Protein 3KRU (pdb70)

CATH classification: 3.20.20.70

Sequence (1339 aa):
SILHMMPLKIKDITIKNRIMMSPMCMYSASTDGMPNDWWHIVHYATRAIIGGVGLIMQEATAVESRGRITDHDLGIWNDEQVKELKKIVDICKANGAVMGIQLAHAGRKCNISYEDVVGPSPIKAGDRYKLPRELSVEEIKSSIVKAFGEAAKRANLAGYDVVEIHAAHGYLIHEFLSPLSNKRKDEYGNSIENRARFLIEVIDEVRKNWPENKPIFVRVSADDYMMEEGGINIDMMVEYINMIKDKVDLIDVSSGGLLNVDINNLYPGYQVKYAEETIKKRRCNIKTSSAVGLITTQELAEEILSNERRADLVALGRELLRNPYWVLHTYTSKEDWPKQYERAFKSILLHMPLKIKDITIKNRIMMSPMCMYSASTDGMPNDWHIVHYATRAIIGGVGLIMQEATAVESRGRITDHDLGIWNDEQVKELKKIVDICKANGAVMGIQLAHAGRKCNISYEDVVGPSPIKAGDRYKLPRRELSVEEEIKKSIVKAFGEAAKRANLAGYDVVEIHAAHGYLIHEFLSPLSNKRKDEYGNSIENRARFLIEVIDEVRRKNWPENKPIFVRVSADDYMMEGGINIDMMVEYINMIKDKVDLIDVSSGGLLNVVDINNLYPGYQVKYAETIKKRCNNIKTSSAVGLITTQELAEEILSNERRADLVALGRELLRNPYWVLHTYTSSKEDWPKQYERAFKSILHMPLKIKDITIKNRIMMSPMCMYSASTDGMPNDWHIVHYATRAIGGVGLIMQEATAVESRGRITDHDLGIWNDEQVKELKKIVDICKANGAVMGIQLAHAGRKCNISYEDVVGPSPIKAGDRYKLPRELSVEEEIKSIVKAFGEEAAKRANLAGYDVVEIHAAHGYLIHEFLSPLSNKRKDEYGNSIENRARFLIEVIDEVRKNWPENKPIFVRVSADDYMEEGGINIDMMVEYINMIKDKVDLIDVSSGGLLNVDINNLYPGYQVKYAEETIKKRRCNIKTSSAVGLITTQELAEEILSNERRADLVALGRELLRNPYWVLHTYTSKEDWPKQYERAFSILHMMPLKIKDITIKNRIMMSPMCMYSASTDGMPNDWHIVHYATRAIGGVGLIMQEATAVESRGRITDHDLGIWNDEQVKELKKIVDICKANGAVMGIQLAHAGRKCNISSYEDVVGPSPIKAGDRYKLPRELSVEEIKSIVKAFGEAAKRANLAGYDVVEIHAAHGYLIHEFLSPLSNKRKDEYGNSIENRARFLIEVIDEVRRKNWPENKPIFVRVSADDYMEGGINIDMMVEYINMIKDKVDLIDVSSGGLLNVVDINNLYPGYQVKYAETIKKRCNIKKTSSAVGLITTQELAEEILSNEERRADLVALGRELLRNPYWVLHTYTSKEDWPKQYERAFK

InterPro domains:
  IPR001155 NADH:flavin oxidoreductase/NADH oxidase, N-terminal [PF00724] (4-318)
  IPR013785 Aldolase-type TIM barrel [G3DSA:3.20.20.70] (1-337)
  IPR044152 NADPH dehydrogenase YqjM-like [PTHR43303] (4-336)
  IPR044152 NADPH dehydrogenase YqjM-like [cd02932] (4-319)

B-factor: mean 18.42, std 9.63, range [6.13, 75.86]

Secondary structure (DSSP, 8-state):
-GGGS-EEETTEEESSSEEE-------S-TT----HHHHHHHHHHHHTT-SEEEEEEEESSGGG-SSTTS-B-SSHHHHHHHHHHHHHHHHTT-EEEEEEE--GGG---TTS--EESSS--SSTTSPPPEEPPHHHHHHHHHHHHHHHHHHHHHT-SEEEEEE-TTSHHHHHH-TTT----STTSSSHHHHTHHHHHHHHHHHHTS-TTS-EEEEEE---SSTTS--HHHHHHHHHHHTTT-SEEEEE---SS-------TTTTHHHHHHHHHHHT-EEEEESS---HHHHHHHHHTTS-SEEEESHHHHH-TTHHHHT-SSGGGS-GGGGGG--/-GGGS-EEETTEEESSSEEEPP-----S-TT----HHHHHHHHHHHHTT-SEEEEEEEESSGGG-SSTTS-B-SSHHHHHHHHHHHHHHHHTT-EEEEEEE--GGG---TTS--EESSS--SSTTSPPPEEPPHHHHHHHHHHHHHHHHHHHHHT-SEEEEEE-TTSHHHHHH-TTT----STTSSSHHHHHHHHHHHHHHHHHTS-TTS-EEEEEE---SSTTS--HHHHHHHHHHHTTT-SEEEEE---SS-------TTTTHHHHHHHHHHHT-EEEEESS---HHHHHHHHHTTS-SEEEESHHHHH-TTTTGGG-SSGGGS-GGGGGG--/-GGGS-EEETTEEESSSEEE-------S-TT----HHHHHHHHHHHHTT-SEEEEEEEESSGGG-SSTTS-B-SSTHHHHHHHHHHHHHHHTT-EEEEEEE--GGG---TTS--EESSS--SSTTSPPPEEPPHHHHHHHHHHHHHHHHHHHHHT-SEEEEEE-TTSHHHHHH-TTT----STTSSSHHHHTHHHHHHHHHHHHTS-TTS-EEEEEE---SSTTS--HHHHHHHHHHHTTT-SEEEEE---SS-------TTTTHHHHHHHHHHHT-EEEE-SS---HHHHHHHHHTTS-SEEEESHHHHH-TTHHHHH-SSGGGS-GGGGGG-/-GGG--EEETTEEESSSEEE-------S-TT----HHHHHHHHHHHHTT-SEEEEEEEESSGGG-SSTTSEE-SSGGGHHHHHHHHHHHHHTT-EEEEEEE--GGG---TTS--EESSS--SSTTSPPPEEPPHHHHHHHHHHHHHHHHHHHHHT-SEEEEEE-TTSHHHHHH-TTT----STTSSSHHHHHHHHHHHHHHHHHTS-TTS-EEEEEE---SSTTS--HHHHHHHHHHHTTT-SEEEEE---SS-------TTTTHHHHHHHHHHHT-EEEE-SS---HHHHHHHHHTTS-SEEEESHHHHH-TTHHHHH-SSGGGS-GGGGGG--

Nearest PDB structures (foldseek):
  3kru-assembly1_A  TM=1.003E+00  e=1.179E-67  Thermoanaerobacter pseudethanolicus ATCC 33223
  7o0t-assembly1_A  TM=9.703E-01  e=1.568E-40  Chloroflexus aggregans DSM 9485
  5ogt-assembly1_A  TM=9.660E-01  e=7.674E-41  Thermus scotoductus SA-01
  8pun-assembly1_C  TM=9.538E-01  e=4.545E-37  Ferrovum sp. JA12
  5ocs-assembly1_D  TM=9.178E-01  e=1.745E-32  Cupriavidus metallidurans

Solvent-accessible surface area: 46294 Å² total; per-residue (Å²): 60,65,0,47,107,72,20,138,4,98,91,27,73,0,78,3,43,0,0,1,5,15,31,25,4,118,23,4,47,80,99,0,36,10,64,88,37,0,26,10,3,2,0,1,0,1,14,0,3,0,0,0,0,0,0,1,7,0,2,3,32,38,39,2,10,25,34,33,82,3,0,0,0,65,51,109,114,0,16,75,43,0,94,102,0,1,68,20,0,93,86,43,40,6,14,0,0,0,4,0,5,1,2,0,1,30,3,98,9,117,143,35,59,14,0,0,0,2,70,54,84,7,31,103,104,62,51,108,1,100,88,2,45,48,121,47,0,97,66,0,10,69,17,0,0,89,0,0,74,33,0,50,120,0,24,0,6,0,0,0,0,7,1,0,48,0,27,0,1,0,0,0,0,0,31,37,0,7,114,11,176,50,78,12,0,99,36,38,104,27,28,0,83,1,1,42,54,0,0,48,23,0,104,156,40,11,43,118,65,36,0,6,0,0,9,0,1,0,25,6,63,76,180,47,3,1,73,43,79,28,1,5,86,0,0,65,64,2,64,137,72,10,14,0,0,0,0,4,9,5,31,3,52,152,40,110,53,124,115,43,19,0,37,6,1,72,29,0,36,38,0,44,92,124,1,131,17,62,0,0,0,15,10,60,6,39,34,65,20,0,0,29,0,0,10,22,1,119,2,4,20,0,0,1,1,14,88,20,0,6,48,33,2,2,13,0,3,88,10,36,119,47,75,84,72,19,30,112,50,1,55,121,0,65,112,60,65,0,42,100,77,20,140,4,93,92,25,71,0,80,3,39,0,0,2,5,15,33,24,4,120,23,4,48,75,96,0,49,11,62,88,37,0,25,10,3,2,0,2,0,1,16,0,3,0,0,0,0,0,0,1,6,0,3,3,28,36,39,1,11,23,30,34,81,2,0,0,0,57,39,98,118,0,19,81,48,0,85,98,0,1,66,21,0,91,86,41,39,7,17,0,0,0,4,0,5,2,1,0,2,38,2,88,6,95,142,22,57,2,0,0,1,3,67,59,91,16,32,124,205,55,89,99,3,106,92,3,50,50,144,33,0,68,54,0,14,80,14,0,0,73,0,0,102,24,0,50,113,0,22,0,10,0,0,0,0,7,1,0,48,0,28,0,2,1,0,0,0,0,32,36,1,7,114,14,155,50,77,5,0,104,49,31,100,29,22,1,85,1,1,39,50,0,0,58,47,0,63,122,42,8,45,147,66,30,0,0,0,0,9,0,1,0,25,4,62,71,177,47,5,2,71,40,86,36,1,8,82,1,0,60,54,1,70,138,88,11,14,0,0,0,0,5,10,10,31,5,59,159,50,157,51,126,115,43,19,0,37,6,0,70,32,0,17,38,0,42,132,124,0,131,15,62,0,0,0,16,9,59,6,40,35,63,21,0,0,25,1,0,8,20,7,120,3,3,20,0,0,1,1,14,106,20,0,6,48,32,3,2,12,0,2,86,10,37,123,40,76,122,70,18,27,104,48,1,53,150,0,67,113,59,61,1,44,97,77,14,102,5,82,101,26,72,0,82,4,37,0,0,1,5,16,29,24,4,119,23,4,61,76,72,0,44,10,61,90,36,0,26,10,3,2,0,1,0,2,11,0,3,0,0,0,0,0,0,1,8,0,3,3,28,36,38,2,10,25,31,33,82,3,0,0,0,57,41,97,113,0,19,103,46,0,87,104,0,0,67,19,0,92,86,44,40,6,18,0,0,0,4,0,5,2,1,0,2,31,2,96,8,98,144,24,56,5,0,0,0,3,68,58,94,7,28,150,99,62,93,102,3,99,91,4,54,49,140,45,0,95,56,0,12,122,16,0,0,60,0,0,119,28,0,51,110,0,22,0,8,0,0,0,0,6,1,0,49,0,29,0,1,0,0,0,1,0,31,37,1,7,108,14,155,50,72,0,0,108,39,31,108,32,27,0,85,0,1,50,38,0,1,39,46,0,95,156,39,11,43,155,69,36,0,4,0,0,8,0,0,0,25,4,67,69,178,51,4,2,64,40,79,28,1,6,87,0,0,66,70,3,70,127,81,9,28,0,0,0,0,4,10,3,30,3,50,154,41,151,54,130,116,43,19,0,38,6,1,81,31,0,28,40,0,28,120,127,1,140,16,72,0,0,0,15,10,58,6,42,35,63,19,0,0,24,1,0,8,21,8,110,2,3,18,0,0,1,1,14,105,20,0,5,60,31,2,2,13,1,2,87,11,34,127,40,53,132,71,20,30,113,50,1,50,104,1,114,62,64,2,50,107,69,20,136,5,91,90,26,70,0,81,4,43,1,0,2,5,16,32,27,3,117,24,5,48,82,70,0,43,10,60,89,32,0,26,4,3,1,0,2,0,1,14,0,3,0,0,0,0,0,0,1,8,0,2,3,28,37,38,1,8,19,31,33,83,3,0,0,0,57,40,96,117,0,20,109,45,0,87,101,0,1,68,20,0,95,84,42,40,6,16,0,0,0,4,0,6,1,1,0,2,27,4,85,8,95,144,25,54,5,0,0,0,3,67,56,90,6,28,137,229,64,94,102,3,98,89,3,46,38,124,45,0,82,60,0,11,103,12,0,0,70,0,0,76,25,0,52,117,0,22,0,8,0,0,0,0,7,1,0,47,0,28,0,1,0,0,0,0,0,32,37,1,7,110,15,162,50,79,2,0,103,41,37,108,30,26,0,83,0,1,39,46,0,0,44,40,0,94,161,42,12,43,112,70,36,1,6,0,0,9,0,1,0,25,5,64,69,133,50,4,2,73,44,85,35,1,7,88,1,0,66,58,0,68,140,62,10,15,0,0,0,0,4,11,14,34,3,50,152,50,144,52,126,115,42,18,0,36,5,0,70,36,0,26,41,0,37,101,124,0,135,17,60,0,0,0,15,9,60,6,41,35,65,20,0,0,28,1,0,10,22,1,100,3,4,19,0,0,1,1,13,107,20,0,5,64,32,3,2,13,2,3,87,11,37,123,34,58,128,72,18,28,116,51,2,49,102,0,58,123

Foldseek 3Di:
DQQQPWDDFQNDIQRGQEEADADWPLAAALVQADDVVLLCLLLLLLLLPGREYEYHAAELDSLQDLESSHHYQVDQVRLVRLLSSCVSSVVSNYQYEYEHTGQAQNNLYPPHQHAACDQDHQDDNTDGHDHDDPVRLVVVLLSLLVSLLSCVVSPHQEYEYECAQQGHLVLLQWPVNHPDPDQCDDDNCNSLVSVQSSLVSSPVRHDPSGFYEYEYAQEQPDPRTHHLVSVLVSCLVCVVRGAEYAYHHHNNHDDDDDADPQSGLQSQQCSCVSNVHAYEGDGNDQDPVVQCVSVVVPSHSHYYYYVNCVVPSSVVVLVDDALVSRDPVCSVVDD/DQQQPWDDFQNDIQRGFEEADADWPLAAALVQADDVVLLCLLLLLLLLPGREYEYHAAELDSLQDLESSHHYQVDLVRLVRVLSSVVSSVVSPYQYEYEHTGAALNRQYAPGQHAACDQDHLDDNTDGHDHDDPVRLVVVLLSLLVSLLSCVSSPHQEYEYECAQQGHLVLLQWPVNHPDPDQCDDDNNNSLVSVQSSLVSSPVRHPPSGFYEYEYAQEQPDPRTHHLVSVLVSCLVCQVRGAEYEYHHHRNHDDDDDADAQPGLQSQQSSCVSNVHAYEGEGNHQDPVVQCVCCVVPSHPHYYYYVNCVVPSSVVVLPDDALVVRDPVCSVVDD/DQQQPWDDFQNDIQRGFEEADADWPLAAALVLADDVVLQCLLLLLLLLPGREYEYHAAELDSLQDLESSHHYQVDLVRLVRVLSNVVSSVVSPYQYEYEHTGQAQNRLYPPHQRAACDQDHLDDNTDRHDHDDPVVLVVVLLSLLSSLLSCVVSPHQEYEYECAQQGHLVLLQWQVNHPDPPQCDDDNNNSLVSVQSSLVSSPVRHDPSGFYEYEYAQEQPDPRTHHLVSVLVSCLVCVVRGAEYEYHHHRSHDDDDDADPQSGLQSQQCSCVSNVHAYEGEGNDQDPVVQVCSCVVPSHSHYYDYVNCVVPSSVVVVVDDALVSRDPVCSVVD/DQQQPWDDFQNDIQRGQEEADADWPLAAALVQADDPVLLCLLLLLLLLPGREYEYHAAELDSLQDLESSHHYQVDLVRLVRLLSSVVSSVVSPYQYEYEHTGQAQNRPYPPHQRAACDQDHLAPVTDRHDHDDPVRLVVVLLSLLVSLLSCVSSPHQEYEYECAQQGHLVLLQWPVNHPDPPQSDDDNNNSLVSVVSSLVSSPVRHDPSGFYEYEYAQEQPDPRTHHVVSVLVSCLVCVVRGAEYAYHHHNNHDDDDDADAQPGLQSQQSSCVSNVHAYEGEGNDQDPVVQCVSVVVPSHRHYYYYVNCVVPSSVVVLVDDALVVHDPVCSVVDD

Organism: Thermoanaerobacter pseudethanolicus (strain ATCC 33223 / 39E) (NCBI:txid340099)

Structure (mmCIF, N/CA/C/O backbone):
data_3KRU
#
_entry.id   3KRU
#
_cell.length_a   86.925
_cell.length_b   97.376
_cell.length_c   94.388
_cell.angle_alpha   90.000
_cell.angle_beta   92.340
_cell.angle_gamma   90.000
#
_symmetry.space_group_name_H-M   'P 1 21 1'
#
loop_
_entity.id
_entity.type
_entity.pdbx_description
1 polymer 'NADH:flavin oxidoreductase/NADH oxidase'
2 non-polymer 'FLAVIN MONONUCLEOTIDE'
3 non-polymer 'ACETATE ION'
4 water water
#
loop_
_atom_site.group_PDB
_atom_site.id
_atom_site.type_symbol
_atom_site.label_atom_id
_atom_site.label_alt_id
_atom_site.label_comp_id
_atom_site.label_asym_id
_atom_site.label_entity_id
_atom_site.label_seq_id
_atom_site.pdbx_PDB_ins_code
_atom_site.Cartn_x
_atom_site.Cartn_y
_atom_site.Cartn_z
_atom_site.occupancy
_atom_site.B_iso_or_equiv
_atom_site.auth_seq_id
_atom_site.auth_comp_id
_atom_site.auth_asym_id
_atom_site.auth_atom_id
_atom_site.pdbx_PDB_model_num
ATOM 1 N N . SER A 1 2 ? 90.886 15.183 36.460 1.00 18.99 2 SER A N 1
ATOM 2 C CA . SER A 1 2 ? 91.718 13.961 36.682 1.00 18.43 2 SER A CA 1
ATOM 3 C C . SER A 1 2 ? 93.153 14.218 36.245 1.00 17.56 2 SER A C 1
ATOM 4 O O . SER A 1 2 ? 93.405 14.952 35.278 1.00 17.71 2 SER A O 1
ATOM 7 N N . ILE A 1 3 ? 94.097 13.563 36.907 1.00 16.44 3 ILE A N 1
ATOM 8 C CA . ILE A 1 3 ? 95.495 13.618 36.488 1.00 16.17 3 ILE A CA 1
ATOM 9 C C . ILE A 1 3 ? 95.656 13.148 35.033 1.00 15.01 3 ILE A C 1
ATOM 10 O O . ILE A 1 3 ? 96.579 13.570 34.321 1.00 15.17 3 ILE A O 1
ATOM 15 N N . LEU A 1 4 ? 94.740 12.296 34.580 1.00 15.51 4 LEU A N 1
ATOM 16 C CA . LEU A 1 4 ? 94.840 11.794 33.217 1.00 15.38 4 LEU A CA 1
ATOM 17 C C . LEU A 1 4 ? 94.541 12.874 32.174 1.00 14.59 4 LEU A C 1
ATOM 18 O O . LEU A 1 4 ? 94.878 12.713 31.007 1.00 12.74 4 LEU A O 1
ATOM 23 N N . HIS A 1 5 ? 93.941 13.982 32.605 1.00 13.69 5 HIS A N 1
ATOM 24 C CA . HIS A 1 5 ? 93.675 15.116 31.704 1.00 14.09 5 HIS A CA 1
ATOM 25 C C . HIS A 1 5 ? 94.799 16.134 31.568 1.00 14.76 5 HIS A C 1
ATOM 26 O O . HIS A 1 5 ? 94.652 17.084 30.801 1.00 16.32 5 HIS A O 1
ATOM 33 N N . MET A 1 6 ? 95.912 15.922 32.264 1.00 14.69 6 MET A N 1
ATOM 34 C CA A MET A 1 6 ? 97.043 16.832 32.196 0.60 15.37 6 MET A CA 1
ATOM 35 C CA B MET A 1 6 ? 97.063 16.826 32.203 0.40 15.97 6 MET A CA 1
ATOM 36 C C . MET A 1 6 ? 97.832 16.631 30.898 1.00 15.28 6 MET A C 1
ATOM 37 O O . MET A 1 6 ? 98.163 15.503 30.530 1.00 13.52 6 MET A O 1
ATOM 46 N N . PRO A 1 7 ? 98.126 17.734 30.184 1.00 14.94 7 PRO A N 1
ATOM 47 C CA . PRO A 1 7 ? 98.911 17.610 28.962 1.00 14.71 7 PRO A CA 1
ATOM 48 C C . PRO A 1 7 ? 100.338 17.155 29.231 1.00 14.54 7 PRO A C 1
ATOM 49 O O . PRO A 1 7 ? 100.839 17.272 30.361 1.00 14.04 7 PRO A O 1
ATOM 53 N N . LEU A 1 8 ? 100.978 16.608 28.199 1.00 13.78 8 LEU A N 1
ATOM 54 C CA . LEU A 1 8 ? 102.371 16.199 28.264 1.00 14.34 8 LEU A CA 1
ATOM 55 C C . LEU A 1 8 ? 103.040 16.748 27.013 1.00 14.60 8 LEU A C 1
ATOM 56 O O . LEU A 1 8 ? 102.687 16.362 25.902 1.00 14.42 8 LEU A O 1
ATOM 61 N N . LYS A 1 9 ? 103.982 17.669 27.182 1.00 15.72 9 LYS A N 1
ATOM 62 C CA . LYS A 1 9 ? 104.668 18.229 26.029 1.00 15.85 9 LYS A CA 1
ATOM 63 C C . LYS A 1 9 ? 106.002 17.537 25.894 1.00 15.94 9 LYS A C 1
ATOM 64 O O . LYS A 1 9 ? 106.768 17.428 26.859 1.00 16.06 9 LYS A O 1
ATOM 70 N N . ILE A 1 10 ? 106.255 17.036 24.691 1.00 15.22 10 ILE A N 1
ATOM 71 C CA . ILE A 1 10 ? 107.500 16.348 24.383 1.00 15.24 10 ILE A CA 1
ATOM 72 C C . ILE A 1 10 ? 108.097 16.992 23.142 1.00 15.34 10 ILE A C 1
ATOM 73 O O . ILE A 1 10 ? 107.487 16.994 22.081 1.00 15.36 10 ILE A O 1
ATOM 78 N N . LYS A 1 11 ? 109.275 17.589 23.294 1.00 16.45 11 LYS A N 1
ATOM 79 C CA . LYS A 1 11 ? 109.824 18.454 22.241 1.00 17.12 11 LYS A CA 1
ATOM 80 C C . LYS A 1 11 ? 108.767 19.497 21.830 1.00 17.34 11 LYS A C 1
ATOM 81 O O . LYS A 1 11 ? 108.227 20.161 22.730 1.00 17.23 11 LYS A O 1
ATOM 87 N N . ASP A 1 12 ? 108.452 19.660 20.537 1.00 16.96 12 ASP A N 1
ATOM 88 C CA . ASP A 1 12 ? 107.446 20.640 20.094 1.00 17.33 12 ASP A CA 1
ATOM 89 C C . ASP A 1 12 ? 106.016 20.104 20.015 1.00 16.51 12 ASP A C 1
ATOM 90 O O . ASP A 1 12 ? 105.123 20.806 19.558 1.00 16.49 12 ASP A O 1
ATOM 95 N N . ILE A 1 13 ? 105.784 18.869 20.466 1.00 15.58 13 ILE A N 1
ATOM 96 C CA . ILE A 1 13 ? 104.462 18.241 20.364 1.00 15.83 13 ILE A CA 1
ATOM 97 C C . ILE A 1 13 ? 103.801 18.195 21.747 1.00 15.43 13 ILE A C 1
ATOM 98 O O . ILE A 1 13 ? 104.387 17.715 22.693 1.00 16.19 13 ILE A O 1
ATOM 103 N N . THR A 1 14 ? 102.583 18.719 21.854 1.00 15.85 14 THR A N 1
ATOM 104 C CA . THR A 1 14 ? 101.833 18.696 23.108 1.00 15.81 14 THR A CA 1
ATOM 105 C C . THR A 1 14 ? 100.722 17.675 22.979 1.00 14.36 14 THR A C 1
ATOM 106 O O . THR A 1 14 ? 99.859 17.800 22.124 1.00 15.46 14 THR A O 1
ATOM 110 N N . ILE A 1 15 ? 100.777 16.654 23.828 1.00 13.75 15 ILE A N 1
ATOM 111 C CA . ILE A 1 15 ? 99.727 15.640 23.887 1.00 13.48 15 ILE A CA 1
ATOM 112 C C . ILE A 1 15 ? 98.732 16.165 24.915 1.00 12.57 15 ILE A C 1
ATOM 113 O O . ILE A 1 15 ? 99.130 16.524 26.021 1.00 13.13 15 ILE A O 1
ATOM 118 N N . LYS A 1 16 ? 97.452 16.223 24.562 1.00 11.96 16 LYS A N 1
ATOM 119 C CA . LYS A 1 16 ? 96.482 16.955 25.400 1.00 11.66 16 LYS A CA 1
ATOM 120 C C . LYS A 1 16 ? 96.072 16.252 26.696 1.00 11.00 16 LYS A C 1
ATOM 121 O O . LYS A 1 16 ? 95.442 16.863 27.575 1.00 12.21 16 LYS A O 1
ATOM 127 N N . ASN A 1 17 ? 96.351 14.950 26.786 1.00 10.73 17 ASN A N 1
ATOM 128 C CA . ASN A 1 17 ? 96.041 14.148 27.968 1.00 9.68 17 ASN A CA 1
ATOM 129 C C . ASN A 1 17 ? 97.023 12.972 28.032 1.00 10.51 17 ASN A C 1
ATOM 130 O O . ASN A 1 17 ? 97.896 12.851 27.184 1.00 10.47 17 ASN A O 1
ATOM 135 N N . ARG A 1 18 ? 96.883 12.123 29.039 1.00 10.48 18 ARG A N 1
ATOM 136 C CA . ARG A 1 18 ? 97.864 11.071 29.267 1.00 9.24 18 ARG A CA 1
ATOM 137 C C . ARG A 1 18 ? 97.467 9.688 28.736 1.00 9.39 18 ARG A C 1
ATOM 138 O O . ARG A 1 18 ? 98.093 8.696 29.101 1.00 10.17 18 ARG A O 1
ATOM 146 N N . ILE A 1 19 ? 96.458 9.643 27.879 1.00 8.73 19 ILE A N 1
ATOM 147 C CA . ILE A 1 19 ? 95.985 8.398 27.302 1.00 8.48 19 ILE A CA 1
ATOM 148 C C . ILE A 1 19 ? 96.505 8.193 25.879 1.00 8.96 19 ILE A C 1
ATOM 149 O O . ILE A 1 19 ? 96.303 9.046 25.000 1.00 9.06 19 ILE A O 1
ATOM 154 N N . MET A 1 20 ? 97.204 7.076 25.682 1.00 7.82 20 MET A N 1
ATOM 155 C CA . MET A 1 20 ? 97.669 6.642 24.361 1.00 8.68 20 MET A CA 1
ATOM 156 C C . MET A 1 20 ? 96.856 5.425 23.904 1.00 8.21 20 MET A C 1
ATOM 157 O O . MET A 1 20 ? 96.577 4.519 24.715 1.00 7.55 20 MET A O 1
ATOM 162 N N . MET A 1 21 ? 96.437 5.422 22.634 1.00 7.85 21 MET A N 1
ATOM 163 C CA . MET A 1 21 ? 95.899 4.202 22.012 1.00 7.95 21 MET A CA 1
ATOM 164 C C . MET A 1 21 ? 97.090 3.320 21.627 1.00 7.68 21 MET A C 1
ATOM 165 O O . MET A 1 21 ? 97.892 3.692 20.764 1.00 8.20 21 MET A O 1
ATOM 170 N N . SER A 1 22 ? 97.213 2.170 22.296 1.00 7.18 22 SER A N 1
ATOM 171 C CA . SER A 1 22 ? 98.307 1.233 22.056 1.00 7.22 22 SER A CA 1
ATOM 172 C C . SER A 1 22 ? 98.276 0.737 20.619 1.00 7.05 22 SER A C 1
ATOM 173 O O . SER A 1 22 ? 97.191 0.507 20.073 1.00 7.31 22 SER A O 1
ATOM 176 N N . PRO A 1 23 ? 99.456 0.561 19.991 1.00 7.38 23 PRO A N 1
ATOM 177 C CA . PRO A 1 23 ? 99.460 0.044 18.605 1.00 7.86 23 PRO A CA 1
ATOM 178 C C . PRO A 1 23 ? 98.881 -1.356 18.498 1.00 9.22 23 PRO A C 1
ATOM 179 O O . PRO A 1 23 ? 99.357 -2.263 19.168 1.00 11.21 23 PRO A O 1
ATOM 183 N N . MET A 1 24 ? 97.854 -1.522 17.673 1.00 9.06 24 MET A N 1
ATOM 184 C CA . MET A 1 24 ? 97.214 -2.822 17.501 1.00 9.19 24 MET A CA 1
ATOM 185 C C . MET A 1 24 ? 96.950 -3.124 16.027 1.00 9.31 24 MET A C 1
ATOM 186 O O . MET A 1 24 ? 96.153 -2.441 15.397 1.00 9.82 24 MET A O 1
ATOM 191 N N . CYS A 1 25 ? 97.595 -4.176 15.519 1.00 9.67 25 CYS A N 1
ATOM 192 C CA . CYS A 1 25 ? 97.347 -4.670 14.163 1.00 10.02 25 CYS A CA 1
ATOM 193 C C . CYS A 1 25 ? 95.880 -4.981 13.945 1.00 9.51 25 CYS A C 1
ATOM 194 O O . CYS A 1 25 ? 95.237 -5.611 14.784 1.00 9.83 25 CYS A O 1
ATOM 197 N N . MET A 1 26 ? 95.398 -4.536 12.793 1.00 10.03 26 MET A N 1
ATOM 198 C CA . MET A 1 26 ? 94.011 -4.718 12.399 1.00 10.60 26 MET A CA 1
ATOM 199 C C . MET A 1 26 ? 93.850 -5.736 11.258 1.00 10.48 26 MET A C 1
ATOM 200 O O . MET A 1 26 ? 92.721 -6.134 10.937 1.00 10.12 26 MET A O 1
ATOM 205 N N . TYR A 1 27 ? 94.957 -6.164 10.656 1.00 10.42 27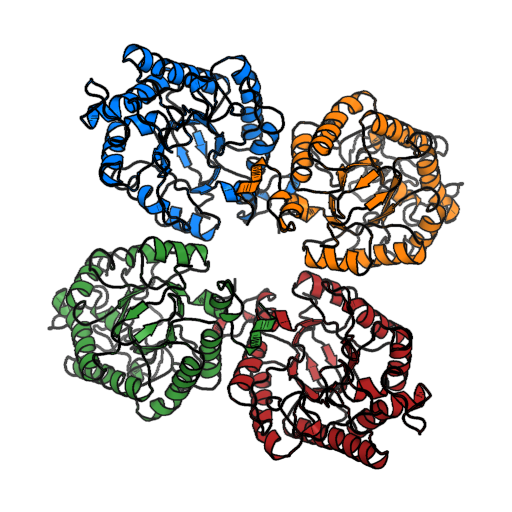 TYR A N 1
ATOM 206 C CA . TYR A 1 27 ? 94.936 -7.228 9.638 1.00 11.01 27 TYR A CA 1
ATOM 207 C C . TYR A 1 27 ? 93.902 -6.950 8.545 1.00 11.48 27 TYR A C 1
ATOM 208 O O . TYR A 1 27 ? 93.233 -7.869 8.040 1.00 11.67 27 TYR A O 1
ATOM 217 N N . SER A 1 28 ? 93.800 -5.677 8.161 1.00 10.96 28 SER A N 1
ATOM 218 C CA . SER A 1 28 ? 92.785 -5.230 7.206 1.00 11.45 28 SER A CA 1
ATOM 219 C C . SER A 1 28 ? 93.337 -4.548 5.941 1.00 12.40 28 SER A C 1
ATOM 220 O O . SER A 1 28 ? 92.559 -4.076 5.107 1.00 12.49 28 SER A O 1
ATOM 223 N N . ALA A 1 29 ? 94.666 -4.480 5.797 1.00 12.17 29 ALA A N 1
ATOM 224 C CA . ALA A 1 29 ? 95.298 -3.878 4.613 1.00 12.35 29 ALA A CA 1
ATOM 225 C C . ALA A 1 29 ? 95.329 -4.856 3.454 1.00 13.50 29 ALA A C 1
ATOM 226 O O . ALA A 1 29 ? 95.090 -6.034 3.641 1.00 13.44 29 ALA A O 1
ATOM 228 N N . SER A 1 30 ? 95.602 -4.313 2.266 1.00 14.10 30 SER A N 1
ATOM 229 C CA . SER A 1 30 ? 95.834 -5.097 1.058 1.00 14.85 30 SER A CA 1
ATOM 230 C C . SER A 1 30 ? 97.147 -5.848 1.188 1.00 14.34 30 SER A C 1
ATOM 231 O O . SER A 1 30 ? 97.955 -5.546 2.083 1.00 13.85 30 SER A O 1
ATOM 234 N N . THR A 1 31 ? 97.389 -6.790 0.266 1.00 13.86 31 THR A N 1
ATOM 235 C CA . THR A 1 31 ? 98.702 -7.420 0.165 1.00 14.19 31 THR A CA 1
ATOM 236 C C . THR A 1 31 ? 99.771 -6.420 -0.299 1.00 14.19 31 THR A C 1
ATOM 237 O O . THR A 1 31 ? 100.966 -6.687 -0.192 1.00 15.28 31 THR A O 1
ATOM 241 N N . ASP A 1 32 ? 99.354 -5.256 -0.794 1.00 14.26 32 ASP A N 1
ATOM 242 C CA . ASP A 1 32 ? 100.295 -4.179 -1.104 1.00 14.62 32 ASP A CA 1
ATOM 243 C C . ASP A 1 32 ? 100.550 -3.260 0.108 1.00 13.97 32 ASP A C 1
ATOM 244 O O . ASP A 1 32 ? 101.192 -2.228 -0.044 1.00 13.72 32 ASP A O 1
ATOM 249 N N . GLY A 1 33 ? 100.008 -3.619 1.275 1.00 12.87 33 GLY A N 1
ATOM 250 C CA . GLY A 1 33 ? 100.218 -2.852 2.513 1.00 12.43 33 GLY A CA 1
ATOM 251 C C . GLY A 1 33 ? 99.520 -1.513 2.582 1.00 12.16 33 GLY A C 1
ATOM 252 O O . GLY A 1 33 ? 99.887 -0.649 3.406 1.00 10.89 33 GLY A O 1
ATOM 253 N N . MET A 1 34 ? 98.499 -1.330 1.742 1.00 12.06 34 MET A N 1
ATOM 254 C CA . MET A 1 34 ? 97.754 -0.080 1.701 1.00 13.19 34 MET A CA 1
ATOM 255 C C . MET A 1 34 ? 96.616 -0.054 2.731 1.00 13.08 34 MET A C 1
ATOM 256 O O . MET A 1 34 ? 95.905 -1.042 2.890 1.00 12.68 34 MET A O 1
ATOM 261 N N . PRO A 1 35 ? 96.413 1.101 3.378 1.00 13.32 35 PRO A N 1
ATOM 262 C CA . PRO A 1 35 ? 95.261 1.275 4.255 1.00 13.90 35 PRO A CA 1
ATOM 263 C C . PRO A 1 35 ? 94.023 1.476 3.390 1.00 14.10 35 PRO A C 1
ATOM 264 O O . PRO A 1 35 ? 94.129 1.746 2.190 1.00 14.89 35 PRO A O 1
ATOM 268 N N . ASN A 1 36 ? 92.859 1.358 3.999 1.00 13.08 36 ASN A N 1
ATOM 269 C CA . ASN A 1 36 ? 91.617 1.618 3.300 1.00 13.31 36 ASN A CA 1
ATOM 270 C C . ASN A 1 36 ? 90.662 2.317 4.253 1.00 13.14 36 ASN A C 1
ATOM 271 O O . ASN A 1 36 ? 91.055 2.723 5.338 1.00 12.03 36 ASN A O 1
ATOM 276 N N . ASP A 1 37 ? 89.412 2.496 3.845 1.00 13.94 37 ASP A N 1
ATOM 277 C CA . ASP A 1 37 ? 88.473 3.227 4.682 1.00 14.13 37 ASP A CA 1
ATOM 278 C C . ASP A 1 37 ? 88.252 2.578 6.055 1.00 13.30 37 ASP A C 1
ATOM 279 O O . ASP A 1 37 ? 87.875 3.292 7.003 1.00 13.95 37 ASP A O 1
ATOM 284 N N A TRP A 1 38 ? 88.489 1.279 6.182 0.50 12.84 38 TRP A N 1
ATOM 285 N N B TRP A 1 38 ? 88.482 1.260 6.187 0.50 13.55 38 TRP A N 1
ATOM 286 C CA A TRP A 1 38 ? 88.319 0.654 7.481 0.50 12.00 38 TRP A CA 1
ATOM 287 C CA B TRP A 1 38 ? 88.400 0.609 7.514 0.50 13.27 38 TRP A CA 1
ATOM 288 C C A TRP A 1 38 ? 89.325 1.235 8.501 0.50 11.74 38 TRP A C 1
ATOM 289 C C B TRP A 1 38 ? 89.313 1.342 8.475 0.50 12.33 38 TRP A C 1
ATOM 290 O O A TRP A 1 38 ? 88.956 1.537 9.639 0.50 11.18 38 TRP A O 1
ATOM 291 O O B TRP A 1 38 ? 88.893 1.804 9.544 0.50 11.47 38 TRP A O 1
ATOM 312 N N . HIS A 1 39 ? 90.581 1.411 8.088 1.00 11.46 39 HIS A N 1
ATOM 313 C CA . HIS A 1 39 ? 91.596 2.018 8.950 1.00 10.89 39 HIS A CA 1
ATOM 314 C C . HIS A 1 39 ? 91.262 3.469 9.295 1.00 10.57 39 HIS A C 1
ATOM 315 O O . HIS A 1 39 ? 91.410 3.894 10.453 1.00 10.49 39 HIS A O 1
ATOM 322 N N . ILE A 1 40 ? 90.832 4.252 8.302 1.00 10.66 40 ILE A N 1
ATOM 323 C CA . ILE A 1 40 ? 90.590 5.669 8.527 1.00 10.54 40 ILE A CA 1
ATOM 324 C C . ILE A 1 40 ? 89.514 5.869 9.589 1.00 9.56 40 ILE A C 1
ATOM 325 O O . ILE A 1 40 ? 89.680 6.663 10.506 1.00 10.26 40 ILE A O 1
ATOM 330 N N . VAL A 1 41 ? 88.408 5.149 9.460 1.00 8.73 41 VAL A N 1
ATOM 331 C CA . VAL A 1 41 ? 87.319 5.213 10.427 1.00 8.49 41 VAL A CA 1
ATOM 332 C C . VAL A 1 41 ? 87.768 4.678 11.799 1.00 8.83 41 VAL A C 1
ATOM 333 O O . VAL A 1 41 ? 87.472 5.279 12.839 1.00 9.21 41 VAL A O 1
ATOM 337 N N . HIS A 1 42 ? 88.478 3.546 11.786 1.00 8.58 42 HIS A N 1
ATOM 338 C CA . HIS A 1 42 ? 88.983 2.931 13.030 1.00 8.32 42 HIS A CA 1
ATOM 339 C C . HIS A 1 42 ? 89.781 3.931 13.886 1.00 8.56 42 HIS A C 1
ATOM 340 O O . HIS A 1 42 ? 89.525 4.104 15.093 1.00 8.07 42 HIS A O 1
ATOM 347 N N . TYR A 1 43 ? 90.758 4.602 13.272 1.00 8.13 43 TYR A N 1
ATOM 348 C CA . TYR A 1 43 ? 91.584 5.526 14.033 1.00 8.45 43 TYR A CA 1
ATOM 349 C C . TYR A 1 43 ? 90.830 6.822 14.344 1.00 8.44 43 TYR A C 1
ATOM 350 O O . TYR A 1 43 ? 90.916 7.361 15.444 1.00 8.90 43 TYR A O 1
ATOM 359 N N . ALA A 1 44 ? 90.067 7.311 13.380 1.00 8.22 44 ALA A N 1
ATOM 360 C CA . ALA A 1 44 ? 89.330 8.560 13.573 1.00 8.50 44 ALA A CA 1
ATOM 361 C C . ALA A 1 44 ? 88.372 8.473 14.737 1.00 8.32 44 ALA A C 1
ATOM 362 O O . ALA A 1 44 ? 88.200 9.444 15.492 1.00 8.90 44 ALA A O 1
ATOM 364 N N . THR A 1 45 ? 87.741 7.316 14.883 1.00 8.24 45 THR A N 1
ATOM 365 C CA . THR A 1 45 ? 86.790 7.070 15.964 1.00 8.79 45 THR A CA 1
ATOM 366 C C . THR A 1 45 ? 87.417 7.354 17.332 1.00 8.39 45 THR A C 1
ATOM 367 O O . THR A 1 45 ? 86.820 7.991 18.198 1.00 8.44 45 THR A O 1
ATOM 371 N N . ARG A 1 46 ? 88.657 6.917 17.517 1.00 8.11 46 ARG A N 1
ATOM 372 C CA . ARG A 1 46 ? 89.324 7.105 18.820 1.00 8.10 46 ARG A CA 1
ATOM 373 C C . ARG A 1 46 ? 89.831 8.527 19.011 1.00 8.74 46 ARG A C 1
ATOM 374 O O . ARG A 1 46 ? 89.961 8.996 20.139 1.00 8.79 46 ARG A O 1
ATOM 382 N N . ALA A 1 47 ? 90.082 9.235 17.903 1.00 8.79 47 ALA A N 1
ATOM 383 C CA . ALA A 1 47 ? 90.399 10.665 17.943 1.00 9.39 47 ALA A CA 1
ATOM 384 C C . ALA A 1 47 ? 89.168 11.458 18.435 1.00 9.73 47 ALA A C 1
ATOM 385 O O . ALA A 1 47 ? 89.242 12.257 19.380 1.00 10.11 47 ALA A O 1
ATOM 387 N N . ILE A 1 48 ? 88.031 11.201 17.803 1.00 9.50 48 ILE A N 1
ATOM 388 C CA A ILE A 1 48 ? 86.720 11.736 18.232 0.50 9.65 48 ILE A CA 1
ATOM 389 C CA B ILE A 1 48 ? 86.790 11.816 18.251 0.50 9.79 48 ILE A CA 1
ATOM 390 C C . ILE A 1 48 ? 86.487 11.379 19.704 1.00 10.16 48 ILE A C 1
ATOM 391 O O . ILE A 1 48 ? 85.973 12.165 20.503 1.00 10.17 48 ILE A O 1
ATOM 400 N N . GLY A 1 49 ? 86.866 10.151 20.058 1.00 9.66 49 GLY A N 1
ATOM 401 C CA . GLY A 1 49 ? 86.733 9.642 21.434 1.00 10.02 49 GLY A CA 1
ATOM 402 C C . GLY A 1 49 ? 87.660 10.298 22.457 1.00 9.71 49 GLY A C 1
ATOM 403 O O . GLY A 1 49 ? 87.613 9.946 23.650 1.00 10.10 49 GLY A O 1
ATOM 404 N N . GLY A 1 50 ? 88.524 11.213 22.006 1.00 9.66 50 GLY A N 1
ATOM 405 C CA . GLY A 1 50 ? 89.313 12.035 22.911 1.00 8.59 50 GLY A CA 1
ATOM 406 C C . GLY A 1 50 ? 90.710 11.544 23.269 1.00 9.30 50 GLY A C 1
ATOM 407 O O . GLY A 1 50 ? 91.379 12.094 24.148 1.00 8.79 50 GLY A O 1
ATOM 408 N N . VAL A 1 51 ? 91.158 10.485 22.612 1.00 8.25 51 VAL A N 1
ATOM 409 C CA . VAL A 1 51 ? 92.473 9.929 22.911 1.00 8.25 51 VAL A CA 1
ATOM 410 C C . VAL A 1 51 ? 93.568 10.973 22.619 1.00 8.09 51 VAL A C 1
ATOM 411 O O . VAL A 1 51 ? 93.543 11.633 21.587 1.00 8.50 51 VAL A O 1
ATOM 415 N N . GLY A 1 52 ? 94.532 11.102 23.535 1.00 8.69 52 GLY A N 1
ATOM 416 C CA . GLY A 1 52 ? 95.586 12.099 23.405 1.00 9.28 52 GLY A CA 1
ATOM 417 C C . GLY A 1 52 ? 96.563 11.781 22.296 1.00 9.16 52 GLY A C 1
ATOM 418 O O . GLY A 1 52 ? 96.893 12.629 21.479 1.00 9.53 52 GLY A O 1
ATOM 419 N N . LEU A 1 53 ? 97.027 10.534 22.270 1.00 8.96 53 LEU A N 1
ATOM 420 C CA . LEU A 1 53 ? 98.037 10.083 21.311 1.00 9.18 53 LEU A CA 1
ATOM 421 C C . LEU A 1 53 ? 97.569 8.770 20.719 1.00 8.77 53 LEU A C 1
ATOM 422 O O . LEU A 1 53 ? 97.447 7.783 21.441 1.00 9.43 53 LEU A O 1
ATOM 427 N N . ILE A 1 54 ? 97.304 8.773 19.418 1.00 8.69 54 ILE A N 1
ATOM 428 C CA . ILE A 1 54 ? 96.924 7.538 18.698 1.00 8.71 54 ILE A CA 1
ATOM 429 C C . ILE A 1 54 ? 98.175 6.920 18.069 1.00 8.44 54 ILE A C 1
ATOM 430 O O . ILE A 1 54 ? 98.794 7.512 17.162 1.00 9.21 54 ILE A O 1
ATOM 435 N N . MET A 1 55 ? 98.575 5.744 18.557 1.00 8.64 55 MET A N 1
ATOM 436 C CA . MET A 1 55 ? 99.713 5.064 17.955 1.00 8.36 55 MET A CA 1
ATOM 437 C C . MET A 1 55 ? 99.223 4.066 16.920 1.00 8.34 55 MET A C 1
ATOM 438 O O . MET A 1 55 ? 98.625 3.054 17.257 1.00 8.78 55 MET A O 1
ATOM 443 N N . GLN A 1 56 ? 99.477 4.352 15.657 1.00 7.76 56 GLN A N 1
ATOM 444 C CA . GLN A 1 56 ? 99.125 3.444 14.588 1.00 7.95 56 GLN A CA 1
ATOM 445 C C . GLN A 1 56 ? 99.826 2.095 14.767 1.00 7.64 56 GLN A C 1
ATOM 446 O O . GLN A 1 56 ? 100.966 2.041 15.202 1.00 7.70 56 GLN A O 1
ATOM 452 N N . GLU A 1 57 ? 99.108 1.033 14.407 1.00 7.65 57 GLU A N 1
ATOM 453 C CA . GLU A 1 57 ? 99.592 -0.337 14.379 1.00 7.90 57 GLU A CA 1
ATOM 454 C C . GLU A 1 57 ? 100.939 -0.504 13.675 1.00 7.49 57 GLU A C 1
ATOM 455 O O . GLU A 1 57 ? 101.316 0.310 12.811 1.00 7.59 57 GLU A O 1
ATOM 461 N N . ALA A 1 58 ? 101.635 -1.584 14.017 1.00 7.82 58 ALA A N 1
ATOM 462 C CA . ALA A 1 58 ? 102.883 -1.981 13.363 1.00 7.14 58 ALA A CA 1
ATOM 463 C C . ALA A 1 58 ? 102.812 -1.777 11.869 1.00 8.34 58 ALA A C 1
ATOM 464 O O . ALA A 1 58 ? 102.019 -2.449 11.187 1.00 8.60 58 ALA A O 1
ATOM 466 N N . THR A 1 59 ? 103.652 -0.872 11.365 1.00 7.69 59 THR A N 1
ATOM 467 C CA . THR A 1 59 ? 103.700 -0.518 9.950 1.00 8.51 59 THR A CA 1
ATOM 468 C C . THR A 1 59 ? 105.079 -0.933 9.427 1.00 8.30 59 THR A C 1
ATOM 469 O O . THR A 1 59 ? 106.094 -0.416 9.864 1.00 9.47 59 THR A O 1
ATOM 473 N N . ALA A 1 60 ? 105.099 -1.902 8.524 1.00 8.47 60 ALA A N 1
ATOM 474 C CA . ALA A 1 60 ? 106.338 -2.564 8.096 1.00 8.51 60 ALA A CA 1
ATOM 475 C C . ALA A 1 60 ? 107.238 -1.685 7.280 1.00 9.09 60 ALA A C 1
ATOM 476 O O . ALA A 1 60 ? 106.788 -1.032 6.348 1.00 9.68 60 ALA A O 1
ATOM 478 N N . VAL A 1 61 ? 108.522 -1.688 7.622 1.00 9.37 61 VAL A N 1
ATOM 479 C CA . VAL A 1 61 ? 109.509 -0.894 6.884 1.00 9.70 61 VAL A CA 1
ATOM 480 C C . VAL A 1 61 ? 109.974 -1.554 5.569 1.00 9.71 61 VAL A C 1
ATOM 481 O O . VAL A 1 61 ? 110.615 -0.923 4.745 1.00 10.32 61 VAL A O 1
ATOM 485 N N . GLU A 1 62 ? 109.627 -2.825 5.398 1.00 10.36 62 GLU A N 1
ATOM 486 C CA . GLU A 1 62 ? 109.829 -3.533 4.126 1.00 11.41 62 GLU A CA 1
ATOM 487 C C . GLU A 1 62 ? 108.885 -4.719 4.121 1.00 11.52 62 GLU A C 1
ATOM 488 O O . GLU A 1 62 ? 108.356 -5.086 5.164 1.00 10.58 62 GLU A O 1
ATOM 494 N N . SER A 1 63 ? 108.626 -5.301 2.951 1.00 11.38 63 SER A N 1
ATOM 495 C CA . SER A 1 63 ? 107.545 -6.295 2.877 1.00 12.06 63 SER A CA 1
ATOM 496 C C . SER A 1 63 ? 107.840 -7.565 3.698 1.00 11.34 63 SER A C 1
ATOM 497 O O . SER A 1 63 ? 106.944 -8.136 4.317 1.00 11.54 63 SER A O 1
ATOM 500 N N . ARG A 1 64 ? 109.109 -7.996 3.737 1.00 11.52 64 ARG A N 1
ATOM 501 C CA . ARG A 1 64 ? 109.501 -9.168 4.537 1.00 11.71 64 ARG A CA 1
ATOM 502 C C . ARG A 1 64 ? 109.501 -8.877 6.041 1.00 11.11 64 ARG A C 1
ATOM 503 O O . ARG A 1 64 ? 109.672 -9.765 6.859 1.00 11.68 64 ARG A O 1
ATOM 511 N N . GLY A 1 65 ? 109.287 -7.606 6.380 1.00 10.39 65 GLY A N 1
ATOM 512 C CA . GLY A 1 65 ? 109.137 -7.156 7.748 1.00 10.23 65 GLY A CA 1
ATOM 513 C C . GLY A 1 65 ? 107.721 -7.104 8.260 1.00 10.14 65 GLY A C 1
ATOM 514 O O . GLY A 1 65 ? 107.484 -6.729 9.410 1.00 9.72 65 GLY A O 1
ATOM 515 N N . ARG A 1 66 ? 106.755 -7.445 7.409 1.00 9.20 66 ARG A N 1
ATOM 516 C CA . ARG A 1 66 ? 105.371 -7.600 7.862 1.00 10.00 66 ARG A CA 1
ATOM 517 C C . ARG A 1 66 ? 105.202 -8.843 8.745 1.00 10.57 66 ARG A C 1
ATOM 518 O O . ARG A 1 66 ? 105.922 -9.832 8.596 1.00 11.13 66 ARG A O 1
ATOM 526 N N . ILE A 1 67 ? 104.208 -8.805 9.631 1.00 10.39 67 ILE A N 1
ATOM 527 C CA . ILE A 1 67 ? 103.799 -9.995 10.377 1.00 11.26 67 ILE A CA 1
ATOM 528 C C . ILE A 1 67 ? 102.894 -10.872 9.487 1.00 11.40 67 ILE A C 1
ATOM 529 O O . ILE A 1 67 ? 103.096 -12.083 9.363 1.00 11.71 67 ILE A O 1
ATOM 534 N N . THR A 1 68 ? 101.892 -10.231 8.882 1.00 11.27 68 THR A N 1
ATOM 535 C CA . THR A 1 68 ? 100.985 -10.849 7.910 1.00 11.14 68 THR A CA 1
ATOM 536 C C . THR A 1 68 ? 100.893 -10.023 6.615 1.00 10.93 68 THR A C 1
ATOM 537 O O . THR A 1 68 ? 101.286 -8.852 6.577 1.00 11.26 68 THR A O 1
ATOM 541 N N . ASP A 1 69 ? 100.327 -10.618 5.558 1.00 10.99 69 ASP A N 1
ATOM 542 C CA . ASP A 1 69 ? 100.180 -9.900 4.291 1.00 11.92 69 ASP A CA 1
ATOM 543 C C . ASP A 1 69 ? 98.892 -9.070 4.221 1.00 11.62 69 ASP A C 1
ATOM 544 O O . ASP A 1 69 ? 98.469 -8.654 3.139 1.00 12.10 69 ASP A O 1
ATOM 549 N N . HIS A 1 70 ? 98.315 -8.791 5.396 1.00 11.73 70 HIS A N 1
ATOM 550 C CA . HIS A 1 70 ? 97.287 -7.757 5.543 1.00 12.08 70 HIS A CA 1
ATOM 551 C C . HIS A 1 70 ? 97.704 -6.659 6.521 1.00 11.27 70 HIS A C 1
ATOM 552 O O . HIS A 1 70 ? 96.874 -5.925 7.071 1.00 11.19 70 HIS A O 1
ATOM 559 N N . ASP A 1 71 ? 99.015 -6.502 6.676 1.00 10.09 71 ASP A N 1
ATOM 560 C CA . ASP A 1 71 ? 99.584 -5.434 7.506 1.00 9.99 71 ASP A CA 1
ATOM 561 C C . ASP A 1 71 ? 99.790 -4.170 6.695 1.00 8.95 71 ASP A C 1
ATOM 562 O O . ASP A 1 71 ? 100.032 -4.212 5.486 1.00 10.19 71 ASP A O 1
ATOM 567 N N . LEU A 1 72 ? 99.753 -3.022 7.379 1.00 9.02 72 LEU A N 1
ATOM 568 C CA . LEU A 1 72 ? 100.177 -1.778 6.771 1.00 9.19 72 LEU A CA 1
ATOM 569 C C . LEU A 1 72 ? 101.675 -1.768 6.503 1.00 8.91 72 LEU A C 1
ATOM 570 O O . LEU A 1 72 ? 102.462 -2.337 7.275 1.00 9.32 72 LEU A O 1
ATOM 575 N N . GLY A 1 73 ? 102.063 -1.084 5.430 1.00 8.98 73 GLY A N 1
ATOM 576 C CA . GLY A 1 73 ? 103.477 -0.862 5.127 1.00 9.31 73 GLY A CA 1
ATOM 577 C C . GLY A 1 73 ? 103.786 0.600 4.882 1.00 9.91 73 GLY A C 1
ATOM 578 O O . GLY A 1 73 ? 102.888 1.390 4.563 1.00 10.06 73 GLY A O 1
ATOM 579 N N . ILE A 1 74 ? 105.061 0.962 5.021 1.00 9.99 74 ILE A N 1
ATOM 580 C CA . ILE A 1 74 ? 105.512 2.300 4.652 1.00 10.65 74 ILE A CA 1
ATOM 581 C C . ILE A 1 74 ? 106.884 2.219 3.966 1.00 11.08 74 ILE A C 1
ATOM 582 O O . ILE A 1 74 ? 107.789 2.992 4.244 1.00 11.29 74 ILE A O 1
ATOM 587 N N . TRP A 1 75 ? 106.998 1.281 3.021 1.00 11.30 75 TRP A N 1
ATOM 588 C CA . TRP A 1 75 ? 108.218 1.149 2.218 1.00 12.55 75 TRP A CA 1
ATOM 589 C C . TRP A 1 75 ? 108.158 1.861 0.851 1.00 13.72 75 TRP A C 1
ATOM 590 O O . TRP A 1 75 ? 109.148 1.856 0.094 1.00 14.67 75 TRP A O 1
ATOM 601 N N . ASN A 1 76 ? 107.044 2.521 0.545 1.00 14.51 76 ASN A N 1
ATOM 602 C CA . ASN A 1 76 ? 106.939 3.272 -0.707 1.00 15.46 76 ASN A CA 1
ATOM 603 C C . ASN A 1 76 ? 106.043 4.512 -0.600 1.00 16.44 76 ASN A C 1
ATOM 604 O O . ASN A 1 76 ? 105.391 4.705 0.413 1.00 16.24 76 ASN A O 1
ATOM 609 N N . ASP A 1 77 ? 106.033 5.351 -1.642 1.00 17.12 77 ASP A N 1
ATOM 610 C CA . ASP A 1 77 ? 105.286 6.620 -1.658 1.00 17.82 77 ASP A CA 1
ATOM 611 C C . ASP A 1 77 ? 103.781 6.500 -1.777 1.00 18.00 77 ASP A C 1
ATOM 612 O O . ASP A 1 77 ? 103.030 7.371 -1.333 1.00 17.75 77 ASP A O 1
ATOM 617 N N . GLU A 1 78 ? 103.343 5.467 -2.476 1.00 18.11 78 GLU A N 1
ATOM 618 C CA . GLU A 1 78 ? 101.929 5.179 -2.628 1.00 19.21 78 GLU A CA 1
ATOM 619 C C . GLU A 1 78 ? 101.308 4.955 -1.245 1.00 17.75 78 GLU A C 1
ATOM 620 O O . GLU A 1 78 ? 100.228 5.454 -0.940 1.00 18.22 78 GLU A O 1
ATOM 626 N N . GLN A 1 79 ? 102.033 4.242 -0.383 1.00 15.68 79 GLN A N 1
ATOM 627 C CA . GLN A 1 79 ? 101.569 4.016 0.981 1.00 13.71 79 GLN A CA 1
ATOM 628 C C . GLN A 1 79 ? 101.490 5.340 1.754 1.00 13.13 79 GLN A C 1
ATOM 629 O O . GLN A 1 79 ? 100.525 5.555 2.483 1.00 13.12 79 GLN A O 1
ATOM 635 N N . VAL A 1 80 ? 102.481 6.224 1.577 1.00 13.69 80 VAL A N 1
ATOM 636 C CA . VAL A 1 80 ? 102.513 7.539 2.249 1.00 14.02 80 VAL A CA 1
ATOM 637 C C . VAL A 1 80 ? 101.259 8.345 1.916 1.00 14.44 80 VAL A C 1
ATOM 638 O O . VAL A 1 80 ? 100.621 8.935 2.799 1.00 13.19 80 VAL A O 1
ATOM 642 N N . LYS A 1 81 ? 100.886 8.327 0.638 1.00 15.28 81 LYS A N 1
ATOM 643 C CA . LYS A 1 81 ? 99.761 9.135 0.182 1.00 15.80 81 LYS A CA 1
ATOM 644 C C . LYS A 1 81 ? 98.476 8.717 0.882 1.00 15.57 81 LYS A C 1
ATOM 645 O O . LYS A 1 81 ? 97.633 9.556 1.208 1.00 15.97 81 LYS A O 1
ATOM 648 N N . GLU A 1 82 ? 98.310 7.417 1.081 1.00 15.04 82 GLU A N 1
ATOM 649 C CA . GLU A 1 82 ? 97.106 6.899 1.725 1.00 14.44 82 GLU A CA 1
ATOM 650 C C . GLU A 1 82 ? 97.174 7.030 3.245 1.00 13.33 82 GLU A C 1
ATOM 651 O O . GLU A 1 82 ? 96.163 7.314 3.893 1.00 12.89 82 GLU A O 1
ATOM 657 N N . LEU A 1 83 ? 98.344 6.784 3.833 1.00 12.43 83 LEU A N 1
ATOM 658 C CA . LEU A 1 83 ? 98.500 6.941 5.289 1.00 12.65 83 LEU A CA 1
ATOM 659 C C . LEU A 1 83 ? 98.233 8.368 5.739 1.00 12.56 83 LEU A C 1
ATOM 660 O O . LEU A 1 83 ? 97.706 8.596 6.829 1.00 12.94 83 LEU A O 1
ATOM 665 N N . LYS A 1 84 ? 98.585 9.331 4.883 1.00 12.80 84 LYS A N 1
ATOM 666 C CA . LYS A 1 84 ? 98.345 10.732 5.168 1.00 13.58 84 LYS A CA 1
ATOM 667 C C . LYS A 1 84 ? 96.864 11.014 5.492 1.00 13.19 84 LYS A C 1
ATOM 668 O O . LYS A 1 84 ? 96.562 11.897 6.290 1.00 13.54 84 LYS A O 1
ATOM 674 N N . LYS A 1 85 ? 95.962 10.257 4.884 1.00 13.44 85 LYS A N 1
ATOM 675 C CA . LYS A 1 85 ? 94.519 10.400 5.145 1.00 14.03 85 LYS A CA 1
ATOM 676 C C . LYS A 1 85 ? 94.151 10.059 6.591 1.00 13.23 85 LYS A C 1
ATOM 677 O O . LYS A 1 85 ? 93.315 10.736 7.203 1.00 14.77 85 LYS A O 1
ATOM 683 N N . ILE A 1 86 ? 94.803 9.040 7.138 1.00 11.87 86 ILE A N 1
ATOM 684 C CA . ILE A 1 86 ? 94.639 8.685 8.547 1.00 11.61 86 ILE A CA 1
ATOM 685 C C . ILE A 1 86 ? 95.173 9.813 9.428 1.00 11.25 86 ILE A C 1
ATOM 686 O O . ILE A 1 86 ? 94.488 10.277 10.340 1.00 10.95 86 ILE A O 1
ATOM 691 N N . VAL A 1 87 ? 96.400 10.243 9.169 1.00 10.94 87 VAL A N 1
ATOM 692 C CA . VAL A 1 87 ? 97.020 11.316 9.950 1.00 11.11 87 VAL A CA 1
ATOM 693 C C . VAL A 1 87 ? 96.136 12.548 9.956 1.00 11.33 87 VAL A C 1
ATOM 694 O O . VAL A 1 87 ? 95.833 13.105 11.006 1.00 11.56 87 VAL A O 1
ATOM 698 N N . ASP A 1 88 ? 95.713 12.968 8.771 1.00 11.06 88 ASP A N 1
ATOM 699 C CA . ASP A 1 88 ? 94.978 14.217 8.682 1.00 12.02 88 ASP A CA 1
ATOM 700 C C . ASP A 1 88 ? 93.678 14.202 9.468 1.00 11.86 88 ASP A C 1
ATOM 701 O O . ASP A 1 88 ? 93.369 15.185 10.156 1.00 12.12 88 ASP A O 1
ATOM 706 N N . ILE A 1 89 ? 92.904 13.122 9.360 1.00 11.57 89 ILE A N 1
ATOM 707 C CA . ILE A 1 89 ? 91.603 13.070 10.056 1.00 12.07 89 ILE A CA 1
ATOM 708 C C . ILE A 1 89 ? 91.777 12.948 11.573 1.00 12.14 89 ILE A C 1
ATOM 709 O O . ILE A 1 89 ? 91.016 13.523 12.364 1.00 12.74 89 ILE A O 1
ATOM 714 N N . CYS A 1 90 ? 92.810 12.224 12.006 1.00 11.67 90 CYS A N 1
ATOM 715 C CA . CYS A 1 90 ? 93.045 12.104 13.440 1.00 11.33 90 CYS A CA 1
ATOM 716 C C . CYS A 1 90 ? 93.490 13.435 14.048 1.00 11.26 90 CYS A C 1
ATOM 717 O O . CYS A 1 90 ? 93.003 13.857 15.088 1.00 11.52 90 CYS A O 1
ATOM 720 N N . LYS A 1 91 ? 94.392 14.122 13.364 1.00 11.17 91 LYS A N 1
ATOM 721 C CA . LYS A 1 91 ? 94.832 15.442 13.834 1.00 11.97 91 LYS A CA 1
ATOM 722 C C . LYS A 1 91 ? 93.701 16.462 13.788 1.00 11.71 91 LYS A C 1
ATOM 723 O O . LYS A 1 91 ? 93.587 17.318 14.683 1.00 12.56 91 LYS A O 1
ATOM 729 N N . ALA A 1 92 ? 92.872 16.392 12.754 1.00 12.33 92 ALA A N 1
ATOM 730 C CA . ALA A 1 92 ? 91.754 17.337 12.628 1.00 13.27 92 ALA A CA 1
ATOM 731 C C . ALA A 1 92 ? 90.799 17.181 13.809 1.00 14.47 92 ALA A C 1
ATOM 732 O O . ALA A 1 92 ? 90.102 18.127 14.200 1.00 14.71 92 ALA A O 1
ATOM 734 N N . ASN A 1 93 ? 90.758 15.980 14.385 1.00 14.34 93 ASN A N 1
ATOM 735 C CA . ASN A 1 93 ? 89.889 15.732 15.529 1.00 15.50 93 ASN A CA 1
ATOM 736 C C . ASN A 1 93 ? 90.554 15.763 16.904 1.00 15.39 93 ASN A C 1
ATOM 737 O O . ASN A 1 93 ? 89.956 15.354 17.902 1.00 16.98 93 ASN A O 1
ATOM 742 N N . GLY A 1 94 ? 91.761 16.309 16.962 1.00 14.90 94 GLY A N 1
ATOM 743 C CA . GLY A 1 94 ? 92.384 16.701 18.209 1.00 14.75 94 GLY A CA 1
ATOM 744 C C . GLY A 1 94 ? 93.425 15.762 18.770 1.00 14.20 94 GLY A C 1
ATOM 745 O O . GLY A 1 94 ? 93.959 16.026 19.838 1.00 14.62 94 GLY A O 1
ATOM 746 N N . ALA A 1 95 ? 93.750 14.685 18.046 1.00 12.25 95 ALA A N 1
ATOM 747 C CA . ALA A 1 95 ? 94.753 13.717 18.505 1.00 12.32 95 ALA A CA 1
ATOM 748 C C . ALA A 1 95 ? 96.147 14.021 17.947 1.00 11.36 95 ALA A C 1
ATOM 749 O O . ALA A 1 95 ? 96.281 14.586 16.847 1.00 12.10 95 ALA A O 1
ATOM 751 N N . VAL A 1 96 ? 97.168 13.665 18.730 1.00 10.00 96 VAL A N 1
ATOM 752 C CA . VAL A 1 96 ? 98.530 13.523 18.234 1.00 9.80 96 VAL A CA 1
ATOM 753 C C . VAL A 1 96 ? 98.628 12.147 17.556 1.00 9.34 96 VAL A C 1
ATOM 754 O O . VAL A 1 96 ? 98.131 11.152 18.082 1.00 9.73 96 VAL A O 1
ATOM 758 N N . MET A 1 97 ? 99.233 12.114 16.375 1.00 8.88 97 MET A N 1
ATOM 759 C CA . MET A 1 97 ? 99.300 10.898 15.573 1.00 8.36 97 MET A CA 1
ATOM 760 C C . MET A 1 97 ? 100.716 10.324 15.605 1.00 8.98 97 MET A C 1
ATOM 761 O O . MET A 1 97 ? 101.683 10.985 15.218 1.00 9.57 97 MET A O 1
ATOM 766 N N . GLY A 1 98 ? 100.831 9.093 16.083 1.00 8.02 98 GLY A N 1
ATOM 767 C CA . GLY A 1 98 ? 102.094 8.381 16.020 1.00 8.39 98 GLY A CA 1
ATOM 768 C C . GLY A 1 98 ? 102.050 7.215 15.057 1.00 7.93 98 GLY A C 1
ATOM 769 O O . GLY A 1 98 ? 100.993 6.691 14.729 1.00 9.01 98 GLY A O 1
ATOM 770 N N . ILE A 1 99 ? 103.225 6.783 14.618 1.00 8.09 99 ILE A N 1
ATOM 771 C CA . ILE A 1 99 ? 103.330 5.577 13.789 1.00 8.04 99 ILE A CA 1
ATOM 772 C C . ILE A 1 99 ? 104.344 4.610 14.400 1.00 8.07 99 ILE A C 1
ATOM 773 O O . ILE A 1 99 ? 105.449 5.015 14.753 1.00 8.18 99 ILE A O 1
ATOM 778 N N . GLN A 1 100 ? 103.962 3.329 14.502 1.00 8.00 100 GLN A N 1
ATOM 779 C CA . GLN A 1 100 ? 104.896 2.315 14.978 1.00 8.35 100 GLN A CA 1
ATOM 780 C C . GLN A 1 100 ? 105.615 1.689 13.781 1.00 8.56 100 GLN A C 1
ATOM 781 O O . GLN A 1 100 ? 105.015 0.914 13.018 1.00 8.62 100 GLN A O 1
ATOM 787 N N . LEU A 1 101 ? 106.898 2.013 13.628 1.00 8.09 101 LEU A N 1
ATOM 788 C CA . LEU A 1 101 ? 107.720 1.473 12.553 1.00 8.02 101 LEU A CA 1
ATOM 789 C C . LEU A 1 101 ? 108.207 0.094 12.969 1.00 7.37 101 LEU A C 1
ATOM 790 O O . LEU A 1 101 ? 108.803 -0.052 14.036 1.00 7.73 101 LEU A O 1
ATOM 795 N N . ALA A 1 102 ? 107.955 -0.911 12.132 1.00 7.75 102 ALA A N 1
ATOM 796 C CA . ALA A 1 102 ? 108.152 -2.304 12.546 1.00 8.27 102 ALA A CA 1
ATOM 797 C C . ALA A 1 102 ? 108.902 -3.153 11.516 1.00 7.90 102 ALA A C 1
ATOM 798 O O . ALA A 1 102 ? 108.926 -2.858 10.315 1.00 8.35 102 ALA A O 1
ATOM 800 N N . HIS A 1 103 ? 109.486 -4.234 12.052 1.00 8.38 103 HIS A N 1
ATOM 801 C CA . HIS A 1 103 ? 110.037 -5.325 11.271 1.00 7.79 103 HIS A CA 1
ATOM 802 C C . HIS A 1 103 ? 109.891 -6.618 12.046 1.00 8.28 103 HIS A C 1
ATOM 803 O O . HIS A 1 103 ? 110.492 -6.760 13.103 1.00 9.31 103 HIS A O 1
ATOM 810 N N . ALA A 1 104 ? 109.118 -7.556 11.494 1.00 8.35 104 ALA A N 1
ATOM 811 C CA . ALA A 1 104 ? 108.739 -8.771 12.199 1.00 8.99 104 ALA A CA 1
ATOM 812 C C . ALA A 1 104 ? 109.896 -9.764 12.358 1.00 8.84 104 ALA A C 1
ATOM 813 O O . ALA A 1 104 ? 109.796 -10.673 13.182 1.00 9.15 104 ALA A O 1
ATOM 815 N N . GLY A 1 105 ? 110.940 -9.630 11.544 1.00 9.63 105 GLY A N 1
ATOM 816 C CA . GLY A 1 105 ? 112.054 -10.557 11.596 1.00 9.45 105 GLY A CA 1
ATOM 817 C C . GLY A 1 105 ? 111.573 -11.999 11.521 1.00 9.82 105 GLY A C 1
ATOM 818 O O . GLY A 1 105 ? 110.770 -12.342 10.668 1.00 10.03 105 GLY A O 1
ATOM 819 N N . ARG A 1 106 ? 112.015 -12.823 12.460 1.00 10.72 106 ARG A N 1
ATOM 820 C CA . ARG A 1 106 ? 111.733 -14.252 12.390 1.00 10.62 106 ARG A CA 1
ATOM 821 C C . ARG A 1 106 ? 110.272 -14.592 12.668 1.00 10.76 106 ARG A C 1
ATOM 822 O O . ARG A 1 106 ? 109.859 -15.733 12.485 1.00 11.94 106 ARG A O 1
ATOM 830 N N . LYS A 1 107 ? 109.494 -13.629 13.178 1.00 9.86 107 LYS A N 1
ATOM 831 C CA . LYS A 1 107 ? 108.058 -13.862 13.392 1.00 10.76 107 LYS A CA 1
ATOM 832 C C . LYS A 1 107 ? 107.194 -13.403 12.221 1.00 11.24 107 LYS A C 1
ATOM 833 O O . LYS A 1 107 ? 105.969 -13.337 12.345 1.00 11.90 107 LYS A O 1
ATOM 839 N N . CYS A 1 108 ? 107.826 -13.124 11.085 1.00 10.62 108 CYS A N 1
ATOM 840 C CA . CYS A 1 108 ? 107.095 -12.893 9.844 1.00 11.33 108 CYS A CA 1
ATOM 841 C C . CYS A 1 108 ? 106.319 -14.175 9.547 1.00 11.81 108 CYS A C 1
ATOM 842 O O . CYS A 1 108 ? 106.930 -15.267 9.449 1.00 13.06 108 CYS A O 1
ATOM 845 N N . ASN A 1 109 ? 104.995 -14.067 9.427 1.00 12.85 109 ASN A N 1
ATOM 846 C CA . ASN A 1 109 ? 104.152 -15.261 9.271 1.00 14.46 109 ASN A CA 1
ATOM 847 C C . ASN A 1 109 ? 103.608 -15.397 7.861 1.00 14.21 109 ASN A C 1
ATOM 848 O O . ASN A 1 109 ? 102.557 -16.010 7.663 1.00 17.69 109 ASN A O 1
ATOM 853 N N . ILE A 1 110 ? 104.319 -14.852 6.882 1.00 12.87 110 ILE A N 1
ATOM 854 C CA . ILE A 1 110 ? 103.882 -14.873 5.489 1.00 11.42 110 ILE A CA 1
ATOM 855 C C . ILE A 1 110 ? 104.658 -16.007 4.820 1.00 12.05 110 ILE A C 1
ATOM 856 O O . ILE A 1 110 ? 105.898 -15.982 4.787 1.00 11.81 110 ILE A O 1
ATOM 861 N N . SER A 1 111 ? 103.926 -17.012 4.314 1.00 12.19 111 SER A N 1
ATOM 862 C CA . SER A 1 111 ? 104.529 -18.251 3.819 1.00 12.12 111 SER A CA 1
ATOM 863 C C . SER A 1 111 ? 105.538 -18.062 2.698 1.00 11.98 111 SER A C 1
ATOM 864 O O . SER A 1 111 ? 106.491 -18.828 2.589 1.00 13.20 111 SER A O 1
ATOM 867 N N . TYR A 1 112 ? 105.361 -17.014 1.896 1.00 11.24 112 TYR A N 1
ATOM 868 C CA . TYR A 1 112 ? 106.182 -16.801 0.698 1.00 11.77 112 TYR A CA 1
ATOM 869 C C . TYR A 1 112 ? 107.260 -15.739 0.860 1.00 11.87 112 TYR A C 1
ATOM 870 O O . TYR A 1 112 ? 107.998 -15.445 -0.083 1.00 12.76 112 TYR A O 1
ATOM 879 N N . GLU A 1 113 ? 107.341 -15.139 2.043 1.00 11.92 113 GLU A N 1
ATOM 880 C CA . GLU A 1 113 ? 108.321 -14.079 2.260 1.00 11.84 113 GLU A CA 1
ATOM 881 C C . GLU A 1 113 ? 109.722 -14.592 2.593 1.00 11.90 113 GLU A C 1
ATOM 882 O O . GLU A 1 113 ? 109.898 -15.727 2.999 1.00 11.42 113 GLU A O 1
ATOM 888 N N . ASP A 1 114 ? 110.687 -13.694 2.454 1.00 11.72 114 ASP A N 1
ATOM 889 C CA . ASP A 1 114 ? 112.094 -13.904 2.787 1.00 12.22 114 ASP A CA 1
ATOM 890 C C . ASP A 1 114 ? 112.283 -13.594 4.277 1.00 11.92 114 ASP A C 1
ATOM 891 O O . ASP A 1 114 ? 112.613 -12.450 4.653 1.00 12.58 114 ASP A O 1
ATOM 896 N N . VAL A 1 115 ? 112.053 -14.599 5.114 1.00 11.79 115 VAL A N 1
ATOM 897 C CA . VAL A 1 115 ? 112.090 -14.448 6.578 1.00 11.50 115 VAL A CA 1
ATOM 898 C C . VAL A 1 115 ? 113.546 -14.387 7.055 1.00 11.97 115 VAL A C 1
ATOM 899 O O . VAL A 1 115 ? 114.363 -15.258 6.743 1.00 12.52 115 VAL A O 1
ATOM 903 N N . VAL A 1 116 ? 113.864 -13.323 7.781 1.00 11.37 116 VAL A N 1
ATOM 904 C CA . VAL A 1 116 ? 115.213 -13.054 8.245 1.00 11.15 116 VAL A CA 1
ATOM 905 C C . VAL A 1 116 ? 115.292 -12.843 9.759 1.00 10.88 116 VAL A C 1
ATOM 906 O O . VAL A 1 116 ? 114.317 -12.474 10.411 1.00 11.62 116 VAL A O 1
ATOM 910 N N . GLY A 1 117 ? 116.477 -13.080 10.299 1.00 11.06 117 GLY A N 1
ATOM 911 C CA . GLY A 1 117 ? 116.761 -12.837 11.704 1.00 10.45 117 GLY A CA 1
ATOM 912 C C . GLY A 1 117 ? 118.249 -12.747 11.972 1.00 10.65 117 GLY A C 1
ATOM 913 O O . GLY A 1 117 ? 119.072 -12.873 11.055 1.00 12.16 117 GLY A O 1
ATOM 914 N N . PRO A 1 118 ? 118.616 -12.520 13.242 1.00 10.73 118 PRO A N 1
ATOM 915 C CA . PRO A 1 118 ? 120.023 -12.430 13.607 1.00 11.43 118 PRO A CA 1
ATOM 916 C C . PRO A 1 118 ? 120.729 -13.785 13.584 1.00 11.71 118 PRO A C 1
ATOM 917 O O . PRO A 1 118 ? 121.918 -13.839 13.273 1.00 12.12 118 PRO A O 1
ATOM 921 N N . SER A 1 119 ? 120.008 -14.834 13.961 1.00 12.92 119 SER A N 1
ATOM 922 C CA . SER A 1 119 ? 120.547 -16.194 14.018 1.00 13.59 119 SER A CA 1
ATOM 923 C C . SER A 1 119 ? 119.492 -17.166 13.481 1.00 13.82 119 SER A C 1
ATOM 924 O O . SER A 1 119 ? 118.294 -16.884 13.565 1.00 13.16 119 SER A O 1
ATOM 927 N N . PRO A 1 120 ? 119.926 -18.315 12.919 1.00 14.45 120 PRO A N 1
ATOM 928 C CA . PRO A 1 120 ? 118.990 -19.308 12.350 1.00 15.10 120 PRO A CA 1
ATOM 929 C C . PRO A 1 120 ? 118.318 -20.190 13.425 1.00 15.70 120 PRO A C 1
ATOM 930 O O . PRO A 1 120 ? 118.669 -21.372 13.620 1.00 16.59 120 PRO A O 1
ATOM 934 N N . ILE A 1 121 ? 117.344 -19.600 14.121 1.00 15.45 121 ILE A N 1
ATOM 935 C CA . ILE A 1 121 ? 116.595 -20.236 15.190 1.00 16.16 121 ILE A CA 1
ATOM 936 C C . ILE A 1 121 ? 115.131 -19.832 15.014 1.00 16.68 121 ILE A C 1
ATOM 937 O O . ILE A 1 121 ? 114.845 -18.646 14.841 1.00 14.92 121 ILE A O 1
ATOM 942 N N . LYS A 1 122 ? 114.215 -20.792 15.073 1.00 17.65 122 LYS A N 1
ATOM 943 C CA . LYS A 1 122 ? 112.783 -20.512 14.931 1.00 19.06 122 LYS A CA 1
ATOM 944 C C . LYS A 1 122 ? 112.156 -19.891 16.179 1.00 19.04 122 LYS A C 1
ATOM 945 O O . LYS A 1 122 ? 112.584 -20.174 17.298 1.00 19.22 122 LYS A O 1
ATOM 951 N N . ALA A 1 123 ? 111.111 -19.077 15.976 1.00 19.35 123 ALA A N 1
ATOM 952 C CA . ALA A 1 123 ? 110.365 -18.470 17.082 1.00 20.35 123 ALA A CA 1
ATOM 953 C C . ALA A 1 123 ? 109.465 -19.490 17.780 1.00 21.42 123 ALA A C 1
ATOM 954 O O . ALA A 1 123 ? 108.993 -19.268 18.897 1.00 21.24 123 ALA A O 1
ATOM 956 N N . GLY A 1 124 ? 109.227 -20.603 17.095 1.00 22.50 124 GLY A N 1
ATOM 957 C CA . GLY A 1 124 ? 108.335 -21.663 17.576 1.00 23.52 124 GLY A CA 1
ATOM 958 C C . GLY A 1 124 ? 108.140 -22.652 16.434 1.00 24.43 124 GLY A C 1
ATOM 959 O O . GLY A 1 124 ? 108.509 -22.374 15.292 1.00 23.88 124 GLY A O 1
ATOM 960 N N . ASP A 1 125 ? 107.533 -23.798 16.732 1.00 26.05 125 ASP A N 1
ATOM 961 C CA . ASP A 1 125 ? 107.448 -24.905 15.761 1.00 27.03 125 ASP A CA 1
ATOM 962 C C . ASP A 1 125 ? 106.701 -24.539 14.480 1.00 27.78 125 ASP A C 1
ATOM 963 O O . ASP A 1 125 ? 107.073 -24.980 13.384 1.00 28.52 125 ASP A O 1
ATOM 965 N N . ARG A 1 126 ? 105.669 -23.711 14.616 1.00 28.11 126 ARG A N 1
ATOM 966 C CA . ARG A 1 126 ? 104.854 -23.282 13.473 1.00 28.36 126 ARG A CA 1
ATOM 967 C C . ARG A 1 126 ? 105.521 -22.216 12.580 1.00 28.12 126 ARG A C 1
ATOM 968 O O . ARG A 1 126 ? 105.021 -21.911 11.489 1.00 28.74 126 ARG A O 1
ATOM 970 N N . TYR A 1 127 ? 106.646 -21.658 13.027 1.00 26.64 127 TYR A N 1
ATOM 971 C CA . TYR A 1 127 ? 107.319 -20.617 12.272 1.00 25.58 127 TYR A CA 1
ATOM 972 C C . TYR A 1 127 ? 108.375 -21.155 11.314 1.00 24.79 127 TYR A C 1
ATOM 973 O O . TYR A 1 127 ? 108.839 -22.283 11.449 1.00 24.53 127 TYR A O 1
ATOM 982 N N . LYS A 1 128 ? 108.742 -20.333 10.336 1.00 23.65 128 LYS A N 1
ATOM 983 C CA . LYS A 1 128 ? 109.826 -20.658 9.415 1.00 22.63 128 LYS A CA 1
ATOM 984 C C . LYS A 1 128 ? 111.199 -20.457 10.082 1.00 22.03 128 LYS A C 1
ATOM 985 O O . LYS A 1 128 ? 111.344 -19.637 11.005 1.00 21.89 128 LYS A O 1
ATOM 987 N N . LEU A 1 129 ? 112.206 -21.191 9.616 1.00 20.55 129 LEU A N 1
ATOM 988 C CA . LEU A 1 129 ? 113.589 -20.940 10.043 1.00 19.45 129 LEU A CA 1
ATOM 989 C C . LEU A 1 129 ? 114.120 -19.665 9.378 1.00 18.08 129 LEU A C 1
ATOM 990 O O . LEU A 1 129 ? 114.199 -19.574 8.153 1.00 18.19 129 LEU A O 1
ATOM 995 N N . PRO A 1 130 ? 114.480 -18.657 10.183 1.00 16.41 130 PRO A N 1
ATOM 996 C CA . PRO A 1 130 ? 114.944 -17.408 9.599 1.00 15.88 130 PRO A CA 1
ATOM 997 C C . PRO A 1 130 ? 116.336 -17.541 9.008 1.00 16.90 130 PRO A C 1
ATOM 998 O O . PRO A 1 130 ? 117.166 -18.287 9.542 1.00 17.62 130 PRO A O 1
ATOM 1002 N N . ARG A 1 131 ? 116.629 -16.819 7.937 1.00 16.99 131 ARG A N 1
ATOM 1003 C CA . ARG A 1 131 ? 118.009 -16.836 7.458 1.00 17.65 131 ARG A CA 1
ATOM 1004 C C . ARG A 1 131 ? 118.800 -15.745 8.140 1.00 17.65 131 ARG A C 1
ATOM 1005 O O . ARG A 1 131 ? 118.302 -14.631 8.369 1.00 16.67 131 ARG A O 1
ATOM 1013 N N . GLU A 1 132 ? 120.030 -16.100 8.489 1.00 16.67 132 GLU A N 1
ATOM 1014 C CA . GLU A 1 132 ? 120.928 -15.223 9.204 1.00 16.57 132 GLU A CA 1
ATOM 1015 C C . GLU A 1 132 ? 121.394 -14.052 8.341 1.00 15.50 132 GLU A C 1
ATOM 1016 O O . GLU A 1 132 ? 122.029 -14.254 7.301 1.00 15.78 132 GLU A O 1
ATOM 1022 N N . LEU A 1 133 ? 121.097 -12.829 8.779 1.00 14.57 133 LEU A N 1
ATOM 1023 C CA . LEU A 1 133 ? 121.452 -11.640 8.021 1.00 14.23 133 LEU A CA 1
ATOM 1024 C C . LEU A 1 133 ? 122.945 -11.422 8.007 1.00 14.50 133 LEU A C 1
ATOM 1025 O O . LEU A 1 133 ? 123.608 -11.590 9.029 1.00 15.10 133 LEU A O 1
ATOM 1030 N N . SER A 1 134 ? 123.469 -11.014 6.860 1.00 14.77 134 SER A N 1
ATOM 1031 C CA . SER A 1 134 ? 124.843 -10.529 6.802 1.00 15.41 134 SER A CA 1
ATOM 1032 C C . SER A 1 134 ? 124.915 -9.108 7.356 1.00 15.48 134 SER A C 1
ATOM 1033 O O . SER A 1 134 ? 123.893 -8.415 7.495 1.00 15.00 134 SER A O 1
ATOM 1036 N N . VAL A 1 135 ? 126.117 -8.658 7.698 1.00 16.03 135 VAL A N 1
ATOM 1037 C CA . VAL A 1 135 ? 126.269 -7.292 8.184 1.00 16.44 135 VAL A CA 1
ATOM 1038 C C . VAL A 1 135 ? 125.800 -6.296 7.120 1.00 16.01 135 VAL A C 1
ATOM 1039 O O . VAL A 1 135 ? 125.197 -5.271 7.434 1.00 15.89 135 VAL A O 1
ATOM 1043 N N . GLU A 1 136 ? 126.044 -6.618 5.852 1.00 15.66 136 GLU A N 1
ATOM 1044 C CA . GLU A 1 136 ? 125.597 -5.791 4.735 1.00 15.83 136 GLU A CA 1
ATOM 1045 C C . GLU A 1 136 ? 124.069 -5.705 4.691 1.00 14.96 136 GLU A C 1
ATOM 1046 O O . GLU A 1 136 ? 123.511 -4.625 4.496 1.00 15.41 136 GLU A O 1
ATOM 1052 N N . GLU A 1 137 ? 123.401 -6.836 4.884 1.00 13.59 137 GLU A N 1
ATOM 1053 C CA . GLU A 1 137 ? 121.937 -6.856 4.911 1.00 14.03 137 GLU A CA 1
ATOM 1054 C C . GLU A 1 137 ? 121.380 -6.100 6.118 1.00 13.35 137 GLU A C 1
ATOM 1055 O O . GLU A 1 137 ? 120.373 -5.374 6.003 1.00 13.10 137 GLU A O 1
ATOM 1061 N N . ILE A 1 138 ? 122.035 -6.242 7.261 1.00 13.33 138 ILE A N 1
ATOM 1062 C CA . ILE A 1 138 ? 121.624 -5.490 8.457 1.00 13.37 138 ILE A CA 1
ATOM 1063 C C . ILE A 1 138 ? 121.684 -3.988 8.162 1.00 13.81 138 ILE A C 1
ATOM 1064 O O . ILE A 1 138 ? 120.756 -3.234 8.487 1.00 13.20 138 ILE A O 1
ATOM 1069 N N . LYS A 1 139 ? 122.754 -3.533 7.508 1.00 14.59 139 LYS A N 1
ATOM 1070 C CA . LYS A 1 139 ? 122.886 -2.126 7.177 1.00 15.22 139 LYS A CA 1
ATOM 1071 C C . LYS A 1 139 ? 121.738 -1.661 6.280 1.00 14.55 139 LYS A C 1
ATOM 1072 O O . LYS A 1 139 ? 121.211 -0.568 6.445 1.00 14.56 139 LYS A O 1
ATOM 1076 N N . SER A 1 140 ? 121.328 -2.513 5.343 1.00 14.22 140 SER A N 1
ATOM 1077 C CA A SER A 1 140 ? 120.225 -2.165 4.457 0.50 13.61 140 SER A CA 1
ATOM 1078 C CA B SER A 1 140 ? 120.214 -2.196 4.442 0.50 14.05 140 SER A CA 1
ATOM 1079 C C . SER A 1 140 ? 118.896 -2.054 5.209 1.00 13.25 140 SER A C 1
ATOM 1080 O O . SER A 1 140 ? 118.034 -1.240 4.839 1.00 13.60 140 SER A O 1
ATOM 1085 N N . ILE A 1 141 ? 118.731 -2.856 6.266 1.00 11.99 141 ILE A N 1
ATOM 1086 C CA . ILE A 1 141 ? 117.493 -2.785 7.084 1.00 12.11 141 ILE A CA 1
ATOM 1087 C C . ILE A 1 141 ? 117.533 -1.538 7.946 1.00 11.43 141 ILE A C 1
ATOM 1088 O O . ILE A 1 141 ? 116.529 -0.835 8.085 1.00 11.17 141 ILE A O 1
ATOM 1093 N N . VAL A 1 142 ? 118.698 -1.226 8.503 1.00 11.42 142 VAL A N 1
ATOM 1094 C CA . VAL A 1 142 ? 118.872 0.084 9.136 1.00 11.54 142 VAL A CA 1
ATOM 1095 C C . VAL A 1 142 ? 118.466 1.245 8.207 1.00 11.95 142 VAL A C 1
ATOM 1096 O O . VAL A 1 142 ? 117.702 2.115 8.594 1.00 12.33 142 VAL A O 1
ATOM 1100 N N . LYS A 1 143 ? 118.947 1.216 6.967 1.00 12.43 143 LYS A N 1
ATOM 1101 C CA . LYS A 1 143 ? 118.579 2.212 5.972 1.00 13.10 143 LYS A CA 1
ATOM 1102 C C . LYS A 1 143 ? 117.066 2.216 5.689 1.00 12.81 143 LYS A C 1
ATOM 1103 O O . LYS A 1 143 ? 116.489 3.291 5.515 1.00 13.88 143 LYS A O 1
ATOM 1107 N N . ALA A 1 144 ? 116.446 1.029 5.671 1.00 11.77 144 ALA A N 1
ATOM 1108 C CA . ALA A 1 144 ? 114.974 0.904 5.504 1.00 11.99 144 ALA A CA 1
ATOM 1109 C C . ALA A 1 144 ? 114.220 1.609 6.638 1.00 10.98 144 ALA A C 1
ATOM 1110 O O . ALA A 1 144 ? 113.211 2.300 6.400 1.00 10.42 144 ALA A O 1
ATOM 1112 N N . PHE A 1 145 ? 114.677 1.448 7.873 1.00 10.78 145 PHE A N 1
ATOM 1113 C CA . PHE A 1 145 ? 114.056 2.201 8.979 1.00 10.47 145 PHE A CA 1
ATOM 1114 C C . PHE A 1 145 ? 114.178 3.732 8.790 1.00 11.44 145 PHE A C 1
ATOM 1115 O O . PHE A 1 145 ? 113.239 4.501 9.076 1.00 11.65 145 PHE A O 1
ATOM 1123 N N . GLY A 1 146 ? 115.336 4.173 8.308 1.00 11.53 146 GLY A N 1
ATOM 1124 C CA . GLY A 1 146 ? 115.549 5.596 8.013 1.00 11.87 146 GLY A CA 1
ATOM 1125 C C . GLY A 1 146 ? 114.603 6.145 6.957 1.00 12.01 146 GLY A C 1
ATOM 1126 O O . GLY A 1 146 ? 114.001 7.209 7.130 1.00 12.11 146 GLY A O 1
ATOM 1127 N N . GLU A 1 147 ? 114.464 5.415 5.860 1.00 12.37 147 GLU A N 1
ATOM 1128 C CA . GLU A 1 147 ? 113.584 5.808 4.771 1.00 13.19 147 GLU A CA 1
ATOM 1129 C C . GLU A 1 147 ? 112.126 5.795 5.241 1.00 11.98 147 GLU A C 1
ATOM 1130 O O . GLU A 1 147 ? 111.340 6.640 4.832 1.00 12.68 147 GLU A O 1
ATOM 1136 N N . ALA A 1 148 ? 111.773 4.812 6.071 1.00 11.53 148 ALA A N 1
ATOM 1137 C CA . ALA A 1 148 ? 110.420 4.766 6.643 1.00 10.63 148 ALA A CA 1
ATOM 1138 C C . ALA A 1 148 ? 110.130 5.997 7.494 1.00 11.18 148 ALA A C 1
ATOM 1139 O O . ALA A 1 148 ? 109.007 6.501 7.467 1.00 10.92 148 ALA A O 1
ATOM 1141 N N . ALA A 1 149 ? 111.123 6.463 8.253 1.00 10.68 149 ALA A N 1
ATOM 1142 C CA . ALA A 1 149 ? 110.938 7.652 9.102 1.00 11.19 149 ALA A CA 1
ATOM 1143 C C . ALA A 1 149 ? 110.759 8.881 8.205 1.00 11.17 149 ALA A C 1
ATOM 1144 O O . ALA A 1 149 ? 109.928 9.756 8.466 1.00 11.47 149 ALA A O 1
ATOM 1146 N N . LYS A 1 150 ? 111.524 8.920 7.115 1.00 11.60 150 LYS A N 1
ATOM 1147 C CA . LYS A 1 150 ? 111.437 10.014 6.156 1.00 12.35 150 LYS A CA 1
ATOM 1148 C C . LYS A 1 150 ? 110.036 10.092 5.579 1.00 12.29 150 LYS A C 1
ATOM 1149 O O . LYS A 1 150 ? 109.427 11.174 5.507 1.00 13.57 150 LYS A O 1
ATOM 1153 N N . ARG A 1 151 ? 109.534 8.928 5.170 1.00 11.77 151 ARG A N 1
ATOM 1154 C CA . ARG A 1 151 ? 108.190 8.788 4.664 1.00 12.08 151 ARG A CA 1
ATOM 1155 C C . ARG A 1 151 ? 107.139 9.152 5.719 1.00 11.47 151 ARG A C 1
ATOM 1156 O O . ARG A 1 151 ? 106.137 9.780 5.397 1.00 12.98 151 ARG A O 1
ATOM 1164 N N . ALA A 1 152 ? 107.360 8.737 6.966 1.00 10.40 152 ALA A N 1
ATOM 1165 C CA . ALA A 1 152 ? 106.407 9.032 8.037 1.00 10.20 152 ALA A CA 1
ATOM 1166 C C . ALA A 1 152 ? 106.298 10.539 8.235 1.00 10.69 152 ALA A C 1
ATOM 1167 O O . ALA A 1 152 ? 105.213 11.060 8.426 1.00 11.29 152 ALA A O 1
ATOM 1169 N N . ASN A 1 153 ? 107.423 11.235 8.149 1.00 11.15 153 ASN A N 1
ATOM 1170 C CA . ASN A 1 153 ? 107.414 12.692 8.275 1.00 12.02 153 ASN A CA 1
ATOM 1171 C C . ASN A 1 153 ? 106.635 13.330 7.117 1.00 12.92 153 ASN A C 1
ATOM 1172 O O . ASN A 1 153 ? 105.854 14.259 7.324 1.00 12.76 153 ASN A O 1
ATOM 1177 N N . LEU A 1 154 ? 106.816 12.803 5.912 1.00 14.01 154 LEU A N 1
ATOM 1178 C CA . LEU A 1 154 ? 106.067 13.290 4.738 1.00 14.91 154 LEU A CA 1
ATOM 1179 C C . LEU A 1 154 ? 104.561 13.070 4.880 1.00 14.44 154 LEU A C 1
ATOM 1180 O O . LEU A 1 154 ? 103.754 13.902 4.440 1.00 15.43 154 LEU A O 1
ATOM 1185 N N . ALA A 1 155 ? 104.173 11.975 5.535 1.00 13.89 155 ALA A N 1
ATOM 1186 C CA . ALA A 1 155 ? 102.764 11.693 5.790 1.00 13.09 155 ALA A CA 1
ATOM 1187 C C . ALA A 1 155 ? 102.173 12.593 6.898 1.00 13.24 155 ALA A C 1
ATOM 1188 O O . ALA A 1 155 ? 100.944 12.679 7.035 1.00 13.91 155 ALA A O 1
ATOM 1190 N N . GLY A 1 156 ? 103.040 13.212 7.692 1.00 12.25 156 GLY A N 1
ATOM 1191 C CA . GLY A 1 156 ? 102.655 14.179 8.730 1.00 11.94 156 GLY A CA 1
ATOM 1192 C C . GLY A 1 156 ? 102.542 13.630 10.144 1.00 11.43 156 GLY A C 1
ATOM 1193 O O . GLY A 1 156 ? 102.022 14.313 11.030 1.00 11.26 156 GLY A O 1
ATOM 1194 N N . TYR A 1 157 ? 103.021 12.410 10.369 1.00 10.67 157 TYR A N 1
ATOM 1195 C CA . TYR A 1 157 ? 102.974 11.863 11.731 1.00 9.74 157 TYR A CA 1
ATOM 1196 C C . TYR A 1 157 ? 103.729 12.782 12.688 1.00 9.75 157 TYR A C 1
ATOM 1197 O O . TYR A 1 157 ? 104.753 13.370 12.324 1.00 10.46 157 TYR A O 1
ATOM 1206 N N . ASP A 1 158 ? 103.230 12.881 13.921 1.00 9.69 158 ASP A N 1
ATOM 1207 C CA . ASP A 1 158 ? 103.817 13.720 14.964 1.00 9.82 158 ASP A CA 1
ATOM 1208 C C . ASP A 1 158 ? 104.909 12.998 15.746 1.00 10.27 158 ASP A C 1
ATOM 1209 O O . ASP A 1 158 ? 105.837 13.617 16.265 1.00 10.84 158 ASP A O 1
ATOM 1214 N N . VAL A 1 159 ? 104.730 11.692 15.914 1.00 9.38 159 VAL A N 1
ATOM 1215 C CA . VAL A 1 159 ? 105.602 10.862 16.733 1.00 8.39 159 VAL A CA 1
ATOM 1216 C C . VAL A 1 159 ? 105.980 9.605 15.944 1.00 8.60 159 VAL A C 1
ATOM 1217 O O . VAL A 1 159 ? 105.133 8.979 15.292 1.00 8.40 159 VAL A O 1
ATOM 1221 N N . VAL A 1 160 ? 107.249 9.208 16.050 1.00 9.14 160 VAL A N 1
ATOM 1222 C CA . VAL A 1 160 ? 107.698 7.936 15.463 1.00 9.98 160 VAL A CA 1
ATOM 1223 C C . VAL A 1 160 ? 108.048 6.988 16.611 1.00 9.25 160 VAL A C 1
ATOM 1224 O O . VAL A 1 160 ? 108.729 7.389 17.551 1.00 8.97 160 VAL A O 1
ATOM 1228 N N . GLU A 1 161 ? 107.543 5.759 16.551 1.00 8.43 161 GLU A N 1
ATOM 1229 C CA . GLU A 1 161 ? 107.921 4.725 17.522 1.00 8.65 161 GLU A CA 1
ATOM 1230 C C . GLU A 1 161 ? 108.663 3.612 16.814 1.00 8.46 161 GLU A C 1
ATOM 1231 O O . GLU A 1 161 ? 108.216 3.157 15.774 1.00 10.51 161 GLU A O 1
ATOM 1237 N N . ILE A 1 162 ? 109.795 3.201 17.378 1.00 8.10 162 ILE A N 1
ATOM 1238 C CA . ILE A 1 162 ? 110.567 2.072 16.865 1.00 7.96 162 ILE A CA 1
ATOM 1239 C C . ILE A 1 162 ? 110.100 0.837 17.628 1.00 7.91 162 ILE A C 1
ATOM 1240 O O . ILE A 1 162 ? 110.141 0.804 18.839 1.00 6.85 162 ILE A O 1
ATOM 1245 N N . HIS A 1 163 ? 109.649 -0.187 16.905 1.00 8.09 163 HIS A N 1
ATOM 1246 C CA . HIS A 1 163 ? 109.109 -1.361 17.542 1.00 8.40 163 HIS A CA 1
ATOM 1247 C C . HIS A 1 163 ? 110.247 -2.332 17.820 1.00 8.31 163 HIS A C 1
ATOM 1248 O O . HIS A 1 163 ? 110.652 -3.073 16.917 1.00 9.96 163 HIS A O 1
ATOM 1255 N N . ALA A 1 164 ? 110.763 -2.298 19.042 1.00 7.56 164 ALA A N 1
ATOM 1256 C CA . ALA A 1 164 ? 111.867 -3.160 19.472 1.00 8.12 164 ALA A CA 1
ATOM 1257 C C . ALA A 1 164 ? 111.431 -4.264 20.430 1.00 8.50 164 ALA A C 1
ATOM 1258 O O . ALA A 1 164 ? 112.249 -4.785 21.188 1.00 8.52 164 ALA A O 1
ATOM 1260 N N . ALA A 1 165 ? 110.148 -4.625 20.388 1.00 8.47 165 ALA A N 1
ATOM 1261 C CA . ALA A 1 165 ? 109.527 -5.538 21.342 1.00 8.71 165 ALA A CA 1
ATOM 1262 C C . ALA A 1 165 ? 108.860 -6.721 20.647 1.00 8.58 165 ALA A C 1
ATOM 1263 O O . ALA A 1 165 ? 108.992 -6.915 19.431 1.00 7.87 165 ALA A O 1
ATOM 1265 N N . HIS A 1 166 ? 108.215 -7.538 21.483 1.00 8.50 166 HIS A N 1
ATOM 1266 C CA . HIS A 1 166 ? 107.259 -8.587 21.076 1.00 8.47 166 HIS A CA 1
ATOM 1267 C C . HIS A 1 166 ? 107.824 -9.680 20.198 1.00 9.17 166 HIS A C 1
ATOM 1268 O O . HIS A 1 166 ? 107.110 -10.329 19.443 1.00 10.71 166 HIS A O 1
ATOM 1275 N N . GLY A 1 167 ? 109.110 -9.929 20.370 1.00 8.49 167 GLY A N 1
ATOM 1276 C CA . GLY A 1 167 ? 109.795 -10.994 19.673 1.00 8.97 167 GLY A CA 1
ATOM 1277 C C . GLY A 1 167 ? 110.154 -10.739 18.226 1.00 8.09 167 GLY A C 1
ATOM 1278 O O . GLY A 1 167 ? 110.621 -11.666 17.530 1.00 8.71 167 GLY A O 1
ATOM 1279 N N . TYR A 1 168 ? 109.989 -9.493 17.745 1.00 7.70 168 TYR A N 1
ATOM 1280 C CA . TYR A 1 168 ? 110.283 -9.121 16.351 1.00 8.14 168 TYR A CA 1
ATOM 1281 C C . TYR A 1 168 ? 111.779 -8.814 16.128 1.00 7.88 168 TYR A C 1
ATOM 1282 O O . TYR A 1 168 ? 112.598 -9.149 16.995 1.00 8.63 168 TYR A O 1
ATOM 1291 N N . LEU A 1 169 ? 112.148 -8.233 14.989 1.00 8.23 169 LEU A N 1
ATOM 1292 C CA . LEU A 1 169 ? 113.560 -8.255 14.566 1.00 8.34 169 LEU A CA 1
ATOM 1293 C C . LEU A 1 169 ? 114.498 -7.649 15.594 1.00 8.57 169 LEU A C 1
ATOM 1294 O O . LEU A 1 169 ? 115.507 -8.263 15.971 1.00 8.77 169 LEU A O 1
ATOM 1299 N N . ILE A 1 170 ? 114.208 -6.430 16.047 1.00 7.79 170 ILE A N 1
ATOM 1300 C CA . ILE A 1 170 ? 115.161 -5.745 16.952 1.00 8.43 170 ILE A CA 1
ATOM 1301 C C . ILE A 1 170 ? 115.265 -6.522 18.269 1.00 8.10 170 ILE A C 1
ATOM 1302 O O . ILE A 1 170 ? 116.357 -6.785 18.753 1.00 8.60 170 ILE A O 1
ATOM 1307 N N . HIS A 1 171 ? 114.129 -6.936 18.820 1.00 8.04 171 HIS A N 1
ATOM 1308 C CA . HIS A 1 171 ? 114.105 -7.743 20.047 1.00 7.78 171 HIS A CA 1
ATOM 1309 C C . HIS A 1 171 ? 114.949 -9.004 19.849 1.00 8.05 171 HIS A C 1
ATOM 1310 O O . HIS A 1 171 ? 115.738 -9.363 20.716 1.00 8.58 171 HIS A O 1
ATOM 1317 N N . GLU A 1 172 ? 114.848 -9.636 18.680 1.00 8.71 172 GLU A N 1
ATOM 1318 C CA . GLU A 1 172 ? 115.656 -10.828 18.430 1.00 9.25 172 GLU A CA 1
ATOM 1319 C C . GLU A 1 172 ? 117.165 -10.552 18.560 1.00 8.86 172 GLU A C 1
ATOM 1320 O O . GLU A 1 172 ? 117.914 -11.403 19.075 1.00 10.03 172 GLU A O 1
ATOM 1326 N N . PHE A 1 173 ? 117.624 -9.400 18.085 1.00 9.23 173 PHE A N 1
ATOM 1327 C CA . PHE A 1 173 ? 119.021 -9.003 18.310 1.00 9.62 173 PHE A CA 1
ATOM 1328 C C . PHE A 1 173 ? 119.329 -8.709 19.790 1.00 10.21 173 PHE A C 1
ATOM 1329 O O . PHE A 1 173 ? 120.420 -9.006 20.281 1.00 10.90 173 PHE A O 1
ATOM 1337 N N . LEU A 1 174 ? 118.373 -8.132 20.508 1.00 9.69 174 LEU A N 1
ATOM 1338 C CA . LEU A 1 174 ? 118.604 -7.778 21.913 1.00 9.24 174 LEU A CA 1
ATOM 1339 C C . LEU A 1 174 ? 118.678 -8.973 22.847 1.00 9.97 174 LEU A C 1
ATOM 1340 O O . LEU A 1 174 ? 119.367 -8.901 23.856 1.00 10.84 174 LEU A O 1
ATOM 1345 N N . SER A 1 175 ? 117.981 -10.068 22.554 1.00 9.43 175 SER A N 1
ATOM 1346 C CA . SER A 1 175 ? 117.940 -11.175 23.508 1.00 9.65 175 SER A CA 1
ATOM 1347 C C . SER A 1 175 ? 119.022 -12.218 23.266 1.00 10.43 175 SER A C 1
ATOM 1348 O O . SER A 1 175 ? 119.152 -12.715 22.143 1.00 9.77 175 SER A O 1
ATOM 1351 N N . PRO A 1 176 ? 119.778 -12.566 24.320 1.00 11.12 176 PRO A N 1
ATOM 1352 C CA . PRO A 1 176 ? 120.754 -13.648 24.145 1.00 12.01 176 PRO A CA 1
ATOM 1353 C C . PRO A 1 176 ? 120.135 -14.975 23.706 1.00 12.42 176 PRO A C 1
ATOM 1354 O O . PRO A 1 176 ? 120.842 -15.814 23.139 1.00 13.49 176 PRO A O 1
ATOM 1358 N N . LEU A 1 177 ? 118.831 -15.160 23.939 1.00 11.80 177 LEU A N 1
ATOM 1359 C CA . LEU A 1 177 ? 118.141 -16.412 23.594 1.00 12.18 177 LEU A CA 1
ATOM 1360 C C . LEU A 1 177 ? 117.931 -16.626 22.093 1.00 12.73 177 LEU A C 1
ATOM 1361 O O . LEU A 1 177 ? 117.745 -17.777 21.669 1.00 12.47 177 LEU A O 1
ATOM 1366 N N . SER A 1 178 ? 117.928 -15.531 21.333 1.00 12.04 178 SER A N 1
ATOM 1367 C CA . SER A 1 178 ? 117.692 -15.508 19.901 1.00 11.73 178 SER A CA 1
ATOM 1368 C C . SER A 1 178 ? 118.880 -15.014 19.072 1.00 11.74 178 SER A C 1
ATOM 1369 O O . SER A 1 178 ? 118.920 -15.207 17.853 1.00 12.32 178 SER A O 1
ATOM 1372 N N . ASN A 1 179 ? 119.838 -14.371 19.735 1.00 12.02 179 ASN A N 1
ATOM 1373 C CA . ASN A 1 179 ? 121.023 -13.813 19.113 1.00 12.41 179 ASN A CA 1
ATOM 1374 C C . ASN A 1 179 ? 122.259 -14.623 19.551 1.00 13.35 179 ASN A C 1
ATOM 1375 O O . ASN A 1 179 ? 122.787 -14.425 20.655 1.00 13.63 179 ASN A O 1
ATOM 1380 N N . LYS A 1 180 ? 122.677 -15.537 18.682 1.00 14.40 180 LYS A N 1
ATOM 1381 C CA . LYS A 1 180 ? 123.864 -16.353 18.899 1.00 15.83 180 LYS A CA 1
ATOM 1382 C C . LYS A 1 180 ? 125.046 -15.910 18.017 1.00 16.10 180 LYS A C 1
ATOM 1383 O O . LYS A 1 180 ? 126.016 -16.664 17.844 1.00 16.86 180 LYS A O 1
ATOM 1389 N N . ARG A 1 181 ? 124.988 -14.695 17.470 1.00 15.73 181 ARG A N 1
ATOM 1390 C CA . ARG A 1 181 ? 126.019 -14.199 16.564 1.00 15.21 181 ARG A CA 1
ATOM 1391 C C . ARG A 1 181 ? 127.358 -14.047 17.258 1.00 16.59 181 ARG A C 1
ATOM 1392 O O . ARG A 1 181 ? 127.429 -13.682 18.436 1.00 16.20 181 ARG A O 1
ATOM 1400 N N . LYS A 1 182 ? 128.413 -14.309 16.497 1.00 18.26 182 LYS A N 1
ATOM 1401 C CA . LYS A 1 182 ? 129.783 -14.150 16.975 1.00 19.08 182 LYS A CA 1
ATOM 1402 C C . LYS A 1 182 ? 130.517 -13.008 16.271 1.00 19.11 182 LYS A C 1
ATOM 1403 O O . LYS A 1 182 ? 131.737 -12.866 16.404 1.00 20.05 182 LYS A O 1
ATOM 1409 N N . ASP A 1 183 ? 129.780 -12.184 15.531 1.00 17.90 183 ASP A N 1
ATOM 1410 C CA . ASP A 1 183 ? 130.336 -10.976 14.926 1.00 16.60 183 ASP A CA 1
ATOM 1411 C C . ASP A 1 183 ? 129.993 -9.741 15.773 1.00 15.71 183 ASP A C 1
ATOM 1412 O O . ASP A 1 183 ? 129.660 -9.857 16.966 1.00 15.26 183 ASP A O 1
ATOM 1417 N N . GLU A 1 184 ? 130.080 -8.564 15.174 1.00 15.05 184 GLU A N 1
ATOM 1418 C CA . GLU A 1 184 ? 129.952 -7.341 15.960 1.00 14.83 184 GLU A CA 1
ATOM 1419 C C . GLU A 1 184 ? 128.509 -7.092 16.392 1.00 14.30 184 GLU A C 1
ATOM 1420 O O . GLU A 1 184 ? 128.260 -6.147 17.120 1.00 14.50 184 GLU A O 1
ATOM 1426 N N . TYR A 1 185 ? 127.571 -7.906 15.913 1.00 13.70 185 TYR A N 1
ATOM 1427 C CA . TYR A 1 185 ? 126.176 -7.766 16.337 1.00 13.42 185 TYR A CA 1
ATOM 1428 C C . TYR A 1 185 ? 125.774 -8.755 17.431 1.00 13.74 185 TYR A C 1
ATOM 1429 O O . TYR A 1 185 ? 124.603 -8.820 17.794 1.00 12.65 185 TYR A O 1
ATOM 1438 N N . GLY A 1 186 ? 126.733 -9.511 17.958 1.00 14.59 186 GLY A N 1
ATOM 1439 C CA . GLY A 1 186 ? 126.442 -10.472 18.991 1.00 15.33 186 GLY A CA 1
ATOM 1440 C C . GLY A 1 186 ? 127.478 -10.632 20.059 1.00 16.61 186 GLY A C 1
ATOM 1441 O O . GLY A 1 186 ? 128.555 -10.039 20.005 1.00 15.98 186 GLY A O 1
ATOM 1442 N N . ASN A 1 187 ? 127.097 -11.477 21.006 1.00 17.88 187 ASN A N 1
ATOM 1443 C CA . ASN A 1 187 ? 127.857 -11.838 22.175 1.00 19.66 187 ASN A CA 1
ATOM 1444 C C . ASN A 1 187 ? 127.704 -10.748 23.235 1.00 19.03 187 ASN A C 1
ATOM 1445 O O . ASN A 1 187 ? 126.763 -10.799 24.040 1.00 20.85 187 ASN A O 1
ATOM 1450 N N . SER A 1 188 ? 128.545 -9.740 23.201 1.00 17.86 188 SER A N 1
ATOM 1451 C CA . SER A 1 188 ? 128.551 -8.757 24.275 1.00 16.35 188 SER A CA 1
ATOM 1452 C C . SER A 1 188 ? 127.258 -7.941 24.260 1.00 15.31 188 SER A C 1
ATOM 1453 O O . SER A 1 188 ? 126.619 -7.792 23.216 1.00 14.57 188 SER A O 1
ATOM 1456 N N . ILE A 1 189 ? 126.887 -7.396 25.415 1.00 13.34 189 ILE A N 1
ATOM 1457 C CA . ILE A 1 189 ? 125.648 -6.614 25.512 1.00 12.21 189 ILE A CA 1
ATOM 1458 C C . ILE A 1 189 ? 125.693 -5.381 24.602 1.00 12.52 189 ILE A C 1
ATOM 1459 O O . ILE A 1 189 ? 124.705 -5.028 23.962 1.00 12.58 189 ILE A O 1
ATOM 1464 N N . GLU A 1 190 ? 126.840 -4.737 24.509 1.00 12.93 190 GLU A N 1
ATOM 1465 C CA . GLU A 1 190 ? 126.966 -3.580 23.611 1.00 13.88 190 GLU A CA 1
ATOM 1466 C C . GLU A 1 190 ? 126.776 -3.979 22.129 1.00 13.76 190 GLU A C 1
ATOM 1467 O O . GLU A 1 190 ? 126.222 -3.198 21.336 1.00 13.92 190 GLU A O 1
ATOM 1473 N N . ASN A 1 191 ? 127.220 -5.189 21.775 1.00 12.94 191 ASN A N 1
ATOM 1474 C CA . ASN A 1 191 ? 127.042 -5.721 20.410 1.00 12.98 191 ASN A CA 1
ATOM 1475 C C . ASN A 1 191 ? 125.578 -6.099 20.153 1.00 11.95 191 ASN A C 1
ATOM 1476 O O . ASN A 1 191 ? 125.062 -5.851 19.060 1.00 11.33 191 ASN A O 1
ATOM 1481 N N . ARG A 1 192 ? 124.921 -6.672 21.160 1.00 11.93 192 ARG A N 1
ATOM 1482 C CA . ARG A 1 192 ? 123.495 -7.022 21.050 1.00 11.76 192 ARG A CA 1
ATOM 1483 C C . ARG A 1 192 ? 122.648 -5.767 20.839 1.00 11.62 192 ARG A C 1
ATOM 1484 O O . ARG A 1 192 ? 121.616 -5.805 20.156 1.00 11.26 192 ARG A O 1
ATOM 1492 N N . ALA A 1 193 ? 123.080 -4.656 21.435 1.00 11.02 193 ALA A N 1
ATOM 1493 C CA . ALA A 1 193 ? 122.369 -3.379 21.319 1.00 11.55 193 ALA A CA 1
ATOM 1494 C C . ALA A 1 193 ? 122.658 -2.632 20.021 1.00 12.10 193 ALA A C 1
ATOM 1495 O O . ALA A 1 193 ? 121.962 -1.677 19.685 1.00 10.82 193 ALA A O 1
ATOM 1497 N N . ARG A 1 194 ? 123.697 -3.052 19.302 1.00 12.47 194 ARG A N 1
ATOM 1498 C CA . ARG A 1 194 ? 124.197 -2.315 18.149 1.00 12.08 194 ARG A CA 1
ATOM 1499 C C . ARG A 1 194 ? 123.114 -2.033 17.103 1.00 11.78 194 ARG A C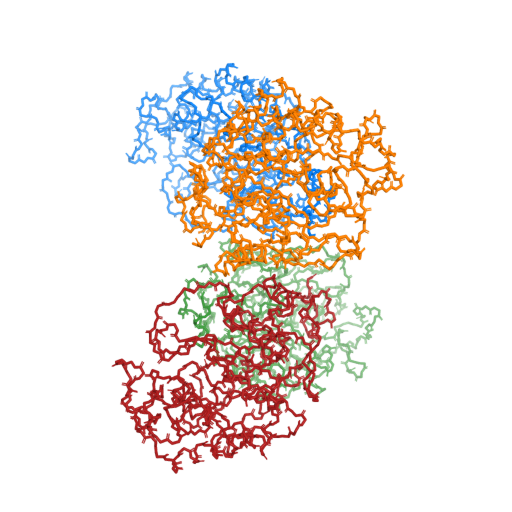 1
ATOM 1500 O O . ARG A 1 194 ? 122.994 -0.914 16.631 1.00 12.61 194 ARG A O 1
ATOM 1508 N N . PHE A 1 195 ? 122.333 -3.049 16.754 1.00 11.99 195 PHE A N 1
ATOM 1509 C CA . PHE A 1 195 ? 121.296 -2.882 15.729 1.00 11.48 195 PHE A CA 1
ATOM 1510 C C . PHE A 1 195 ? 120.256 -1.849 16.165 1.00 11.30 195 PHE A C 1
ATOM 1511 O O . PHE A 1 195 ? 119.905 -0.937 15.408 1.00 10.29 195 PHE A O 1
ATOM 1519 N N . LEU A 1 196 ? 119.786 -1.955 17.393 1.00 10.94 196 LEU A N 1
ATOM 1520 C CA . LEU A 1 196 ? 118.847 -0.958 17.938 1.00 10.76 196 LEU A CA 1
ATOM 1521 C C . LEU A 1 196 ? 119.443 0.453 17.875 1.00 10.78 196 LEU A C 1
ATOM 1522 O O . LEU A 1 196 ? 118.788 1.411 17.431 1.00 10.86 196 LEU A O 1
ATOM 1527 N N . ILE A 1 197 ? 120.676 0.578 18.351 1.00 11.13 197 ILE A N 1
ATOM 1528 C CA . ILE A 1 197 ? 121.356 1.870 18.340 1.00 12.00 197 ILE A CA 1
ATOM 1529 C C . ILE A 1 197 ? 121.472 2.422 16.906 1.00 11.76 197 ILE A C 1
ATOM 1530 O O . ILE A 1 197 ? 121.210 3.592 16.662 1.00 11.83 197 ILE A O 1
ATOM 1535 N N . GLU A 1 198 ? 121.841 1.575 15.950 1.00 11.23 198 GLU A N 1
ATOM 1536 C CA . GLU A 1 198 ? 121.976 2.015 14.562 1.00 11.33 198 GLU A CA 1
ATOM 1537 C C . GLU A 1 198 ? 120.624 2.441 13.967 1.00 11.06 198 GLU A C 1
ATOM 1538 O O . GLU A 1 198 ? 120.522 3.426 13.234 1.00 11.56 198 GLU A O 1
ATOM 1544 N N . VAL A 1 199 ? 119.571 1.710 14.318 1.00 10.42 199 VAL A N 1
ATOM 1545 C CA . VAL A 1 199 ? 118.241 2.054 13.848 1.00 9.94 199 VAL A CA 1
ATOM 1546 C C . VAL A 1 199 ? 117.822 3.440 14.390 1.00 10.78 199 VAL A C 1
ATOM 1547 O O . VAL A 1 199 ? 117.320 4.277 13.644 1.00 11.08 199 VAL A O 1
ATOM 1551 N N . ILE A 1 200 ? 118.017 3.668 15.689 1.00 10.83 200 ILE A N 1
ATOM 1552 C CA . ILE A 1 200 ? 117.685 4.965 16.285 1.00 11.14 200 ILE A CA 1
ATOM 1553 C C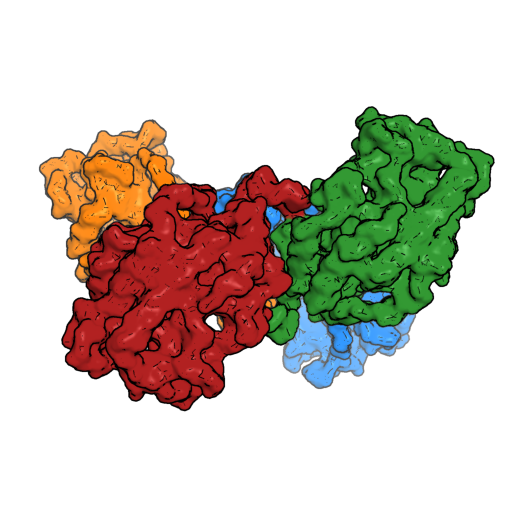 . ILE A 1 200 ? 118.486 6.100 15.614 1.00 11.92 200 ILE A C 1
ATOM 1554 O O . ILE A 1 200 ? 117.928 7.130 15.220 1.00 11.51 200 ILE A O 1
ATOM 1559 N N . ASP A 1 201 ? 119.780 5.880 15.429 1.00 13.30 201 ASP A N 1
ATOM 1560 C CA . ASP A 1 201 ? 120.628 6.884 14.765 1.00 13.47 201 ASP A CA 1
ATOM 1561 C C . ASP A 1 201 ? 120.149 7.214 13.342 1.00 13.83 201 ASP A C 1
ATOM 1562 O O . ASP A 1 201 ? 120.102 8.384 12.956 1.00 14.73 201 ASP A O 1
ATOM 1567 N N . GLU A 1 202 ? 119.776 6.193 12.572 1.00 13.33 202 GLU A N 1
ATOM 1568 C CA . GLU A 1 202 ? 119.316 6.390 11.212 1.00 13.00 202 GLU A CA 1
ATOM 1569 C C . GLU A 1 202 ? 117.943 7.054 11.188 1.00 13.01 202 GLU A C 1
ATOM 1570 O O . GLU A 1 202 ? 117.681 7.912 10.351 1.00 12.34 202 GLU A O 1
ATOM 1576 N N . VAL A 1 203 ? 117.052 6.668 12.099 1.00 12.74 203 VAL A N 1
ATOM 1577 C CA . VAL A 1 203 ? 115.757 7.353 12.198 1.00 12.85 203 VAL A CA 1
ATOM 1578 C C . VAL A 1 203 ? 115.978 8.848 12.479 1.00 13.26 203 VAL A C 1
ATOM 1579 O O . VAL A 1 203 ? 115.376 9.699 11.830 1.00 12.77 203 VAL A O 1
ATOM 1583 N N . ARG A 1 204 ? 116.897 9.156 13.393 1.00 14.21 204 ARG A N 1
ATOM 1584 C CA . ARG A 1 204 ? 117.194 10.546 13.742 1.00 15.33 204 ARG A CA 1
ATOM 1585 C C . ARG A 1 204 ? 117.699 11.377 12.552 1.00 16.14 204 ARG A C 1
ATOM 1586 O O . ARG A 1 204 ? 117.361 12.549 12.418 1.00 16.48 204 ARG A O 1
ATOM 1594 N N . LYS A 1 205 ? 118.483 10.767 11.673 1.00 16.57 205 LYS A N 1
ATOM 1595 C CA . LYS A 1 205 ? 118.919 11.444 10.455 1.00 17.12 205 LYS A CA 1
ATOM 1596 C C . LYS A 1 205 ? 117.765 11.793 9.548 1.00 16.24 205 LYS A C 1
ATOM 1597 O O . LYS A 1 205 ? 117.899 12.655 8.686 1.00 16.20 205 LYS A O 1
ATOM 1603 N N . ASN A 1 206 ? 116.630 11.108 9.721 1.00 14.51 206 ASN A N 1
ATOM 1604 C CA . ASN A 1 206 ? 115.496 11.245 8.820 1.00 14.23 206 ASN A CA 1
ATOM 1605 C C . ASN A 1 206 ? 114.230 11.778 9.490 1.00 13.46 206 ASN A C 1
ATOM 1606 O O . ASN A 1 206 ? 113.166 11.787 8.860 1.00 15.25 206 ASN A O 1
ATOM 1611 N N . TRP A 1 207 ? 114.354 12.234 10.735 1.00 12.86 207 TRP A N 1
ATOM 1612 C CA . TRP A 1 207 ? 113.201 12.609 11.565 1.00 12.83 207 TRP A CA 1
ATOM 1613 C C . TRP A 1 207 ? 113.486 13.981 12.197 1.00 13.60 207 TRP A C 1
ATOM 1614 O O . TRP A 1 207 ? 114.559 14.173 12.782 1.00 13.99 207 TRP A O 1
ATOM 1625 N N . PRO A 1 208 ? 112.555 14.946 12.054 1.00 14.85 208 PRO A N 1
ATOM 1626 C CA . PRO A 1 208 ? 112.815 16.286 12.569 1.00 15.42 208 PRO A CA 1
ATOM 1627 C C . PRO A 1 208 ? 113.186 16.301 14.047 1.00 16.10 208 PRO A C 1
ATOM 1628 O O . PRO A 1 208 ? 112.555 15.605 14.854 1.00 15.99 208 PRO A O 1
ATOM 1632 N N . GLU A 1 209 ? 114.201 17.089 14.403 1.00 16.26 209 GLU A N 1
ATOM 1633 C CA . GLU A 1 209 ? 114.710 17.123 15.773 1.00 17.27 209 GLU A CA 1
ATOM 1634 C C . GLU A 1 209 ? 113.701 17.600 16.813 1.00 16.76 209 GLU A C 1
ATOM 1635 O O . GLU A 1 209 ? 113.870 17.315 17.991 1.00 17.76 209 GLU A O 1
ATOM 1638 N N . ASN A 1 210 ? 112.669 18.306 16.369 1.00 15.99 210 ASN A N 1
ATOM 1639 C CA . ASN A 1 210 ? 111.635 18.819 17.250 1.00 16.01 210 ASN A CA 1
ATOM 1640 C C . ASN A 1 210 ? 110.401 17.925 17.393 1.00 15.12 210 ASN A C 1
ATOM 1641 O O . ASN A 1 210 ? 109.419 18.336 18.012 1.00 14.75 210 ASN A O 1
ATOM 1646 N N . LYS A 1 211 ? 110.463 16.714 16.823 1.00 14.35 211 LYS A N 1
ATOM 1647 C CA . LYS A 1 211 ? 109.404 15.702 16.973 1.00 13.94 211 LYS A CA 1
ATOM 1648 C C . LYS A 1 211 ? 109.947 14.525 17.786 1.00 13.30 211 LYS A C 1
ATOM 1649 O O . LYS A 1 211 ? 111.097 14.138 17.587 1.00 14.40 211 LYS A O 1
ATOM 1655 N N . PRO A 1 212 ? 109.114 13.953 18.681 1.00 13.21 212 PRO A N 1
ATOM 1656 C CA . PRO A 1 212 ? 109.508 12.861 19.568 1.00 13.08 212 PRO A CA 1
ATOM 1657 C C . PRO A 1 212 ? 109.803 11.543 18.852 1.00 12.21 212 PRO A C 1
ATOM 1658 O O . PRO A 1 212 ? 109.201 11.266 17.829 1.00 11.94 212 PRO A O 1
ATOM 1662 N N . ILE A 1 213 ? 110.710 10.766 19.439 1.00 11.35 213 ILE A N 1
ATOM 1663 C CA . ILE A 1 213 ? 110.953 9.356 19.091 1.00 10.86 213 ILE A CA 1
ATOM 1664 C C . ILE A 1 213 ? 110.636 8.503 20.330 1.00 10.05 213 ILE A C 1
ATOM 1665 O O . ILE A 1 213 ? 111.161 8.738 21.402 1.00 9.98 213 ILE A O 1
ATOM 1670 N N . PHE A 1 214 ? 109.740 7.535 20.179 1.00 8.66 214 PHE A N 1
ATOM 1671 C CA . PHE A 1 214 ? 109.474 6.547 21.222 1.00 8.00 214 PHE A CA 1
ATOM 1672 C C . PHE A 1 214 ? 110.162 5.228 20.819 1.00 7.66 214 PHE A C 1
ATOM 1673 O O . PHE A 1 214 ? 110.395 4.984 19.649 1.00 7.78 214 PHE A O 1
ATOM 1681 N N . VAL A 1 215 ? 110.413 4.369 21.800 1.00 8.46 215 VAL A N 1
ATOM 1682 C CA . VAL A 1 215 ? 110.863 3.008 21.530 1.00 8.31 215 VAL A CA 1
ATOM 1683 C C . VAL A 1 215 ? 110.029 2.056 22.358 1.00 8.34 215 VAL A C 1
ATOM 1684 O O . VAL A 1 215 ? 109.937 2.216 23.573 1.00 8.70 215 VAL A O 1
ATOM 1688 N N . ARG A 1 216 ? 109.400 1.093 21.701 1.00 7.79 216 ARG A N 1
ATOM 1689 C CA . ARG A 1 216 ? 108.680 0.034 22.418 1.00 7.54 216 ARG A CA 1
ATOM 1690 C C . ARG A 1 216 ? 109.629 -1.138 22.639 1.00 7.58 216 ARG A C 1
ATOM 1691 O O . ARG A 1 216 ? 110.269 -1.603 21.698 1.00 7.32 216 ARG A O 1
ATOM 1699 N N . VAL A 1 217 ? 109.697 -1.610 23.882 1.00 7.32 217 VAL A N 1
ATOM 1700 C CA . VAL A 1 217 ? 110.589 -2.697 24.272 1.00 7.41 217 VAL A CA 1
ATOM 1701 C C . VAL A 1 217 ? 109.835 -3.804 25.040 1.00 7.49 217 VAL A C 1
ATOM 1702 O O . VAL A 1 217 ? 108.782 -3.580 25.638 1.00 7.88 217 VAL A O 1
ATOM 1706 N N . SER A 1 218 ? 110.373 -5.016 24.964 1.00 7.94 218 SER A N 1
ATOM 1707 C CA . SER A 1 218 ? 109.989 -6.106 25.859 1.00 8.05 218 SER A CA 1
ATOM 1708 C C . SER A 1 218 ? 111.028 -6.184 26.977 1.00 8.54 218 SER A C 1
ATOM 1709 O O . SER A 1 218 ? 112.186 -6.544 26.737 1.00 8.62 218 SER A O 1
ATOM 1712 N N . ALA A 1 219 ? 110.612 -5.824 28.196 1.00 7.57 219 ALA A N 1
ATOM 1713 C CA . ALA A 1 219 ? 111.539 -5.725 29.328 1.00 8.02 219 ALA A CA 1
ATOM 1714 C C . ALA A 1 219 ? 111.815 -7.069 30.042 1.00 9.00 219 ALA A C 1
ATOM 1715 O O . ALA A 1 219 ? 112.604 -7.115 30.990 1.00 9.80 219 ALA A O 1
ATOM 1717 N N . ASP A 1 220 ? 111.164 -8.137 29.589 1.00 9.90 220 ASP A N 1
ATOM 1718 C CA . ASP A 1 220 ? 111.344 -9.460 30.183 1.00 10.06 220 ASP A CA 1
ATOM 1719 C C . ASP A 1 220 ? 110.993 -10.508 29.138 1.00 10.11 220 ASP A C 1
ATOM 1720 O O . ASP A 1 220 ? 109.947 -10.396 28.482 1.00 9.87 220 ASP A O 1
ATOM 1725 N N . ASP A 1 221 ? 111.883 -11.481 28.958 1.00 10.71 221 ASP A N 1
ATOM 1726 C CA . ASP A 1 221 ? 111.608 -12.671 28.146 1.00 10.73 221 ASP A CA 1
ATOM 1727 C C . ASP A 1 221 ? 110.981 -13.817 28.978 1.00 11.31 221 ASP A C 1
ATOM 1728 O O . ASP A 1 221 ? 110.563 -14.832 28.416 1.00 11.61 221 ASP A O 1
ATOM 1733 N N . TYR A 1 222 ? 110.951 -13.636 30.301 1.00 11.61 222 TYR A N 1
ATOM 1734 C CA . TYR A 1 222 ? 110.423 -14.613 31.262 1.00 12.20 222 TYR A CA 1
ATOM 1735 C C . TYR A 1 222 ? 111.136 -15.979 31.178 1.00 13.59 222 TYR A C 1
ATOM 1736 O O . TYR A 1 222 ? 110.511 -17.030 31.399 1.00 14.36 222 TYR A O 1
ATOM 1745 N N . MET A 1 223 ? 112.431 -15.936 30.864 1.00 15.19 223 MET A N 1
ATOM 1746 C CA A MET A 1 223 ? 113.252 -17.143 30.691 0.80 16.37 223 MET A CA 1
ATOM 1747 C CA B MET A 1 223 ? 113.232 -17.148 30.736 0.20 15.88 223 MET A CA 1
ATOM 1748 C C . MET A 1 223 ? 114.685 -16.899 31.141 1.00 16.31 223 MET A C 1
ATOM 1749 O O . MET A 1 223 ? 115.281 -15.883 30.781 1.00 16.07 223 MET A O 1
ATOM 1758 N N . GLU A 1 224 ? 115.254 -17.853 31.897 1.00 16.58 224 GLU A N 1
ATOM 1759 C CA A GLU A 1 224 ? 116.650 -17.756 32.296 0.50 16.84 224 GLU A CA 1
ATOM 1760 C CA B GLU A 1 224 ? 116.663 -17.796 32.302 0.50 16.90 224 GLU A CA 1
ATOM 1761 C C . GLU A 1 224 ? 117.542 -17.530 31.076 1.00 16.57 224 GLU A C 1
ATOM 1762 O O . GLU A 1 224 ? 117.396 -18.210 30.036 1.00 17.27 224 GLU A O 1
ATOM 1773 N N . GLY A 1 225 ? 118.451 -16.565 31.187 1.00 16.48 225 GLY A N 1
ATOM 1774 C CA . GLY A 1 225 ? 119.376 -16.227 30.119 1.00 16.04 225 GLY A CA 1
ATOM 1775 C C . GLY A 1 225 ? 118.879 -15.185 29.130 1.00 15.51 225 GLY A C 1
ATOM 1776 O O . GLY A 1 225 ? 119.661 -14.677 28.314 1.00 16.60 225 GLY A O 1
ATOM 1777 N N . GLY A 1 226 ? 117.586 -14.882 29.182 1.00 15.02 226 GLY A N 1
ATOM 1778 C CA . GLY A 1 226 ? 117.016 -13.860 28.325 1.00 14.61 226 GLY A CA 1
ATOM 1779 C C . GLY A 1 226 ? 116.996 -12.479 28.950 1.00 13.89 226 GLY A C 1
ATOM 1780 O O . GLY A 1 226 ? 117.582 -12.220 30.010 1.00 13.54 226 GLY A O 1
ATOM 1781 N N . ILE A 1 227 ? 116.302 -11.571 28.278 1.00 12.27 227 ILE A N 1
ATOM 1782 C CA . ILE A 1 227 ? 116.153 -10.227 28.778 1.00 11.77 227 ILE A CA 1
ATOM 1783 C C . ILE A 1 227 ? 115.401 -10.265 30.116 1.00 11.18 227 ILE A C 1
ATOM 1784 O O . ILE A 1 227 ? 114.441 -10.995 30.284 1.00 11.05 227 ILE A O 1
ATOM 1789 N N . ASN A 1 228 ? 115.866 -9.466 31.061 1.00 11.21 228 ASN A N 1
ATOM 1790 C CA . ASN A 1 228 ? 115.140 -9.177 32.287 1.00 11.53 228 ASN A CA 1
ATOM 1791 C C . ASN A 1 228 ? 115.223 -7.668 32.543 1.00 11.31 228 ASN A C 1
ATOM 1792 O O . ASN A 1 228 ? 115.861 -6.935 31.772 1.00 10.81 228 ASN A O 1
ATOM 1797 N N . ILE A 1 229 ? 114.556 -7.186 33.584 1.00 10.88 229 ILE A N 1
ATOM 1798 C CA . ILE A 1 229 ? 114.437 -5.750 33.767 1.00 11.47 229 ILE A CA 1
ATOM 1799 C C . ILE A 1 229 ? 115.808 -5.073 33.895 1.00 11.32 229 ILE A C 1
ATOM 1800 O O . ILE A 1 229 ? 116.003 -3.992 33.344 1.00 11.90 229 ILE A O 1
ATOM 1805 N N . ASP A 1 230 ? 116.757 -5.729 34.572 1.00 11.82 230 ASP A N 1
ATOM 1806 C CA . ASP A 1 230 ? 118.085 -5.155 34.736 1.00 12.22 230 ASP A CA 1
ATOM 1807 C C . ASP A 1 230 ? 118.787 -5.020 33.383 1.00 11.50 230 ASP A C 1
ATOM 1808 O O . ASP A 1 230 ? 119.444 -4.009 33.107 1.00 11.39 230 ASP A O 1
ATOM 1813 N N . MET A 1 231 ? 118.642 -6.024 32.525 1.00 10.81 231 MET A N 1
ATOM 1814 C CA . MET A 1 231 ? 119.265 -5.979 31.202 1.00 10.86 231 MET A CA 1
ATOM 1815 C C . MET A 1 231 ? 118.635 -4.863 30.372 1.00 10.46 231 MET A C 1
ATOM 1816 O O . MET A 1 231 ? 119.339 -4.145 29.666 1.00 11.04 231 MET A O 1
ATOM 1821 N N . MET A 1 232 ? 117.311 -4.723 30.461 1.00 10.07 232 MET A N 1
ATOM 1822 C CA . MET A 1 232 ? 116.641 -3.656 29.709 1.00 9.86 232 MET A CA 1
ATOM 1823 C C . MET A 1 232 ? 117.024 -2.266 30.214 1.00 9.71 232 MET A C 1
ATOM 1824 O O . MET A 1 232 ? 117.179 -1.340 29.422 1.00 9.50 232 MET A O 1
ATOM 1829 N N . VAL A 1 233 ? 117.193 -2.130 31.518 1.00 10.09 233 VAL A N 1
ATOM 1830 C CA . VAL A 1 233 ? 117.714 -0.879 32.086 1.00 10.50 233 VAL A CA 1
ATOM 1831 C C . VAL A 1 233 ? 119.084 -0.518 31.443 1.00 11.20 233 VAL A C 1
ATOM 1832 O O . VAL A 1 233 ? 119.312 0.631 31.022 1.00 11.43 233 VAL A O 1
ATOM 1836 N N . GLU A 1 234 ? 119.955 -1.510 31.304 1.00 11.54 234 GLU A N 1
ATOM 1837 C CA . GLU A 1 234 ? 121.219 -1.314 30.598 1.00 11.45 234 GLU A CA 1
ATOM 1838 C C . GLU A 1 234 ? 121.019 -0.822 29.166 1.00 11.24 234 GLU A C 1
ATOM 1839 O O . GLU A 1 234 ? 121.641 0.146 28.741 1.00 11.71 234 GLU A O 1
ATOM 1845 N N . TYR A 1 235 ? 120.139 -1.472 28.409 1.00 10.92 235 TYR A N 1
ATOM 1846 C CA . TYR A 1 235 ? 119.891 -1.028 27.056 1.00 10.58 235 TYR A CA 1
ATOM 1847 C C . TYR A 1 235 ? 119.323 0.401 27.007 1.00 10.42 235 TYR A C 1
ATOM 1848 O O . TYR A 1 235 ? 119.724 1.191 26.157 1.00 9.58 235 TYR A O 1
ATOM 1857 N N . ILE A 1 236 ? 118.367 0.715 27.873 1.00 10.41 236 ILE A N 1
ATOM 1858 C CA . ILE A 1 236 ? 117.749 2.041 27.836 1.00 11.32 236 ILE A CA 1
ATOM 1859 C C . ILE A 1 236 ? 118.798 3.097 28.169 1.00 12.07 236 ILE A C 1
ATOM 1860 O O . ILE A 1 236 ? 118.787 4.171 27.585 1.00 13.30 236 ILE A O 1
ATOM 1865 N N . ASN A 1 237 ? 119.713 2.780 29.081 1.00 12.86 237 ASN A N 1
ATOM 1866 C CA . ASN A 1 237 ? 120.805 3.714 29.398 1.00 13.25 237 ASN A CA 1
ATOM 1867 C C . ASN A 1 237 ? 121.706 3.991 28.174 1.00 13.71 237 ASN A C 1
ATOM 1868 O O . ASN A 1 237 ? 122.303 5.066 28.051 1.00 14.48 237 ASN A O 1
ATOM 1873 N N . MET A 1 238 ? 121.783 3.045 27.240 1.00 12.80 238 MET A N 1
ATOM 1874 C CA . MET A 1 238 ? 122.535 3.276 25.998 1.00 13.68 238 MET A CA 1
ATOM 1875 C C . MET A 1 238 ? 121.860 4.200 24.996 1.00 14.69 238 MET A C 1
ATOM 1876 O O . MET A 1 238 ? 122.519 4.702 24.090 1.00 16.54 238 MET A O 1
ATOM 1881 N N . ILE A 1 239 ? 120.544 4.381 25.109 1.00 14.52 239 ILE A N 1
ATOM 1882 C CA . ILE A 1 239 ? 119.807 5.140 24.090 1.00 14.94 239 ILE A CA 1
ATOM 1883 C C . ILE A 1 239 ? 119.035 6.350 24.611 1.00 15.23 239 ILE A C 1
ATOM 1884 O O . ILE A 1 239 ? 118.485 7.114 23.820 1.00 15.21 239 ILE A O 1
ATOM 1889 N N . LYS A 1 240 ? 119.036 6.551 25.920 1.00 15.80 240 LYS A N 1
ATOM 1890 C CA . LYS A 1 240 ? 118.127 7.517 26.537 1.00 16.68 240 LYS A CA 1
ATOM 1891 C C . LYS A 1 240 ? 118.409 8.964 26.153 1.00 16.74 240 LYS A C 1
ATOM 1892 O O . LYS A 1 240 ? 117.505 9.797 26.195 1.00 17.81 240 LYS A O 1
ATOM 1898 N N . ASP A 1 241 ? 119.641 9.263 25.755 1.00 16.80 241 ASP A N 1
ATOM 1899 C CA . ASP A 1 241 ? 119.954 10.613 25.290 1.00 17.63 241 ASP A CA 1
ATOM 1900 C C . ASP A 1 241 ? 119.544 10.870 23.844 1.00 16.71 241 ASP A C 1
ATOM 1901 O O . ASP A 1 241 ? 119.669 12.012 23.362 1.00 17.69 241 ASP A O 1
ATOM 1906 N N . LYS A 1 242 ? 119.027 9.830 23.168 1.00 15.96 242 LYS A N 1
ATOM 1907 C CA . LYS A 1 242 ? 118.608 9.914 21.763 1.00 15.94 242 LYS A CA 1
ATOM 1908 C C . LYS A 1 242 ? 117.102 9.732 21.532 1.00 14.80 242 LYS A C 1
ATOM 1909 O O . LYS A 1 242 ? 116.606 10.018 20.439 1.00 14.97 242 LYS A O 1
ATOM 1915 N N . VAL A 1 243 ? 116.378 9.293 22.554 1.00 13.50 243 VAL A N 1
ATOM 1916 C CA . VAL A 1 243 ? 114.928 9.087 22.439 1.00 13.07 243 VAL A CA 1
ATOM 1917 C C . VAL A 1 243 ? 114.187 9.718 23.616 1.00 12.21 243 VAL A C 1
ATOM 1918 O O . VAL A 1 243 ? 114.789 10.073 24.631 1.00 12.91 243 VAL A O 1
ATOM 1922 N N . ASP A 1 244 ? 112.879 9.845 23.475 1.00 11.17 244 ASP A N 1
ATOM 1923 C CA . ASP A 1 244 ? 112.087 10.709 24.375 1.00 10.93 244 ASP A CA 1
ATOM 1924 C C . ASP A 1 244 ? 111.231 9.947 25.385 1.00 10.55 244 ASP A C 1
ATOM 1925 O O . ASP A 1 244 ? 110.872 10.483 26.432 1.00 10.55 244 ASP A O 1
ATOM 1930 N N . LEU A 1 245 ? 110.859 8.717 25.043 1.00 9.46 245 LEU A N 1
ATOM 1931 C CA . LEU A 1 245 ? 109.932 7.952 25.884 1.00 9.06 245 LEU A CA 1
ATOM 1932 C C . LEU A 1 245 ? 110.038 6.480 25.538 1.00 8.70 245 LEU A C 1
ATOM 1933 O O . LEU A 1 245 ? 110.155 6.113 24.359 1.00 9.18 245 LEU A O 1
ATOM 1938 N N . ILE A 1 246 ? 110.036 5.644 26.572 1.00 8.16 246 ILE A N 1
ATOM 1939 C CA . ILE A 1 246 ? 110.052 4.200 26.378 1.00 8.13 246 ILE A CA 1
ATOM 1940 C C . ILE A 1 246 ? 108.642 3.649 26.628 1.00 8.17 246 ILE A C 1
ATOM 1941 O O . ILE A 1 246 ? 108.070 3.856 27.704 1.00 8.67 246 ILE A O 1
ATOM 1946 N N . ASP A 1 247 ? 108.099 2.969 25.615 1.00 8.26 247 ASP A N 1
ATOM 1947 C CA . ASP A 1 247 ? 106.761 2.387 25.629 1.00 8.53 247 ASP A CA 1
ATOM 1948 C C . ASP A 1 247 ? 106.997 0.956 26.105 1.00 8.57 247 ASP A C 1
ATOM 1949 O O . ASP A 1 247 ? 107.516 0.119 25.363 1.00 8.62 247 ASP A O 1
ATOM 1954 N N . VAL A 1 248 ? 106.720 0.698 27.378 1.00 8.45 248 VAL A N 1
ATOM 1955 C CA . VAL A 1 248 ? 107.249 -0.527 28.025 1.00 8.76 248 VAL A CA 1
ATOM 1956 C C . VAL A 1 248 ? 106.260 -1.699 27.984 1.00 8.51 248 VAL A C 1
ATOM 1957 O O . VAL A 1 248 ? 105.165 -1.616 28.531 1.00 8.91 248 VAL A O 1
ATOM 1961 N N . SER A 1 249 ? 106.690 -2.794 27.353 1.00 7.77 249 SER A N 1
ATOM 1962 C CA . SER A 1 249 ? 105.908 -4.028 27.284 1.00 8.24 249 SER A CA 1
ATOM 1963 C C . SER A 1 249 ? 106.795 -5.208 27.729 1.00 8.22 249 SER A C 1
ATOM 1964 O O . SER A 1 249 ? 107.814 -5.002 28.386 1.00 8.35 249 SER A O 1
ATOM 1967 N N . SER A 1 250 ? 106.417 -6.432 27.356 1.00 8.44 250 SER A N 1
ATOM 1968 C CA . SER A 1 250 ? 107.215 -7.625 27.723 1.00 8.64 250 SER A CA 1
ATOM 1969 C C . SER A 1 250 ? 106.825 -8.793 26.833 1.00 9.03 250 SER A C 1
ATOM 1970 O O . SER A 1 250 ? 105.806 -8.729 26.156 1.00 9.41 250 SER A O 1
ATOM 1973 N N . GLY A 1 251 ? 107.643 -9.846 26.845 1.00 9.11 251 GLY A N 1
ATOM 1974 C CA . GLY A 1 251 ? 107.296 -11.079 26.166 1.00 8.89 251 GLY A CA 1
ATOM 1975 C C . GLY A 1 251 ? 107.375 -11.034 24.649 1.00 9.63 251 GLY A C 1
ATOM 1976 O O . GLY A 1 251 ? 107.823 -10.053 24.051 1.00 9.10 251 GLY A O 1
ATOM 1977 N N . GLY A 1 252 ? 106.923 -12.124 24.024 1.00 9.64 252 GLY A N 1
ATOM 1978 C CA . GLY A 1 252 ? 106.837 -12.241 22.570 1.00 9.96 252 GLY A CA 1
ATOM 1979 C C . GLY A 1 252 ? 107.941 -13.036 21.869 1.00 10.02 252 GLY A C 1
ATOM 1980 O O . GLY A 1 252 ? 107.726 -13.537 20.748 1.00 10.25 252 GLY A O 1
ATOM 1981 N N . LEU A 1 253 ? 109.122 -13.137 22.469 1.00 10.07 253 LEU A N 1
ATOM 1982 C CA . LEU A 1 253 ? 110.275 -13.779 21.794 1.00 10.92 253 LEU A CA 1
ATOM 1983 C C . LEU A 1 253 ? 110.031 -15.286 21.571 1.00 11.39 253 LEU A C 1
ATOM 1984 O O . LEU A 1 253 ? 110.253 -15.811 20.474 1.00 11.61 253 LEU A O 1
ATOM 1989 N N . LEU A 1 254 ? 109.615 -15.948 22.644 1.00 12.79 254 LEU A N 1
ATOM 1990 C CA . LEU A 1 254 ? 109.311 -17.373 22.660 1.00 14.95 254 LEU A CA 1
ATOM 1991 C C . LEU A 1 254 ? 108.028 -17.573 23.460 1.00 16.60 254 LEU A C 1
ATOM 1992 O O . LEU A 1 254 ? 107.709 -16.771 24.339 1.00 17.21 254 LEU A O 1
ATOM 1997 N N . ASN A 1 255 ? 107.294 -18.643 23.162 1.00 18.23 255 ASN A N 1
ATOM 1998 C CA . ASN A 1 255 ? 106.105 -18.958 23.945 1.00 19.79 255 ASN A CA 1
ATOM 1999 C C . ASN A 1 255 ? 106.491 -19.328 25.382 1.00 20.35 255 ASN A C 1
ATOM 2000 O O . ASN A 1 255 ? 107.337 -20.207 25.622 1.00 21.25 255 ASN A O 1
ATOM 2005 N N . VAL A 1 256 ? 105.905 -18.601 26.324 1.00 21.50 256 VAL A N 1
ATOM 2006 C CA . VAL A 1 256 ? 106.103 -18.799 27.754 1.00 22.44 256 VAL A CA 1
ATOM 2007 C C . VAL A 1 256 ? 104.754 -18.569 28.432 1.00 22.73 256 VAL A C 1
ATOM 2008 O O . VAL A 1 256 ? 104.021 -17.662 28.057 1.00 22.90 256 VAL A O 1
ATOM 2012 N N . ASP A 1 257 ? 104.435 -19.400 29.424 1.00 23.53 257 ASP A N 1
ATOM 2013 C CA . ASP A 1 257 ? 103.204 -19.249 30.190 1.00 24.17 257 ASP A CA 1
ATOM 2014 C C . ASP A 1 257 ? 103.379 -18.140 31.228 1.00 24.39 257 ASP A C 1
ATOM 2015 O O . ASP A 1 257 ? 104.004 -18.364 32.264 1.00 26.24 257 ASP A O 1
ATOM 2017 N N . ILE A 1 258 ? 102.831 -16.959 30.924 1.00 23.41 258 ILE A N 1
ATOM 2018 C CA . ILE A 1 258 ? 102.976 -15.728 31.721 1.00 23.11 258 ILE A CA 1
ATOM 2019 C C . ILE A 1 258 ? 101.738 -15.546 32.619 1.00 21.30 258 ILE A C 1
ATOM 2020 O O . ILE A 1 258 ? 100.614 -15.834 32.207 1.00 21.14 258 ILE A O 1
ATOM 2025 N N . ASN A 1 259 ? 101.949 -15.099 33.852 1.00 19.66 259 ASN A N 1
ATOM 2026 C CA A ASN A 1 259 ? 100.842 -14.723 34.734 0.50 18.98 259 ASN A CA 1
ATOM 2027 C CA B ASN A 1 259 ? 100.854 -14.736 34.715 0.50 19.03 259 ASN A CA 1
ATOM 2028 C C . ASN A 1 259 ? 100.252 -13.422 34.203 1.00 18.10 259 ASN A C 1
ATOM 2029 O O . ASN A 1 259 ? 100.935 -12.399 34.183 1.00 18.02 259 ASN A O 1
ATOM 2038 N N . LEU A 1 260 ? 98.990 -13.459 33.769 1.00 16.58 260 LEU A N 1
ATOM 2039 C CA . LEU A 1 260 ? 98.322 -12.269 33.225 1.00 15.22 260 LEU A CA 1
ATOM 2040 C C . LEU A 1 260 ? 97.306 -11.699 34.228 1.00 14.08 260 LEU A C 1
ATOM 2041 O O . LEU A 1 260 ? 96.480 -12.425 34.793 1.00 14.99 260 LEU A O 1
ATOM 2046 N N . TYR A 1 261 ? 97.395 -10.397 34.463 1.00 12.76 261 TYR A N 1
ATOM 2047 C CA . TYR A 1 261 ? 96.530 -9.690 35.395 1.00 11.55 261 TYR A CA 1
ATOM 2048 C C . TYR A 1 261 ? 96.616 -8.176 35.123 1.00 10.98 261 TYR A C 1
ATOM 2049 O O . TYR A 1 261 ? 97.534 -7.724 34.443 1.00 10.39 261 TYR A O 1
ATOM 2058 N N . PRO A 1 262 ? 95.667 -7.394 35.647 1.00 11.51 262 PRO A N 1
ATOM 2059 C CA . PRO A 1 262 ? 95.753 -5.954 35.361 1.00 10.84 262 PRO A CA 1
ATOM 2060 C C . PRO A 1 262 ? 97.049 -5.318 35.871 1.00 10.78 262 PRO A C 1
ATOM 2061 O O . PRO A 1 262 ? 97.402 -5.485 37.042 1.00 10.56 262 PRO A O 1
ATOM 2065 N N . GLY A 1 263 ? 97.718 -4.555 35.013 1.00 9.55 263 GLY A N 1
ATOM 2066 C CA . GLY A 1 263 ? 98.958 -3.895 35.397 1.00 8.75 263 GLY A CA 1
ATOM 2067 C C . GLY A 1 263 ? 100.167 -4.817 35.446 1.00 9.03 263 GLY A C 1
ATOM 2068 O O . GLY A 1 263 ? 101.204 -4.448 35.982 1.00 9.34 263 GLY A O 1
ATOM 2069 N N . TYR A 1 264 ? 100.079 -5.986 34.818 1.00 8.56 264 TYR A N 1
ATOM 2070 C CA . TYR A 1 264 ? 101.187 -6.970 34.863 1.00 9.55 264 TYR A CA 1
ATOM 2071 C C . TYR A 1 264 ? 102.523 -6.487 34.287 1.00 9.30 264 TYR A C 1
ATOM 2072 O O . TYR A 1 264 ? 103.568 -7.084 34.565 1.00 10.22 264 TYR A O 1
ATOM 2081 N N . GLN A 1 265 ? 102.510 -5.392 33.529 1.00 8.68 265 GLN A N 1
ATOM 2082 C CA . GLN A 1 265 ? 103.746 -4.837 32.998 1.00 8.94 265 GLN A CA 1
ATOM 2083 C C . GLN A 1 265 ? 104.106 -3.484 33.604 1.00 8.60 265 GLN A C 1
ATOM 2084 O O . GLN A 1 265 ? 105.091 -2.863 33.208 1.00 8.73 265 GLN A O 1
ATOM 2090 N N . VAL A 1 266 ? 103.320 -3.028 34.573 1.00 9.52 266 VAL A N 1
ATOM 2091 C CA . VAL A 1 266 ? 103.541 -1.695 35.149 1.00 9.14 266 VAL A CA 1
ATOM 2092 C C . VAL A 1 266 ? 104.860 -1.599 35.929 1.00 10.19 266 VAL A C 1
ATOM 2093 O O . VAL A 1 266 ? 105.534 -0.559 35.885 1.00 10.10 266 VAL A O 1
ATOM 2097 N N . LYS A 1 267 ? 105.241 -2.653 36.644 1.00 10.44 267 LYS A N 1
ATOM 2098 C CA . LYS A 1 267 ? 106.516 -2.617 37.370 1.00 11.84 267 LYS A CA 1
ATOM 2099 C C . LYS A 1 267 ? 107.716 -2.378 36.454 1.00 10.65 267 LYS A C 1
ATOM 2100 O O . LYS A 1 267 ? 108.678 -1.705 36.851 1.00 10.45 267 LYS A O 1
ATOM 2105 N N . TYR A 1 268 ? 107.684 -2.914 35.237 1.00 9.47 268 TYR A N 1
ATOM 2106 C CA . TYR A 1 268 ? 108.759 -2.669 34.279 1.00 10.13 268 TYR A CA 1
ATOM 2107 C C . TYR A 1 268 ? 108.803 -1.181 33.902 1.00 10.21 268 TYR A C 1
ATOM 2108 O O . TYR A 1 268 ? 109.878 -0.579 33.847 1.00 10.45 268 TYR A O 1
ATOM 2117 N N . ALA A 1 269 ? 107.636 -0.588 33.653 1.00 9.65 269 ALA A N 1
ATOM 2118 C CA . ALA A 1 269 ? 107.553 0.842 33.272 1.00 9.71 269 ALA A CA 1
ATOM 2119 C C . ALA A 1 269 ? 108.073 1.757 34.371 1.00 10.59 269 ALA A C 1
ATOM 2120 O O . ALA A 1 269 ? 108.759 2.758 34.089 1.00 10.23 269 ALA A O 1
ATOM 2122 N N . GLU A 1 270 ? 107.749 1.422 35.620 1.00 10.68 270 GLU A N 1
ATOM 2123 C CA A GLU A 1 270 ? 108.167 2.221 36.776 0.70 11.51 270 GLU A CA 1
ATOM 2124 C CA B GLU A 1 270 ? 108.175 2.279 36.732 0.30 11.14 270 GLU A CA 1
ATOM 2125 C C . GLU A 1 270 ? 109.669 2.120 36.984 1.00 11.26 270 GLU A C 1
ATOM 2126 O O . GLU A 1 270 ? 110.344 3.111 37.264 1.00 11.87 270 GLU A O 1
ATOM 2137 N N . THR A 1 271 ? 110.183 0.896 36.858 1.00 10.94 271 THR A N 1
ATOM 2138 C CA . THR A 1 271 ? 111.602 0.649 37.096 1.00 11.65 271 THR A CA 1
ATOM 2139 C C . THR A 1 271 ? 112.462 1.353 36.042 1.00 11.61 271 THR A C 1
ATOM 2140 O O . THR A 1 271 ? 113.475 1.999 36.365 1.00 12.14 271 THR A O 1
ATOM 2144 N N . ILE A 1 272 ? 112.050 1.285 34.779 1.00 10.89 272 ILE A N 1
ATOM 2145 C CA . ILE A 1 272 ? 112.783 1.980 33.735 1.00 10.52 272 ILE A CA 1
ATOM 2146 C C . ILE A 1 272 ? 112.701 3.504 33.940 1.00 11.15 272 ILE A C 1
ATOM 2147 O O . ILE A 1 272 ? 113.695 4.216 33.826 1.00 11.04 272 ILE A O 1
ATOM 2152 N N . LYS A 1 273 ? 111.514 3.986 34.276 1.00 11.15 273 LYS A N 1
ATOM 2153 C CA . LYS A 1 273 ? 111.310 5.407 34.543 1.00 12.03 273 LYS A CA 1
ATOM 2154 C C . LYS A 1 273 ? 112.235 5.922 35.640 1.00 12.29 273 LYS A C 1
ATOM 2155 O O . LYS A 1 273 ? 112.911 6.943 35.458 1.00 13.04 273 LYS A O 1
ATOM 2161 N N . LYS A 1 274 ? 112.303 5.184 36.745 1.00 12.76 274 LYS A N 1
ATOM 2162 C CA . LYS A 1 274 ? 113.075 5.615 37.906 1.00 13.54 274 LYS A CA 1
ATOM 2163 C C . LYS A 1 274 ? 114.556 5.387 37.744 1.00 13.86 274 LYS A C 1
ATOM 2164 O O . LYS A 1 274 ? 115.347 6.259 38.102 1.00 14.95 274 LYS A O 1
ATOM 2167 N N . ARG A 1 275 ? 114.971 4.236 37.229 1.00 13.66 275 ARG A N 1
ATOM 2168 C CA A ARG A 1 275 ? 116.407 3.946 37.146 0.60 14.14 275 ARG A CA 1
ATOM 2169 C CA B ARG A 1 275 ? 116.408 3.934 37.136 0.40 13.85 275 ARG A CA 1
ATOM 2170 C C . ARG A 1 275 ? 117.089 4.670 35.997 1.00 13.86 275 ARG A C 1
ATOM 2171 O O . ARG A 1 275 ? 118.276 5.018 36.096 1.00 14.96 275 ARG A O 1
ATOM 2186 N N . CYS A 1 276 ? 116.361 4.877 34.900 1.00 12.91 276 CYS A N 1
ATOM 2187 C CA . CYS A 1 276 ? 116.915 5.529 33.721 1.00 13.20 276 CYS A CA 1
ATOM 2188 C C . CYS A 1 276 ? 116.604 7.029 33.622 1.00 13.02 276 CYS A C 1
ATOM 2189 O O . CYS A 1 276 ? 117.128 7.703 32.740 1.00 13.27 276 CYS A O 1
ATOM 2192 N N . ASN A 1 277 ? 115.732 7.542 34.489 1.00 14.48 277 ASN A N 1
ATOM 2193 C CA . ASN A 1 277 ? 115.362 8.959 34.466 1.00 15.04 277 ASN A CA 1
ATOM 2194 C C . ASN A 1 277 ? 114.812 9.345 33.093 1.00 15.17 277 ASN A C 1
ATOM 2195 O O . ASN A 1 277 ? 115.192 10.359 32.506 1.00 16.13 277 ASN A O 1
ATOM 2200 N N . ILE A 1 278 ? 113.900 8.524 32.585 1.00 13.96 278 ILE A N 1
ATOM 2201 C CA . ILE A 1 278 ? 113.312 8.714 31.275 1.00 13.42 278 ILE A CA 1
ATOM 2202 C C . ILE A 1 278 ? 111.790 8.571 31.389 1.00 12.16 278 ILE A C 1
ATOM 2203 O O . ILE A 1 278 ? 111.282 7.901 32.302 1.00 13.04 278 ILE A O 1
ATOM 2208 N N . LYS A 1 279 ? 111.057 9.222 30.489 1.00 10.89 279 LYS A N 1
ATOM 2209 C CA . LYS A 1 279 ? 109.615 9.046 30.464 1.00 10.68 279 LYS A CA 1
ATOM 2210 C C . LYS A 1 279 ? 109.268 7.646 29.991 1.00 9.72 279 LYS A C 1
ATOM 2211 O O . LYS A 1 279 ? 109.979 7.078 29.155 1.00 9.42 279 LYS A O 1
ATOM 2217 N N . THR A 1 280 ? 108.170 7.092 30.526 1.00 9.14 280 THR A N 1
ATOM 2218 C CA . THR A 1 280 ? 107.666 5.813 30.061 1.00 9.32 280 THR A CA 1
ATOM 2219 C C . THR A 1 280 ? 106.153 5.790 29.903 1.00 8.90 280 THR A C 1
ATOM 2220 O O . THR A 1 280 ? 105.452 6.645 30.452 1.00 8.82 280 THR A O 1
ATOM 2224 N N . SER A 1 281 ? 105.682 4.830 29.112 1.00 9.43 281 SER A N 1
ATOM 2225 C CA A SER A 1 281 ? 104.261 4.514 29.061 0.50 9.64 281 SER A CA 1
ATOM 2226 C CA B SER A 1 281 ? 104.265 4.497 29.021 0.50 10.13 281 SER A CA 1
ATOM 2227 C C . SER A 1 281 ? 104.050 3.100 29.590 1.00 9.66 281 SER A C 1
ATOM 2228 O O . SER A 1 281 ? 104.885 2.198 29.372 1.00 10.99 281 SER A O 1
ATOM 2233 N N . ALA A 1 282 ? 102.942 2.908 30.293 1.00 8.98 282 ALA A N 1
ATOM 2234 C CA . ALA A 1 282 ? 102.563 1.585 30.825 1.00 9.25 282 ALA A CA 1
ATOM 2235 C C . ALA A 1 282 ? 101.418 1.038 29.984 1.00 8.91 282 ALA A C 1
ATOM 2236 O O . ALA A 1 282 ? 100.550 1.801 29.543 1.00 9.40 282 ALA A O 1
ATOM 2238 N N . VAL A 1 283 ? 101.417 -0.275 29.791 1.00 8.73 283 VAL A N 1
ATOM 2239 C CA . VAL A 1 283 ? 100.392 -0.968 29.009 1.00 8.67 283 VAL A CA 1
ATOM 2240 C C . VAL A 1 283 ? 100.232 -2.379 29.523 1.00 9.09 283 VAL A C 1
ATOM 2241 O O . VAL A 1 283 ? 101.190 -2.975 30.000 1.00 8.22 283 VAL A O 1
ATOM 2245 N N . GLY A 1 284 ? 99.010 -2.891 29.436 1.00 9.15 284 GLY A N 1
ATOM 2246 C CA . GLY A 1 284 ? 98.745 -4.312 29.684 1.00 8.26 284 GLY A CA 1
ATOM 2247 C C . GLY A 1 284 ? 97.622 -4.562 30.684 1.00 9.25 284 GLY A C 1
ATOM 2248 O O . GLY A 1 284 ? 97.798 -4.428 31.916 1.00 9.19 284 GLY A O 1
ATOM 2249 N N . LEU A 1 285 ? 96.447 -4.871 30.130 1.00 8.89 285 LEU A N 1
ATOM 2250 C CA . LEU A 1 285 ? 95.247 -5.222 30.889 1.00 9.36 285 LEU A CA 1
ATOM 2251 C C . LEU A 1 285 ? 94.775 -4.117 31.840 1.00 9.76 285 LEU A C 1
ATOM 2252 O O . LEU A 1 285 ? 94.144 -4.378 32.862 1.00 10.69 285 LEU A O 1
ATOM 2257 N N . ILE A 1 286 ? 95.027 -2.869 31.435 1.00 9.10 286 ILE A N 1
ATOM 2258 C CA . ILE A 1 286 ? 94.519 -1.687 32.099 1.00 9.17 286 ILE A CA 1
ATOM 2259 C C . ILE A 1 286 ? 93.201 -1.281 31.418 1.00 8.70 286 ILE A C 1
ATOM 2260 O O . ILE A 1 286 ? 93.186 -1.060 30.201 1.00 9.97 286 ILE A O 1
ATOM 2265 N N . THR A 1 287 ? 92.115 -1.199 32.191 1.00 8.60 287 THR A N 1
ATOM 2266 C CA . THR A 1 287 ? 90.783 -0.883 31.624 1.00 8.82 287 THR A CA 1
ATOM 2267 C C . THR A 1 287 ? 90.013 0.191 32.369 1.00 8.77 287 THR A C 1
ATOM 2268 O O . THR A 1 287 ? 89.067 0.749 31.799 1.00 9.86 287 THR A O 1
ATOM 2272 N N . THR A 1 288 ? 90.371 0.452 33.630 1.00 8.79 288 THR A N 1
ATOM 2273 C CA . THR A 1 288 ? 89.648 1.398 34.491 1.00 9.23 288 THR A CA 1
ATOM 2274 C C . THR A 1 288 ? 90.326 2.765 34.640 1.00 8.56 288 THR A C 1
ATOM 2275 O O . THR A 1 288 ? 91.561 2.885 34.657 1.00 8.48 288 THR A O 1
ATOM 2279 N N . GLN A 1 289 ? 89.491 3.793 34.785 1.00 9.50 289 GLN A N 1
ATOM 2280 C CA . GLN A 1 289 ? 89.971 5.113 35.148 1.00 10.10 289 GLN A CA 1
ATOM 2281 C C . GLN A 1 289 ? 90.744 5.035 36.455 1.00 9.75 289 GLN A C 1
ATOM 2282 O O . GLN A 1 289 ? 91.788 5.668 36.597 1.00 10.65 289 GLN A O 1
ATOM 2288 N N . GLU A 1 290 ? 90.262 4.222 37.391 1.00 9.55 290 GLU A N 1
ATOM 2289 C CA . GLU A 1 290 ? 90.899 4.102 38.701 1.00 10.03 290 GLU A CA 1
ATOM 2290 C C . GLU A 1 290 ? 92.361 3.665 38.590 1.00 9.22 290 GLU A C 1
ATOM 2291 O O . GLU A 1 290 ? 93.251 4.290 39.163 1.00 10.21 290 GLU A O 1
ATOM 2297 N N . LEU A 1 291 ? 92.609 2.571 37.876 1.00 9.34 291 LEU A N 1
ATOM 2298 C CA . LEU A 1 291 ? 93.980 2.086 37.759 1.00 9.44 291 LEU A CA 1
ATOM 2299 C C . LEU A 1 291 ? 94.827 3.066 36.936 1.00 8.70 291 LEU A C 1
ATOM 2300 O O . LEU A 1 291 ? 95.993 3.277 37.253 1.00 9.27 291 LEU A O 1
ATOM 2305 N N . ALA A 1 292 ? 94.258 3.655 35.879 1.00 8.68 292 ALA A N 1
ATOM 2306 C CA . ALA A 1 292 ? 95.000 4.683 35.096 1.00 9.04 292 ALA A CA 1
ATOM 2307 C C . ALA A 1 292 ? 95.477 5.814 36.002 1.00 9.58 292 ALA A C 1
ATOM 2308 O O . ALA A 1 292 ? 96.639 6.230 35.948 1.00 10.44 292 ALA A O 1
ATOM 2310 N N . GLU A 1 293 ? 94.577 6.303 36.862 1.00 9.80 293 GLU A N 1
ATOM 2311 C CA . GLU A 1 293 ? 94.899 7.414 37.772 1.00 10.90 293 GLU A CA 1
ATOM 2312 C C . GLU A 1 293 ? 95.946 6.999 38.787 1.00 10.33 293 GLU A C 1
ATOM 2313 O O . GLU A 1 293 ? 96.840 7.764 39.094 1.00 10.64 293 GLU A O 1
ATOM 2319 N N . GLU A 1 294 ? 95.837 5.780 39.318 1.00 9.42 294 GLU A N 1
ATOM 2320 C CA . GLU A 1 294 ? 96.856 5.280 40.260 1.00 9.56 294 GLU A CA 1
ATOM 2321 C C . GLU A 1 294 ? 98.244 5.243 39.621 1.00 9.44 294 GLU A C 1
ATOM 2322 O O . GLU A 1 294 ? 99.232 5.665 40.246 1.00 9.73 294 GLU A O 1
ATOM 2328 N N . ILE A 1 295 ? 98.315 4.742 38.386 1.00 9.68 295 ILE A N 1
ATOM 2329 C CA . ILE A 1 295 ? 99.595 4.589 37.685 1.00 9.70 295 ILE A CA 1
ATOM 2330 C C . ILE A 1 295 ? 100.264 5.972 37.552 1.00 9.94 295 ILE A C 1
ATOM 2331 O O . ILE A 1 295 ? 101.447 6.147 37.841 1.00 9.94 295 ILE A O 1
ATOM 2336 N N . LEU A 1 296 ? 99.494 6.959 37.097 1.00 10.04 296 LEU A N 1
ATOM 2337 C CA . LEU A 1 296 ? 100.035 8.280 36.839 1.00 10.41 296 LEU A CA 1
ATOM 2338 C C . LEU A 1 296 ? 100.364 9.008 38.143 1.00 9.98 296 LEU A C 1
ATOM 2339 O O . LEU A 1 296 ? 101.425 9.608 38.278 1.00 10.73 296 LEU A O 1
ATOM 2344 N N . SER A 1 297 ? 99.460 8.920 39.117 1.00 10.26 297 SER A N 1
ATOM 2345 C CA . SER A 1 297 ? 99.636 9.645 40.380 1.00 10.31 297 SER A CA 1
ATOM 2346 C C . SER A 1 297 ? 100.780 9.122 41.256 1.00 10.83 297 SER A C 1
ATOM 2347 O O . SER A 1 297 ? 101.440 9.907 41.958 1.00 11.29 297 SER A O 1
ATOM 2350 N N . ASN A 1 298 ? 100.997 7.805 41.232 1.00 11.02 298 ASN A N 1
ATOM 2351 C CA . ASN A 1 298 ? 102.123 7.162 41.928 1.00 10.86 298 ASN A CA 1
ATOM 2352 C C . ASN A 1 298 ? 103.430 7.187 41.110 1.00 11.17 298 ASN A C 1
ATOM 2353 O O . ASN A 1 298 ? 104.422 6.562 41.479 1.00 11.73 298 ASN A O 1
ATOM 2358 N N . GLU A 1 299 ? 103.405 7.935 40.002 1.00 11.21 299 GLU A N 1
ATOM 2359 C CA . GLU A 1 299 ? 104.581 8.179 39.184 1.00 13.14 299 GLU A CA 1
ATOM 2360 C C . GLU A 1 299 ? 105.224 6.896 38.647 1.00 12.33 299 GLU A C 1
ATOM 2361 O O . GLU A 1 299 ? 106.445 6.775 38.590 1.00 12.59 299 GLU A O 1
ATOM 2367 N N . ARG A 1 300 ? 104.369 5.962 38.245 1.00 11.42 300 ARG A N 1
ATOM 2368 C CA A ARG A 1 300 ? 104.801 4.678 37.710 0.50 11.35 300 ARG A CA 1
ATOM 2369 C CA B ARG A 1 300 ? 104.793 4.671 37.715 0.50 11.57 300 ARG A CA 1
ATOM 2370 C C . ARG A 1 300 ? 105.022 4.743 36.195 1.00 11.27 300 ARG A C 1
ATOM 2371 O O . ARG A 1 300 ? 105.734 3.908 35.631 1.00 11.35 300 ARG A O 1
ATOM 2386 N N . ALA A 1 301 ? 104.391 5.725 35.556 1.00 11.10 301 ALA A N 1
ATOM 2387 C CA . ALA A 1 301 ? 104.549 6.016 34.133 1.00 10.53 301 ALA A CA 1
ATOM 2388 C C . ALA A 1 301 ? 104.077 7.441 33.845 1.00 10.53 301 ALA A C 1
ATOM 2389 O O . ALA A 1 301 ? 103.405 8.067 34.685 1.00 10.66 301 ALA A O 1
ATOM 2391 N N . ASP A 1 302 ? 104.428 7.943 32.667 1.00 9.12 302 ASP A N 1
ATOM 2392 C CA . ASP A 1 302 ? 104.001 9.267 32.206 1.00 9.40 302 ASP A CA 1
ATOM 2393 C C . ASP A 1 302 ? 102.768 9.247 31.288 1.00 9.56 302 ASP A C 1
ATOM 2394 O O . ASP A 1 302 ? 102.038 10.226 31.191 1.00 9.50 302 ASP A O 1
ATOM 2399 N N . LEU A 1 303 ? 102.572 8.130 30.587 1.00 8.42 303 LEU A N 1
ATOM 2400 C CA . LEU A 1 303 ? 101.392 7.876 29.782 1.00 8.92 303 LEU A CA 1
ATOM 2401 C C . LEU A 1 303 ? 100.822 6.509 30.155 1.00 9.10 303 LEU A C 1
ATOM 2402 O O . LEU A 1 303 ? 101.569 5.606 30.546 1.00 9.15 303 LEU A O 1
ATOM 2407 N N . VAL A 1 304 ? 99.504 6.380 30.021 1.00 9.26 304 VAL A N 1
ATOM 2408 C CA . VAL A 1 304 ? 98.826 5.111 30.143 1.00 9.10 304 VAL A CA 1
ATOM 2409 C C . VAL A 1 304 ? 98.317 4.725 28.759 1.00 8.68 304 VAL A C 1
ATOM 2410 O O . VAL A 1 304 ? 97.583 5.480 28.138 1.00 8.71 304 VAL A O 1
ATOM 2414 N N . ALA A 1 305 ? 98.738 3.552 28.285 1.00 8.64 305 ALA A N 1
ATOM 2415 C CA . ALA A 1 305 ? 98.323 3.043 26.984 1.00 8.62 305 ALA A CA 1
ATOM 2416 C C . ALA A 1 305 ? 97.201 2.023 27.170 1.00 8.18 305 ALA A C 1
ATOM 2417 O O . ALA A 1 305 ? 97.297 1.108 28.018 1.00 8.68 305 ALA A O 1
ATOM 2419 N N . LEU A 1 306 ? 96.128 2.203 26.404 1.00 7.79 306 LEU A N 1
ATOM 2420 C CA . LEU A 1 306 ? 94.994 1.284 26.364 1.00 7.85 306 LEU A CA 1
ATOM 2421 C C . LEU A 1 306 ? 94.951 0.632 24.985 1.00 7.47 306 LEU A C 1
ATOM 2422 O O . LEU A 1 306 ? 95.006 1.313 23.952 1.00 8.29 306 LEU A O 1
ATOM 2427 N N . GLY A 1 307 ? 94.828 -0.694 24.982 1.00 8.08 307 GLY A N 1
ATOM 2428 C CA . GLY A 1 307 ? 94.690 -1.473 23.773 1.00 8.23 307 GLY A CA 1
ATOM 2429 C C . GLY A 1 307 ? 93.258 -1.966 23.638 1.00 8.48 307 GLY A C 1
ATOM 2430 O O . GLY A 1 307 ? 92.391 -1.272 23.098 1.00 7.72 307 GLY A O 1
ATOM 2431 N N . ARG A 1 308 ? 92.996 -3.161 24.131 1.00 8.21 308 ARG A N 1
ATOM 2432 C CA . ARG A 1 308 ? 91.698 -3.787 23.936 1.00 8.22 308 ARG A CA 1
ATOM 2433 C C . ARG A 1 308 ? 90.558 -2.932 24.485 1.00 8.64 308 ARG A C 1
ATOM 2434 O O . ARG A 1 308 ? 89.479 -2.928 23.927 1.00 8.93 308 ARG A O 1
ATOM 2442 N N . GLU A 1 309 ? 90.778 -2.200 25.570 1.00 8.20 309 GLU A N 1
ATOM 2443 C CA . GLU A 1 309 ? 89.670 -1.377 26.104 1.00 9.12 309 GLU A CA 1
ATOM 2444 C C . GLU A 1 309 ? 89.205 -0.365 25.063 1.00 9.17 309 GLU A C 1
ATOM 2445 O O . GLU A 1 309 ? 88.018 -0.086 24.986 1.00 9.13 309 GLU A O 1
ATOM 2451 N N . LEU A 1 310 ? 90.141 0.200 24.292 1.00 8.78 310 LEU A N 1
ATOM 2452 C CA . LEU A 1 310 ? 89.761 1.152 23.231 1.00 8.74 310 LEU A CA 1
ATOM 2453 C C . LEU A 1 310 ? 89.156 0.500 22.001 1.00 9.25 310 LEU A C 1
ATOM 2454 O O . LEU A 1 310 ? 88.503 1.172 21.199 1.00 9.10 310 LEU A O 1
ATOM 2459 N N . LEU A 1 311 ? 89.338 -0.807 21.843 1.00 8.49 311 LEU A N 1
ATOM 2460 C CA . LEU A 1 311 ? 88.607 -1.522 20.786 1.00 8.96 311 LEU A CA 1
ATOM 2461 C C . LEU A 1 311 ? 87.140 -1.641 21.167 1.00 9.95 311 LEU A C 1
ATOM 2462 O O . LEU A 1 311 ? 86.266 -1.317 20.365 1.00 11.28 311 LEU A O 1
ATOM 2467 N N . ARG A 1 312 ? 86.855 -2.046 22.397 1.00 10.40 312 ARG A N 1
ATOM 2468 C CA . ARG A 1 312 ? 85.456 -2.243 22.788 1.00 10.78 312 ARG A CA 1
ATOM 2469 C C . ARG A 1 312 ? 84.754 -0.979 23.270 1.00 11.09 312 ARG A C 1
ATOM 2470 O O . ARG A 1 312 ? 83.520 -0.935 23.259 1.00 11.96 312 ARG A O 1
ATOM 2478 N N . ASN A 1 313 ? 85.521 0.032 23.691 1.00 10.10 313 ASN A N 1
ATOM 2479 C CA . ASN A 1 313 ? 85.007 1.230 24.356 1.00 10.66 313 ASN A CA 1
ATOM 2480 C C . ASN A 1 313 ? 85.765 2.447 23.805 1.00 10.13 313 ASN A C 1
ATOM 2481 O O . ASN A 1 313 ? 86.558 3.072 24.502 1.00 9.98 313 ASN A O 1
ATOM 2486 N N . PRO A 1 314 ? 85.541 2.777 22.521 1.00 9.66 314 PRO A N 1
ATOM 2487 C CA . PRO A 1 314 ? 86.353 3.788 21.856 1.00 9.22 314 PRO A CA 1
ATOM 2488 C C . PRO A 1 314 ? 86.281 5.185 22.470 1.00 8.57 314 PRO A C 1
ATOM 2489 O O . PRO A 1 314 ? 87.164 6.002 22.243 1.00 9.17 314 PRO A O 1
ATOM 2493 N N . TYR A 1 315 ? 85.190 5.482 23.174 1.00 8.12 315 TYR A N 1
ATOM 2494 C CA . TYR A 1 315 ? 84.987 6.820 23.747 1.00 8.44 315 TYR A CA 1
ATOM 2495 C C . TYR A 1 315 ? 85.308 6.850 25.244 1.00 9.63 315 TYR A C 1
ATOM 2496 O O . TYR A 1 315 ? 84.852 7.738 25.955 1.00 9.75 315 TYR A O 1
ATOM 2505 N N . TRP A 1 316 ? 86.134 5.908 25.690 1.00 8.89 316 TRP A N 1
ATOM 2506 C CA . TRP A 1 316 ? 86.599 5.839 27.083 1.00 9.11 316 TRP A CA 1
ATOM 2507 C C . TRP A 1 316 ? 86.995 7.184 27.643 1.00 9.84 316 TRP A C 1
ATOM 2508 O O . TRP A 1 316 ? 86.583 7.543 28.757 1.00 9.79 316 TRP A O 1
ATOM 2519 N N . VAL A 1 317 ? 87.792 7.951 26.893 1.00 9.21 317 VAL A N 1
ATOM 2520 C CA . VAL A 1 317 ? 88.285 9.227 27.431 1.00 9.33 317 VAL A CA 1
ATOM 2521 C C . VAL A 1 317 ? 87.126 10.220 27.629 1.00 9.84 317 VAL A C 1
ATOM 2522 O O . VAL A 1 317 ? 87.087 10.944 28.632 1.00 9.71 317 VAL A O 1
ATOM 2526 N N . LEU A 1 318 ? 86.178 10.256 26.698 1.00 10.53 318 LEU A N 1
ATOM 2527 C CA . LEU A 1 318 ? 85.027 11.198 26.831 1.00 10.41 318 LEU A CA 1
ATOM 2528 C C . LEU A 1 318 ? 84.285 10.959 28.139 1.00 11.62 318 LEU A C 1
ATOM 2529 O O . LEU A 1 318 ? 83.828 11.901 28.789 1.00 12.25 318 LEU A O 1
ATOM 2534 N N . HIS A 1 319 ? 84.189 9.691 28.525 1.00 12.15 319 HIS A N 1
ATOM 2535 C CA . HIS A 1 319 ? 83.439 9.306 29.715 1.00 13.85 319 HIS A CA 1
ATOM 2536 C C . HIS A 1 319 ? 84.133 9.803 30.991 1.00 14.30 319 HIS A C 1
ATOM 2537 O O . HIS A 1 319 ? 83.508 9.857 32.060 1.00 16.62 319 HIS A O 1
ATOM 2544 N N . THR A 1 320 ? 85.416 10.162 30.898 1.00 13.65 320 THR A N 1
ATOM 2545 C CA . THR A 1 320 ? 86.143 10.694 32.050 1.00 13.69 320 THR A CA 1
ATOM 2546 C C . THR A 1 320 ? 85.988 12.200 32.233 1.00 15.08 320 THR A C 1
ATOM 2547 O O . THR A 1 320 ? 86.394 12.745 33.269 1.00 15.78 320 THR A O 1
ATOM 2551 N N . TYR A 1 321 ? 85.452 12.887 31.223 1.00 16.13 321 TYR A N 1
ATOM 2552 C CA . TYR A 1 321 ? 85.330 14.336 31.284 1.00 16.76 321 TYR A CA 1
ATOM 2553 C C . TYR A 1 321 ? 84.221 14.753 32.233 1.00 17.78 321 TYR A C 1
ATOM 2554 O O . TYR A 1 321 ? 83.185 14.097 32.320 1.00 17.13 321 TYR A O 1
ATOM 2563 N N . THR A 1 322 ? 84.425 15.877 32.917 1.00 19.41 322 THR A N 1
ATOM 2564 C CA . THR A 1 322 ? 83.481 16.316 33.953 1.00 20.93 322 THR A CA 1
ATOM 2565 C C . THR A 1 322 ? 82.641 17.514 33.519 1.00 21.61 322 THR A C 1
ATOM 2566 O O . THR A 1 322 ? 81.813 17.991 34.287 1.00 21.64 322 THR A O 1
ATOM 2570 N N . SER A 1 323 ? 82.838 17.968 32.282 1.00 22.48 323 SER A N 1
ATOM 2571 C CA . SER A 1 323 ? 82.111 19.106 31.732 1.00 23.34 323 SER A CA 1
ATOM 2572 C C . SER A 1 323 ? 81.700 18.824 30.277 1.00 23.03 323 SER A C 1
ATOM 2573 O O . SER A 1 323 ? 82.485 18.257 29.507 1.00 22.61 323 SER A O 1
ATOM 2576 N N . LYS A 1 324 ? 80.494 19.253 29.896 1.00 22.86 324 LYS A N 1
ATOM 2577 C CA . LYS A 1 324 ? 79.998 19.029 28.533 1.00 23.41 324 LYS A CA 1
ATOM 2578 C C . LYS A 1 324 ? 80.858 19.748 27.492 1.00 22.75 324 LYS A C 1
ATOM 2579 O O . LYS A 1 324 ? 80.966 19.292 26.357 1.00 22.35 324 LYS A O 1
ATOM 2583 N N . GLU A 1 325 ? 81.489 20.861 27.878 1.00 22.19 325 GLU A N 1
ATOM 2584 C CA . GLU A 1 325 ? 82.334 21.616 26.948 1.00 22.32 325 GLU A CA 1
ATOM 2585 C C . GLU A 1 325 ? 83.596 20.860 26.51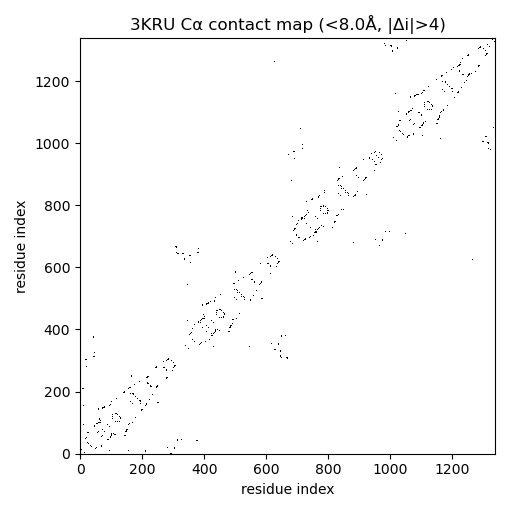6 1.00 21.36 325 GLU A C 1
ATOM 2586 O O . GLU A 1 325 ? 84.263 21.253 25.560 1.00 22.12 325 GLU A O 1
ATOM 2588 N N . ASP A 1 326 ? 83.934 19.779 27.225 1.00 20.69 326 ASP A N 1
ATOM 2589 C CA . ASP A 1 326 ? 85.092 18.961 26.874 1.00 19.69 326 ASP A CA 1
ATOM 2590 C C . ASP A 1 326 ? 84.762 17.969 25.742 1.00 17.70 326 ASP A C 1
ATOM 2591 O O . ASP A 1 326 ? 85.653 17.441 25.084 1.00 18.18 326 ASP A O 1
ATOM 2596 N N . TRP A 1 327 ? 83.476 17.716 25.545 1.00 16.15 327 TRP A N 1
ATOM 2597 C CA . TRP A 1 327 ? 83.014 16.812 24.493 1.00 15.29 327 TRP A CA 1
ATOM 2598 C C . TRP A 1 327 ? 83.068 17.471 23.116 1.00 14.70 327 TRP A C 1
ATOM 2599 O O . TRP A 1 327 ? 82.975 18.686 23.014 1.00 13.34 327 TRP A O 1
ATOM 2610 N N . PRO A 1 328 ? 83.120 16.655 22.047 1.00 13.53 328 PRO A N 1
ATOM 2611 C CA . PRO A 1 328 ? 82.947 17.229 20.707 1.00 14.03 328 PRO A CA 1
ATOM 2612 C C . PRO A 1 328 ? 81.615 17.958 20.654 1.00 13.39 328 PRO A C 1
ATOM 2613 O O . PRO A 1 328 ? 80.632 17.479 21.228 1.00 12.48 328 PRO A O 1
ATOM 2617 N N . LYS A 1 329 ? 81.576 19.111 19.993 1.00 13.46 329 LYS A N 1
ATOM 2618 C CA . LYS A 1 329 ? 80.395 19.963 20.050 1.00 13.13 329 LYS A CA 1
ATOM 2619 C C . LYS A 1 329 ? 79.164 19.208 19.553 1.00 11.69 329 LYS A C 1
ATOM 2620 O O . LYS A 1 329 ? 78.064 19.356 20.088 1.00 12.12 329 LYS A O 1
ATOM 2624 N N . GLN A 1 330 ? 79.354 18.368 18.536 1.00 10.14 330 GLN A N 1
ATOM 2625 C CA . GLN A 1 330 ? 78.246 17.604 17.965 1.00 10.33 330 GLN A CA 1
ATOM 2626 C C . GLN A 1 330 ? 77.578 16.681 18.981 1.00 10.28 330 GLN A C 1
ATOM 2627 O O . GLN A 1 330 ? 76.409 16.329 18.827 1.00 11.08 330 GLN A O 1
ATOM 2633 N N . TYR A 1 331 ? 78.331 16.266 20.004 1.00 10.00 331 TYR A N 1
ATOM 2634 C CA . TYR A 1 331 ? 77.858 15.281 20.981 1.00 10.36 331 TYR A CA 1
ATOM 2635 C C . TYR A 1 331 ? 77.595 15.836 22.375 1.00 12.06 331 TYR A C 1
ATOM 2636 O O . TYR A 1 331 ? 77.246 15.081 23.300 1.00 12.18 331 TYR A O 1
ATOM 2645 N N . GLU A 1 332 ? 77.736 17.146 22.538 1.00 14.01 332 GLU A N 1
ATOM 2646 C CA . GLU A 1 332 ? 77.634 17.721 23.879 1.00 16.22 332 GLU A CA 1
ATOM 2647 C C . GLU A 1 332 ? 76.265 17.488 24.529 1.00 15.34 332 GLU A C 1
ATOM 2648 O O . GLU A 1 332 ? 76.179 17.397 25.739 1.00 14.73 332 GLU A O 1
ATOM 2654 N N . ARG A 1 333 ? 75.212 17.332 23.726 1.00 15.43 333 ARG A N 1
ATOM 2655 C CA . ARG A 1 333 ? 73.881 16.971 24.244 1.00 16.19 333 ARG A CA 1
ATOM 2656 C C . ARG A 1 333 ? 73.824 15.609 24.948 1.00 15.93 333 ARG A C 1
ATOM 2657 O O . ARG A 1 333 ? 72.837 15.299 25.653 1.00 15.85 333 ARG A O 1
ATOM 2661 N N . ALA A 1 334 ? 74.846 14.786 24.718 1.00 15.23 334 ALA A N 1
ATOM 2662 C CA . ALA A 1 334 ? 74.925 13.451 25.310 1.00 15.57 334 ALA A CA 1
ATOM 2663 C C . ALA A 1 334 ? 75.707 13.411 26.620 1.00 16.66 334 ALA A C 1
ATOM 2664 O O . ALA A 1 334 ? 75.762 12.384 27.281 1.00 15.03 334 ALA A O 1
ATOM 2666 N N . PHE A 1 335 ? 76.310 14.529 27.016 1.00 17.49 335 PHE A N 1
ATOM 2667 C CA . PHE A 1 335 ? 76.982 14.584 28.304 1.00 19.29 335 PHE A CA 1
ATOM 2668 C C . PHE A 1 335 ? 75.962 14.353 29.421 1.00 21.05 335 PHE A C 1
ATOM 2669 O O . PHE A 1 335 ? 74.888 14.950 29.411 1.00 20.67 335 PHE A O 1
ATOM 2677 N N . LYS A 1 336 ? 76.297 13.493 30.382 1.00 23.06 336 LYS A N 1
ATOM 2678 C CA . LYS A 1 336 ? 75.340 13.113 31.434 1.00 24.79 336 LYS A CA 1
ATOM 2679 C C . LYS A 1 336 ? 75.976 13.222 32.811 1.00 26.13 336 LYS A C 1
ATOM 2680 O O . LYS A 1 336 ? 76.408 14.312 33.212 1.00 28.00 336 LYS A O 1
ATOM 2682 N N . SER B 1 2 ? 68.904 -12.348 22.761 1.00 24.74 2 SER B N 1
ATOM 2683 C CA . SER B 1 2 ? 67.997 -11.233 23.165 1.00 24.08 2 SER B CA 1
ATOM 2684 C C . SER B 1 2 ? 66.977 -11.004 22.063 1.00 23.47 2 SER B C 1
ATOM 2685 O O . SER B 1 2 ? 67.289 -11.195 20.890 1.00 23.20 2 SER B O 1
ATOM 2688 N N . ILE B 1 3 ? 65.761 -10.589 22.432 1.00 22.76 3 ILE B N 1
ATOM 2689 C CA . ILE B 1 3 ? 64.745 -10.200 21.424 1.00 22.31 3 ILE B CA 1
ATOM 2690 C C . ILE B 1 3 ? 65.246 -9.030 20.559 1.00 20.36 3 ILE B C 1
ATOM 2691 O O . ILE B 1 3 ? 64.845 -8.858 19.395 1.00 20.42 3 ILE B O 1
ATOM 2696 N N . LEU B 1 4 ? 66.136 -8.236 21.136 1.00 19.60 4 LEU B N 1
ATOM 2697 C CA A LEU B 1 4 ? 66.688 -7.134 20.374 0.50 18.84 4 LEU B CA 1
ATOM 2698 C CA B LEU B 1 4 ? 66.818 -7.149 20.436 0.50 18.73 4 LEU B CA 1
ATOM 2699 C C . LEU B 1 4 ? 67.495 -7.642 19.173 1.00 18.43 4 LEU B C 1
ATOM 2700 O O . LEU B 1 4 ? 67.660 -6.897 18.204 1.00 17.03 4 LEU B O 1
ATOM 2709 N N . HIS B 1 5 ? 67.933 -8.907 19.204 1.00 17.55 5 HIS B N 1
ATOM 2710 C CA . HIS B 1 5 ? 68.731 -9.473 18.122 1.00 17.84 5 HIS B CA 1
ATOM 2711 C C . HIS B 1 5 ? 67.904 -10.173 17.057 1.00 17.42 5 HIS B C 1
ATOM 2712 O O . HIS B 1 5 ? 68.469 -10.766 16.136 1.00 18.17 5 HIS B O 1
ATOM 2719 N N . MET B 1 6 ? 66.579 -10.098 17.149 1.00 17.09 6 MET B N 1
ATOM 2720 C CA . MET B 1 6 ? 65.724 -10.744 16.153 1.00 17.60 6 MET B CA 1
ATOM 2721 C C . MET B 1 6 ? 65.567 -9.830 14.940 1.00 16.56 6 MET B C 1
ATOM 2722 O O . MET B 1 6 ? 65.306 -8.636 15.100 1.00 15.36 6 MET B O 1
ATOM 2727 N N . PRO B 1 7 ? 65.730 -10.369 13.717 1.00 15.90 7 PRO B N 1
ATOM 2728 C CA . PRO B 1 7 ? 65.534 -9.508 12.538 1.00 15.49 7 PRO B CA 1
ATOM 2729 C C . PRO B 1 7 ? 64.102 -9.014 12.336 1.00 15.17 7 PRO B C 1
ATOM 2730 O O . PRO B 1 7 ? 63.145 -9.591 12.865 1.00 14.05 7 PRO B O 1
ATOM 2734 N N . LEU B 1 8 ? 63.966 -7.946 11.551 1.00 14.18 8 LEU B N 1
ATOM 2735 C CA . LEU B 1 8 ? 62.660 -7.405 11.188 1.00 14.46 8 LEU B CA 1
ATOM 2736 C C . LEU B 1 8 ? 62.717 -7.170 9.704 1.00 15.35 8 LEU B C 1
ATOM 2737 O O . LEU B 1 8 ? 63.537 -6.385 9.243 1.00 15.10 8 LEU B O 1
ATOM 2742 N N . LYS B 1 9 ? 61.887 -7.893 8.956 1.00 16.37 9 LYS B N 1
ATOM 2743 C CA . LYS B 1 9 ? 61.809 -7.689 7.519 1.00 17.74 9 LYS B CA 1
ATOM 2744 C C . LYS B 1 9 ? 60.634 -6.794 7.181 1.00 16.76 9 LYS B C 1
ATOM 2745 O O . LYS B 1 9 ? 59.507 -7.074 7.587 1.00 17.39 9 LYS B O 1
ATOM 2751 N N . ILE B 1 10 ? 60.911 -5.711 6.458 1.00 16.42 10 ILE B N 1
ATOM 2752 C CA . ILE B 1 10 ? 59.878 -4.788 6.004 1.00 16.60 10 ILE B CA 1
ATOM 2753 C C . ILE B 1 10 ? 60.013 -4.670 4.491 1.00 17.17 10 ILE B C 1
ATOM 2754 O O . ILE B 1 10 ? 61.045 -4.212 3.994 1.00 17.25 10 ILE B O 1
ATOM 2759 N N . LYS B 1 11 ? 58.988 -5.122 3.763 1.00 17.84 11 LYS B N 1
ATOM 2760 C CA . LYS B 1 11 ? 59.073 -5.273 2.310 1.00 18.54 11 LYS B CA 1
ATOM 2761 C C . LYS B 1 11 ? 60.292 -6.143 1.990 1.00 18.85 11 LYS B C 1
ATOM 2762 O O . LYS B 1 11 ? 60.426 -7.209 2.599 1.00 19.73 11 LYS B O 1
ATOM 2768 N N . ASP B 1 12 ? 61.188 -5.714 1.100 1.00 18.47 12 ASP B N 1
ATOM 2769 C CA . ASP B 1 12 ? 62.355 -6.524 0.730 1.00 18.94 12 ASP B CA 1
ATOM 2770 C C . ASP B 1 12 ? 63.587 -6.234 1.598 1.00 17.97 12 ASP B C 1
ATOM 2771 O O . ASP B 1 12 ? 64.656 -6.807 1.373 1.00 18.56 12 ASP B O 1
ATOM 2776 N N . ILE B 1 13 ? 63.440 -5.361 2.594 1.00 16.91 13 ILE B N 1
ATOM 2777 C CA . ILE B 1 13 ? 64.578 -4.955 3.437 1.00 16.75 13 ILE B CA 1
ATOM 2778 C C . ILE B 1 13 ? 64.540 -5.702 4.763 1.00 16.44 13 ILE B C 1
ATOM 2779 O O . ILE B 1 13 ? 63.529 -5.677 5.453 1.00 16.59 13 ILE B O 1
ATOM 2784 N N . THR B 1 14 ? 65.634 -6.390 5.092 1.00 16.59 14 THR B N 1
ATOM 2785 C CA . THR B 1 14 ? 65.766 -7.064 6.377 1.00 16.33 14 THR B CA 1
ATOM 2786 C C . THR B 1 14 ? 66.710 -6.287 7.283 1.00 15.39 14 THR B C 1
ATOM 2787 O O . THR B 1 14 ? 67.879 -6.112 6.966 1.00 15.59 14 THR B O 1
ATOM 2791 N N . ILE B 1 15 ? 66.180 -5.843 8.409 1.00 14.97 15 ILE B N 1
ATOM 2792 C CA . ILE B 1 15 ? 66.959 -5.141 9.427 1.00 14.52 15 ILE B CA 1
ATOM 2793 C C . ILE B 1 15 ? 67.430 -6.251 10.371 1.00 14.27 15 ILE B C 1
ATOM 2794 O O . ILE B 1 15 ? 66.624 -7.039 10.836 1.00 14.30 15 ILE B O 1
ATOM 2799 N N . LYS B 1 16 ? 68.729 -6.333 10.642 1.00 13.47 16 LYS B N 1
ATOM 2800 C CA . LYS B 1 16 ? 69.270 -7.490 11.365 1.00 13.60 16 LYS B CA 1
ATOM 2801 C C . LYS B 1 16 ? 68.966 -7.550 12.851 1.00 13.35 16 LYS B C 1
ATOM 2802 O O . LYS B 1 16 ? 69.153 -8.595 13.469 1.00 14.81 16 LYS B O 1
ATOM 2808 N N . ASN B 1 17 ? 68.558 -6.423 13.443 1.00 12.57 17 ASN B N 1
ATOM 2809 C CA . ASN B 1 17 ? 68.196 -6.360 14.843 1.00 12.16 17 ASN B CA 1
ATOM 2810 C C . ASN B 1 17 ? 67.192 -5.213 15.020 1.00 11.69 17 ASN B C 1
ATOM 2811 O O . ASN B 1 17 ? 66.832 -4.544 14.026 1.00 11.89 17 ASN B O 1
ATOM 2816 N N . ARG B 1 18 ? 66.739 -4.998 16.255 1.00 12.11 18 ARG B N 1
ATOM 2817 C CA . ARG B 1 18 ? 65.648 -4.038 16.530 1.00 11.47 18 ARG B CA 1
ATOM 2818 C C . ARG B 1 18 ? 66.110 -2.651 17.016 1.00 10.96 18 ARG B C 1
ATOM 2819 O O . ARG B 1 18 ? 65.309 -1.881 17.535 1.00 11.21 18 ARG B O 1
ATOM 2827 N N . ILE B 1 19 ? 67.389 -2.336 16.825 1.00 10.42 19 ILE B N 1
ATOM 2828 C CA . ILE B 1 19 ? 67.925 -1.035 17.221 1.00 9.95 19 ILE B CA 1
ATOM 2829 C C . ILE B 1 19 ? 68.083 -0.111 16.011 1.00 10.10 19 ILE B C 1
ATOM 2830 O O . ILE B 1 19 ? 68.749 -0.452 15.009 1.00 10.21 19 ILE B O 1
ATOM 2835 N N . MET B 1 20 ? 67.423 1.040 16.108 1.00 9.08 20 MET B N 1
ATOM 2836 C CA . MET B 1 20 ? 67.567 2.114 15.117 1.00 9.88 20 MET B CA 1
ATOM 2837 C C . MET B 1 20 ? 68.358 3.253 15.764 1.00 9.34 20 MET B C 1
ATOM 2838 O O . MET B 1 20 ? 68.091 3.643 16.903 1.00 9.98 20 MET B O 1
ATOM 2843 N N . MET B 1 21 ? 69.335 3.792 15.044 1.00 9.24 21 MET B N 1
ATOM 2844 C CA . MET B 1 21 ? 69.949 5.043 15.456 1.00 9.39 21 MET B CA 1
ATOM 2845 C C . MET B 1 21 ? 68.977 6.148 15.058 1.00 8.96 21 MET B C 1
ATOM 2846 O O . MET B 1 21 ? 68.717 6.359 13.868 1.00 9.24 21 MET B O 1
ATOM 2851 N N . SER B 1 22 ? 68.460 6.848 16.055 1.00 8.63 22 SER B N 1
ATOM 2852 C CA . SER B 1 22 ? 67.500 7.933 15.847 1.00 8.63 22 SER B CA 1
ATOM 2853 C C . SER B 1 22 ? 68.135 9.061 15.030 1.00 8.24 22 SER B C 1
ATOM 2854 O O . SER B 1 22 ? 69.324 9.323 15.191 1.00 8.84 22 SER B O 1
ATOM 2857 N N . PRO B 1 23 ? 67.351 9.694 14.146 1.00 9.62 23 PRO B N 1
ATOM 2858 C CA . PRO B 1 23 ? 67.920 10.781 13.347 1.00 9.59 23 PRO B CA 1
ATOM 2859 C C . PRO B 1 23 ? 68.292 11.954 14.230 1.00 10.41 23 PRO B C 1
ATOM 2860 O O . PRO B 1 23 ? 67.438 12.447 14.956 1.00 13.17 23 PRO B O 1
ATOM 2864 N N . MET B 1 24 ? 69.550 12.394 14.140 1.00 10.32 24 MET B N 1
ATOM 2865 C CA . MET B 1 24 ? 70.071 13.476 14.968 1.00 9.93 24 MET B CA 1
ATOM 2866 C C . MET B 1 24 ? 70.963 14.395 14.123 1.00 9.74 24 MET B C 1
ATOM 2867 O O . MET B 1 24 ? 72.032 14.012 13.675 1.00 9.76 24 MET B O 1
ATOM 2872 N N . CYS B 1 25 ? 70.505 15.626 13.967 1.00 10.31 25 CYS B N 1
ATOM 2873 C CA . CYS B 1 25 ? 71.266 16.663 13.293 1.00 10.43 25 CYS B CA 1
ATOM 2874 C C . CYS B 1 25 ? 72.642 16.848 13.915 1.00 9.79 25 CYS B C 1
ATOM 2875 O O . CYS B 1 25 ? 72.773 16.944 15.132 1.00 10.27 25 CYS B O 1
ATOM 2878 N N . MET B 1 26 ? 73.641 16.989 13.045 1.00 10.29 26 MET B N 1
ATOM 2879 C CA . MET B 1 26 ? 75.024 17.156 13.472 1.00 11.05 26 MET B CA 1
ATOM 2880 C C . MET B 1 26 ? 75.581 18.555 13.198 1.00 10.33 26 MET B C 1
ATOM 2881 O O . MET B 1 26 ? 76.692 18.873 13.643 1.00 10.55 26 MET B O 1
ATOM 2886 N N . TYR B 1 27 ? 74.824 19.373 12.459 1.00 10.08 27 TYR B N 1
ATOM 2887 C CA . TYR B 1 27 ? 75.164 20.790 12.219 1.00 10.46 27 TYR B CA 1
ATOM 2888 C C . TYR B 1 27 ? 76.625 20.940 11.741 1.00 10.52 27 TYR B C 1
ATOM 2889 O O . TYR B 1 27 ? 77.332 21.884 12.149 1.00 11.47 27 TYR B O 1
ATOM 2898 N N . SER B 1 28 ? 77.032 20.034 10.855 1.00 10.01 28 SER B N 1
ATOM 2899 C CA . SER B 1 28 ? 78.433 19.930 10.400 1.00 10.52 28 SER B CA 1
ATOM 2900 C C . SER B 1 28 ? 78.610 19.951 8.874 1.00 10.85 28 SER B C 1
ATOM 2901 O O . SER B 1 28 ? 79.733 19.810 8.381 1.00 10.35 28 SER B O 1
ATOM 2904 N N . ALA B 1 29 ? 77.513 20.156 8.143 1.00 11.05 29 ALA B N 1
ATOM 2905 C CA . ALA B 1 29 ? 77.571 20.278 6.692 1.00 11.81 29 ALA B CA 1
ATOM 2906 C C . ALA B 1 29 ? 77.978 21.691 6.286 1.00 12.55 29 ALA B C 1
ATOM 2907 O O . ALA B 1 29 ? 77.922 22.633 7.097 1.00 12.61 29 ALA B O 1
ATOM 2909 N N . SER B 1 30 ? 78.341 21.817 5.009 1.00 13.85 30 SER B N 1
ATOM 2910 C CA . SER B 1 30 ? 78.578 23.123 4.381 1.00 14.43 30 SER B CA 1
ATOM 2911 C C . SER B 1 30 ? 77.269 23.868 4.179 1.00 13.80 30 SER B C 1
ATOM 2912 O O . SER B 1 30 ? 76.188 23.289 4.333 1.00 13.03 30 SER B O 1
ATOM 2915 N N . THR B 1 31 ? 77.372 25.152 3.823 1.00 13.52 31 THR B N 1
ATOM 2916 C CA . THR B 1 31 ? 76.167 25.940 3.506 1.00 13.44 31 THR B CA 1
ATOM 2917 C C . THR B 1 31 ? 75.530 25.502 2.180 1.00 13.50 31 THR B C 1
ATOM 2918 O O . THR B 1 31 ? 74.408 25.914 1.874 1.00 13.60 31 THR B O 1
ATOM 2922 N N . ASP B 1 32 ? 76.209 24.641 1.429 1.00 14.15 32 ASP B N 1
ATOM 2923 C CA . ASP B 1 32 ? 75.627 24.031 0.232 1.00 15.03 32 ASP B CA 1
ATOM 2924 C C . ASP B 1 32 ? 74.992 22.670 0.530 1.00 13.98 32 ASP B C 1
ATOM 2925 O O . ASP B 1 32 ? 74.616 21.952 -0.401 1.00 13.80 32 ASP B O 1
ATOM 2930 N N . GLY B 1 33 ? 74.898 22.328 1.821 1.00 13.43 33 GLY B N 1
ATOM 2931 C CA . GLY B 1 33 ? 74.270 21.088 2.263 1.00 12.76 33 GLY B CA 1
ATOM 2932 C C . GLY B 1 33 ? 75.069 19.813 2.057 1.00 12.57 33 GLY B C 1
ATOM 2933 O O . GLY B 1 33 ? 74.521 18.722 2.168 1.00 12.34 33 GLY B O 1
ATOM 2934 N N . MET B 1 34 ? 76.367 19.935 1.793 1.00 11.47 34 MET B N 1
ATOM 2935 C CA . MET B 1 34 ? 77.177 18.775 1.463 1.00 11.82 34 MET B CA 1
ATOM 2936 C C . MET B 1 34 ? 77.741 18.116 2.717 1.00 11.71 34 MET B C 1
ATOM 2937 O O . MET B 1 34 ? 78.170 18.823 3.640 1.00 11.86 34 MET B O 1
ATOM 2942 N N . PRO B 1 35 ? 77.734 16.768 2.748 1.00 12.44 35 PRO B N 1
ATOM 2943 C CA . PRO B 1 35 ? 78.361 16.050 3.852 1.00 13.09 35 PRO B CA 1
ATOM 2944 C C . PRO B 1 35 ? 79.864 16.141 3.703 1.00 13.47 35 PRO B C 1
ATOM 2945 O O . PRO B 1 35 ? 80.379 16.551 2.657 1.00 15.05 35 PRO B O 1
ATOM 2949 N N . ASN B 1 36 ? 80.566 15.756 4.752 1.00 13.71 36 ASN B N 1
ATOM 2950 C CA . ASN B 1 36 ? 82.017 15.674 4.696 1.00 13.77 36 ASN B CA 1
ATOM 2951 C C . ASN B 1 36 ? 82.488 14.494 5.538 1.00 13.12 36 ASN B C 1
ATOM 2952 O O . ASN B 1 36 ? 81.664 13.680 5.964 1.00 12.20 36 ASN B O 1
ATOM 2957 N N . ASP B 1 37 ? 83.806 14.359 5.721 1.00 13.85 37 ASP B N 1
ATOM 2958 C CA . ASP B 1 37 ? 84.343 13.155 6.348 1.00 13.84 37 ASP B CA 1
ATOM 2959 C C . ASP B 1 37 ? 83.851 13.049 7.785 1.00 14.03 37 ASP B C 1
ATOM 2960 O O . ASP B 1 37 ? 83.778 11.968 8.334 1.00 14.27 37 ASP B O 1
ATOM 2965 N N . TRP B 1 38 ? 83.462 14.173 8.382 1.00 13.11 38 TRP B N 1
ATOM 2966 C CA . TRP B 1 38 ? 82.905 14.089 9.711 1.00 13.79 38 TRP B CA 1
ATOM 2967 C C . TRP B 1 38 ? 81.643 13.222 9.710 1.00 12.00 38 TRP B C 1
ATOM 2968 O O . TRP B 1 38 ? 81.492 12.329 10.557 1.00 12.25 38 TRP B O 1
ATOM 2979 N N . HIS B 1 39 ? 80.732 13.446 8.760 1.00 10.72 39 HIS B N 1
ATOM 2980 C CA . HIS B 1 39 ? 79.497 12.639 8.708 1.00 10.12 39 HIS B CA 1
ATOM 2981 C C . HIS B 1 39 ? 79.796 11.184 8.413 1.00 10.24 39 HIS B C 1
ATOM 2982 O O . HIS B 1 39 ? 79.158 10.290 8.957 1.00 10.04 39 HIS B O 1
ATOM 2989 N N . ILE B 1 40 ? 80.742 10.951 7.513 1.00 10.26 40 ILE B N 1
ATOM 2990 C CA . ILE B 1 40 ? 81.012 9.603 7.069 1.00 10.95 40 ILE B CA 1
ATOM 2991 C C . ILE B 1 40 ? 81.534 8.778 8.255 1.00 10.60 40 ILE B C 1
ATOM 2992 O O . ILE B 1 40 ? 81.074 7.669 8.515 1.00 10.68 40 ILE B O 1
ATOM 2997 N N . VAL B 1 41 ? 82.454 9.355 9.017 1.00 10.13 41 VAL B N 1
ATOM 2998 C CA . VAL B 1 41 ? 82.963 8.649 10.189 1.00 9.52 41 VAL B CA 1
ATOM 2999 C C . VAL B 1 41 ? 81.869 8.491 11.267 1.00 9.94 41 VAL B C 1
ATOM 3000 O O . VAL B 1 41 ? 81.718 7.429 11.874 1.00 8.83 41 VAL B O 1
ATOM 3004 N N . HIS B 1 42 ? 81.096 9.542 11.492 1.00 8.94 42 HIS B N 1
ATOM 3005 C CA . HIS B 1 42 ? 80.035 9.534 12.508 1.00 9.28 42 HIS B CA 1
ATOM 3006 C C . HIS B 1 42 ? 79.032 8.401 12.296 1.00 8.56 42 HIS B C 1
ATOM 3007 O O . HIS B 1 42 ? 78.720 7.666 13.231 1.00 9.17 42 HIS B O 1
ATOM 3014 N N . TYR B 1 43 ? 78.532 8.259 11.077 1.00 8.65 43 TYR B N 1
ATOM 3015 C CA . TYR B 1 43 ? 77.587 7.180 10.777 1.00 8.46 43 TYR B CA 1
ATOM 3016 C C . TYR B 1 43 ? 78.262 5.799 10.706 1.00 8.30 43 TYR B C 1
ATOM 3017 O O . TYR B 1 43 ? 77.741 4.830 11.268 1.00 8.43 43 TYR B O 1
ATOM 3026 N N . ALA B 1 44 ? 79.430 5.727 10.067 1.00 8.02 44 ALA B N 1
ATOM 3027 C CA . ALA B 1 44 ? 80.139 4.439 9.951 1.00 8.54 44 ALA B CA 1
ATOM 3028 C C . ALA B 1 44 ? 80.430 3.836 11.328 1.00 8.04 44 ALA B C 1
ATOM 3029 O O . ALA B 1 44 ? 80.379 2.613 11.502 1.00 8.99 44 ALA B O 1
ATOM 3031 N N . THR B 1 45 ? 80.754 4.694 12.293 1.00 8.81 45 THR B N 1
ATOM 3032 C CA . THR B 1 45 ? 81.093 4.248 13.655 1.00 8.39 45 THR B CA 1
ATOM 3033 C C . THR B 1 45 ? 79.948 3.433 14.240 1.00 8.57 45 THR B C 1
ATOM 3034 O O . THR B 1 45 ? 80.172 2.392 14.869 1.00 9.21 45 THR B O 1
ATOM 3038 N N . ARG B 1 46 ? 78.714 3.892 14.040 1.00 8.56 46 ARG B N 1
ATOM 3039 C CA . ARG B 1 46 ? 77.551 3.151 14.577 1.00 8.56 46 ARG B CA 1
ATOM 3040 C C . ARG B 1 46 ? 77.191 1.881 13.787 1.00 8.95 46 ARG B C 1
ATOM 3041 O O . ARG B 1 46 ? 76.617 0.930 14.359 1.00 9.27 46 ARG B O 1
ATOM 3049 N N . ALA B 1 47 ? 77.542 1.851 12.502 1.00 9.44 47 ALA B N 1
ATOM 3050 C CA . ALA B 1 47 ? 77.429 0.639 11.679 1.00 9.76 47 ALA B CA 1
ATOM 3051 C C . ALA B 1 47 ? 78.386 -0.414 12.218 1.00 9.75 47 ALA B C 1
ATOM 3052 O O . ALA B 1 47 ? 78.004 -1.563 12.451 1.00 11.34 47 ALA B O 1
ATOM 3054 N N A ILE B 1 48 ? 79.647 -0.007 12.388 0.50 10.05 48 ILE B N 1
ATOM 3055 N N B ILE B 1 48 ? 79.631 -0.022 12.433 0.50 10.13 48 ILE B N 1
ATOM 3056 C CA A ILE B 1 48 ? 80.681 -0.810 13.061 0.50 10.24 48 ILE B CA 1
ATOM 3057 C CA B ILE B 1 48 ? 80.612 -0.928 13.012 0.50 10.38 48 ILE B CA 1
ATOM 3058 C C A ILE B 1 48 ? 80.167 -1.313 14.417 0.50 10.12 48 ILE B C 1
ATOM 3059 C C B ILE B 1 48 ? 80.192 -1.327 14.448 0.50 10.20 48 ILE B C 1
ATOM 3060 O O A ILE B 1 48 ? 80.306 -2.493 14.760 0.50 10.20 48 ILE B O 1
ATOM 3061 O O B ILE B 1 48 ? 80.409 -2.466 14.879 0.50 10.33 48 ILE B O 1
ATOM 3070 N N . GLY B 1 49 ? 79.534 -0.422 15.169 1.00 10.14 49 GLY B N 1
ATOM 3071 C CA . GLY B 1 49 ? 78.974 -0.746 16.473 1.00 10.04 49 GLY B CA 1
ATOM 3072 C C . GLY B 1 49 ? 77.719 -1.616 16.468 1.00 10.27 49 GLY B C 1
ATOM 3073 O O . GLY B 1 49 ? 77.172 -1.883 17.514 1.00 10.28 49 GLY B O 1
ATOM 3074 N N . GLY B 1 50 ? 77.253 -2.055 15.296 1.00 9.99 50 GLY B N 1
ATOM 3075 C CA . GLY B 1 50 ? 76.195 -3.058 15.207 1.00 9.90 50 GLY B CA 1
ATOM 3076 C C . GLY B 1 50 ? 74.758 -2.589 15.052 1.00 10.10 50 GLY B C 1
ATOM 3077 O O . GLY B 1 50 ? 73.822 -3.421 15.061 1.00 9.77 50 GLY B O 1
ATOM 3078 N N . VAL B 1 51 ? 74.560 -1.275 14.891 1.00 9.04 51 VAL B N 1
ATOM 3079 C CA . VAL B 1 51 ? 73.211 -0.742 14.791 1.00 9.18 51 VAL B CA 1
ATOM 3080 C C . VAL B 1 51 ? 72.515 -1.366 13.565 1.00 10.28 51 VAL B C 1
ATOM 3081 O O . VAL B 1 51 ? 73.105 -1.464 12.486 1.00 10.64 51 VAL B O 1
ATOM 3085 N N . GLY B 1 52 ? 71.264 -1.801 13.746 1.00 9.97 52 GLY B N 1
ATOM 3086 C CA . GLY B 1 52 ? 70.522 -2.462 12.661 1.00 10.11 52 GLY B CA 1
ATOM 3087 C C . GLY B 1 52 ? 70.102 -1.490 11.561 1.00 10.15 52 GLY B C 1
ATOM 3088 O O . GLY B 1 52 ? 70.278 -1.741 10.363 1.00 10.35 52 GLY B O 1
ATOM 3089 N N . LEU B 1 53 ? 69.531 -0.373 11.978 1.00 10.59 53 LEU B N 1
ATOM 3090 C CA . LEU B 1 53 ? 69.053 0.642 11.029 1.00 10.35 53 LEU B CA 1
ATOM 3091 C C . LEU B 1 53 ? 69.595 2.006 11.440 1.00 10.07 53 LEU B C 1
ATOM 3092 O O . LEU B 1 53 ? 69.273 2.487 12.509 1.00 9.01 53 LEU B O 1
ATOM 3097 N N . ILE B 1 54 ? 70.444 2.595 10.595 1.00 9.39 54 ILE B N 1
ATOM 3098 C CA . ILE B 1 54 ? 70.988 3.928 10.855 1.00 9.80 54 ILE B CA 1
ATOM 3099 C C . ILE B 1 54 ? 70.108 4.913 10.109 1.00 9.48 54 ILE B C 1
ATOM 3100 O O . ILE B 1 54 ? 70.075 4.895 8.881 1.00 9.87 54 ILE B O 1
ATOM 3105 N N . MET B 1 55 ? 69.365 5.725 10.853 1.00 8.69 55 MET B N 1
ATOM 3106 C CA . MET B 1 55 ? 68.564 6.779 10.229 1.00 8.72 55 MET B CA 1
ATOM 3107 C C . MET B 1 55 ? 69.362 8.074 10.183 1.00 8.27 55 MET B C 1
ATOM 3108 O O . MET B 1 55 ? 69.594 8.718 11.212 1.00 7.94 55 MET B O 1
ATOM 3113 N N . GLN B 1 56 ? 69.742 8.471 8.974 1.00 8.24 56 GLN B N 1
ATOM 3114 C CA . GLN B 1 56 ? 70.409 9.737 8.767 1.00 8.56 56 GLN B CA 1
ATOM 3115 C C . GLN B 1 56 ? 69.564 10.921 9.256 1.00 8.22 56 GLN B C 1
ATOM 3116 O O . GLN B 1 56 ? 68.342 10.917 9.146 1.00 8.33 56 GLN B O 1
ATOM 3122 N N . GLU B 1 57 ? 70.249 11.906 9.838 1.00 8.03 57 GLU B N 1
ATOM 3123 C CA . GLU B 1 57 ? 69.701 13.171 10.297 1.00 8.23 57 GLU B CA 1
ATOM 3124 C C . GLU B 1 57 ? 68.829 13.844 9.255 1.00 8.59 57 GLU B C 1
ATOM 3125 O O . GLU B 1 57 ? 68.987 13.591 8.079 1.00 8.79 57 GLU B O 1
ATOM 3131 N N . ALA B 1 58 ? 67.967 14.738 9.725 1.00 8.43 58 ALA B N 1
ATOM 3132 C CA . ALA B 1 58 ? 67.094 15.547 8.880 1.00 8.61 58 ALA B CA 1
ATOM 3133 C C . ALA B 1 58 ? 67.867 16.105 7.707 1.00 9.10 58 ALA B C 1
ATOM 3134 O O . ALA B 1 58 ? 68.806 16.881 7.877 1.00 8.71 58 ALA B O 1
ATOM 3136 N N . THR B 1 59 ? 67.458 15.687 6.515 1.00 9.00 59 THR B N 1
ATOM 3137 C CA . THR B 1 59 ? 68.120 16.082 5.252 1.00 9.60 59 THR B CA 1
ATOM 3138 C C . THR B 1 59 ? 67.116 16.850 4.414 1.00 9.95 59 THR B C 1
ATOM 3139 O O . THR B 1 59 ? 66.094 16.305 4.015 1.00 10.00 59 THR B O 1
ATOM 3143 N N . ALA B 1 60 ? 67.413 18.121 4.173 1.00 9.81 60 ALA B N 1
ATOM 3144 C CA . ALA B 1 60 ? 66.419 19.101 3.687 1.00 9.81 60 ALA B CA 1
ATOM 3145 C C . ALA B 1 60 ? 66.087 18.875 2.221 1.00 9.94 60 ALA B C 1
ATOM 3146 O O . ALA B 1 60 ? 66.987 18.781 1.410 1.00 9.74 60 ALA B O 1
ATOM 3148 N N . VAL B 1 61 ? 64.791 18.850 1.897 1.00 9.73 61 VAL B N 1
ATOM 3149 C CA . VAL B 1 61 ? 64.337 18.628 0.524 1.00 9.61 61 VAL B CA 1
ATOM 3150 C C . VAL B 1 61 ? 64.329 19.916 -0.317 1.00 10.03 61 VAL B C 1
ATOM 3151 O O . VAL B 1 61 ? 64.180 19.856 -1.528 1.00 11.11 61 VAL B O 1
ATOM 3155 N N . GLU B 1 62 ? 64.494 21.067 0.344 1.00 10.15 62 GLU B N 1
ATOM 3156 C CA . GLU B 1 62 ? 64.718 22.390 -0.268 1.00 10.84 62 GLU B CA 1
ATOM 3157 C C . GLU B 1 62 ? 65.660 23.172 0.651 1.00 10.16 62 GLU B C 1
ATOM 3158 O O . GLU B 1 62 ? 65.667 22.943 1.847 1.00 8.82 62 GLU B O 1
ATOM 3164 N N . SER B 1 63 ? 66.428 24.130 0.119 1.00 10.02 63 SER B N 1
ATOM 3165 C CA . SER B 1 63 ? 67.333 24.897 0.972 1.00 9.78 63 SER B CA 1
ATOM 3166 C C . SER B 1 63 ? 66.568 25.694 2.042 1.00 9.70 63 SER B C 1
ATOM 3167 O O . SER B 1 63 ? 67.043 25.850 3.164 1.00 9.79 63 SER B O 1
ATOM 3170 N N . ARG B 1 64 ? 65.364 26.162 1.714 1.00 8.96 64 ARG B N 1
ATOM 3171 C CA . ARG B 1 64 ? 64.546 26.880 2.697 1.00 9.86 64 ARG B CA 1
ATOM 3172 C C . ARG B 1 64 ? 63.893 25.934 3.707 1.00 9.26 64 ARG B C 1
ATOM 3173 O O . ARG B 1 64 ? 63.262 26.373 4.648 1.00 10.74 64 ARG B O 1
ATOM 3181 N N . GLY B 1 65 ? 64.037 24.628 3.481 1.00 9.18 65 GLY B N 1
ATOM 3182 C CA . GLY B 1 65 ? 63.546 23.582 4.391 1.00 9.36 65 GLY B CA 1
ATOM 3183 C C . GLY B 1 65 ? 64.612 23.073 5.347 1.00 9.65 65 GLY B C 1
ATOM 3184 O O . GLY B 1 65 ? 64.360 22.192 6.155 1.00 9.07 65 GLY B O 1
ATOM 3185 N N . ARG B 1 66 ? 65.791 23.654 5.293 1.00 9.74 66 ARG B N 1
ATOM 3186 C CA . ARG B 1 66 ? 66.809 23.380 6.313 1.00 9.64 66 ARG B CA 1
ATOM 3187 C C . ARG B 1 66 ? 66.435 23.971 7.665 1.00 10.17 66 ARG B C 1
ATOM 3188 O O . ARG B 1 66 ? 65.737 24.983 7.754 1.00 9.96 66 ARG B O 1
ATOM 3196 N N . ILE B 1 67 ? 66.934 23.359 8.741 1.00 10.67 67 ILE B N 1
ATOM 3197 C CA . ILE B 1 67 ? 66.818 23.939 10.085 1.00 11.29 67 ILE B CA 1
ATOM 3198 C C . ILE B 1 67 ? 67.902 25.008 10.283 1.00 11.79 67 ILE B C 1
ATOM 3199 O O . ILE B 1 67 ? 67.631 26.126 10.748 1.00 12.25 67 ILE B O 1
ATOM 3204 N N . THR B 1 68 ? 69.135 24.639 9.930 1.00 11.34 68 THR B N 1
ATOM 3205 C CA . THR B 1 68 ? 70.276 25.558 9.960 1.00 11.25 68 THR B CA 1
ATOM 3206 C C . THR B 1 68 ? 71.043 25.457 8.638 1.00 10.82 68 THR B C 1
ATOM 3207 O O . THR B 1 68 ? 70.869 24.489 7.875 1.00 9.89 68 THR B O 1
ATOM 3211 N N . ASP B 1 69 ? 71.935 26.413 8.391 1.00 11.85 69 ASP B N 1
ATOM 3212 C CA . ASP B 1 69 ? 72.725 26.380 7.167 1.00 12.58 69 ASP B CA 1
ATOM 3213 C C . ASP B 1 69 ? 73.981 25.501 7.260 1.00 12.32 69 ASP B C 1
ATOM 3214 O O . ASP B 1 69 ? 74.872 25.593 6.414 1.00 11.73 69 ASP B O 1
ATOM 3219 N N . HIS B 1 70 ? 74.038 24.650 8.300 1.00 11.72 70 HIS B N 1
ATOM 3220 C CA . HIS B 1 70 ? 74.997 23.539 8.362 1.00 12.24 70 HIS B CA 1
ATOM 3221 C C . HIS B 1 70 ? 74.313 22.162 8.354 1.00 11.49 70 HIS B C 1
ATOM 3222 O O . HIS B 1 70 ? 74.884 21.126 8.788 1.00 10.69 70 HIS B O 1
ATOM 3229 N N . ASP B 1 71 ? 73.089 22.143 7.831 1.00 10.29 71 ASP B N 1
ATOM 3230 C CA . ASP B 1 71 ? 72.356 20.892 7.658 1.00 9.77 71 ASP B CA 1
ATOM 3231 C C . ASP B 1 71 ? 72.700 20.196 6.338 1.00 9.70 71 ASP B C 1
ATOM 3232 O O . ASP B 1 71 ? 72.996 20.844 5.324 1.00 9.33 71 ASP B O 1
ATOM 3237 N N . LEU B 1 72 ? 72.557 18.875 6.323 1.00 9.47 72 LEU B N 1
ATOM 3238 C CA . LEU B 1 72 ? 72.604 18.088 5.091 1.00 9.72 72 LEU B CA 1
ATOM 3239 C C . LEU B 1 72 ? 71.410 18.419 4.179 1.00 10.15 72 LEU B C 1
ATOM 3240 O O . LEU B 1 72 ? 70.319 18.721 4.658 1.00 10.40 72 LEU B O 1
ATOM 3245 N N . GLY B 1 73 ? 71.648 18.349 2.868 1.00 9.85 73 GLY B N 1
ATOM 3246 C CA . GLY B 1 73 ? 70.594 18.554 1.888 1.00 10.07 73 GLY B CA 1
ATOM 3247 C C . GLY B 1 73 ? 70.513 17.446 0.857 1.00 10.16 73 GLY B C 1
ATOM 3248 O O . GLY B 1 73 ? 71.489 16.728 0.607 1.00 10.36 73 GLY B O 1
ATOM 3249 N N . ILE B 1 74 ? 69.338 17.338 0.234 1.00 10.26 74 ILE B N 1
ATOM 3250 C CA . ILE B 1 74 ? 69.125 16.448 -0.891 1.00 10.64 74 ILE B CA 1
ATOM 3251 C C . ILE B 1 74 ? 68.175 17.129 -1.885 1.00 11.33 74 ILE B C 1
ATOM 3252 O O . ILE B 1 74 ? 67.356 16.484 -2.526 1.00 11.07 74 ILE B O 1
ATOM 3257 N N . TRP B 1 75 ? 68.365 18.433 -2.029 1.00 12.60 75 TRP B N 1
ATOM 3258 C CA . TRP B 1 75 ? 67.545 19.253 -2.928 1.00 13.84 75 TRP B CA 1
ATOM 3259 C C . TRP B 1 75 ? 68.144 19.387 -4.318 1.00 14.90 75 TRP B C 1
ATOM 3260 O O . TRP B 1 75 ? 67.497 19.957 -5.205 1.00 15.28 75 TRP B O 1
ATOM 3271 N N . ASN B 1 76 ? 69.356 18.873 -4.536 1.00 15.07 76 ASN B N 1
ATOM 3272 C CA . ASN B 1 76 ? 69.924 18.868 -5.877 1.00 15.81 76 ASN B CA 1
ATOM 3273 C C . ASN B 1 76 ? 70.679 17.609 -6.190 1.00 16.32 76 ASN B C 1
ATOM 3274 O O . ASN B 1 76 ? 71.051 16.843 -5.299 1.00 15.80 76 ASN B O 1
ATOM 3279 N N . ASP B 1 77 ? 70.915 17.383 -7.477 1.00 17.02 77 ASP B N 1
ATOM 3280 C CA . ASP B 1 77 ? 71.532 16.131 -7.910 1.00 17.87 77 ASP B CA 1
ATOM 3281 C C . ASP B 1 77 ? 73.005 15.999 -7.505 1.00 17.63 77 ASP B C 1
ATOM 3282 O O . ASP B 1 77 ? 73.515 14.891 -7.369 1.00 18.37 77 ASP B O 1
ATOM 3287 N N . GLU B 1 78 ? 73.684 17.118 -7.290 1.00 18.01 78 GLU B N 1
ATOM 3288 C CA . GLU B 1 78 ? 75.092 17.111 -6.885 1.00 17.90 78 GLU B CA 1
ATOM 3289 C C . GLU B 1 78 ? 75.306 16.541 -5.476 1.00 17.35 78 GLU B C 1
ATOM 3290 O O . GLU B 1 78 ? 76.371 15.998 -5.170 1.00 17.29 78 GLU B O 1
ATOM 3296 N N . GLN B 1 79 ? 74.287 16.653 -4.623 1.00 15.69 79 GLN B N 1
ATOM 3297 C CA . GLN B 1 79 ? 74.361 16.101 -3.266 1.00 14.52 79 GLN B CA 1
ATOM 3298 C C . GLN B 1 79 ? 74.346 14.566 -3.245 1.00 14.76 79 GLN B C 1
ATOM 3299 O O . GLN B 1 79 ? 74.895 13.951 -2.322 1.00 14.81 79 GLN B O 1
ATOM 3305 N N . VAL B 1 80 ? 73.753 13.952 -4.268 1.00 14.27 80 VAL B N 1
ATOM 3306 C CA . VAL B 1 80 ? 73.622 12.481 -4.334 1.00 14.60 80 VAL B CA 1
ATOM 3307 C C . VAL B 1 80 ? 74.966 11.756 -4.225 1.00 14.37 80 VAL B C 1
ATOM 3308 O O . VAL B 1 80 ? 75.108 10.846 -3.424 1.00 13.59 80 VAL B O 1
ATOM 3312 N N . LYS B 1 81 ? 75.950 12.162 -5.021 1.00 15.40 81 LYS B N 1
ATOM 3313 C CA . LYS B 1 81 ? 77.256 11.478 -5.059 1.00 15.42 81 LYS B CA 1
ATOM 3314 C C . LYS B 1 81 ? 77.953 11.514 -3.703 1.00 15.05 81 LYS B C 1
ATOM 3315 O O . LYS B 1 81 ? 78.667 10.573 -3.340 1.00 15.50 81 LYS B O 1
ATOM 3318 N N . GLU B 1 82 ? 77.772 12.611 -2.979 1.00 14.27 82 GLU B N 1
ATOM 3319 C CA . GLU B 1 82 ? 78.384 12.768 -1.666 1.00 14.17 82 GLU B CA 1
ATOM 3320 C C . GLU B 1 82 ? 77.631 11.993 -0.594 1.00 13.24 82 GLU B C 1
ATOM 3321 O O . GLU B 1 82 ? 78.242 11.320 0.226 1.00 12.95 82 GLU B O 1
ATOM 3327 N N . LEU B 1 83 ? 76.302 12.045 -0.607 1.00 12.18 83 LEU B N 1
ATOM 3328 C CA . LEU B 1 83 ? 75.531 11.247 0.366 1.00 12.26 83 LEU B CA 1
ATOM 3329 C C . LEU B 1 83 ? 75.767 9.751 0.146 1.00 12.37 83 LEU B C 1
ATOM 3330 O O . LEU B 1 83 ? 75.736 8.946 1.093 1.00 12.87 83 LEU B O 1
ATOM 3335 N N . LYS B 1 84 ? 75.987 9.364 -1.105 1.00 12.56 84 LYS B N 1
ATOM 3336 C CA . LYS B 1 84 ? 76.222 7.961 -1.411 1.00 13.24 84 LYS B CA 1
ATOM 3337 C C . LYS B 1 84 ? 77.430 7.406 -0.637 1.00 12.82 84 LYS B C 1
ATOM 3338 O O . LYS B 1 84 ? 77.475 6.216 -0.354 1.00 12.96 84 LYS B O 1
ATOM 3344 N N . LYS B 1 85 ? 78.409 8.256 -0.329 1.00 13.03 85 LYS B N 1
ATOM 3345 C CA . LYS B 1 85 ? 79.582 7.838 0.455 1.00 14.02 85 LYS B CA 1
ATOM 3346 C C . LYS B 1 85 ? 79.185 7.369 1.861 1.00 13.67 85 LYS B C 1
ATOM 3347 O O . LYS B 1 85 ? 79.763 6.407 2.395 1.00 14.04 85 LYS B O 1
ATOM 3353 N N . ILE B 1 86 ? 78.216 8.056 2.458 1.00 12.83 86 ILE B N 1
ATOM 3354 C CA . ILE B 1 86 ? 77.692 7.660 3.766 1.00 12.23 86 ILE B CA 1
ATOM 3355 C C . ILE B 1 86 ? 76.975 6.304 3.608 1.00 11.73 86 ILE B C 1
ATOM 3356 O O . ILE B 1 86 ? 77.199 5.346 4.372 1.00 11.89 86 ILE B O 1
ATOM 3361 N N . VAL B 1 87 ? 76.087 6.225 2.626 1.00 10.85 87 VAL B N 1
ATOM 3362 C CA . VAL B 1 87 ? 75.325 4.998 2.396 1.00 10.41 87 VAL B CA 1
ATOM 3363 C C . VAL B 1 87 ? 76.244 3.779 2.214 1.00 11.42 87 VAL B C 1
ATOM 3364 O O . VAL B 1 87 ? 76.048 2.743 2.843 1.00 12.10 87 VAL B O 1
ATOM 3368 N N . ASP B 1 88 ? 77.261 3.931 1.380 1.00 11.42 88 ASP B N 1
ATOM 3369 C CA . ASP B 1 88 ? 78.094 2.788 0.981 1.00 12.28 88 ASP B CA 1
ATOM 3370 C C . ASP B 1 88 ? 78.879 2.271 2.169 1.00 12.09 88 ASP B C 1
ATOM 3371 O O . ASP B 1 88 ? 78.930 1.069 2.399 1.00 12.37 88 ASP B O 1
ATOM 3376 N N . ILE B 1 89 ? 79.448 3.170 2.965 1.00 12.37 89 ILE B N 1
ATOM 3377 C CA . ILE B 1 89 ? 80.277 2.707 4.079 1.00 12.60 89 ILE B CA 1
ATOM 3378 C C . ILE B 1 89 ? 79.421 2.059 5.174 1.00 12.27 89 ILE B C 1
ATOM 3379 O O . ILE B 1 89 ? 79.848 1.099 5.800 1.00 13.43 89 ILE B O 1
ATOM 3384 N N . CYS B 1 90 ? 78.213 2.570 5.396 1.00 11.63 90 CYS B N 1
ATOM 3385 C CA . CYS B 1 90 ? 77.351 2.010 6.435 1.00 12.29 90 CYS B CA 1
ATOM 3386 C C . CYS B 1 90 ? 76.868 0.635 6.012 1.00 12.09 90 CYS B C 1
ATOM 3387 O O . CYS B 1 90 ? 76.882 -0.296 6.802 1.00 13.84 90 CYS B O 1
ATOM 3390 N N . LYS B 1 91 ? 76.438 0.506 4.761 1.00 12.78 91 LYS B N 1
ATOM 3391 C CA . LYS B 1 91 ? 76.000 -0.797 4.254 1.00 14.01 91 LYS B CA 1
ATOM 3392 C C . LYS B 1 91 ? 77.165 -1.805 4.220 1.00 13.96 91 LYS B C 1
ATOM 3393 O O . LYS B 1 91 ? 76.994 -2.968 4.572 1.00 14.48 91 LYS B O 1
ATOM 3399 N N . ALA B 1 92 ? 78.356 -1.335 3.876 1.00 14.34 92 ALA B N 1
ATOM 3400 C CA . ALA B 1 92 ? 79.551 -2.203 3.840 1.00 14.61 92 ALA B CA 1
ATOM 3401 C C . ALA B 1 92 ? 79.841 -2.753 5.228 1.00 15.43 92 ALA B C 1
ATOM 3402 O O . ALA B 1 92 ? 80.337 -3.869 5.387 1.00 15.88 92 ALA B O 1
ATOM 3404 N N . ASN B 1 93 ? 79.517 -1.968 6.245 1.00 14.81 93 ASN B N 1
ATOM 3405 C CA . ASN B 1 93 ? 79.763 -2.384 7.630 1.00 15.72 93 ASN B CA 1
ATOM 3406 C C . ASN B 1 93 ? 78.566 -2.972 8.351 1.00 15.60 93 ASN B C 1
ATOM 3407 O O . ASN B 1 93 ? 78.587 -3.142 9.576 1.00 17.70 93 ASN B O 1
ATOM 3412 N N . GLY B 1 94 ? 77.528 -3.299 7.591 1.00 15.25 94 GLY B N 1
ATOM 3413 C CA . GLY B 1 94 ? 76.482 -4.210 8.024 1.00 15.20 94 GLY B CA 1
ATOM 3414 C C . GLY B 1 94 ? 75.160 -3.589 8.448 1.00 15.12 94 GLY B C 1
ATOM 3415 O O . GLY B 1 94 ? 74.276 -4.292 8.934 1.00 15.79 94 GLY B O 1
ATOM 3416 N N . ALA B 1 95 ? 75.001 -2.287 8.236 1.00 14.12 95 ALA B N 1
ATOM 3417 C CA . ALA B 1 95 ? 73.766 -1.594 8.630 1.00 13.61 95 ALA B CA 1
ATOM 3418 C C . ALA B 1 95 ? 72.793 -1.438 7.462 1.00 12.88 95 ALA B C 1
ATOM 3419 O O . ALA B 1 95 ? 73.207 -1.388 6.309 1.00 14.58 95 ALA B O 1
ATOM 3421 N N . VAL B 1 96 ? 71.503 -1.363 7.767 1.00 11.34 96 VAL B N 1
ATOM 3422 C CA . VAL B 1 96 ? 70.504 -0.847 6.810 1.00 11.68 96 VAL B CA 1
ATOM 3423 C C . VAL B 1 96 ? 70.533 0.677 6.931 1.00 10.98 96 VAL B C 1
ATOM 3424 O O . VAL B 1 96 ? 70.615 1.206 8.050 1.00 11.32 96 VAL B O 1
ATOM 3428 N N . MET B 1 97 ? 70.510 1.382 5.799 1.00 11.46 97 MET B N 1
ATOM 3429 C CA . MET B 1 97 ? 70.642 2.854 5.809 1.00 10.76 97 MET B CA 1
ATOM 3430 C C . MET B 1 97 ? 69.325 3.546 5.490 1.00 10.69 97 MET B C 1
ATOM 3431 O O . MET B 1 97 ? 68.729 3.278 4.457 1.00 11.96 97 MET B O 1
ATOM 3436 N N . GLY B 1 98 ? 68.896 4.437 6.380 1.00 9.55 98 GLY B N 1
ATOM 3437 C CA . GLY B 1 98 ? 67.712 5.237 6.163 1.00 9.20 98 GLY B CA 1
ATOM 3438 C C . GLY B 1 98 ? 68.055 6.707 6.038 1.00 9.58 98 GLY B C 1
ATOM 3439 O O . GLY B 1 98 ? 69.111 7.150 6.480 1.00 9.31 98 GLY B O 1
ATOM 3440 N N . ILE B 1 99 ? 67.167 7.447 5.388 1.00 9.34 99 ILE B N 1
ATOM 3441 C CA . ILE B 1 99 ? 67.287 8.905 5.299 1.00 9.36 99 ILE B CA 1
ATOM 3442 C C . ILE B 1 99 ? 65.998 9.564 5.755 1.00 9.08 99 ILE B C 1
ATOM 3443 O O . ILE B 1 99 ? 64.916 9.212 5.304 1.00 9.19 99 ILE B O 1
ATOM 3448 N N . GLN B 1 100 ? 66.138 10.531 6.662 1.00 7.92 100 GLN B N 1
ATOM 3449 C CA . GLN B 1 100 ? 64.997 11.329 7.102 1.00 8.53 100 GLN B CA 1
ATOM 3450 C C . GLN B 1 100 ? 64.879 12.524 6.141 1.00 8.78 100 GLN B C 1
ATOM 3451 O O . GLN B 1 100 ? 65.673 13.463 6.205 1.00 10.18 100 GLN B O 1
ATOM 3457 N N . LEU B 1 101 ? 63.884 12.476 5.254 1.00 9.35 101 LEU B N 1
ATOM 3458 C CA . LEU B 1 101 ? 63.576 13.614 4.373 1.00 9.05 101 LEU B CA 1
ATOM 3459 C C . LEU B 1 101 ? 62.797 14.660 5.172 1.00 8.67 101 LEU B C 1
ATOM 3460 O O . LEU B 1 101 ? 61.771 14.336 5.772 1.00 9.14 101 LEU B O 1
ATOM 3465 N N . ALA B 1 102 ? 63.269 15.907 5.147 1.00 8.57 102 ALA B N 1
ATOM 3466 C CA . ALA B 1 102 ? 62.807 16.943 6.064 1.00 7.89 102 ALA B CA 1
ATOM 3467 C C . ALA B 1 102 ? 62.526 18.283 5.385 1.00 8.73 102 ALA B C 1
ATOM 3468 O O . ALA B 1 102 ? 63.094 18.623 4.336 1.00 8.24 102 ALA B O 1
ATOM 3470 N N . HIS B 1 103 ? 61.648 19.037 6.029 1.00 8.27 103 HIS B N 1
ATOM 3471 C CA . HIS B 1 103 ? 61.406 20.430 5.677 1.00 8.05 103 HIS B CA 1
ATOM 3472 C C . HIS B 1 103 ? 60.998 21.172 6.936 1.00 8.20 103 HIS B C 1
ATOM 3473 O O . HIS B 1 103 ? 59.966 20.880 7.545 1.00 7.94 103 HIS B O 1
ATOM 3480 N N . ALA B 1 104 ? 61.839 22.120 7.328 1.00 8.55 104 ALA B N 1
ATOM 3481 C CA . ALA B 1 104 ? 61.729 22.830 8.596 1.00 8.61 104 ALA B CA 1
ATOM 3482 C C . ALA B 1 104 ? 60.553 23.796 8.684 1.00 7.94 104 ALA B C 1
ATOM 3483 O O . ALA B 1 104 ? 60.172 24.199 9.781 1.00 8.41 104 ALA B O 1
ATOM 3485 N N . GLY B 1 105 ? 60.022 24.218 7.537 1.00 8.47 105 GLY B N 1
ATOM 3486 C CA . GLY B 1 105 ? 58.914 25.163 7.515 1.00 8.92 105 GLY B CA 1
ATOM 3487 C C . GLY B 1 105 ? 59.225 26.398 8.350 1.00 8.89 105 GLY B C 1
ATOM 3488 O O . GLY B 1 105 ? 60.313 26.966 8.244 1.00 8.89 105 GLY B O 1
ATOM 3489 N N . ARG B 1 106 ? 58.288 26.800 9.209 1.00 9.89 106 ARG B N 1
ATOM 3490 C CA . ARG B 1 106 ? 58.454 28.031 9.969 1.00 10.31 106 ARG B CA 1
ATOM 3491 C C . ARG B 1 106 ? 59.579 27.937 11.001 1.00 10.26 106 ARG B C 1
ATOM 3492 O O . ARG B 1 106 ? 60.005 28.960 11.548 1.00 11.22 106 ARG B O 1
ATOM 3500 N N . LYS B 1 107 ? 60.056 26.715 11.267 1.00 11.37 107 LYS B N 1
ATOM 3501 C CA . LYS B 1 107 ? 61.162 26.507 12.200 1.00 12.24 107 LYS B CA 1
ATOM 3502 C C . LYS B 1 107 ? 62.534 26.496 11.511 1.00 12.39 107 LYS B C 1
ATOM 3503 O O . LYS B 1 107 ? 63.538 26.148 12.115 1.00 12.50 107 LYS B O 1
ATOM 3509 N N . CYS B 1 108 ? 62.576 26.875 10.236 1.00 11.88 108 CYS B N 1
ATOM 3510 C CA . CYS B 1 108 ? 63.837 27.182 9.580 1.00 12.42 108 CYS B CA 1
ATOM 3511 C C . CYS B 1 108 ? 64.472 28.343 10.342 1.00 12.65 108 CYS B C 1
ATOM 3512 O O . CYS B 1 108 ? 63.839 29.396 10.486 1.00 12.82 108 CYS B O 1
ATOM 3515 N N . ASN B 1 109 ? 65.695 28.132 10.839 1.00 12.77 109 ASN B N 1
ATOM 3516 C CA . ASN B 1 109 ? 66.421 29.101 11.654 1.00 14.28 109 ASN B CA 1
ATOM 3517 C C . ASN B 1 109 ? 67.560 29.737 10.869 1.00 13.97 109 ASN B C 1
ATOM 3518 O O . ASN B 1 109 ? 68.616 30.029 11.435 1.00 16.56 109 ASN B O 1
ATOM 3523 N N . ILE B 1 110 ? 67.358 29.920 9.572 1.00 12.91 110 ILE B N 1
ATOM 3524 C CA . ILE B 1 110 ? 68.307 30.616 8.693 1.00 12.33 110 ILE B CA 1
ATOM 3525 C C . ILE B 1 110 ? 67.637 31.953 8.337 1.00 13.52 110 ILE B C 1
ATOM 3526 O O . ILE B 1 110 ? 66.670 31.980 7.574 1.00 12.25 110 ILE B O 1
ATOM 3531 N N . SER B 1 111 ? 68.149 33.044 8.916 1.00 14.03 111 SER B N 1
ATOM 3532 C CA . SER B 1 111 ? 67.443 34.342 8.898 1.00 15.08 111 SER B CA 1
ATOM 3533 C C . SER B 1 111 ? 67.261 34.881 7.487 1.00 14.33 111 SER B C 1
ATOM 3534 O O . SER B 1 111 ? 66.312 35.653 7.229 1.00 15.27 111 SER B O 1
ATOM 3537 N N . TYR B 1 112 ? 68.157 34.480 6.585 1.00 13.38 112 TYR B N 1
ATOM 3538 C CA . TYR B 1 112 ? 68.166 34.972 5.202 1.00 12.81 112 TYR B CA 1
ATOM 3539 C C . TYR B 1 112 ? 67.413 34.091 4.225 1.00 12.30 112 TYR B C 1
ATOM 3540 O O . TYR B 1 112 ? 67.280 34.437 3.045 1.00 12.63 112 TYR B O 1
ATOM 3549 N N . GLU B 1 113 ? 66.932 32.939 4.706 1.00 11.25 113 GLU B N 1
ATOM 3550 C CA . GLU B 1 113 ? 66.189 32.029 3.848 1.00 10.48 113 GLU B CA 1
ATOM 3551 C C . GLU B 1 113 ? 64.733 32.428 3.661 1.00 10.08 113 GLU B C 1
ATOM 3552 O O . GLU B 1 113 ? 64.184 33.230 4.391 1.00 10.69 113 GLU B O 1
ATOM 3558 N N . ASP B 1 114 ? 64.131 31.827 2.644 1.00 9.93 114 ASP B N 1
ATOM 3559 C CA . ASP B 1 114 ? 62.749 32.067 2.260 1.00 10.26 114 ASP B CA 1
ATOM 3560 C C . ASP B 1 114 ? 61.819 31.211 3.124 1.00 10.70 114 ASP B C 1
ATOM 3561 O O . ASP B 1 114 ? 61.247 30.224 2.651 1.00 11.32 114 ASP B O 1
ATOM 3566 N N . VAL B 1 115 ? 61.675 31.597 4.383 1.00 10.72 115 VAL B N 1
ATOM 3567 C CA . VAL B 1 115 ? 60.937 30.809 5.387 1.00 10.20 115 VAL B CA 1
ATOM 3568 C C . VAL B 1 115 ? 59.433 30.780 5.057 1.00 10.56 115 VAL B C 1
ATOM 3569 O O . VAL B 1 115 ? 58.801 31.846 4.865 1.00 11.62 115 VAL B O 1
ATOM 3573 N N . VAL B 1 116 ? 58.860 29.563 5.035 1.00 10.34 116 VAL B N 1
ATOM 3574 C CA . VAL B 1 116 ? 57.459 29.343 4.668 1.00 10.94 116 VAL B CA 1
ATOM 3575 C C . VAL B 1 116 ? 56.733 28.486 5.686 1.00 10.64 116 VAL B C 1
ATOM 3576 O O . VAL B 1 116 ? 57.345 27.694 6.409 1.00 11.56 116 VAL B O 1
ATOM 3580 N N . GLY B 1 117 ? 55.413 28.622 5.712 1.00 10.53 117 GLY B N 1
ATOM 3581 C CA . GLY B 1 117 ? 54.579 27.809 6.574 1.00 10.83 117 GLY B CA 1
ATOM 3582 C C . GLY B 1 117 ? 53.127 27.822 6.123 1.00 11.21 117 GLY B C 1
ATOM 3583 O O . GLY B 1 117 ? 52.763 28.523 5.166 1.00 10.38 117 GLY B O 1
ATOM 3584 N N . PRO B 1 118 ? 52.285 27.024 6.800 1.00 10.57 118 PRO B N 1
ATOM 3585 C CA . PRO B 1 118 ? 50.869 26.980 6.435 1.00 11.40 118 PRO B CA 1
ATOM 3586 C C . PRO B 1 118 ? 50.133 28.285 6.770 1.00 12.46 118 PRO B C 1
ATOM 3587 O O . PRO B 1 118 ? 49.172 28.640 6.081 1.00 13.04 118 PRO B O 1
ATOM 3591 N N . SER B 1 119 ? 50.565 28.975 7.819 1.00 12.29 119 SER B N 1
ATOM 3592 C CA . SER B 1 119 ? 49.930 30.221 8.290 1.00 12.96 119 SER B CA 1
ATOM 3593 C C . SER B 1 119 ? 51.013 31.146 8.791 1.00 13.52 119 SER B C 1
ATOM 3594 O O . SER B 1 119 ? 52.045 30.679 9.284 1.00 13.37 119 SER B O 1
ATOM 3597 N N . PRO B 1 120 ? 50.796 32.469 8.685 1.00 14.00 120 PRO B N 1
ATOM 3598 C CA . PRO B 1 120 ? 51.829 33.446 9.046 1.00 14.66 120 PRO B CA 1
ATOM 3599 C C . PRO B 1 120 ? 51.934 33.674 10.547 1.00 15.48 120 PRO B C 1
ATOM 3600 O O . PRO B 1 120 ? 51.494 34.695 11.083 1.00 17.00 120 PRO B O 1
ATOM 3604 N N . ILE B 1 121 ? 52.520 32.691 11.222 1.00 15.49 121 ILE B N 1
ATOM 3605 C CA . ILE B 1 121 ? 52.702 32.710 12.661 1.00 15.64 121 ILE B CA 1
ATOM 3606 C C . ILE B 1 121 ? 54.143 32.265 12.902 1.00 16.10 121 ILE B C 1
ATOM 3607 O O . ILE B 1 121 ? 54.593 31.262 12.339 1.00 15.93 121 ILE B O 1
ATOM 3612 N N . LYS B 1 122 ? 54.880 33.027 13.693 1.00 16.69 122 LYS B N 1
ATOM 3613 C CA . LYS B 1 122 ? 56.273 32.687 14.010 1.00 17.10 122 LYS B CA 1
ATOM 3614 C C . LYS B 1 122 ? 56.366 31.458 14.900 1.00 17.33 122 LYS B C 1
ATOM 3615 O O . LYS B 1 122 ? 55.476 31.205 15.711 1.00 17.51 122 LYS B O 1
ATOM 3621 N N . ALA B 1 123 ? 57.460 30.709 14.743 1.00 17.60 123 ALA B N 1
ATOM 3622 C CA . ALA B 1 123 ? 57.792 29.592 15.622 1.00 18.22 123 ALA B CA 1
ATOM 3623 C C . ALA B 1 123 ? 58.080 30.084 17.043 1.00 18.78 123 ALA B C 1
ATOM 3624 O O . ALA B 1 123 ? 57.898 29.356 18.003 1.00 19.36 123 ALA B O 1
ATOM 3626 N N . GLY B 1 124 ? 58.575 31.315 17.132 1.00 18.57 124 GLY B N 1
ATOM 3627 C CA . GLY B 1 124 ? 58.952 31.970 18.395 1.00 18.78 124 GLY B CA 1
ATOM 3628 C C . GLY B 1 124 ? 59.539 33.320 18.038 1.00 19.18 124 GLY B C 1
ATOM 3629 O O . GLY B 1 124 ? 59.693 33.634 16.862 1.00 18.84 124 GLY B O 1
ATOM 3630 N N . ASP B 1 125 ? 59.889 34.130 19.037 1.00 20.45 125 ASP B N 1
ATOM 3631 C CA . ASP B 1 125 ? 60.325 35.513 18.753 1.00 21.26 125 ASP B CA 1
ATOM 3632 C C . ASP B 1 125 ? 61.604 35.624 17.923 1.00 21.09 125 ASP B C 1
ATOM 3633 O O . ASP B 1 125 ? 61.782 36.605 17.198 1.00 22.03 125 ASP B O 1
ATOM 3638 N N . ARG B 1 126 ? 62.500 34.635 18.036 1.00 20.41 126 ARG B N 1
ATOM 3639 C CA . ARG B 1 126 ? 63.777 34.670 17.313 1.00 20.28 126 ARG B CA 1
ATOM 3640 C C . ARG B 1 126 ? 63.675 34.301 15.843 1.00 19.44 126 ARG B C 1
ATOM 3641 O O . ARG B 1 126 ? 64.652 34.425 15.094 1.00 19.94 126 ARG B O 1
ATOM 3649 N N . TYR B 1 127 ? 62.497 33.838 15.435 1.00 18.81 127 TYR B N 1
ATOM 3650 C CA . TYR B 1 127 ? 62.287 33.352 14.090 1.00 18.17 127 TYR B CA 1
ATOM 3651 C C . TYR B 1 127 ? 61.717 34.411 13.157 1.00 18.16 127 TYR B C 1
ATOM 3652 O O . TYR B 1 127 ? 61.062 35.354 13.580 1.00 18.44 127 TYR B O 1
ATOM 3661 N N . LYS B 1 128 ? 61.975 34.217 11.874 1.00 18.21 128 LYS B N 1
ATOM 3662 C CA . LYS B 1 128 ? 61.414 35.061 10.835 1.00 18.35 128 LYS B CA 1
ATOM 3663 C C . LYS B 1 128 ? 59.936 34.717 10.692 1.00 17.63 128 LYS B C 1
ATOM 3664 O O . LYS B 1 128 ? 59.547 33.560 10.840 1.00 16.81 128 LYS B O 1
ATOM 3670 N N . LEU B 1 129 ? 59.103 35.722 10.444 1.00 15.87 129 LEU B N 1
ATOM 3671 C CA . LEU B 1 129 ? 57.706 35.453 10.114 1.00 15.59 129 LEU B CA 1
ATOM 3672 C C . LEU B 1 129 ? 57.622 34.663 8.799 1.00 14.59 129 LEU B C 1
ATOM 3673 O O . LEU B 1 129 ? 58.131 35.123 7.776 1.00 14.84 129 LEU B O 1
ATOM 3678 N N . PRO B 1 130 ? 56.978 33.472 8.815 1.00 13.45 130 PRO B N 1
ATOM 3679 C CA . PRO B 1 130 ? 56.902 32.724 7.572 1.00 12.88 130 PRO B CA 1
ATOM 3680 C C . PRO B 1 130 ? 55.911 33.315 6.585 1.00 12.67 130 PRO B C 1
ATOM 3681 O O . PRO B 1 130 ? 54.882 33.885 6.999 1.00 12.41 130 PRO B O 1
ATOM 3685 N N . ARG B 1 131 ? 56.211 33.149 5.298 0.50 10.60 131 ARG B N 1
ATOM 3686 C CA A ARG B 1 131 ? 55.236 33.425 4.253 0.50 11.08 131 ARG B CA 1
ATOM 3687 C CA B ARG B 1 131 ? 55.225 33.442 4.267 0.50 11.32 131 ARG B CA 1
ATOM 3688 C C . ARG B 1 131 ? 54.185 32.345 4.269 0.50 10.87 131 ARG B C 1
ATOM 3689 O O . ARG B 1 131 ? 54.519 31.176 4.362 0.50 8.16 131 ARG B O 1
ATOM 3704 N N . GLU B 1 132 ? 52.922 32.742 4.158 1.00 12.40 132 GLU B N 1
ATOM 3705 C CA . GLU B 1 132 ? 51.825 31.792 4.071 1.00 13.60 132 GLU B CA 1
ATOM 3706 C C . GLU B 1 132 ? 51.803 31.143 2.677 1.00 13.46 132 GLU B C 1
ATOM 3707 O O . GLU B 1 132 ? 51.627 31.828 1.662 1.00 14.18 132 GLU B O 1
ATOM 3713 N N . LEU B 1 133 ? 51.976 29.828 2.617 1.00 12.53 133 LEU B N 1
ATOM 3714 C CA . LEU B 1 133 ? 52.083 29.117 1.347 1.00 12.83 133 LEU B CA 1
ATOM 3715 C C . LEU B 1 133 ? 50.796 29.148 0.546 1.00 13.14 133 LEU B C 1
ATOM 3716 O O . LEU B 1 133 ? 49.733 28.976 1.110 1.00 13.37 133 LEU B O 1
ATOM 3721 N N . SER B 1 134 ? 50.907 29.393 -0.756 1.00 14.07 134 SER B N 1
ATOM 3722 C CA . SER B 1 134 ? 49.791 29.171 -1.668 1.00 14.21 134 SER B CA 1
ATOM 3723 C C . SER B 1 134 ? 49.639 27.688 -1.971 1.00 14.43 134 SER B C 1
ATOM 3724 O O . SER B 1 134 ? 50.562 26.893 -1.786 1.00 15.32 134 SER B O 1
ATOM 3727 N N . VAL B 1 135 ? 48.475 27.308 -2.490 1.00 15.22 135 VAL B N 1
ATOM 3728 C CA . VAL B 1 135 ? 48.256 25.916 -2.892 1.00 15.77 135 VAL B CA 1
ATOM 3729 C C . VAL B 1 135 ? 49.256 25.495 -3.964 1.00 16.15 135 VAL B C 1
ATOM 3730 O O . VAL B 1 135 ? 49.797 24.387 -3.941 1.00 15.89 135 VAL B O 1
ATOM 3734 N N . GLU B 1 136 ? 49.530 26.384 -4.919 1.00 16.43 136 GLU B N 1
ATOM 3735 C CA A GLU B 1 136 ? 50.537 26.162 -5.939 0.50 16.75 136 GLU B CA 1
ATOM 3736 C CA B GLU B 1 136 ? 50.525 26.094 -5.939 0.50 16.61 136 GLU B CA 1
ATOM 3737 C C . GLU B 1 136 ? 51.894 25.842 -5.296 1.00 16.17 136 GLU B C 1
ATOM 3738 O O . GLU B 1 136 ? 52.580 24.894 -5.672 1.00 16.15 136 GLU B O 1
ATOM 3749 N N . GLU B 1 137 ? 52.285 26.660 -4.316 1.00 15.17 137 GLU B N 1
ATOM 3750 C CA . GLU B 1 137 ? 53.571 26.432 -3.666 1.00 15.09 137 GLU B CA 1
ATOM 3751 C C . GLU B 1 137 ? 53.600 25.120 -2.898 1.00 14.52 137 GLU B C 1
ATOM 3752 O O . GLU B 1 137 ? 54.611 24.439 -2.884 1.00 13.44 137 GLU B O 1
ATOM 3758 N N . ILE B 1 138 ? 52.496 24.784 -2.237 1.00 13.85 138 ILE B N 1
ATOM 3759 C CA . ILE B 1 138 ? 52.390 23.487 -1.556 1.00 13.76 138 ILE B CA 1
ATOM 3760 C C . ILE B 1 138 ? 52.646 22.331 -2.547 1.00 13.95 138 ILE B C 1
ATOM 3761 O O . ILE B 1 138 ? 53.423 21.400 -2.273 1.00 13.19 138 ILE B O 1
ATOM 3766 N N . LYS B 1 139 ? 52.026 22.398 -3.723 1.00 14.24 139 LYS B N 1
ATOM 3767 C CA A LYS B 1 139 ? 52.263 21.389 -4.755 0.50 14.90 139 LYS B CA 1
ATOM 3768 C CA B LYS B 1 139 ? 52.263 21.402 -4.766 0.50 14.86 139 LYS B CA 1
ATOM 3769 C C . LYS B 1 139 ? 53.747 21.279 -5.110 1.00 14.90 139 LYS B C 1
ATOM 3770 O O . LYS B 1 139 ? 54.261 20.170 -5.308 1.00 15.47 139 LYS B O 1
ATOM 3775 N N . SER B 1 140 ? 54.447 22.418 -5.185 1.00 14.40 140 SER B N 1
ATOM 3776 C CA . SER B 1 140 ? 55.860 22.402 -5.523 1.00 14.38 140 SER B CA 1
ATOM 3777 C C . SER B 1 140 ? 56.687 21.746 -4.412 1.00 13.59 140 SER B C 1
ATOM 3778 O O . SER B 1 140 ? 57.689 21.077 -4.704 1.00 13.35 140 SER B O 1
ATOM 3781 N N . ILE B 1 141 ? 56.270 21.925 -3.159 1.00 12.46 141 ILE B N 1
ATOM 3782 C CA . ILE B 1 141 ? 56.986 21.289 -2.030 1.00 12.76 141 ILE B CA 1
ATOM 3783 C C . ILE B 1 141 ? 56.713 19.766 -2.017 1.00 12.26 141 ILE B C 1
ATOM 3784 O O . ILE B 1 141 ? 57.630 18.970 -1.817 1.00 11.69 141 ILE B O 1
ATOM 3789 N N . VAL B 1 142 ? 55.467 19.351 -2.264 1.00 12.26 142 VAL B N 1
ATOM 3790 C CA . VAL B 1 142 ? 55.158 17.947 -2.511 1.00 13.16 142 VAL B CA 1
ATOM 3791 C C . VAL B 1 142 ? 56.075 17.367 -3.603 1.00 13.26 142 VAL B C 1
ATOM 3792 O O . VAL B 1 142 ? 56.687 16.307 -3.424 1.00 12.85 142 VAL B O 1
ATOM 3796 N N . LYS B 1 143 ? 56.224 18.082 -4.718 1.00 13.71 143 LYS B N 1
ATOM 3797 C CA . LYS B 1 143 ? 57.120 17.659 -5.799 1.00 14.05 143 LYS B CA 1
ATOM 3798 C C . LYS B 1 143 ? 58.568 17.528 -5.326 1.00 13.18 143 LYS B C 1
ATOM 3799 O O . LYS B 1 143 ? 59.268 16.581 -5.695 1.00 13.34 143 LYS B O 1
ATOM 3803 N N . ALA B 1 144 ? 58.990 18.464 -4.482 1.00 12.90 144 ALA B N 1
ATOM 3804 C CA . ALA B 1 144 ? 60.339 18.447 -3.910 1.00 12.51 144 ALA B CA 1
ATOM 3805 C C . ALA B 1 144 ? 60.572 17.209 -3.047 1.00 12.30 144 ALA B C 1
ATOM 3806 O O . ALA B 1 144 ? 61.639 16.614 -3.104 1.00 12.58 144 ALA B O 1
ATOM 3808 N N . PHE B 1 145 ? 59.581 16.786 -2.275 1.00 12.08 145 PHE B N 1
ATOM 3809 C CA . PHE B 1 145 ? 59.734 15.539 -1.501 1.00 11.66 145 PHE B CA 1
ATOM 3810 C C . PHE B 1 145 ? 59.897 14.342 -2.461 1.00 12.00 145 PHE B C 1
ATOM 3811 O O . PHE B 1 145 ? 60.725 13.435 -2.254 1.00 11.87 145 PHE B O 1
ATOM 3819 N N . GLY B 1 146 ? 59.109 14.349 -3.528 1.00 12.82 146 GLY B N 1
ATOM 3820 C CA . GLY B 1 146 ? 59.233 13.325 -4.558 1.00 13.33 146 GLY B CA 1
ATOM 3821 C C . GLY B 1 146 ? 60.620 13.270 -5.175 1.00 13.07 146 GLY B C 1
ATOM 3822 O O . GLY B 1 146 ? 61.215 12.203 -5.301 1.00 14.11 146 GLY B O 1
ATOM 3823 N N . GLU B 1 147 ? 61.154 14.429 -5.559 1.00 13.29 147 GLU B N 1
ATOM 3824 C CA . GLU B 1 147 ? 62.472 14.460 -6.180 1.00 14.65 147 GLU B CA 1
ATOM 3825 C C . GLU B 1 147 ? 63.533 14.017 -5.182 1.00 13.36 147 GLU B C 1
ATOM 3826 O O . GLU B 1 147 ? 64.501 13.381 -5.558 1.00 13.04 147 GLU B O 1
ATOM 3832 N N . ALA B 1 148 ? 63.354 14.387 -3.914 1.00 12.85 148 ALA B N 1
ATOM 3833 C CA . ALA B 1 148 ? 64.290 13.956 -2.863 1.00 11.80 148 ALA B CA 1
ATOM 3834 C C . ALA B 1 148 ? 64.299 12.432 -2.679 1.00 11.69 148 ALA B C 1
ATOM 3835 O O . ALA B 1 148 ? 65.367 11.827 -2.494 1.00 11.24 148 ALA B O 1
ATOM 3837 N N . ALA B 1 149 ? 63.125 11.813 -2.763 1.00 11.23 149 ALA B N 1
ATOM 3838 C CA . ALA B 1 149 ? 63.007 10.354 -2.704 1.00 12.09 149 ALA B CA 1
ATOM 3839 C C . ALA B 1 149 ? 63.684 9.696 -3.917 1.00 12.41 149 ALA B C 1
ATOM 3840 O O . ALA B 1 149 ? 64.367 8.676 -3.762 1.00 12.10 149 ALA B O 1
ATOM 3842 N N . LYS B 1 150 ? 63.514 10.287 -5.104 1.00 13.44 150 LYS B N 1
ATOM 3843 C CA . LYS B 1 150 ? 64.217 9.808 -6.316 1.00 13.81 150 LYS B CA 1
ATOM 3844 C C . LYS B 1 150 ? 65.728 9.848 -6.104 1.00 13.82 150 LYS B C 1
ATOM 3845 O O . LYS B 1 150 ? 66.429 8.872 -6.371 1.00 14.51 150 LYS B O 1
ATOM 3850 N N . ARG B 1 151 ? 66.232 10.966 -5.586 1.00 13.26 151 ARG B N 1
ATOM 3851 C CA . ARG B 1 151 ? 67.652 11.106 -5.317 1.00 13.20 151 ARG B CA 1
ATOM 3852 C C . ARG B 1 151 ? 68.118 10.129 -4.239 1.00 12.86 151 ARG B C 1
ATOM 3853 O O . ARG B 1 151 ? 69.206 9.580 -4.334 1.00 12.38 151 ARG B O 1
ATOM 3861 N N . ALA B 1 152 ? 67.309 9.945 -3.203 1.00 12.24 152 ALA B N 1
ATOM 3862 C CA . ALA B 1 152 ? 67.681 8.999 -2.142 1.00 11.52 152 ALA B CA 1
ATOM 3863 C C . ALA B 1 152 ? 67.847 7.593 -2.698 1.00 12.03 152 ALA B C 1
ATOM 3864 O O . ALA B 1 152 ? 68.752 6.854 -2.307 1.00 12.93 152 ALA B O 1
ATOM 3866 N N . ASN B 1 153 ? 66.971 7.213 -3.619 1.00 12.47 153 ASN B N 1
ATOM 3867 C CA . ASN B 1 153 ? 67.076 5.891 -4.216 1.00 13.54 153 ASN B CA 1
ATOM 3868 C C . ASN B 1 153 ? 68.364 5.779 -5.030 1.00 13.39 153 ASN B C 1
ATOM 3869 O O . ASN B 1 153 ? 69.058 4.772 -4.945 1.00 13.85 153 ASN B O 1
ATOM 3874 N N . LEU B 1 154 ? 68.724 6.835 -5.771 1.00 14.22 154 LEU B N 1
ATOM 3875 C CA . LEU B 1 154 ? 69.968 6.838 -6.537 1.00 15.00 154 LEU B CA 1
ATOM 3876 C C . LEU B 1 154 ? 71.202 6.751 -5.638 1.00 14.94 154 LEU B C 1
ATOM 3877 O O . LEU B 1 154 ? 72.219 6.140 -6.004 1.00 16.05 154 LEU B O 1
ATOM 3882 N N . ALA B 1 155 ? 71.106 7.340 -4.449 1.00 14.61 155 ALA B N 1
ATOM 3883 C CA . ALA B 1 155 ? 72.206 7.301 -3.495 1.00 14.05 155 ALA B CA 1
ATOM 3884 C C . ALA B 1 155 ? 72.305 5.927 -2.809 1.00 14.06 155 ALA B C 1
ATOM 3885 O O . ALA B 1 155 ? 73.337 5.600 -2.206 1.00 14.70 155 ALA B O 1
ATOM 3887 N N . GLY B 1 156 ? 71.236 5.138 -2.890 1.00 12.91 156 GLY B N 1
ATOM 3888 C CA . GLY B 1 156 ? 71.227 3.769 -2.384 1.00 12.81 156 GLY B CA 1
ATOM 3889 C C . GLY B 1 156 ? 70.622 3.556 -1.012 1.00 12.61 156 GLY B C 1
ATOM 3890 O O . GLY B 1 156 ? 70.770 2.490 -0.445 1.00 12.59 156 GLY B O 1
ATOM 3891 N N . TYR B 1 157 ? 69.923 4.557 -0.473 1.00 12.20 157 TYR B N 1
ATOM 3892 C CA . TYR B 1 157 ? 69.253 4.379 0.808 1.00 11.66 157 TYR B CA 1
ATOM 3893 C C . TYR B 1 157 ? 68.236 3.243 0.711 1.00 11.92 157 TYR B C 1
ATOM 3894 O O . TYR B 1 157 ? 67.591 3.059 -0.330 1.00 13.25 157 TYR B O 1
ATOM 3903 N N . ASP B 1 158 ? 68.099 2.502 1.811 1.00 11.43 158 ASP B N 1
ATOM 3904 C CA . ASP B 1 158 ? 67.194 1.351 1.924 1.00 11.76 158 ASP B CA 1
ATOM 3905 C C . ASP B 1 158 ? 65.796 1.751 2.384 1.00 11.38 158 ASP B C 1
ATOM 3906 O O . ASP B 1 158 ? 64.806 1.078 2.086 1.00 12.15 158 ASP B O 1
ATOM 3911 N N . VAL B 1 159 ? 65.729 2.828 3.163 1.00 10.57 159 VAL B N 1
ATOM 3912 C CA . VAL B 1 159 ? 64.515 3.267 3.831 1.00 10.73 159 VAL B CA 1
ATOM 3913 C C . VAL B 1 159 ? 64.428 4.775 3.741 1.00 10.73 159 VAL B C 1
ATOM 3914 O O . VAL B 1 159 ? 65.419 5.479 3.969 1.00 10.17 159 VAL B O 1
ATOM 3918 N N . VAL B 1 160 ? 63.239 5.261 3.410 1.00 10.94 160 VAL B N 1
ATOM 3919 C CA . VAL B 1 160 ? 62.958 6.691 3.482 1.00 10.84 160 VAL B CA 1
ATOM 3920 C C . VAL B 1 160 ? 62.005 6.991 4.640 1.00 10.41 160 VAL B C 1
ATOM 3921 O O . VAL B 1 160 ? 61.022 6.287 4.838 1.00 10.72 160 VAL B O 1
ATOM 3925 N N . GLU B 1 161 ? 62.340 7.997 5.445 1.00 9.48 161 GLU B N 1
ATOM 3926 C CA . GLU B 1 161 ? 61.427 8.502 6.480 1.00 10.07 161 GLU B CA 1
ATOM 3927 C C . GLU B 1 161 ? 60.984 9.919 6.170 1.00 10.07 161 GLU B C 1
ATOM 3928 O O . GLU B 1 161 ? 61.809 10.787 5.893 1.00 10.13 161 GLU B O 1
ATOM 3934 N N . ILE B 1 162 ? 59.687 10.150 6.258 1.00 9.54 162 ILE B N 1
ATOM 3935 C CA . ILE B 1 162 ? 59.133 11.482 6.091 1.00 10.39 162 ILE B CA 1
ATOM 3936 C C . ILE B 1 162 ? 59.042 12.116 7.486 1.00 9.85 162 ILE B C 1
ATOM 3937 O O . ILE B 1 162 ? 58.446 11.550 8.404 1.00 8.89 162 ILE B O 1
ATOM 3942 N N . HIS B 1 163 ? 59.675 13.274 7.650 1.00 9.74 163 HIS B N 1
ATOM 3943 C CA . HIS B 1 163 ? 59.721 13.957 8.955 1.00 9.87 163 HIS B CA 1
ATOM 3944 C C . HIS B 1 163 ? 58.496 14.837 9.121 1.00 10.15 163 HIS B C 1
ATOM 3945 O O . HIS B 1 163 ? 58.476 15.989 8.671 1.00 10.93 163 HIS B O 1
ATOM 3952 N N . ALA B 1 164 ? 57.485 14.278 9.755 1.00 9.61 164 ALA B N 1
ATOM 3953 C CA . ALA B 1 164 ? 56.243 14.961 10.030 1.00 9.50 164 ALA B CA 1
ATOM 3954 C C . ALA B 1 164 ? 56.110 15.390 11.493 1.00 9.57 164 ALA B C 1
ATOM 3955 O O . ALA B 1 164 ? 55.011 15.635 11.969 1.00 10.29 164 ALA B O 1
ATOM 3957 N N . ALA B 1 165 ? 57.234 15.522 12.192 1.00 9.73 165 ALA B N 1
ATOM 3958 C CA . ALA B 1 165 ? 57.253 15.811 13.616 1.00 9.91 165 ALA B CA 1
ATOM 3959 C C . ALA B 1 165 ? 58.020 17.078 13.979 1.00 9.86 165 ALA B C 1
ATOM 3960 O O . ALA B 1 165 ? 58.470 17.856 13.102 1.00 9.42 165 ALA B O 1
ATOM 3962 N N . HIS B 1 166 ? 58.128 17.279 15.297 1.00 9.95 166 HIS B N 1
ATOM 3963 C CA . HIS B 1 166 ? 59.045 18.235 15.922 1.00 10.28 166 HIS B CA 1
ATOM 3964 C C . HIS B 1 166 ? 58.867 19.698 15.494 1.00 9.93 166 HIS B C 1
ATOM 3965 O O . HIS B 1 166 ? 59.805 20.507 15.567 1.00 10.59 166 HIS B O 1
ATOM 3972 N N . GLY B 1 167 ? 57.646 20.045 15.114 1.00 9.67 167 GLY B N 1
ATOM 3973 C CA . GLY B 1 167 ? 57.298 21.433 14.861 1.00 10.32 167 GLY B CA 1
ATOM 3974 C C . GLY B 1 167 ? 57.628 21.940 13.475 1.00 9.81 167 GLY B C 1
ATOM 3975 O O . GLY B 1 167 ? 57.473 23.140 13.209 1.00 10.84 167 GLY B O 1
ATOM 3976 N N . TYR B 1 168 ? 58.074 21.041 12.603 1.00 10.02 168 TYR B N 1
ATOM 3977 C CA . TYR B 1 168 ? 58.527 21.391 11.251 1.00 9.55 168 TYR B CA 1
ATOM 3978 C C . TYR B 1 168 ? 57.334 21.444 10.290 1.00 9.48 168 TYR B C 1
ATOM 3979 O O . TYR B 1 168 ? 56.191 21.482 10.752 1.00 9.59 168 TYR B O 1
ATOM 3988 N N . LEU B 1 169 ? 57.571 21.516 8.980 1.00 8.99 169 LEU B N 1
ATOM 3989 C CA . LEU B 1 169 ? 56.523 21.956 8.053 1.00 8.98 169 LEU B CA 1
ATOM 3990 C C . LEU B 1 169 ? 55.274 21.079 8.107 1.00 9.39 169 LEU B C 1
ATOM 3991 O O . LEU B 1 169 ? 54.160 21.574 8.262 1.00 9.83 169 LEU B O 1
ATOM 3996 N N . ILE B 1 170 ? 55.453 19.766 7.985 1.00 9.17 170 ILE B N 1
ATOM 3997 C CA . ILE B 1 170 ? 54.278 18.880 7.912 1.00 9.80 170 ILE B CA 1
ATOM 3998 C C . ILE B 1 170 ? 53.482 18.940 9.238 1.00 9.30 170 ILE B C 1
ATOM 3999 O O . ILE B 1 170 ? 52.246 19.047 9.248 1.00 9.41 170 ILE B O 1
ATOM 4004 N N . HIS B 1 171 ? 54.182 18.864 10.365 1.00 9.35 171 HIS B N 1
ATOM 4005 C CA . HIS B 1 171 ? 53.569 19.033 11.702 1.00 10.45 171 HIS B CA 1
ATOM 4006 C C . HIS B 1 171 ? 52.785 20.353 11.801 1.00 10.37 171 HIS B C 1
ATOM 4007 O O . HIS B 1 171 ? 51.677 20.423 12.363 1.00 10.96 171 HIS B O 1
ATOM 4014 N N . GLU B 1 172 ? 53.346 21.424 11.255 1.00 10.02 172 GLU B N 1
ATOM 4015 C CA . GLU B 1 172 ? 52.649 22.692 11.268 1.00 10.47 172 GLU B CA 1
ATOM 4016 C C . GLU B 1 172 ? 51.312 22.655 10.538 1.00 10.80 172 GLU B C 1
ATOM 4017 O O . GLU B 1 172 ? 50.380 23.333 10.961 1.00 11.13 172 GLU B O 1
ATOM 4023 N N . PHE B 1 173 ? 51.204 21.842 9.490 1.00 10.63 173 PHE B N 1
ATOM 4024 C CA . PHE B 1 173 ? 49.897 21.657 8.814 1.00 10.85 173 PHE B CA 1
ATOM 4025 C C . PHE B 1 173 ? 48.971 20.791 9.653 1.00 11.52 173 PHE B C 1
ATOM 4026 O O . PHE B 1 173 ? 47.761 21.009 9.675 1.00 12.60 173 PHE B O 1
ATOM 4034 N N . LEU B 1 174 ? 49.548 19.808 10.346 1.00 11.78 174 LEU B N 1
ATOM 4035 C CA . LEU B 1 174 ? 48.761 18.840 11.127 1.00 11.28 174 LEU B CA 1
ATOM 4036 C C . LEU B 1 174 ? 48.138 19.420 12.385 1.00 11.83 174 LEU B C 1
ATOM 4037 O O . LEU B 1 174 ? 47.084 18.945 12.837 1.00 11.94 174 LEU B O 1
ATOM 4042 N N . SER B 1 175 ? 48.789 20.400 12.995 1.00 11.94 175 SER B N 1
ATOM 4043 C CA . SER B 1 175 ? 48.316 20.949 14.259 1.00 12.62 175 SER B CA 1
ATOM 4044 C C . SER B 1 175 ? 47.410 22.160 14.086 1.00 13.13 175 SER B C 1
ATOM 4045 O O . SER B 1 175 ? 47.813 23.122 13.453 1.00 13.04 175 SER B O 1
ATOM 4048 N N . PRO B 1 176 ? 46.217 22.126 14.695 1.00 14.18 176 PRO B N 1
ATOM 4049 C CA . PRO B 1 176 ? 45.360 23.310 14.660 1.00 14.27 176 PRO B CA 1
ATOM 4050 C C . PRO B 1 176 ? 45.996 24.555 15.290 1.00 14.30 176 PRO B C 1
ATOM 4051 O O . PRO B 1 176 ? 45.561 25.683 15.006 1.00 15.57 176 PRO B O 1
ATOM 4055 N N . LEU B 1 177 ? 47.005 24.366 16.143 1.00 13.75 177 LEU B N 1
ATOM 4056 C CA . LEU B 1 177 ? 47.650 25.485 16.821 1.00 14.09 177 LEU B CA 1
ATOM 4057 C C . LEU B 1 177 ? 48.488 26.330 15.862 1.00 13.82 177 LEU B C 1
ATOM 4058 O O . LEU B 1 177 ? 48.716 27.511 16.118 1.00 13.80 177 LEU B O 1
ATOM 4063 N N . SER B 1 178 ? 48.950 25.714 14.776 1.00 13.27 178 SER B N 1
ATOM 4064 C CA . SER B 1 178 ? 49.790 26.394 13.776 1.00 12.84 178 SER B CA 1
ATOM 4065 C C . SER B 1 178 ? 49.139 26.526 12.401 1.00 13.73 178 SER B C 1
ATOM 4066 O O . SER B 1 178 ? 49.630 27.283 11.562 1.00 13.82 178 SER B O 1
ATOM 4069 N N . ASN B 1 179 ? 48.073 25.767 12.147 1.00 13.21 179 ASN B N 1
ATOM 4070 C CA . ASN B 1 179 ? 47.365 25.782 10.875 1.00 13.46 179 ASN B CA 1
ATOM 4071 C C . ASN B 1 179 ? 46.009 26.473 11.030 1.00 13.95 179 ASN B C 1
ATOM 4072 O O . ASN B 1 179 ? 45.064 25.872 11.540 1.00 15.04 179 ASN B O 1
ATOM 4077 N N . LYS B 1 180 ? 45.947 27.728 10.585 1.00 14.38 180 LYS B N 1
ATOM 4078 C CA . LYS B 1 180 ? 44.727 28.555 10.637 1.00 14.70 180 LYS B CA 1
ATOM 4079 C C . LYS B 1 180 ? 44.112 28.738 9.234 1.00 15.47 180 LYS B C 1
ATOM 4080 O O . LYS B 1 180 ? 43.291 29.656 9.015 1.00 15.98 180 LYS B O 1
ATOM 4086 N N . ARG B 1 181 ? 44.486 27.871 8.294 1.00 15.58 181 ARG B N 1
ATOM 4087 C CA . ARG B 1 181 ? 44.034 27.992 6.917 1.00 15.35 181 ARG B CA 1
ATOM 4088 C C . ARG B 1 181 ? 42.554 27.683 6.817 1.00 16.94 181 ARG B C 1
ATOM 4089 O O . ARG B 1 181 ? 42.010 26.911 7.610 1.00 18.21 181 ARG B O 1
ATOM 4097 N N . LYS B 1 182 ? 41.918 28.310 5.836 1.00 18.40 182 LYS B N 1
ATOM 4098 C CA . LYS B 1 182 ? 40.495 28.107 5.562 1.00 19.38 182 LYS B CA 1
ATOM 4099 C C . LYS B 1 182 ? 40.259 27.543 4.151 1.00 19.54 182 LYS B C 1
ATOM 4100 O O . LYS B 1 182 ? 39.104 27.472 3.677 1.00 21.25 182 LYS B O 1
ATOM 4105 N N . ASP B 1 183 ? 41.329 27.126 3.472 1.00 18.37 183 ASP B N 1
ATOM 4106 C CA . ASP B 1 183 ? 41.231 26.449 2.187 1.00 17.78 183 ASP B CA 1
ATOM 4107 C C . ASP B 1 183 ? 41.275 24.924 2.372 1.00 17.52 183 ASP B C 1
ATOM 4108 O O . ASP B 1 183 ? 41.020 24.432 3.475 1.00 17.98 183 ASP B O 1
ATOM 4113 N N . GLU B 1 184 ? 41.606 24.197 1.305 1.00 17.79 184 GLU B N 1
ATOM 4114 C CA . GLU B 1 184 ? 41.538 22.737 1.334 1.00 18.26 184 GLU B CA 1
ATOM 4115 C C . GLU B 1 184 ? 42.645 22.106 2.186 1.00 17.94 184 GLU B C 1
ATOM 4116 O O . GLU B 1 184 ? 42.643 20.900 2.385 1.00 17.49 184 GLU B O 1
ATOM 4122 N N . TYR B 1 185 ? 43.580 22.918 2.671 1.00 17.23 185 TYR B N 1
ATOM 4123 C CA . TYR B 1 185 ? 44.648 22.405 3.551 1.00 17.46 185 TYR B CA 1
ATOM 4124 C C . TYR B 1 185 ? 44.430 22.777 5.011 1.00 17.32 185 TYR B C 1
ATOM 4125 O O . TYR B 1 185 ? 45.337 22.608 5.819 1.00 17.14 185 TYR B O 1
ATOM 4134 N N . GLY B 1 186 ? 43.241 23.267 5.368 1.00 17.93 186 GLY B N 1
ATOM 4135 C CA . GLY B 1 186 ? 42.973 23.704 6.724 1.00 18.38 186 GLY B CA 1
ATOM 4136 C C . GLY B 1 186 ? 41.550 23.471 7.189 1.00 19.03 186 GLY B C 1
ATOM 4137 O O . GLY B 1 186 ? 40.690 23.078 6.407 1.00 18.76 186 GLY B O 1
ATOM 4138 N N . ASN B 1 187 ? 41.349 23.734 8.476 1.00 19.98 187 ASN B N 1
ATOM 4139 C CA . ASN B 1 187 ? 40.072 23.657 9.170 1.00 21.16 187 ASN B CA 1
ATOM 4140 C C . ASN B 1 187 ? 39.805 22.188 9.578 1.00 21.20 187 ASN B C 1
ATOM 4141 O O . ASN B 1 187 ? 40.113 21.808 10.723 1.00 23.60 187 ASN B O 1
ATOM 4146 N N . SER B 1 188 ? 39.343 21.344 8.667 1.00 19.76 188 SER B N 1
ATOM 4147 C CA . SER B 1 188 ? 38.930 19.973 9.032 1.00 19.50 188 SER B CA 1
ATOM 4148 C C . SER B 1 188 ? 40.127 19.043 9.181 1.00 18.04 188 SER B C 1
ATOM 4149 O O . SER B 1 188 ? 41.177 19.277 8.595 1.00 17.16 188 SER B O 1
ATOM 4152 N N . ILE B 1 189 ? 39.961 17.963 9.938 1.00 17.38 189 ILE B N 1
ATOM 4153 C CA . ILE B 1 189 ? 41.071 17.043 10.138 1.00 16.74 189 ILE B CA 1
ATOM 4154 C C . ILE B 1 189 ? 41.536 16.423 8.804 1.00 16.83 189 ILE B C 1
ATOM 4155 O O . ILE B 1 189 ? 42.732 16.230 8.587 1.00 16.09 189 ILE B O 1
ATOM 4160 N N . GLU B 1 190 ? 40.610 16.119 7.897 1.00 16.51 190 GLU B N 1
ATOM 4161 C CA . GLU B 1 190 ? 40.983 15.616 6.572 1.00 17.02 190 GLU B CA 1
ATOM 4162 C C . GLU B 1 190 ? 41.836 16.636 5.793 1.00 16.44 190 GLU B C 1
ATOM 4163 O O . GLU B 1 190 ? 42.806 16.265 5.121 1.00 16.58 190 GLU B O 1
ATOM 4169 N N . ASN B 1 191 ? 41.456 17.907 5.885 1.00 16.23 191 ASN B N 1
ATOM 4170 C CA . ASN B 1 191 ? 42.203 18.993 5.221 1.00 15.67 191 ASN B CA 1
ATOM 4171 C C . ASN B 1 191 ? 43.580 19.200 5.835 1.00 14.90 191 ASN B C 1
ATOM 4172 O O . ASN B 1 191 ? 44.554 19.408 5.108 1.00 14.52 191 ASN B O 1
ATOM 4177 N N . ARG B 1 192 ? 43.658 19.165 7.160 1.00 14.59 192 ARG B N 1
ATOM 4178 C CA . ARG B 1 192 ? 44.966 19.279 7.841 1.00 14.69 192 ARG B CA 1
ATOM 4179 C C . ARG B 1 192 ? 45.909 18.108 7.472 1.00 13.89 192 ARG B C 1
ATOM 4180 O O . ARG B 1 192 ? 47.144 18.269 7.437 1.00 12.24 192 ARG B O 1
ATOM 4188 N N . ALA B 1 193 ? 45.341 16.944 7.184 1.00 13.41 193 ALA B N 1
ATOM 4189 C CA . ALA B 1 193 ? 46.119 15.766 6.779 1.00 13.23 193 ALA B CA 1
ATOM 4190 C C . ALA B 1 193 ? 46.564 15.758 5.309 1.00 13.32 193 ALA B C 1
ATOM 4191 O O . ALA B 1 193 ? 47.456 14.989 4.907 1.00 12.50 193 ALA B O 1
ATOM 4193 N N . ARG B 1 194 ? 45.924 16.602 4.486 1.00 13.13 194 ARG B N 1
ATOM 4194 C CA . ARG B 1 194 ? 46.107 16.573 3.053 1.00 13.97 194 ARG B CA 1
ATOM 4195 C C . ARG B 1 194 ? 47.567 16.696 2.619 1.00 12.75 194 ARG B C 1
ATOM 4196 O O . ARG B 1 194 ? 48.019 15.952 1.760 1.00 13.37 194 ARG B O 1
ATOM 4204 N N . PHE B 1 195 ? 48.291 17.628 3.223 1.00 12.25 195 PHE B N 1
ATOM 4205 C CA . PHE B 1 195 ? 49.684 17.849 2.837 1.00 11.84 195 PHE B CA 1
ATOM 4206 C C . PHE B 1 195 ? 50.518 16.591 3.093 1.00 11.85 195 PHE B C 1
ATOM 4207 O O . PHE B 1 195 ? 51.265 16.128 2.218 1.00 11.27 195 PHE B O 1
ATOM 4215 N N . LEU B 1 196 ? 50.357 16.005 4.276 1.00 11.78 196 LEU B N 1
ATOM 4216 C CA . LEU B 1 196 ? 51.075 14.770 4.608 1.00 11.84 196 LEU B CA 1
ATOM 4217 C C . LEU B 1 196 ? 50.756 13.658 3.596 1.00 11.95 196 LEU B C 1
ATOM 4218 O O . LEU B 1 196 ? 51.640 12.956 3.122 1.00 11.65 196 LEU B O 1
ATOM 4223 N N . ILE B 1 197 ? 49.473 13.506 3.271 1.00 11.59 197 ILE B N 1
ATOM 4224 C CA . ILE B 1 197 ? 49.041 12.453 2.368 1.00 12.97 197 ILE B CA 1
ATOM 4225 C C . ILE B 1 197 ? 49.617 12.650 0.969 1.00 12.95 197 ILE B C 1
ATOM 4226 O O . ILE B 1 197 ? 50.063 11.700 0.334 1.00 13.44 197 ILE B O 1
ATOM 4231 N N . GLU B 1 198 ? 49.616 13.902 0.491 1.00 13.58 198 GLU B N 1
ATOM 4232 C CA . GLU B 1 198 ? 50.178 14.219 -0.824 1.00 13.92 198 GLU B CA 1
ATOM 4233 C C . GLU B 1 198 ? 51.670 13.961 -0.847 1.00 13.45 198 GLU B C 1
ATOM 4234 O O . GLU B 1 198 ? 52.192 13.395 -1.804 1.00 14.16 198 GLU B O 1
ATOM 4240 N N . VAL B 1 199 ? 52.358 14.355 0.221 1.00 12.88 199 VAL B N 1
ATOM 4241 C CA . VAL B 1 199 ? 53.796 14.032 0.327 1.00 12.36 199 VAL B CA 1
ATOM 4242 C C . VAL B 1 199 ? 54.064 12.515 0.249 1.00 12.20 199 VAL B C 1
ATOM 4243 O O . VAL B 1 199 ? 54.942 12.069 -0.494 1.00 12.30 199 VAL B O 1
ATOM 4247 N N . ILE B 1 200 ? 53.311 11.720 1.006 1.00 12.35 200 ILE B N 1
ATOM 4248 C CA . ILE B 1 200 ? 53.452 10.258 0.960 1.00 12.85 200 ILE B CA 1
ATOM 4249 C C . ILE B 1 200 ? 53.213 9.712 -0.434 1.00 12.82 200 ILE B C 1
ATOM 4250 O O . ILE B 1 200 ? 54.010 8.921 -0.933 1.00 13.30 200 ILE B O 1
ATOM 4255 N N . ASP B 1 201 ? 52.104 10.117 -1.043 1.00 13.94 201 ASP B N 1
ATOM 4256 C CA . ASP B 1 201 ? 51.789 9.681 -2.408 1.00 15.38 201 ASP B CA 1
ATOM 4257 C C . ASP B 1 201 ? 52.917 10.041 -3.373 1.00 14.80 201 ASP B C 1
ATOM 4258 O O . ASP B 1 201 ? 53.305 9.231 -4.217 1.00 15.68 201 ASP B O 1
ATOM 4263 N N . GLU B 1 202 ? 53.460 11.252 -3.269 1.00 14.67 202 GLU B N 1
ATOM 4264 C CA . GLU B 1 202 ? 54.512 11.668 -4.200 1.00 14.93 202 GLU B CA 1
ATOM 4265 C C . GLU B 1 202 ? 55.832 10.941 -3.949 1.00 14.35 202 GLU B C 1
ATOM 4266 O O . GLU B 1 202 ? 56.565 10.606 -4.887 1.00 14.25 202 GLU B O 1
ATOM 4272 N N . VAL B 1 203 ? 56.149 10.706 -2.684 1.00 14.29 203 VAL B N 1
ATOM 4273 C CA . VAL B 1 203 ? 57.305 9.869 -2.346 1.00 14.29 203 VAL B CA 1
ATOM 4274 C C . VAL B 1 203 ? 57.154 8.453 -2.940 1.00 14.59 203 VAL B C 1
ATOM 4275 O O . VAL B 1 203 ? 58.074 7.947 -3.578 1.00 13.50 203 VAL B O 1
ATOM 4279 N N . ARG B 1 204 ? 55.979 7.851 -2.785 1.00 15.18 204 ARG B N 1
ATOM 4280 C CA A ARG B 1 204 ? 55.781 6.511 -3.317 0.50 16.01 204 ARG B CA 1
ATOM 4281 C CA B ARG B 1 204 ? 55.703 6.523 -3.338 0.50 16.11 204 ARG B CA 1
ATOM 4282 C C . ARG B 1 204 ? 55.961 6.474 -4.847 1.00 16.45 204 ARG B C 1
ATOM 4283 O O . ARG B 1 204 ? 56.538 5.520 -5.366 1.00 17.41 204 ARG B O 1
ATOM 4298 N N . LYS B 1 205 ? 55.539 7.519 -5.558 1.00 16.60 205 LYS B N 1
ATOM 4299 C CA . LYS B 1 205 ? 55.767 7.598 -7.012 1.00 16.89 205 LYS B CA 1
ATOM 4300 C C . LYS B 1 205 ? 57.251 7.545 -7.401 1.00 16.31 205 LYS B C 1
ATOM 4301 O O . LYS B 1 205 ? 57.592 7.176 -8.532 1.00 17.52 205 LYS B O 1
ATOM 4305 N N . ASN B 1 206 ? 58.130 7.889 -6.457 1.00 15.00 206 ASN B N 1
ATOM 4306 C CA . ASN B 1 206 ? 59.555 8.039 -6.693 1.00 14.56 206 ASN B CA 1
ATOM 4307 C C . ASN B 1 206 ? 60.432 7.092 -5.865 1.00 14.69 206 ASN B C 1
ATOM 4308 O O . ASN B 1 206 ? 61.665 7.244 -5.832 1.00 15.81 206 ASN B O 1
ATOM 4313 N N . TRP B 1 207 ? 59.798 6.105 -5.235 1.00 14.72 207 TRP B N 1
ATOM 4314 C CA . TRP B 1 207 ? 60.450 5.188 -4.285 1.00 14.26 207 TRP B CA 1
ATOM 4315 C C . TRP B 1 207 ? 60.074 3.742 -4.638 1.00 15.20 207 TRP B C 1
ATOM 4316 O O . TRP B 1 207 ? 58.894 3.422 -4.759 1.00 15.01 207 TRP B O 1
ATOM 4327 N N . PRO B 1 208 ? 61.072 2.881 -4.848 1.00 16.45 208 PRO B N 1
ATOM 4328 C CA . PRO B 1 208 ? 60.759 1.496 -5.221 1.00 17.69 208 PRO B CA 1
ATOM 4329 C C . PRO B 1 208 ? 59.744 0.863 -4.274 1.00 19.58 208 PRO B C 1
ATOM 4330 O O . PRO B 1 208 ? 59.870 0.968 -3.044 1.00 19.40 208 PRO B O 1
ATOM 4334 N N . GLU B 1 209 ? 58.732 0.221 -4.858 1.00 20.78 209 GLU B N 1
ATOM 4335 C CA . GLU B 1 209 ? 57.645 -0.397 -4.115 1.00 22.22 209 GLU B CA 1
ATOM 4336 C C . GLU B 1 209 ? 58.097 -1.477 -3.136 1.00 20.85 209 GLU B C 1
ATOM 4337 O O . GLU B 1 209 ? 57.355 -1.822 -2.234 1.00 21.90 209 GLU B O 1
ATOM 4343 N N . ASN B 1 210 ? 59.301 -2.008 -3.313 1.00 19.77 210 ASN B N 1
ATOM 4344 C CA . ASN B 1 210 ? 59.830 -3.018 -2.404 1.00 19.83 210 ASN B CA 1
ATOM 4345 C C . ASN B 1 210 ? 60.761 -2.464 -1.308 1.00 18.54 210 ASN B C 1
ATOM 4346 O O . ASN B 1 210 ? 61.410 -3.232 -0.595 1.00 17.72 210 ASN B O 1
ATOM 4351 N N . LYS B 1 211 ? 60.815 -1.135 -1.184 1.00 17.21 211 LYS B N 1
ATOM 4352 C CA . LYS B 1 211 ? 61.539 -0.475 -0.091 1.00 17.25 211 LYS B CA 1
ATOM 4353 C C . LYS B 1 211 ? 60.537 0.250 0.815 1.00 16.04 211 LYS B C 1
ATOM 4354 O O . LYS B 1 211 ? 59.578 0.851 0.325 1.00 16.40 211 LYS B O 1
ATOM 4360 N N . PRO B 1 212 ? 60.764 0.203 2.136 1.00 14.77 212 PRO B N 1
ATOM 4361 C CA . PRO B 1 212 ? 59.807 0.761 3.086 1.00 14.36 212 PRO B CA 1
ATOM 4362 C C . PRO B 1 212 ? 59.819 2.287 3.180 1.00 13.30 212 PRO B C 1
ATOM 4363 O O . PRO B 1 212 ? 60.828 2.931 2.879 1.00 12.29 212 PRO B O 1
ATOM 4367 N N . ILE B 1 213 ? 58.689 2.824 3.635 1.00 12.78 213 ILE B N 1
ATOM 4368 C CA . ILE B 1 213 ? 58.525 4.231 3.960 1.00 12.34 213 ILE B CA 1
ATOM 4369 C C . ILE B 1 213 ? 58.129 4.323 5.439 1.00 11.11 213 ILE B C 1
ATOM 4370 O O . ILE B 1 213 ? 57.159 3.696 5.866 1.00 10.43 213 ILE B O 1
ATOM 4375 N N . PHE B 1 214 ? 58.884 5.095 6.216 1.00 9.77 214 PHE B N 1
ATOM 4376 C CA . PHE B 1 214 ? 58.537 5.417 7.598 1.00 9.75 214 PHE B CA 1
ATOM 4377 C C . PHE B 1 214 ? 58.011 6.836 7.660 1.00 9.10 214 PHE B C 1
ATOM 4378 O O . PHE B 1 214 ? 58.340 7.668 6.808 1.00 9.28 214 PHE B O 1
ATOM 4386 N N . VAL B 1 215 ? 57.218 7.130 8.683 1.00 9.34 215 VAL B N 1
ATOM 4387 C CA . VAL B 1 215 ? 56.835 8.513 8.973 1.00 9.73 215 VAL B CA 1
ATOM 4388 C C . VAL B 1 215 ? 57.087 8.790 10.428 1.00 9.58 215 VAL B C 1
ATOM 4389 O O . VAL B 1 215 ? 56.644 8.030 11.296 1.00 9.56 215 VAL B O 1
ATOM 4393 N N . ARG B 1 216 ? 57.855 9.843 10.694 1.00 9.67 216 ARG B N 1
ATOM 4394 C CA . ARG B 1 216 ? 58.050 10.321 12.066 1.00 9.32 216 ARG B CA 1
ATOM 4395 C C . ARG B 1 216 ? 56.985 11.366 12.410 1.00 9.48 216 ARG B C 1
ATOM 4396 O O . ARG B 1 216 ? 56.793 12.340 11.652 1.00 9.08 216 ARG B O 1
ATOM 4404 N N . VAL B 1 217 ? 56.337 11.187 13.568 1.00 9.88 217 VAL B N 1
ATOM 4405 C CA . VAL B 1 217 ? 55.267 12.078 14.008 1.00 9.80 217 VAL B CA 1
ATOM 4406 C C . VAL B 1 217 ? 55.468 12.593 15.440 1.00 10.12 217 VAL B C 1
ATOM 4407 O O . VAL B 1 217 ? 56.142 11.958 16.255 1.00 10.12 217 VAL B O 1
ATOM 4411 N N . SER B 1 218 ? 54.891 13.749 15.736 1.00 10.09 218 SER B N 1
ATOM 4412 C CA . SER B 1 218 ? 54.738 14.198 17.118 1.00 10.15 218 SER B CA 1
ATOM 4413 C C . SER B 1 218 ? 53.309 13.877 17.535 1.00 10.32 218 SER B C 1
ATOM 4414 O O . SER B 1 218 ? 52.366 14.480 17.054 1.00 10.35 218 SER B O 1
ATOM 4417 N N . ALA B 1 219 ? 53.170 12.898 18.425 1.00 10.69 219 ALA B N 1
ATOM 4418 C CA . ALA B 1 219 ? 51.865 12.377 18.860 1.00 10.98 219 ALA B CA 1
ATOM 4419 C C . ALA B 1 219 ? 51.130 13.244 19.882 1.00 11.60 219 ALA B C 1
ATOM 4420 O O . ALA B 1 219 ? 49.972 12.916 20.238 1.00 12.44 219 ALA B O 1
ATOM 4422 N N . ASP B 1 220 ? 51.790 14.294 20.361 1.00 11.80 220 ASP B N 1
ATOM 4423 C CA . ASP B 1 220 ? 51.225 15.192 21.378 1.00 12.30 220 ASP B CA 1
ATOM 4424 C C . ASP B 1 220 ? 51.903 16.548 21.251 1.00 12.31 220 ASP B C 1
ATOM 4425 O O . ASP B 1 220 ? 53.133 16.618 21.164 1.00 12.29 220 ASP B O 1
ATOM 4430 N N . ASP B 1 221 ? 51.099 17.610 21.227 1.00 13.03 221 ASP B N 1
ATOM 4431 C CA . ASP B 1 221 ? 51.595 18.983 21.322 1.00 13.61 221 ASP B CA 1
ATOM 4432 C C . ASP B 1 221 ? 51.659 19.481 22.773 1.00 13.75 221 ASP B C 1
ATOM 4433 O O . ASP B 1 221 ? 52.199 20.551 23.037 1.00 13.44 221 ASP B O 1
ATOM 4438 N N . TYR B 1 222 ? 51.084 18.709 23.690 1.00 14.29 222 TYR B N 1
ATOM 4439 C CA . TYR B 1 222 ? 51.048 19.040 25.115 1.00 15.04 222 TYR B CA 1
ATOM 4440 C C . TYR B 1 222 ? 50.389 20.404 25.368 1.00 16.65 222 TYR B C 1
ATOM 4441 O O . TYR B 1 222 ? 50.793 21.151 26.265 1.00 16.95 222 TYR B O 1
ATOM 4450 N N . MET B 1 223 ? 49.373 20.702 24.568 1.00 17.88 223 MET B N 1
ATOM 4451 C CA A MET B 1 223 ? 48.695 22.000 24.623 0.40 18.18 223 MET B CA 1
ATOM 4452 C CA B MET B 1 223 ? 48.693 21.990 24.635 0.60 19.05 223 MET B CA 1
ATOM 4453 C C . MET B 1 223 ? 47.246 21.849 24.198 1.00 19.01 223 MET B C 1
ATOM 4454 O O . MET B 1 223 ? 46.959 21.252 23.162 1.00 18.52 223 MET B O 1
ATOM 4463 N N . GLU B 1 224 ? 46.334 22.424 24.984 1.00 20.42 224 GLU B N 1
ATOM 4464 C CA . GLU B 1 224 ? 44.916 22.427 24.622 1.00 21.60 224 GLU B CA 1
ATOM 4465 C C . GLU B 1 224 ? 44.705 22.944 23.195 1.00 20.52 224 GLU B C 1
ATOM 4466 O O . GLU B 1 224 ? 45.244 23.980 22.816 1.00 20.30 224 GLU B O 1
ATOM 4472 N N . GLY B 1 225 ? 43.906 22.218 22.421 1.00 20.08 225 GLY B N 1
ATOM 4473 C CA . GLY B 1 225 ? 43.618 22.579 21.041 1.00 19.48 225 GLY B CA 1
ATOM 4474 C C . GLY B 1 225 ? 44.607 22.095 19.998 1.00 18.99 225 GLY B C 1
ATOM 4475 O O . GLY B 1 225 ? 44.387 22.272 18.806 1.00 19.80 225 GLY B O 1
ATOM 4476 N N . GLY B 1 226 ? 45.690 21.472 20.444 1.00 17.81 226 GLY B N 1
ATOM 4477 C CA . GLY B 1 226 ? 46.674 20.915 19.532 1.00 16.79 226 GLY B CA 1
ATOM 4478 C C . GLY B 1 226 ? 46.531 19.417 19.371 1.00 15.85 226 GLY B C 1
ATOM 4479 O O . GLY B 1 226 ? 45.543 18.791 19.782 1.00 16.41 226 GLY B O 1
ATOM 4480 N N . ILE B 1 227 ? 47.559 18.829 18.775 1.00 14.22 227 ILE B N 1
ATOM 4481 C CA . ILE B 1 227 ? 47.583 17.391 18.560 1.00 13.45 227 ILE B CA 1
ATOM 4482 C C . ILE B 1 227 ? 47.613 16.666 19.917 1.00 13.32 227 ILE B C 1
ATOM 4483 O O . ILE B 1 227 ? 48.320 17.074 20.832 1.00 14.17 227 ILE B O 1
ATOM 4488 N N . ASN B 1 228 ? 46.817 15.611 20.017 1.00 13.61 228 ASN B N 1
ATOM 4489 C CA . ASN B 1 228 ? 46.895 14.671 21.133 1.00 14.12 228 ASN B CA 1
ATOM 4490 C C . ASN B 1 228 ? 46.860 13.277 20.555 1.00 13.64 228 ASN B C 1
ATOM 4491 O O . ASN B 1 228 ? 46.670 13.103 19.359 1.00 13.66 228 ASN B O 1
ATOM 4496 N N . ILE B 1 229 ? 47.042 12.267 21.398 1.00 14.45 229 ILE B N 1
ATOM 4497 C CA . ILE B 1 229 ? 47.139 10.901 20.901 1.00 14.85 229 ILE B CA 1
ATOM 4498 C C . ILE B 1 229 ? 45.903 10.451 20.093 1.00 14.74 229 ILE B C 1
ATOM 4499 O O . ILE B 1 229 ? 46.027 9.765 19.072 1.00 15.55 229 ILE B O 1
ATOM 4504 N N . ASP B 1 230 ? 44.706 10.869 20.502 1.00 15.37 230 ASP B N 1
ATOM 4505 C CA . ASP B 1 230 ? 43.501 10.505 19.758 1.00 15.38 230 ASP B CA 1
ATOM 4506 C C . ASP B 1 230 ? 43.529 11.105 18.348 1.00 14.74 230 ASP B C 1
ATOM 4507 O O . ASP B 1 230 ? 43.198 10.429 17.374 1.00 14.86 230 ASP B O 1
ATOM 4512 N N . MET B 1 231 ? 43.945 12.367 18.247 1.00 14.32 231 MET B N 1
ATOM 4513 C CA . MET B 1 231 ? 44.061 13.015 16.944 1.00 14.24 231 MET B CA 1
ATOM 4514 C C . MET B 1 231 ? 45.079 12.276 16.064 1.00 13.80 231 MET B C 1
ATOM 4515 O O . MET B 1 231 ? 44.802 12.011 14.893 1.00 13.59 231 MET B O 1
ATOM 4520 N N . MET B 1 232 ? 46.236 11.932 16.637 1.00 13.59 232 MET B N 1
ATOM 4521 C CA . MET B 1 232 ? 47.280 11.241 15.876 1.00 13.19 232 MET B CA 1
ATOM 4522 C C . MET B 1 232 ? 46.824 9.852 15.430 1.00 13.06 232 MET B C 1
ATOM 4523 O O . MET B 1 232 ? 47.118 9.422 14.324 1.00 13.86 232 MET B O 1
ATOM 4528 N N . VAL B 1 233 ? 46.106 9.132 16.285 1.00 13.83 233 VAL B N 1
ATOM 4529 C CA . VAL B 1 233 ? 45.525 7.870 15.874 1.00 13.89 233 VAL B CA 1
ATOM 4530 C C . VAL B 1 233 ? 44.662 8.076 14.611 1.00 13.95 233 VAL B C 1
ATOM 4531 O O . VAL B 1 233 ? 44.772 7.319 13.645 1.00 13.76 233 VAL B O 1
ATOM 4535 N N . GLU B 1 234 ? 43.818 9.109 14.591 1.00 14.16 234 GLU B N 1
ATOM 4536 C CA . GLU B 1 234 ? 43.005 9.355 13.404 1.00 15.30 234 GLU B CA 1
ATOM 4537 C C . GLU B 1 234 ? 43.901 9.614 12.172 1.00 14.44 234 GLU B C 1
ATOM 4538 O O . GLU B 1 234 ? 43.677 9.033 11.113 1.00 14.85 234 GLU B O 1
ATOM 4544 N N . TYR B 1 235 ? 44.948 10.428 12.320 1.00 13.90 235 TYR B N 1
ATOM 4545 C CA . TYR B 1 235 ? 45.853 10.690 11.190 1.00 13.82 235 TYR B CA 1
ATOM 4546 C C . TYR B 1 235 ? 46.525 9.408 10.691 1.00 12.87 235 TYR B C 1
ATOM 4547 O O . TYR B 1 235 ? 46.603 9.154 9.492 1.00 12.33 235 TYR B O 1
ATOM 4556 N N . ILE B 1 236 ? 47.016 8.588 11.616 1.00 12.68 236 ILE B N 1
ATOM 4557 C CA . ILE B 1 236 ? 47.737 7.389 11.206 1.00 13.11 236 ILE B CA 1
ATOM 4558 C C . ILE B 1 236 ? 46.773 6.449 10.475 1.00 13.43 236 ILE B C 1
ATOM 4559 O O . ILE B 1 236 ? 47.143 5.794 9.491 1.00 13.59 236 ILE B O 1
ATOM 4564 N N . ASN B 1 237 ? 45.525 6.386 10.928 1.00 15.00 237 ASN B N 1
ATOM 4565 C CA . ASN B 1 237 ? 44.537 5.578 10.225 1.00 15.15 237 ASN B CA 1
ATOM 4566 C C . ASN B 1 237 ? 44.325 6.038 8.764 1.00 15.62 237 ASN B C 1
ATOM 4567 O O . ASN B 1 237 ? 43.963 5.231 7.889 1.00 15.83 237 ASN B O 1
ATOM 4572 N N . MET B 1 238 ? 44.555 7.321 8.489 1.00 15.75 238 MET B N 1
ATOM 4573 C CA . MET B 1 238 ? 44.433 7.828 7.125 1.00 16.83 238 MET B CA 1
ATOM 4574 C C . MET B 1 238 ? 45.563 7.393 6.200 1.00 16.95 238 MET B C 1
ATOM 4575 O O . MET B 1 238 ? 45.385 7.374 4.982 1.00 18.32 238 MET B O 1
ATOM 4580 N N . ILE B 1 239 ? 46.731 7.067 6.764 1.00 16.17 239 ILE B N 1
ATOM 4581 C CA . ILE B 1 239 ? 47.926 6.804 5.961 1.00 16.08 239 ILE B CA 1
ATOM 4582 C C . ILE B 1 239 ? 48.499 5.384 6.097 1.00 15.68 239 ILE B C 1
ATOM 4583 O O . ILE B 1 239 ? 49.437 5.027 5.384 1.00 15.86 239 ILE B O 1
ATOM 4588 N N . LYS B 1 240 ? 47.934 4.577 6.989 1.00 15.79 240 LYS B N 1
ATOM 4589 C CA . LYS B 1 240 ? 48.532 3.268 7.290 1.00 17.15 240 LYS B CA 1
ATOM 4590 C C . LYS B 1 240 ? 48.604 2.291 6.118 1.00 17.39 240 LYS B C 1
ATOM 4591 O O . LYS B 1 240 ? 49.461 1.410 6.105 1.00 18.66 240 LYS B O 1
ATOM 4597 N N . ASP B 1 241 ? 47.718 2.437 5.137 1.00 17.46 241 ASP B N 1
ATOM 4598 C CA . ASP B 1 241 ? 47.778 1.613 3.938 1.00 18.49 241 ASP B CA 1
ATOM 4599 C C . ASP B 1 241 ? 48.860 2.033 2.916 1.00 17.84 241 ASP B C 1
ATOM 4600 O O . ASP B 1 241 ? 49.066 1.349 1.908 1.00 17.89 241 ASP B O 1
ATOM 4605 N N . LYS B 1 242 ? 49.598 3.106 3.213 1.00 17.22 242 LYS B N 1
ATOM 4606 C CA . LYS B 1 242 ? 50.623 3.644 2.313 1.00 17.14 242 LYS B CA 1
ATOM 4607 C C . LYS B 1 242 ? 52.034 3.680 2.900 1.00 16.46 242 LYS B C 1
ATOM 4608 O O . LYS B 1 242 ? 53.017 3.892 2.168 1.00 16.04 242 LYS B O 1
ATOM 4614 N N . VAL B 1 243 ? 52.134 3.499 4.212 1.00 15.27 243 VAL B N 1
ATOM 4615 C CA . VAL B 1 243 ? 53.428 3.501 4.882 1.00 14.45 243 VAL B CA 1
ATOM 4616 C C . VAL B 1 243 ? 53.589 2.273 5.771 1.00 14.33 243 VAL B C 1
ATOM 4617 O O . VAL B 1 243 ? 52.613 1.576 6.108 1.00 14.72 243 VAL B O 1
ATOM 4621 N N . ASP B 1 244 ? 54.839 2.009 6.127 1.00 13.31 244 ASP B N 1
ATOM 4622 C CA . ASP B 1 244 ? 55.242 0.732 6.738 1.00 13.25 244 ASP B CA 1
ATOM 4623 C C . ASP B 1 244 ? 55.450 0.750 8.245 1.00 12.76 244 ASP B C 1
ATOM 4624 O O . ASP B 1 244 ? 55.315 -0.283 8.893 1.00 12.67 244 ASP B O 1
ATOM 4629 N N . LEU B 1 245 ? 55.812 1.899 8.792 1.00 11.93 245 LEU B N 1
ATOM 4630 C CA . LEU B 1 245 ? 56.134 1.995 10.199 1.00 10.45 245 LEU B CA 1
ATOM 4631 C C . LEU B 1 245 ? 56.048 3.450 10.636 1.00 10.16 245 LEU B C 1
ATOM 4632 O O . LEU B 1 245 ? 56.444 4.352 9.874 1.00 9.52 245 LEU B O 1
ATOM 4637 N N . ILE B 1 246 ? 55.515 3.676 11.834 1.00 10.07 246 ILE B N 1
ATOM 4638 C CA . ILE B 1 246 ? 55.448 5.021 12.407 1.00 10.25 246 ILE B CA 1
ATOM 4639 C C . ILE B 1 246 ? 56.489 5.193 13.492 1.00 10.40 246 ILE B C 1
ATOM 4640 O O . ILE B 1 246 ? 56.505 4.439 14.466 1.00 10.38 246 ILE B O 1
ATOM 4645 N N . ASP B 1 247 ? 57.366 6.175 13.289 1.00 9.49 247 ASP B N 1
ATOM 4646 C CA . ASP B 1 247 ? 58.460 6.502 14.197 1.00 9.93 247 ASP B CA 1
ATOM 4647 C C . ASP B 1 247 ? 57.879 7.563 15.162 1.00 10.27 247 ASP B C 1
ATOM 4648 O O . ASP B 1 247 ? 57.663 8.709 14.795 1.00 11.35 247 ASP B O 1
ATOM 4653 N N . VAL B 1 248 ? 57.550 7.140 16.382 1.00 10.30 248 VAL B N 1
ATOM 4654 C CA . VAL B 1 248 ? 56.672 7.944 17.249 1.00 10.38 248 VAL B CA 1
ATOM 4655 C C . VAL B 1 248 ? 57.460 8.832 18.206 1.00 11.24 248 VAL B C 1
ATOM 4656 O O . VAL B 1 248 ? 58.197 8.336 19.072 1.00 12.14 248 VAL B O 1
ATOM 4660 N N . SER B 1 249 ? 57.277 10.142 18.066 1.00 10.54 249 SER B N 1
ATOM 4661 C CA . SER B 1 249 ? 57.859 11.112 18.965 1.00 9.75 249 SER B CA 1
ATOM 4662 C C . SER B 1 249 ? 56.750 12.032 19.476 1.00 10.08 249 SER B C 1
ATOM 4663 O O . SER B 1 249 ? 55.568 11.661 19.435 1.00 10.74 249 SER B O 1
ATOM 4666 N N . SER B 1 250 ? 57.138 13.190 19.993 1.00 11.04 250 SER B N 1
ATOM 4667 C CA . SER B 1 250 ? 56.181 14.175 20.502 1.00 11.54 250 SER B CA 1
ATOM 4668 C C . SER B 1 250 ? 56.840 15.555 20.564 1.00 11.29 250 SER B C 1
ATOM 4669 O O . SER B 1 250 ? 58.055 15.676 20.541 1.00 11.13 250 SER B O 1
ATOM 4672 N N . GLY B 1 251 ? 56.022 16.589 20.680 1.00 11.76 251 GLY B N 1
ATOM 4673 C CA . GLY B 1 251 ? 56.521 17.924 20.955 1.00 11.63 251 GLY B CA 1
ATOM 4674 C C . GLY B 1 251 ? 57.112 18.646 19.758 1.00 11.49 251 GLY B C 1
ATOM 4675 O O . GLY B 1 251 ? 57.075 18.149 18.643 1.00 10.96 251 GLY B O 1
ATOM 4676 N N . GLY B 1 252 ? 57.641 19.839 20.024 1.00 11.73 252 GLY B N 1
ATOM 4677 C CA . GLY B 1 252 ? 58.397 20.604 19.048 1.00 12.18 252 GLY B CA 1
ATOM 4678 C C . GLY B 1 252 ? 57.690 21.783 18.402 1.00 12.96 252 GLY B C 1
ATOM 4679 O O . GLY B 1 252 ? 58.345 22.661 17.848 1.00 12.87 252 GLY B O 1
ATOM 4680 N N . LEU B 1 253 ? 56.362 21.817 18.457 1.00 14.12 253 LEU B N 1
ATOM 4681 C CA . LEU B 1 253 ? 55.621 22.859 17.731 1.00 15.26 253 LEU B CA 1
ATOM 4682 C C . LEU B 1 253 ? 55.762 24.215 18.405 1.00 17.29 253 LEU B C 1
ATOM 4683 O O . LEU B 1 253 ? 55.994 25.234 17.733 1.00 17.97 253 LEU B O 1
ATOM 4688 N N . LEU B 1 254 ? 55.566 24.201 19.721 1.00 19.07 254 LEU B N 1
ATOM 4689 C CA . LEU B 1 254 ? 55.695 25.384 20.578 1.00 21.22 254 LEU B CA 1
ATOM 4690 C C . LEU B 1 254 ? 56.390 24.937 21.858 1.00 22.54 254 LEU B C 1
ATOM 4691 O O . LEU B 1 254 ? 56.384 23.748 22.201 1.00 22.62 254 LEU B O 1
ATOM 4696 N N . ASN B 1 255 ? 57.024 25.877 22.554 1.00 24.32 255 ASN B N 1
ATOM 4697 C CA . ASN B 1 255 ? 57.691 25.551 23.809 1.00 25.59 255 ASN B CA 1
ATOM 4698 C C . ASN B 1 255 ? 56.679 25.148 24.869 1.00 26.07 255 ASN B C 1
ATOM 4699 O O . ASN B 1 255 ? 55.704 25.868 25.105 1.00 26.36 255 ASN B O 1
ATOM 4704 N N . VAL B 1 256 ? 56.918 23.984 25.475 1.00 26.30 256 VAL B N 1
ATOM 4705 C CA A VAL B 1 256 ? 56.088 23.457 26.557 0.50 26.73 256 VAL B CA 1
ATOM 4706 C CA B VAL B 1 256 ? 56.089 23.462 26.565 0.50 26.70 256 VAL B CA 1
ATOM 4707 C C . VAL B 1 256 ? 56.977 22.717 27.554 1.00 27.14 256 VAL B C 1
ATOM 4708 O O . VAL B 1 256 ? 57.899 22.001 27.160 1.00 27.21 256 VAL B O 1
ATOM 4715 N N . ASP B 1 257 ? 56.721 22.897 28.845 1.00 27.52 257 ASP B N 1
ATOM 4716 C CA . ASP B 1 257 ? 57.465 22.148 29.847 1.00 27.93 257 ASP B CA 1
ATOM 4717 C C . ASP B 1 257 ? 56.749 20.824 30.006 1.00 26.91 257 ASP B C 1
ATOM 4718 O O . ASP B 1 257 ? 55.564 20.802 30.321 1.00 27.87 257 ASP B O 1
ATOM 4723 N N . ILE B 1 258 ? 57.441 19.720 29.736 1.00 25.20 258 ILE B N 1
ATOM 4724 C CA . ILE B 1 258 ? 56.852 18.413 29.989 1.00 24.28 258 ILE B CA 1
ATOM 4725 C C . ILE B 1 258 ? 57.685 17.553 30.921 1.00 22.39 258 ILE B C 1
ATOM 4726 O O . ILE B 1 258 ? 58.874 17.803 31.131 1.00 22.02 258 ILE B O 1
ATOM 4731 N N . ASN B 1 259 ? 57.023 16.538 31.464 1.00 21.02 259 ASN B N 1
ATOM 4732 C CA A ASN B 1 259 ? 57.657 15.576 32.367 0.50 20.39 259 ASN B CA 1
ATOM 4733 C CA B ASN B 1 259 ? 57.644 15.591 32.359 0.50 20.44 259 ASN B CA 1
ATOM 4734 C C . ASN B 1 259 ? 58.551 14.639 31.570 1.00 19.68 259 ASN B C 1
ATOM 4735 O O . ASN B 1 259 ? 58.065 13.868 30.751 1.00 19.43 259 ASN B O 1
ATOM 4744 N N . LEU B 1 260 ? 59.856 14.710 31.817 1.00 18.35 260 LEU B N 1
ATOM 4745 C CA . LEU B 1 260 ? 60.824 13.864 31.126 1.00 17.26 260 LEU B CA 1
ATOM 4746 C C . LEU B 1 260 ? 61.293 12.720 32.036 1.00 16.00 260 LEU B C 1
ATOM 4747 O O . LEU B 1 260 ? 61.655 12.946 33.189 1.00 15.80 260 LEU B O 1
ATOM 4752 N N . TYR B 1 261 ? 61.278 11.497 31.503 1.00 14.39 261 TYR B N 1
ATOM 4753 C CA . TYR B 1 261 ? 61.715 10.306 32.234 1.00 13.18 261 TYR B CA 1
ATOM 4754 C C . TYR B 1 261 ? 61.954 9.199 31.207 1.00 12.70 261 TYR B C 1
ATOM 4755 O O . TYR B 1 261 ? 61.531 9.343 30.060 1.00 11.86 261 TYR B O 1
ATOM 4764 N N . PRO B 1 262 ? 62.627 8.103 31.601 1.00 12.42 262 PRO B N 1
ATOM 4765 C CA . PRO B 1 262 ? 62.905 7.069 30.628 1.00 11.70 262 PRO B CA 1
ATOM 4766 C C . PRO B 1 262 ? 61.603 6.500 30.069 1.00 11.55 262 PRO B C 1
ATOM 4767 O O . PRO B 1 262 ? 60.702 6.139 30.832 1.00 11.95 262 PRO B O 1
ATOM 4771 N N . GLY B 1 263 ? 61.501 6.428 28.750 1.00 11.08 263 GLY B N 1
ATOM 4772 C CA . GLY B 1 263 ? 60.311 5.902 28.104 1.00 10.80 263 GLY B CA 1
ATOM 4773 C C . GLY B 1 263 ? 59.079 6.810 28.083 1.00 10.40 263 GLY B C 1
ATOM 4774 O O . GLY B 1 263 ? 57.950 6.335 27.896 1.00 10.73 263 GLY B O 1
ATOM 4775 N N . TYR B 1 264 ? 59.287 8.125 28.215 1.00 10.30 264 TYR B N 1
ATOM 4776 C CA . TYR B 1 264 ? 58.175 9.070 28.282 1.00 10.95 264 TYR B CA 1
ATOM 4777 C C . TYR B 1 264 ? 57.337 9.150 27.001 1.00 10.56 264 TYR B C 1
ATOM 4778 O O . TYR B 1 264 ? 56.206 9.669 27.052 1.00 11.25 264 TYR B O 1
ATOM 4787 N N . GLN B 1 265 ? 57.837 8.618 25.882 1.00 10.20 265 GLN B N 1
ATOM 4788 C CA . GLN B 1 265 ? 57.051 8.579 24.647 1.00 10.25 265 GLN B CA 1
ATOM 4789 C C . GLN B 1 265 ? 56.594 7.161 24.257 1.00 10.41 265 GLN B C 1
ATOM 4790 O O . GLN B 1 265 ? 55.966 6.964 23.214 1.00 10.45 265 GLN B O 1
ATOM 4796 N N . VAL B 1 266 ? 56.865 6.176 25.112 1.00 11.12 266 VAL B N 1
ATOM 4797 C CA . VAL B 1 266 ? 56.566 4.787 24.771 1.00 11.74 266 VAL B CA 1
ATOM 4798 C C . VAL B 1 266 ? 55.059 4.507 24.715 1.00 11.85 266 VAL B C 1
ATOM 4799 O O . VAL B 1 266 ? 54.604 3.766 23.848 1.00 12.19 266 VAL B O 1
ATOM 4803 N N . LYS B 1 267 ? 54.277 5.118 25.605 1.00 12.63 267 LYS B N 1
ATOM 4804 C CA . LYS B 1 267 ? 52.820 4.902 25.572 1.00 13.18 267 LYS B CA 1
ATOM 4805 C C . LYS B 1 267 ? 52.215 5.377 24.252 1.00 12.76 267 LYS B C 1
ATOM 4806 O O . LYS B 1 267 ? 51.275 4.764 23.739 1.00 13.03 267 LYS B O 1
ATOM 4812 N N . TYR B 1 268 ? 52.763 6.445 23.670 1.00 12.30 268 TYR B N 1
ATOM 4813 C CA . TYR B 1 268 ? 52.286 6.886 22.367 1.00 12.34 268 TYR B CA 1
ATOM 4814 C C . TYR B 1 268 ? 52.572 5.824 21.301 1.00 10.93 268 TYR B C 1
ATOM 4815 O O . TYR B 1 268 ? 51.730 5.526 20.465 1.00 12.30 268 TYR B O 1
ATOM 4824 N N . ALA B 1 269 ? 53.763 5.213 21.352 1.00 11.47 269 ALA B N 1
ATOM 4825 C CA . ALA B 1 269 ? 54.136 4.209 20.365 1.00 10.58 269 ALA B CA 1
ATOM 4826 C C . ALA B 1 269 ? 53.251 2.986 20.471 1.00 11.64 269 ALA B C 1
ATOM 4827 O O . ALA B 1 269 ? 52.856 2.435 19.454 1.00 12.04 269 ALA B O 1
ATOM 4829 N N . GLU B 1 270 ? 52.962 2.570 21.704 1.00 12.64 270 GLU B N 1
ATOM 4830 C CA . GLU B 1 270 ? 52.140 1.400 21.928 1.00 13.50 270 GLU B CA 1
ATOM 4831 C C . GLU B 1 270 ? 50.704 1.676 21.528 1.00 12.98 270 GLU B C 1
ATOM 4832 O O . GLU B 1 270 ? 50.059 0.828 20.933 1.00 13.42 270 GLU B O 1
ATOM 4838 N N . THR B 1 271 ? 50.217 2.862 21.854 1.00 12.28 271 THR B N 1
ATOM 4839 C CA . THR B 1 271 ? 48.828 3.220 21.548 1.00 12.57 271 THR B CA 1
ATOM 4840 C C . THR B 1 271 ? 48.599 3.252 20.038 1.00 12.86 271 THR B C 1
ATOM 4841 O O . THR B 1 271 ? 47.624 2.706 19.531 1.00 12.99 271 THR B O 1
ATOM 4845 N N . ILE B 1 272 ? 49.518 3.869 19.302 1.00 12.14 272 ILE B N 1
ATOM 4846 C CA . ILE B 1 272 ? 49.430 3.843 17.851 1.00 12.01 272 ILE B CA 1
ATOM 4847 C C . ILE B 1 272 ? 49.516 2.416 17.292 1.00 11.75 272 ILE B C 1
ATOM 4848 O O . ILE B 1 272 ? 48.746 2.040 16.404 1.00 12.79 272 ILE B O 1
ATOM 4853 N N . LYS B 1 273 ? 50.456 1.614 17.800 1.00 11.82 273 LYS B N 1
ATOM 4854 C CA . LYS B 1 273 ? 50.643 0.246 17.318 1.00 12.12 273 LYS B CA 1
ATOM 4855 C C . LYS B 1 273 ? 49.368 -0.575 17.482 1.00 12.29 273 LYS B C 1
ATOM 4856 O O . LYS B 1 273 ? 48.942 -1.259 16.550 1.00 12.38 273 LYS B O 1
ATOM 4862 N N . LYS B 1 274 ? 48.751 -0.453 18.653 1.00 13.23 274 LYS B N 1
ATOM 4863 C CA . LYS B 1 274 ? 47.555 -1.233 18.984 1.00 14.96 274 LYS B CA 1
ATOM 4864 C C . LYS B 1 274 ? 46.303 -0.719 18.288 1.00 15.20 274 LYS B C 1
ATOM 4865 O O . LYS B 1 274 ? 45.559 -1.494 17.690 1.00 15.38 274 LYS B O 1
ATOM 4871 N N . ARG B 1 275 ? 46.064 0.586 18.374 1.00 14.89 275 ARG B N 1
ATOM 4872 C CA . ARG B 1 275 ? 44.843 1.166 17.803 1.00 15.60 275 ARG B CA 1
ATOM 4873 C C . ARG B 1 275 ? 44.846 1.203 16.277 1.00 14.82 275 ARG B C 1
ATOM 4874 O O . ARG B 1 275 ? 43.800 1.038 15.654 1.00 14.36 275 ARG B O 1
ATOM 4882 N N . CYS B 1 276 ? 46.016 1.403 15.664 1.00 14.22 276 CYS B N 1
ATOM 4883 C CA . CYS B 1 276 ? 46.114 1.517 14.213 1.00 14.34 276 CYS B CA 1
ATOM 4884 C C . CYS B 1 276 ? 46.581 0.227 13.531 1.00 14.59 276 CYS B C 1
ATOM 4885 O O . CYS B 1 276 ? 46.502 0.098 12.305 1.00 15.64 276 CYS B O 1
ATOM 4888 N N . ASN B 1 277 ? 47.066 -0.729 14.321 1.00 14.39 277 ASN B N 1
ATOM 4889 C CA A ASN B 1 277 ? 47.630 -1.979 13.804 0.50 14.55 277 ASN B CA 1
ATOM 4890 C CA B ASN B 1 277 ? 47.584 -1.980 13.780 0.50 14.63 277 ASN B CA 1
ATOM 4891 C C . ASN B 1 277 ? 48.687 -1.744 12.743 1.00 14.41 277 ASN B C 1
ATOM 4892 O O . ASN B 1 277 ? 48.619 -2.230 11.607 1.00 15.81 277 ASN B O 1
ATOM 4901 N N . ILE B 1 278 ? 49.691 -0.983 13.159 1.00 13.92 278 ILE B N 1
ATOM 4902 C CA . ILE B 1 278 ? 50.802 -0.617 12.321 1.00 13.41 278 ILE B CA 1
ATOM 4903 C C . ILE B 1 278 ? 52.077 -0.776 13.147 1.00 12.35 278 ILE B C 1
ATOM 4904 O O . ILE B 1 278 ? 52.051 -0.622 14.364 1.00 12.38 278 ILE B O 1
ATOM 4909 N N . LYS B 1 279 ? 53.191 -1.108 12.489 1.00 11.98 279 LYS B N 1
ATOM 4910 C CA . LYS B 1 279 ? 54.467 -1.173 13.195 1.00 11.51 279 LYS B CA 1
ATOM 4911 C C . LYS B 1 279 ? 54.873 0.224 13.692 1.00 11.13 279 LYS B C 1
ATOM 4912 O O . LYS B 1 279 ? 54.568 1.233 13.056 1.00 10.62 279 LYS B O 1
ATOM 4918 N N . THR B 1 280 ? 55.533 0.278 14.842 1.00 10.27 280 THR B N 1
ATOM 4919 C CA . THR B 1 280 ? 56.006 1.538 15.386 1.00 10.20 280 THR B CA 1
ATOM 4920 C C . THR B 1 280 ? 57.425 1.408 15.914 1.00 10.08 280 THR B C 1
ATOM 4921 O O . THR B 1 280 ? 57.913 0.309 16.170 1.00 10.26 280 THR B O 1
ATOM 4925 N N . SER B 1 281 ? 58.083 2.553 16.034 1.00 9.92 281 SER B N 1
ATOM 4926 C CA A SER B 1 281 ? 59.357 2.661 16.735 0.50 10.53 281 SER B CA 1
ATOM 4927 C CA B SER B 1 281 ? 59.345 2.626 16.757 0.50 10.52 281 SER B CA 1
ATOM 4928 C C . SER B 1 281 ? 59.145 3.527 17.960 1.00 10.57 281 SER B C 1
ATOM 4929 O O . SER B 1 281 ? 58.398 4.510 17.889 1.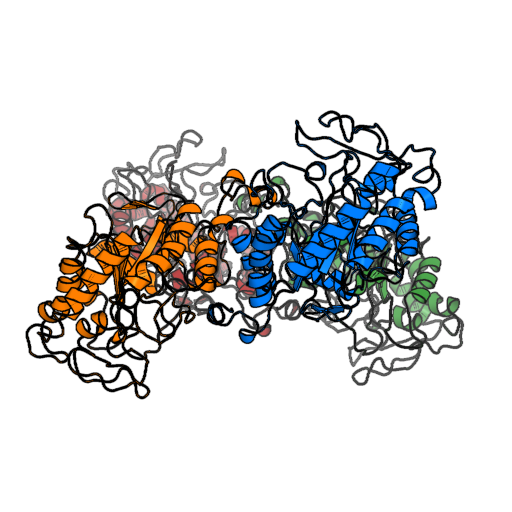00 11.66 281 SER B O 1
ATOM 4934 N N . ALA B 1 282 ? 59.795 3.161 19.066 1.00 10.26 282 ALA B N 1
ATOM 4935 C CA . ALA B 1 282 ? 59.773 3.943 20.306 1.00 9.59 282 ALA B CA 1
ATOM 4936 C C . ALA B 1 282 ? 61.107 4.657 20.481 1.00 9.70 282 ALA B C 1
ATOM 4937 O O . ALA B 1 282 ? 62.172 4.105 20.178 1.00 11.01 282 ALA B O 1
ATOM 4939 N N . VAL B 1 283 ? 61.036 5.862 21.017 1.00 9.47 283 VAL B N 1
ATOM 4940 C CA . VAL B 1 283 ? 62.227 6.696 21.257 1.00 9.33 283 VAL B CA 1
ATOM 4941 C C . VAL B 1 283 ? 61.977 7.625 22.451 1.00 9.95 283 VAL B C 1
ATOM 4942 O O . VAL B 1 283 ? 60.837 8.037 22.707 1.00 9.72 283 VAL B O 1
ATOM 4946 N N . GLY B 1 284 ? 63.042 7.954 23.177 1.00 9.59 284 GLY B N 1
ATOM 4947 C CA . GLY B 1 284 ? 62.983 8.979 24.208 1.00 9.63 284 GLY B CA 1
ATOM 4948 C C . GLY B 1 284 ? 63.505 8.531 25.554 1.00 9.70 284 GLY B C 1
ATOM 4949 O O . GLY B 1 284 ? 62.788 7.893 26.319 1.00 10.45 284 GLY B O 1
ATOM 4950 N N . LEU B 1 285 ? 64.752 8.893 25.820 1.00 9.95 285 LEU B N 1
ATOM 4951 C CA . LEU B 1 285 ? 65.428 8.633 27.100 1.00 10.46 285 LEU B CA 1
ATOM 4952 C C . LEU B 1 285 ? 65.531 7.143 27.431 1.00 10.90 285 LEU B C 1
ATOM 4953 O O . LEU B 1 285 ? 65.566 6.746 28.620 1.00 12.16 285 LEU B O 1
ATOM 4958 N N . ILE B 1 286 ? 65.634 6.331 26.379 1.00 10.39 286 ILE B N 1
ATOM 4959 C CA . ILE B 1 286 ? 65.913 4.916 26.525 1.00 10.53 286 ILE B CA 1
ATOM 4960 C C . ILE B 1 286 ? 67.427 4.731 26.436 1.00 10.51 286 ILE B C 1
ATOM 4961 O O . ILE B 1 286 ? 68.044 5.106 25.432 1.00 10.85 286 ILE B O 1
ATOM 4966 N N . THR B 1 287 ? 68.034 4.132 27.466 1.00 10.92 287 THR B N 1
ATOM 4967 C CA . THR B 1 287 ? 69.496 3.973 27.481 1.00 10.98 287 THR B CA 1
ATOM 4968 C C . THR B 1 287 ? 69.984 2.563 27.811 1.00 11.24 287 THR B C 1
ATOM 4969 O O . THR B 1 287 ? 71.123 2.236 27.496 1.00 12.31 287 THR B O 1
ATOM 4973 N N . THR B 1 288 ? 69.143 1.764 28.463 1.00 11.72 288 THR B N 1
ATOM 4974 C CA . THR B 1 288 ? 69.518 0.425 28.930 1.00 11.84 288 THR B CA 1
ATOM 4975 C C . THR B 1 288 ? 69.013 -0.687 28.032 1.00 11.96 288 THR B C 1
ATOM 4976 O O . THR B 1 288 ? 67.922 -0.607 27.454 1.00 11.25 288 THR B O 1
ATOM 4980 N N . GLN B 1 289 ? 69.793 -1.767 27.968 1.00 11.34 289 GLN B N 1
ATOM 4981 C CA . GLN B 1 289 ? 69.338 -2.989 27.304 1.00 11.45 289 GLN B CA 1
ATOM 4982 C C . GLN B 1 289 ? 68.038 -3.461 27.945 1.00 11.01 289 GLN B C 1
ATOM 4983 O O . GLN B 1 289 ? 67.136 -3.964 27.259 1.00 11.32 289 GLN B O 1
ATOM 4989 N N . GLU B 1 290 ? 67.937 -3.272 29.259 1.00 11.16 290 GLU B N 1
ATOM 4990 C CA . GLU B 1 290 ? 66.804 -3.819 29.999 1.00 11.51 290 GLU B CA 1
ATOM 4991 C C . GLU B 1 290 ? 65.490 -3.190 29.532 1.00 10.95 290 GLU B C 1
ATOM 4992 O O . GLU B 1 290 ? 64.545 -3.910 29.210 1.00 11.61 290 GLU B O 1
ATOM 4998 N N . LEU B 1 291 ? 65.454 -1.863 29.455 1.00 11.02 291 LEU B N 1
ATOM 4999 C CA . LEU B 1 291 ? 64.232 -1.180 29.034 1.00 11.22 291 LEU B CA 1
ATOM 5000 C C . LEU B 1 291 ? 63.967 -1.443 27.546 1.00 10.79 291 LEU B C 1
ATOM 5001 O O . LEU B 1 291 ? 62.815 -1.623 27.157 1.00 11.18 291 LEU B O 1
ATOM 5006 N N . ALA B 1 292 ? 65.016 -1.468 26.713 1.00 11.07 292 ALA B N 1
ATOM 5007 C CA . ALA B 1 292 ? 64.830 -1.793 25.284 1.00 11.03 292 ALA B CA 1
ATOM 5008 C C . ALA B 1 292 ? 64.193 -3.177 25.107 1.00 11.50 292 ALA B C 1
ATOM 5009 O O . ALA B 1 292 ? 63.274 -3.356 24.317 1.00 11.36 292 ALA B O 1
ATOM 5011 N N . GLU B 1 293 ? 64.677 -4.163 25.857 1.00 11.53 293 GLU B N 1
ATOM 5012 C CA . GLU B 1 293 ? 64.111 -5.502 25.806 1.00 12.00 293 GLU B CA 1
ATOM 5013 C C . GLU B 1 293 ? 62.669 -5.519 26.308 1.00 11.29 293 GLU B C 1
ATOM 5014 O O . GLU B 1 293 ? 61.827 -6.215 25.741 1.00 11.67 293 GLU B O 1
ATOM 5020 N N . GLU B 1 294 ? 62.367 -4.762 27.360 1.00 10.43 294 GLU B N 1
ATOM 5021 C CA . GLU B 1 294 ? 60.995 -4.750 27.894 1.00 10.56 294 GLU B CA 1
ATOM 5022 C C . GLU B 1 294 ? 60.031 -4.209 26.841 1.00 10.82 294 GLU B C 1
ATOM 5023 O O . GLU B 1 294 ? 58.935 -4.751 26.619 1.00 11.26 294 GLU B O 1
ATOM 5029 N N . ILE B 1 295 ? 60.447 -3.141 26.181 1.00 10.69 295 ILE B N 1
ATOM 5030 C CA . ILE B 1 295 ? 59.606 -2.476 25.172 1.00 10.73 295 ILE B CA 1
ATOM 5031 C C . ILE B 1 295 ? 59.256 -3.447 24.038 1.00 11.05 295 ILE B C 1
ATOM 5032 O O . ILE B 1 295 ? 58.107 -3.566 23.617 1.00 11.68 295 ILE B O 1
ATOM 5037 N N . LEU B 1 296 ? 60.272 -4.124 23.525 1.00 10.88 296 LEU B N 1
ATOM 5038 C CA . LEU B 1 296 ? 60.093 -5.026 22.400 1.00 11.72 296 LEU B CA 1
ATOM 5039 C C . LEU B 1 296 ? 59.315 -6.273 22.798 1.00 12.06 296 LEU B C 1
ATOM 5040 O O . LEU B 1 296 ? 58.407 -6.692 22.087 1.00 12.45 296 LEU B O 1
ATOM 5045 N N . SER B 1 297 ? 59.659 -6.851 23.946 1.00 12.27 297 SER B N 1
ATOM 5046 C CA . SER B 1 297 ? 59.060 -8.122 24.369 1.00 12.49 297 SER B CA 1
ATOM 5047 C C . SER B 1 297 ? 57.609 -7.968 24.802 1.00 12.41 297 SER B C 1
ATOM 5048 O O . SER B 1 297 ? 56.819 -8.885 24.609 1.00 13.42 297 SER B O 1
ATOM 5051 N N . ASN B 1 298 ? 57.270 -6.824 25.404 1.00 12.30 298 ASN B N 1
ATOM 5052 C CA . ASN B 1 298 ? 55.879 -6.511 25.753 1.00 12.50 298 ASN B CA 1
ATOM 5053 C C . ASN B 1 298 ? 55.092 -5.939 24.555 1.00 13.06 298 ASN B C 1
ATOM 5054 O O . ASN B 1 298 ? 53.956 -5.499 24.713 1.00 13.70 298 ASN B O 1
ATOM 5059 N N . GLU B 1 299 ? 55.721 -5.953 23.374 1.00 14.17 299 GLU B N 1
ATOM 5060 C CA . GLU B 1 299 ? 55.084 -5.563 22.110 1.00 15.13 299 GLU B CA 1
ATOM 5061 C C . GLU B 1 299 ? 54.569 -4.129 22.134 1.00 14.18 299 GLU B C 1
ATOM 5062 O O . GLU B 1 299 ? 53.508 -3.811 21.581 1.00 14.97 299 GLU B O 1
ATOM 5068 N N . ARG B 1 300 ? 55.352 -3.264 22.765 1.00 13.16 300 ARG B N 1
ATOM 5069 C CA A ARG B 1 300 ? 55.006 -1.853 22.865 0.50 12.95 300 ARG B CA 1
ATOM 5070 C CA B ARG B 1 300 ? 55.020 -1.847 22.875 0.50 13.21 300 ARG B CA 1
ATOM 5071 C C . ARG B 1 300 ? 55.462 -1.099 21.612 1.00 13.24 300 ARG B C 1
ATOM 5072 O O . ARG B 1 300 ? 54.939 -0.038 21.301 1.00 12.58 300 ARG B O 1
ATOM 5087 N N . ALA B 1 301 ? 56.453 -1.656 20.921 1.00 12.19 301 ALA B N 1
ATOM 5088 C CA . ALA B 1 301 ? 56.966 -1.149 19.656 1.00 11.33 301 ALA B CA 1
ATOM 5089 C C . ALA B 1 301 ? 57.698 -2.290 18.937 1.00 11.20 301 ALA B C 1
ATOM 5090 O O . ALA B 1 301 ? 58.016 -3.331 19.547 1.00 11.11 301 ALA B O 1
ATOM 5092 N N . ASP B 1 302 ? 57.966 -2.095 17.649 1.00 10.84 302 ASP B N 1
ATOM 5093 C CA . ASP B 1 302 ? 58.672 -3.082 16.820 1.00 10.85 302 ASP B CA 1
ATOM 5094 C C . ASP B 1 302 ? 60.171 -2.790 16.712 1.00 10.96 302 ASP B C 1
ATOM 5095 O O . ASP B 1 302 ? 60.960 -3.697 16.458 1.00 10.75 302 ASP B O 1
ATOM 5100 N N . LEU B 1 303 ? 60.548 -1.515 16.821 1.00 10.67 303 LEU B N 1
ATOM 5101 C CA . LEU B 1 303 ? 61.942 -1.088 16.896 1.00 10.00 303 LEU B CA 1
ATOM 5102 C C . LEU B 1 303 ? 62.131 -0.181 18.087 1.00 10.12 303 LEU B C 1
ATOM 5103 O O . LEU B 1 303 ? 61.197 0.503 18.493 1.00 9.80 303 LEU B O 1
ATOM 5108 N N . VAL B 1 304 ? 63.348 -0.158 18.618 1.00 8.81 304 VAL B N 1
ATOM 5109 C CA . VAL B 1 304 ? 63.735 0.804 19.655 1.00 9.28 304 VAL B CA 1
ATOM 5110 C C . VAL B 1 304 ? 64.779 1.727 19.061 1.00 8.95 304 VAL B C 1
ATOM 5111 O O . VAL B 1 304 ? 65.797 1.251 18.547 1.00 9.80 304 VAL B O 1
ATOM 5115 N N . ALA B 1 305 ? 64.499 3.035 19.104 1.00 9.64 305 ALA B N 1
ATOM 5116 C CA . ALA B 1 305 ? 65.436 4.034 18.607 1.00 9.56 305 ALA B CA 1
ATOM 5117 C C . ALA B 1 305 ? 66.218 4.626 19.747 1.00 10.20 305 ALA B C 1
ATOM 5118 O O . ALA B 1 305 ? 65.641 5.031 20.765 1.00 10.15 305 ALA B O 1
ATOM 5120 N N . LEU B 1 306 ? 67.538 4.704 19.558 1.00 9.44 306 LEU B N 1
ATOM 5121 C CA . LEU B 1 306 ? 68.420 5.340 20.521 1.00 9.48 306 LEU B CA 1
ATOM 5122 C C . LEU B 1 306 ? 69.036 6.557 19.855 1.00 9.47 306 LEU B C 1
ATOM 5123 O O . LEU B 1 306 ? 69.575 6.451 18.754 1.00 9.40 306 LEU B O 1
ATOM 5128 N N . GLY B 1 307 ? 68.977 7.693 20.536 1.00 9.71 307 GLY B N 1
ATOM 5129 C CA . GLY B 1 307 ? 69.621 8.905 20.063 1.00 9.21 307 GLY B CA 1
ATOM 5130 C C . GLY B 1 307 ? 70.849 9.180 20.906 1.00 9.38 307 GLY B C 1
ATOM 5131 O O . GLY B 1 307 ? 71.959 8.757 20.575 1.00 9.05 307 GLY B O 1
ATOM 5132 N N . ARG B 1 308 ? 70.660 9.886 22.011 1.00 8.87 308 ARG B N 1
ATOM 5133 C CA . ARG B 1 308 ? 71.802 10.363 22.799 1.00 9.16 308 ARG B CA 1
ATOM 5134 C C . ARG B 1 308 ? 72.693 9.209 23.287 1.00 8.55 308 ARG B C 1
ATOM 5135 O O . ARG B 1 308 ? 73.918 9.350 23.331 1.00 8.49 308 ARG B O 1
ATOM 5143 N N . GLU B 1 309 ? 72.098 8.071 23.617 1.00 8.68 309 GLU B N 1
ATOM 5144 C CA . GLU B 1 309 ? 72.905 6.931 24.063 1.00 9.32 309 GLU B CA 1
ATOM 5145 C C . GLU B 1 309 ? 73.897 6.498 22.989 1.00 8.70 309 GLU B C 1
ATOM 5146 O O . GLU B 1 309 ? 75.032 6.147 23.308 1.00 9.00 309 GLU B O 1
ATOM 5152 N N . LEU B 1 310 ? 73.505 6.548 21.710 1.00 9.23 310 LEU B N 1
ATOM 5153 C CA . LEU B 1 310 ? 74.450 6.210 20.629 1.00 9.21 310 LEU B CA 1
ATOM 5154 C C . LEU B 1 310 ? 75.489 7.300 20.315 1.00 9.03 310 LEU B C 1
ATOM 5155 O O . LEU B 1 310 ? 76.511 7.008 19.668 1.00 8.83 310 LEU B O 1
ATOM 5160 N N . LEU B 1 311 ? 75.252 8.535 20.765 1.00 9.43 311 LEU B N 1
ATOM 5161 C CA . LEU B 1 311 ? 76.276 9.584 20.699 1.00 9.65 311 LEU B CA 1
ATOM 5162 C C . LEU B 1 311 ? 77.373 9.290 21.709 1.00 10.53 311 LEU B C 1
ATOM 5163 O O . LEU B 1 311 ? 78.544 9.302 21.361 1.00 10.87 311 LEU B O 1
ATOM 5168 N N . ARG B 1 312 ? 77.008 9.003 22.957 1.00 10.88 312 ARG B N 1
ATOM 5169 C CA . ARG B 1 312 ? 78.021 8.742 24.011 1.00 11.86 312 ARG B CA 1
ATOM 5170 C C . ARG B 1 312 ? 78.615 7.317 23.997 1.00 11.72 312 ARG B C 1
ATOM 5171 O O . ARG B 1 312 ? 79.722 7.094 24.509 1.00 11.94 312 ARG B O 1
ATOM 5179 N N . ASN B 1 313 ? 77.872 6.364 23.434 1.00 10.48 313 ASN B N 1
ATOM 5180 C CA . ASN B 1 313 ? 78.141 4.924 23.553 1.00 10.70 313 ASN B CA 1
ATOM 5181 C C . ASN B 1 313 ? 77.835 4.265 22.195 1.00 9.63 313 ASN B C 1
ATOM 5182 O O . ASN B 1 313 ? 76.857 3.529 22.040 1.00 10.26 313 ASN B O 1
ATOM 5187 N N . PRO B 1 314 ? 78.678 4.537 21.188 1.00 9.90 314 PRO B N 1
ATOM 5188 C CA . PRO B 1 314 ? 78.428 4.124 19.810 1.00 9.67 314 PRO B CA 1
ATOM 5189 C C . PRO B 1 314 ? 78.376 2.620 19.608 1.00 9.00 314 PRO B C 1
ATOM 5190 O O . PRO B 1 314 ? 77.738 2.164 18.660 1.00 9.17 314 PRO B O 1
ATOM 5194 N N . TYR B 1 315 ? 79.057 1.858 20.479 1.00 9.03 315 TYR B N 1
ATOM 5195 C CA . TYR B 1 315 ? 79.056 0.394 20.363 1.00 9.03 315 TYR B CA 1
ATOM 5196 C C . TYR B 1 315 ? 78.067 -0.308 21.314 1.00 10.05 315 TYR B C 1
ATOM 5197 O O . TYR B 1 315 ? 78.239 -1.494 21.617 1.00 10.24 315 TYR B O 1
ATOM 5206 N N . TRP B 1 316 ? 77.036 0.420 21.756 1.00 9.44 316 TRP B N 1
ATOM 5207 C CA . TRP B 1 316 ? 75.976 -0.131 22.609 1.00 10.13 316 TRP B CA 1
ATOM 5208 C C . TRP B 1 316 ? 75.536 -1.530 22.159 1.00 10.29 316 TRP B C 1
ATOM 5209 O O . TRP B 1 316 ? 75.433 -2.440 22.978 1.00 10.40 316 TRP B O 1
ATOM 5220 N N . VAL B 1 317 ? 75.279 -1.710 20.864 1.00 11.19 317 VAL B N 1
ATOM 5221 C CA . VAL B 1 317 ? 74.768 -2.989 20.367 1.00 11.46 317 VAL B CA 1
ATOM 5222 C C . VAL B 1 317 ? 75.816 -4.115 20.520 1.00 11.93 317 VAL B C 1
ATOM 5223 O O . VAL B 1 317 ? 75.476 -5.230 20.927 1.00 12.42 317 VAL B O 1
ATOM 5227 N N . LEU B 1 318 ? 77.084 -3.827 20.232 1.00 11.68 318 LEU B N 1
ATOM 5228 C CA . LEU B 1 318 ? 78.145 -4.831 20.420 1.00 12.29 318 LEU B CA 1
ATOM 5229 C C . LEU B 1 318 ? 78.159 -5.366 21.844 1.00 13.35 318 LEU B C 1
ATOM 5230 O O . LEU B 1 318 ? 78.380 -6.559 22.048 1.00 13.88 318 LEU B O 1
ATOM 5235 N N . HIS B 1 319 ? 77.920 -4.484 22.816 1.00 14.15 319 HIS B N 1
ATOM 5236 C CA . HIS B 1 319 ? 77.961 -4.855 24.234 1.00 15.10 319 HIS B CA 1
ATOM 5237 C C . HIS B 1 319 ? 76.817 -5.770 24.633 1.00 15.52 319 HIS B C 1
ATOM 5238 O O . HIS B 1 319 ? 76.861 -6.345 25.721 1.00 17.73 319 HIS B O 1
ATOM 5245 N N . THR B 1 320 ? 75.794 -5.902 23.786 1.00 15.52 320 THR B N 1
ATOM 5246 C CA . THR B 1 320 ? 74.687 -6.832 24.042 1.00 16.06 320 THR B CA 1
ATOM 5247 C C . THR B 1 320 ? 74.916 -8.235 23.463 1.00 17.34 320 THR B C 1
ATOM 5248 O O . THR B 1 320 ? 74.151 -9.160 23.759 1.00 18.22 320 THR B O 1
ATOM 5252 N N . TYR B 1 321 ? 75.943 -8.398 22.629 1.00 18.35 321 TYR B N 1
ATOM 5253 C CA . TYR B 1 321 ? 76.235 -9.701 22.029 1.00 19.10 321 TYR B CA 1
ATOM 5254 C C . TYR B 1 321 ? 76.855 -10.636 23.062 1.00 20.19 321 TYR B C 1
ATOM 5255 O O . TYR B 1 321 ? 77.583 -10.200 23.944 1.00 19.73 321 TYR B O 1
ATOM 5264 N N . THR B 1 322 ? 76.565 -11.927 22.913 1.00 21.52 322 THR B N 1
ATOM 5265 C CA . THR B 1 322 ? 76.994 -12.950 23.873 1.00 22.56 322 THR B CA 1
ATOM 5266 C C . THR B 1 322 ? 78.143 -13.843 23.382 1.00 22.98 322 THR B C 1
ATOM 5267 O O . THR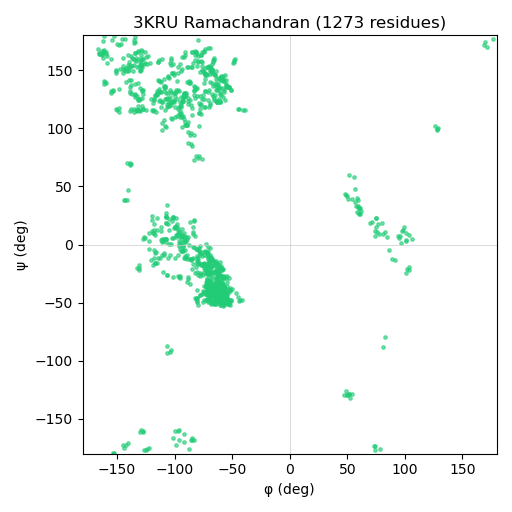 B 1 322 ? 78.608 -14.707 24.126 1.00 23.10 322 THR B O 1
ATOM 5271 N N A SER B 1 323 ? 78.594 -13.641 22.147 0.50 23.02 323 SER B N 1
ATOM 5272 N N B SER B 1 323 ? 78.604 -13.620 22.152 0.50 23.10 323 SER B N 1
ATOM 5273 C CA A SER B 1 323 ? 79.741 -14.378 21.621 0.50 23.19 323 SER B CA 1
ATOM 5274 C CA B SER B 1 323 ? 79.707 -14.390 21.573 0.50 23.34 323 SER B CA 1
ATOM 5275 C C A SER B 1 323 ? 80.663 -13.466 20.820 0.50 23.34 323 SER B C 1
ATOM 5276 C C B SER B 1 323 ? 80.659 -13.476 20.796 0.50 23.41 323 SER B C 1
ATOM 5277 O O A SER B 1 323 ? 80.201 -12.552 20.137 0.50 22.70 323 SER B O 1
ATOM 5278 O O B SER B 1 323 ? 80.209 -12.560 20.108 0.50 22.78 323 SER B O 1
ATOM 5283 N N . LYS B 1 324 ? 81.966 -13.735 20.897 1.00 23.39 324 LYS B N 1
ATOM 5284 C CA . LYS B 1 324 ? 82.973 -12.928 20.184 1.00 23.87 324 LYS B CA 1
ATOM 5285 C C . LYS B 1 324 ? 82.776 -12.954 18.665 1.00 23.69 324 LYS B C 1
ATOM 5286 O O . LYS B 1 324 ? 83.121 -11.997 17.976 1.00 22.63 324 LYS B O 1
ATOM 5291 N N . GLU B 1 325 ? 82.195 -14.035 18.146 1.00 23.28 325 GLU B N 1
ATOM 5292 C CA . GLU B 1 325 ? 81.973 -14.158 16.705 1.00 23.41 325 GLU B CA 1
ATOM 5293 C C . GLU B 1 325 ? 80.949 -13.161 16.150 1.00 22.19 325 GLU B C 1
ATOM 5294 O O . GLU B 1 325 ? 80.842 -12.991 14.931 1.00 22.95 325 GLU B O 1
ATOM 5300 N N . ASP B 1 326 ? 80.206 -12.507 17.039 1.00 21.13 326 ASP B N 1
ATOM 5301 C CA . ASP B 1 326 ? 79.233 -11.471 16.659 1.00 20.19 326 ASP B CA 1
ATOM 5302 C C . ASP B 1 326 ? 79.892 -10.096 16.486 1.00 19.05 326 ASP B C 1
ATOM 5303 O O . ASP B 1 326 ? 79.304 -9.189 15.898 1.00 18.58 326 ASP B O 1
ATOM 5308 N N . TRP B 1 327 ? 81.102 -9.952 17.027 1.00 17.41 327 TRP B N 1
ATOM 5309 C CA . TRP B 1 327 ? 81.870 -8.710 16.920 1.00 16.80 327 TRP B CA 1
ATOM 5310 C C . TRP B 1 327 ? 82.555 -8.612 15.555 1.00 15.77 327 TRP B C 1
ATOM 5311 O O . TRP B 1 327 ? 82.814 -9.637 14.927 1.00 15.60 327 TRP B O 1
ATOM 5322 N N . PRO B 1 328 ? 82.898 -7.385 15.118 1.00 14.75 328 PRO B N 1
ATOM 5323 C CA . PRO B 1 328 ? 83.785 -7.225 13.974 1.00 14.73 328 PRO B CA 1
ATOM 5324 C C . PRO B 1 328 ? 85.043 -8.044 14.218 1.00 14.00 328 PRO B C 1
ATOM 5325 O O . PRO B 1 328 ? 85.569 -8.032 15.334 1.00 13.19 328 PRO B O 1
ATOM 5329 N N . LYS B 1 329 ? 85.488 -8.774 13.196 1.00 14.19 329 LYS B N 1
ATOM 5330 C CA . LYS B 1 329 ? 86.632 -9.676 13.318 1.00 13.43 329 LYS B CA 1
ATOM 5331 C C . LYS B 1 329 ? 87.831 -8.955 13.914 1.00 12.44 329 LYS B C 1
ATOM 5332 O O . LYS B 1 329 ? 88.535 -9.517 14.749 1.00 13.04 329 LYS B O 1
ATOM 5335 N N . GLN B 1 330 ? 88.032 -7.698 13.497 1.00 11.25 330 GLN B N 1
ATOM 5336 C CA . GLN B 1 330 ? 89.174 -6.892 13.968 1.00 10.95 330 GLN B CA 1
ATOM 5337 C C . GLN B 1 330 ? 89.161 -6.641 15.481 1.00 11.03 330 GLN B C 1
ATOM 5338 O O . GLN B 1 330 ? 90.223 -6.370 16.069 1.00 11.54 330 GLN B O 1
ATOM 5344 N N . TYR B 1 331 ? 87.971 -6.700 16.092 1.00 10.85 331 TYR B N 1
ATOM 5345 C CA . TYR B 1 331 ? 87.804 -6.388 17.511 1.00 11.19 331 TYR B CA 1
ATOM 5346 C C . TYR B 1 331 ? 87.481 -7.624 18.361 1.00 12.79 331 TYR B C 1
ATOM 5347 O O . TYR B 1 331 ? 87.271 -7.504 19.566 1.00 12.67 331 TYR B O 1
ATOM 5356 N N . GLU B 1 332 ? 87.462 -8.800 17.732 1.00 14.41 332 GLU B N 1
ATOM 5357 C CA . GLU B 1 332 ? 87.178 -10.056 18.434 1.00 16.96 332 GLU B CA 1
ATOM 5358 C C . GLU B 1 332 ? 87.960 -10.211 19.732 1.00 15.88 332 GLU B C 1
ATOM 5359 O O . GLU B 1 332 ? 87.416 -10.691 20.737 1.00 15.21 332 GLU B O 1
ATOM 5365 N N . ARG B 1 333 ? 89.237 -9.828 19.704 1.00 15.47 333 ARG B N 1
ATOM 5366 C CA . ARG B 1 333 ? 90.129 -10.019 20.855 1.00 16.01 333 ARG B CA 1
ATOM 5367 C C . ARG B 1 333 ? 89.688 -9.213 22.065 1.00 15.76 333 ARG B C 1
ATOM 5368 O O . ARG B 1 333 ? 90.142 -9.474 23.176 1.00 15.46 333 ARG B O 1
ATOM 5374 N N . ALA B 1 334 ? 88.815 -8.228 21.848 1.00 15.79 334 ALA B N 1
ATOM 5375 C CA . ALA B 1 334 ? 88.330 -7.370 22.932 1.00 16.43 334 ALA B CA 1
ATOM 5376 C C . ALA B 1 334 ? 86.990 -7.821 23.527 1.00 17.68 334 ALA B C 1
ATOM 5377 O O . ALA B 1 334 ? 86.450 -7.162 24.420 1.00 16.68 334 ALA B O 1
ATOM 5379 N N . PHE B 1 335 ? 86.434 -8.919 23.027 1.00 19.02 335 PHE B N 1
ATOM 5380 C CA . PHE B 1 335 ? 85.208 -9.460 23.602 1.00 21.73 335 PHE B CA 1
ATOM 5381 C C . PHE B 1 335 ? 85.475 -9.903 25.045 1.00 22.65 335 PHE B C 1
ATOM 5382 O O . PHE B 1 335 ? 86.472 -10.581 25.304 1.00 23.55 335 PHE B O 1
ATOM 5390 N N . LYS B 1 336 ? 84.579 -9.522 25.961 1.00 24.41 336 LYS B N 1
ATOM 5391 C CA . LYS B 1 336 ? 84.679 -9.878 27.391 1.00 25.24 336 LYS B CA 1
ATOM 5392 C C . LYS B 1 336 ? 83.465 -10.694 27.844 1.00 26.77 336 LYS B C 1
ATOM 5393 O O . LYS B 1 336 ? 83.512 -11.940 27.870 1.00 28.71 336 LYS B O 1
ATOM 5395 N N . SER C 1 2 ? 90.455 -15.357 40.408 1.00 25.62 2 SER C N 1
ATOM 5396 C CA . SER C 1 2 ? 91.197 -14.108 40.785 1.00 25.16 2 SER C CA 1
ATOM 5397 C C . SER C 1 2 ? 92.213 -14.395 41.908 1.00 25.05 2 SER C C 1
ATOM 5398 O O . SER C 1 2 ? 91.963 -15.261 42.756 1.00 24.43 2 SER C O 1
ATOM 5401 N N . ILE C 1 3 ? 93.351 -13.682 41.912 1.00 23.84 3 ILE C N 1
ATOM 5402 C CA . ILE C 1 3 ? 94.333 -13.742 43.023 1.00 23.75 3 ILE C CA 1
ATOM 5403 C C . ILE C 1 3 ? 93.706 -13.263 44.343 1.00 22.28 3 ILE C C 1
ATOM 5404 O O . ILE C 1 3 ? 94.114 -13.638 45.452 1.00 21.91 3 ILE C O 1
ATOM 5409 N N . LEU C 1 4 ? 92.701 -12.430 44.177 1.00 21.51 4 LEU C N 1
ATOM 5410 C CA . LEU C 1 4 ? 91.841 -11.973 45.240 1.00 21.06 4 LEU C CA 1
ATOM 5411 C C . LEU C 1 4 ? 91.251 -13.145 46.026 1.00 19.98 4 LEU C C 1
ATOM 5412 O O . LEU C 1 4 ? 90.954 -13.006 47.206 1.00 17.81 4 LEU C O 1
ATOM 5417 N N . HIS C 1 5 ? 91.074 -14.288 45.361 1.00 19.14 5 HIS C N 1
ATOM 5418 C CA . HIS C 1 5 ? 90.390 -15.436 45.960 1.00 19.99 5 HIS C CA 1
ATOM 5419 C C . HIS C 1 5 ? 91.348 -16.486 46.510 1.00 19.83 5 HIS C C 1
ATOM 5420 O O . HIS C 1 5 ? 90.911 -17.581 46.901 1.00 20.24 5 HIS C O 1
ATOM 5427 N N . MET C 1 6 ? 92.646 -16.171 46.546 1.00 19.47 6 MET C N 1
ATOM 5428 C CA . MET C 1 6 ? 93.647 -17.099 47.084 1.00 20.11 6 MET C CA 1
ATOM 5429 C C . MET C 1 6 ? 93.684 -16.941 48.599 1.00 18.94 6 MET C C 1
ATOM 5430 O O . MET C 1 6 ? 93.727 -15.820 49.090 1.00 18.31 6 MET C O 1
ATOM 5435 N N . PRO C 1 7 ? 93.650 -18.058 49.355 1.00 17.78 7 PRO C N 1
ATOM 5436 C CA . PRO C 1 7 ? 93.752 -17.906 50.803 1.00 17.47 7 PRO C CA 1
ATOM 5437 C C . PRO C 1 7 ? 95.098 -17.364 51.258 1.00 16.74 7 PRO C C 1
ATOM 5438 O O . PRO C 1 7 ? 96.077 -17.441 50.518 1.00 16.20 7 PRO C O 1
ATOM 5442 N N . LEU C 1 8 ? 95.119 -16.792 52.456 1.00 16.78 8 LEU C N 1
ATOM 5443 C CA . LEU C 1 8 ? 96.351 -16.379 53.126 1.00 17.18 8 LEU C CA 1
ATOM 5444 C C . LEU C 1 8 ? 96.375 -16.968 54.536 1.00 17.61 8 LEU C C 1
ATOM 5445 O O . LEU C 1 8 ? 95.490 -16.686 55.331 1.00 16.61 8 LEU C O 1
ATOM 5450 N N . LYS C 1 9 ? 97.375 -17.800 54.824 1.00 18.94 9 LYS C N 1
ATOM 5451 C CA . LYS C 1 9 ? 97.523 -18.380 56.163 1.00 19.46 9 LYS C CA 1
ATOM 5452 C C . LYS C 1 9 ? 98.485 -17.515 56.970 1.00 19.09 9 LYS C C 1
ATOM 5453 O O . LYS C 1 9 ? 99.575 -17.191 56.509 1.00 19.17 9 LYS C O 1
ATOM 5457 N N . ILE C 1 10 ? 98.044 -17.088 58.150 1.00 18.92 10 ILE C N 1
ATOM 5458 C CA . ILE C 1 10 ? 98.884 -16.328 59.066 1.00 19.29 10 ILE C CA 1
ATOM 5459 C C . ILE C 1 10 ? 98.817 -17.038 60.413 1.00 19.91 10 ILE C C 1
ATOM 5460 O O . ILE C 1 10 ? 97.755 -17.134 61.032 1.00 19.21 10 ILE C O 1
ATOM 5465 N N . LYS C 1 11 ? 99.964 -17.546 60.852 1.00 21.40 11 LYS C N 1
ATOM 5466 C CA . LYS C 1 11 ? 100.005 -18.492 61.971 1.00 22.25 11 LYS C CA 1
ATOM 5467 C C . LYS C 1 11 ? 98.965 -19.598 61.744 1.00 22.18 11 LYS C C 1
ATOM 5468 O O . LYS C 1 11 ? 98.981 -20.210 60.671 1.00 22.11 11 LYS C O 1
ATOM 5474 N N . ASP C 1 12 ? 98.071 -19.851 62.697 1.00 22.38 12 ASP C N 1
ATOM 5475 C CA . ASP C 1 12 ? 97.078 -20.924 62.566 1.00 22.73 12 ASP C CA 1
ATOM 5476 C C . ASP C 1 12 ? 95.755 -20.448 61.951 1.00 22.14 12 ASP C C 1
ATOM 5477 O O . ASP C 1 12 ? 94.813 -21.222 61.852 1.00 22.15 12 ASP C O 1
ATOM 5482 N N . ILE C 1 13 ? 95.673 -19.182 61.551 1.00 21.17 13 ILE C N 1
ATOM 5483 C CA . ILE C 1 13 ? 94.437 -18.627 60.988 1.00 20.92 13 ILE C CA 1
ATOM 5484 C C . ILE C 1 13 ? 94.545 -18.558 59.460 1.00 20.54 13 ILE C C 1
ATOM 5485 O O . ILE C 1 13 ? 95.540 -18.070 58.927 1.00 20.68 13 ILE C O 1
ATOM 5490 N N . THR C 1 14 ? 93.529 -19.069 58.768 1.00 19.96 14 THR C N 1
ATOM 5491 C CA . THR C 1 14 ? 93.479 -19.004 57.302 1.00 19.87 14 THR C CA 1
ATOM 5492 C C . THR C 1 14 ? 92.352 -18.063 56.872 1.00 18.78 14 THR C C 1
ATOM 5493 O O . THR C 1 14 ? 91.170 -18.280 57.171 1.00 18.82 14 THR C O 1
ATOM 5497 N N . ILE C 1 15 ? 92.758 -17.007 56.177 1.00 17.79 15 ILE C N 1
ATOM 5498 C CA . ILE C 1 15 ? 91.839 -16.033 55.617 1.00 17.14 15 ILE C CA 1
ATOM 5499 C C . ILE C 1 15 ? 91.513 -16.537 54.213 1.00 16.02 15 ILE C C 1
ATOM 5500 O O . ILE C 1 15 ? 92.424 -16.814 53.429 1.00 16.00 15 ILE C O 1
ATOM 5505 N N . LYS C 1 16 ? 90.223 -16.654 53.903 1.00 15.33 16 LYS C N 1
ATOM 5506 C CA . LYS C 1 16 ? 89.785 -17.380 52.713 1.00 14.99 16 LYS C CA 1
ATOM 5507 C C . LYS C 1 16 ? 90.012 -16.599 51.424 1.00 14.32 16 LYS C C 1
ATOM 5508 O O . LYS C 1 16 ? 89.986 -17.185 50.348 1.00 14.61 16 LYS C O 1
ATOM 5514 N N . ASN C 1 17 ? 90.218 -15.285 51.549 1.00 14.11 17 ASN C N 1
ATOM 5515 C CA . ASN C 1 17 ? 90.520 -14.423 50.410 1.00 12.94 17 ASN C CA 1
ATOM 5516 C C . ASN C 1 17 ? 91.339 -13.221 50.883 1.00 13.19 17 ASN C C 1
ATOM 5517 O O . ASN C 1 17 ? 91.654 -13.117 52.072 1.00 12.86 17 ASN C O 1
ATOM 5522 N N . ARG C 1 18 ? 91.707 -12.336 49.952 1.00 13.33 18 ARG C N 1
ATOM 5523 C CA . ARG C 1 18 ? 92.628 -11.238 50.258 1.00 13.34 18 ARG C CA 1
ATOM 5524 C C . ARG C 1 18 ? 91.956 -9.888 50.550 1.00 12.99 18 ARG C C 1
ATOM 5525 O O . ARG C 1 18 ? 92.623 -8.838 50.525 1.00 13.35 18 ARG C O 1
ATOM 5533 N N . ILE C 1 19 ? 90.657 -9.901 50.861 1.00 12.28 19 ILE C N 1
ATOM 5534 C CA . ILE C 1 19 ? 89.925 -8.669 51.155 1.00 12.49 19 ILE C CA 1
ATOM 5535 C C . ILE C 1 19 ? 89.672 -8.521 52.645 1.00 12.84 19 ILE C C 1
ATOM 5536 O O . ILE C 1 19 ? 89.094 -9.412 53.289 1.00 12.96 19 ILE C O 1
ATOM 5541 N N . MET C 1 20 ? 90.150 -7.409 53.199 1.00 12.04 20 MET C N 1
ATOM 5542 C CA . MET C 1 20 ? 89.874 -7.046 54.579 1.00 12.63 20 MET C CA 1
ATOM 5543 C C . MET C 1 20 ? 88.913 -5.860 54.598 1.00 11.84 20 MET C C 1
ATOM 5544 O O . MET C 1 20 ? 89.073 -4.910 53.830 1.00 12.22 20 MET C O 1
ATOM 5549 N N . MET C 1 21 ? 87.902 -5.918 55.464 1.00 11.28 21 MET C N 1
ATOM 5550 C CA . MET C 1 21 ? 87.114 -4.727 55.768 1.00 11.36 21 MET C CA 1
ATOM 5551 C C . MET C 1 21 ? 87.915 -3.848 56.716 1.00 10.87 21 MET C C 1
ATOM 5552 O O . MET C 1 21 ? 88.177 -4.230 57.863 1.00 10.47 21 MET C O 1
ATOM 5557 N N . SER C 1 22 ? 88.330 -2.686 56.223 1.00 10.19 22 SER C N 1
ATOM 5558 C CA . SER C 1 22 ? 89.104 -1.727 56.992 1.00 10.55 22 SER C CA 1
ATOM 5559 C C . SER C 1 22 ? 88.339 -1.319 58.266 1.00 10.86 22 SER C C 1
ATOM 5560 O O . SER C 1 22 ? 87.104 -1.136 58.216 1.00 10.52 22 SER C O 1
ATOM 5563 N N . PRO C 1 23 ? 89.044 -1.161 59.409 1.00 11.17 23 PRO C N 1
ATOM 5564 C CA . PRO C 1 23 ? 88.354 -0.702 60.631 1.00 11.90 23 PRO C CA 1
ATOM 5565 C C . PRO C 1 23 ? 87.772 0.695 60.477 1.00 12.85 23 PRO C C 1
ATOM 5566 O O . PRO C 1 23 ? 88.504 1.628 60.163 1.00 14.00 23 PRO C O 1
ATOM 5570 N N . MET C 1 24 ? 86.464 0.819 60.678 1.00 13.20 24 MET C N 1
ATOM 5571 C CA . MET C 1 24 ? 85.762 2.098 60.527 1.00 12.68 24 MET C CA 1
ATOM 5572 C C . MET C 1 24 ? 84.791 2.341 61.679 1.00 13.19 24 MET C C 1
ATOM 5573 O O . MET C 1 24 ? 83.819 1.610 61.836 1.00 13.32 24 MET C O 1
ATOM 5578 N N . CYS C 1 25 ? 85.074 3.366 62.482 1.00 14.35 25 CYS C N 1
ATOM 5579 C CA . CYS C 1 25 ? 84.176 3.791 63.577 1.00 14.64 25 CYS C CA 1
ATOM 5580 C C . CYS C 1 25 ? 82.764 4.035 63.085 1.00 14.66 25 CYS C C 1
ATOM 5581 O O . CYS C 1 25 ? 82.572 4.676 62.056 1.00 14.90 25 CYS C O 1
ATOM 5584 N N . MET C 1 26 ? 81.784 3.541 63.839 1.00 15.17 26 MET C N 1
ATOM 5585 C CA . MET C 1 26 ? 80.375 3.702 63.474 1.00 15.90 26 MET C CA 1
ATOM 5586 C C . MET C 1 26 ? 79.643 4.667 64.405 1.00 15.43 26 MET C C 1
ATOM 5587 O O . MET C 1 26 ? 78.491 5.004 64.140 1.00 15.83 26 MET C O 1
ATOM 5592 N N . TYR C 1 27 ? 80.304 5.096 65.483 1.00 15.76 27 TYR C N 1
ATOM 5593 C CA . TYR C 1 27 ? 79.746 6.074 66.432 1.00 16.41 27 TYR C CA 1
ATOM 5594 C C . TYR C 1 27 ? 78.305 5.714 66.845 1.00 16.84 27 TYR C C 1
ATOM 5595 O O . TYR C 1 27 ? 77.435 6.596 66.923 1.00 17.85 27 TYR C O 1
ATOM 5604 N N . SER C 1 28 ? 78.068 4.430 67.119 1.00 17.39 28 SER C N 1
ATOM 5605 C CA . SER C 1 28 ? 76.712 3.919 67.364 1.00 17.45 28 SER C CA 1
ATOM 5606 C C . SER C 1 28 ? 76.584 3.141 68.694 1.00 17.86 28 SER C C 1
ATOM 5607 O O . SER C 1 28 ? 75.532 2.563 68.969 1.00 17.77 28 SER C O 1
ATOM 5610 N N . ALA C 1 29 ? 77.640 3.125 69.509 1.00 18.45 29 ALA C N 1
ATOM 5611 C CA . ALA C 1 29 ? 77.569 2.490 70.836 1.00 18.83 29 ALA C CA 1
ATOM 5612 C C . ALA C 1 29 ? 76.993 3.502 71.826 1.00 19.70 29 ALA C C 1
ATOM 5613 O O . ALA C 1 29 ? 76.915 4.693 71.515 1.00 19.38 29 ALA C O 1
ATOM 5615 N N . SER C 1 30 ? 76.566 3.047 73.009 1.00 21.48 30 SER C N 1
ATOM 5616 C CA . SER C 1 30 ? 76.228 4.023 74.035 1.00 22.26 30 SER C CA 1
ATOM 5617 C C . SER C 1 30 ? 77.482 4.368 74.816 1.00 22.16 30 SER C C 1
ATOM 5618 O O . SER C 1 30 ? 78.590 3.897 74.495 1.00 21.29 30 SER C O 1
ATOM 5621 N N . THR C 1 31 ? 77.297 5.191 75.846 1.00 21.63 31 THR C N 1
ATOM 5622 C CA . THR C 1 31 ? 78.393 5.755 76.601 1.00 21.62 31 THR C CA 1
ATOM 5623 C C . THR C 1 31 ? 79.100 4.698 77.441 1.00 20.80 31 THR C C 1
ATOM 5624 O O . THR C 1 31 ? 80.185 4.946 77.944 1.00 20.63 31 THR C O 1
ATOM 5628 N N . ASP C 1 32 ? 78.464 3.534 77.578 1.00 20.71 32 ASP C N 1
ATOM 5629 C CA . ASP C 1 32 ? 79.040 2.348 78.214 1.00 20.90 32 ASP C CA 1
ATOM 5630 C C . ASP C 1 32 ? 80.000 1.566 77.314 1.00 19.73 32 ASP C C 1
ATOM 5631 O O . ASP C 1 32 ? 80.556 0.558 77.735 1.00 19.22 32 ASP C O 1
ATOM 5636 N N . GLY C 1 33 ? 80.160 1.999 76.063 1.00 18.95 33 GLY C N 1
ATOM 5637 C CA . GLY C 1 33 ? 81.011 1.289 75.114 1.00 18.40 33 GLY C CA 1
ATOM 5638 C C . GLY C 1 33 ? 80.429 0.001 74.573 1.00 18.34 33 GLY C C 1
ATOM 5639 O O . GLY C 1 33 ? 81.146 -0.781 73.946 1.00 17.67 33 GLY C O 1
ATOM 5640 N N . MET C 1 34 ? 79.135 -0.247 74.804 1.00 18.38 34 MET C N 1
ATOM 5641 C CA . MET C 1 34 ? 78.530 -1.520 74.422 1.00 18.67 34 MET C CA 1
ATOM 5642 C C . MET C 1 34 ? 78.040 -1.523 72.968 1.00 18.37 34 MET C C 1
ATOM 5643 O O . MET C 1 34 ? 77.453 -0.539 72.508 1.00 18.49 34 MET C O 1
ATOM 5648 N N . PRO C 1 35 ? 78.262 -2.644 72.254 1.00 18.74 35 PRO C N 1
ATOM 5649 C CA . PRO C 1 35 ? 77.680 -2.761 70.926 1.00 19.50 35 PRO C CA 1
ATOM 5650 C C . PRO C 1 35 ? 76.193 -3.017 71.050 1.00 19.75 35 PRO C C 1
ATOM 5651 O O . PRO C 1 35 ? 75.685 -3.333 72.140 1.00 20.41 35 PRO C O 1
ATOM 5655 N N . ASN C 1 36 ? 75.497 -2.863 69.937 1.00 19.00 36 ASN C N 1
ATOM 5656 C CA . ASN C 1 36 ? 74.084 -3.164 69.889 1.00 18.91 36 ASN C CA 1
ATOM 5657 C C . ASN C 1 36 ? 73.726 -3.839 68.561 1.00 18.53 36 ASN C C 1
ATOM 5658 O O . ASN C 1 36 ? 74.614 -4.243 67.796 1.00 17.85 36 ASN C O 1
ATOM 5663 N N . ASP C 1 37 ? 72.434 -4.008 68.290 1.00 18.62 37 ASP C N 1
ATOM 5664 C CA . ASP C 1 37 ? 72.029 -4.729 67.089 1.00 18.96 37 ASP C CA 1
ATOM 5665 C C . ASP C 1 37 ? 72.503 -4.022 65.819 1.00 18.26 37 ASP C C 1
ATOM 5666 O O . ASP C 1 37 ? 72.682 -4.668 64.781 1.00 17.66 37 ASP C O 1
ATOM 5671 N N . TRP C 1 38 ? 72.698 -2.712 65.900 1.00 17.87 38 TRP C N 1
ATOM 5672 C CA . TRP C 1 38 ? 73.231 -1.999 64.748 1.00 18.63 38 TRP C CA 1
ATOM 5673 C C . TRP C 1 38 ? 74.613 -2.531 64.354 1.00 17.46 38 TRP C C 1
ATOM 5674 O O . TRP C 1 38 ? 74.834 -2.887 63.189 1.00 17.46 38 TRP C O 1
ATOM 5685 N N . HIS C 1 39 ? 75.535 -2.606 65.312 1.00 16.40 39 HIS C N 1
ATOM 5686 C CA . HIS C 1 39 ? 76.861 -3.167 65.015 1.00 15.78 39 HIS C CA 1
ATOM 5687 C C . HIS C 1 39 ? 76.771 -4.597 64.516 1.00 15.66 39 HIS C C 1
ATOM 5688 O O . HIS C 1 39 ? 77.480 -4.993 63.601 1.00 15.45 39 HIS C O 1
ATOM 5695 N N . ILE C 1 40 ? 75.908 -5.394 65.135 1.00 15.60 40 ILE C N 1
ATOM 5696 C CA . ILE C 1 40 ? 75.822 -6.804 64.790 1.00 16.22 40 ILE C CA 1
ATOM 5697 C C . ILE C 1 40 ? 75.413 -6.991 63.327 1.00 15.16 40 ILE C C 1
ATOM 5698 O O . ILE C 1 40 ? 76.050 -7.753 62.589 1.00 15.75 40 ILE C O 1
ATOM 5703 N N . VAL C 1 41 ? 74.366 -6.286 62.912 1.00 14.39 41 VAL C N 1
ATOM 5704 C CA . VAL C 1 41 ? 73.910 -6.346 61.519 1.00 13.65 41 VAL C CA 1
ATOM 5705 C C . VAL C 1 41 ? 74.987 -5.795 60.578 1.00 13.19 41 VAL C C 1
ATOM 5706 O O . VAL C 1 41 ? 75.267 -6.377 59.533 1.00 13.46 41 VAL C O 1
ATOM 5710 N N . HIS C 1 42 ? 75.562 -4.660 60.973 1.00 12.91 42 HIS C N 1
ATOM 5711 C CA . HIS C 1 42 ? 76.587 -3.955 60.175 1.00 11.77 42 HIS C CA 1
ATOM 5712 C C . HIS C 1 42 ? 77.750 -4.872 59.796 1.00 11.68 42 HIS C C 1
ATOM 5713 O O . HIS C 1 42 ? 78.122 -4.971 58.631 1.00 12.19 42 HIS C O 1
ATOM 5720 N N . TYR C 1 43 ? 78.332 -5.556 60.778 1.00 11.53 43 TYR C N 1
ATOM 5721 C CA . TYR C 1 43 ? 79.435 -6.445 60.485 1.00 11.27 43 TYR C CA 1
ATOM 5722 C C . TYR C 1 43 ? 78.982 -7.751 59.839 1.00 11.15 43 TYR C C 1
ATOM 5723 O O . TYR C 1 43 ? 79.623 -8.221 58.902 1.00 12.10 43 TYR C O 1
ATOM 5732 N N . ALA C 1 44 ? 77.893 -8.341 60.333 1.00 11.30 44 ALA C N 1
ATOM 5733 C CA . ALA C 1 44 ? 77.360 -9.567 59.736 1.00 11.74 44 ALA C CA 1
ATOM 5734 C C . ALA C 1 44 ? 77.122 -9.432 58.228 1.00 11.41 44 ALA C C 1
ATOM 5735 O O . ALA C 1 44 ? 77.361 -10.375 57.471 1.00 11.45 44 ALA C O 1
ATOM 5737 N N . THR C 1 45 ? 76.634 -8.265 57.815 1.00 12.13 45 THR C N 1
ATOM 5738 C CA . THR C 1 45 ? 76.328 -7.979 56.405 1.00 12.45 45 THR C CA 1
ATOM 5739 C C . THR C 1 45 ? 77.546 -8.196 55.493 1.00 12.23 45 THR C C 1
ATOM 5740 O O . THR C 1 45 ? 77.442 -8.815 54.426 1.00 12.44 45 THR C O 1
ATOM 5744 N N . ARG C 1 46 ? 78.706 -7.725 55.937 1.00 12.67 46 ARG C N 1
ATOM 5745 C CA . ARG C 1 46 ? 79.920 -7.875 55.131 1.00 12.30 46 ARG C CA 1
ATOM 5746 C C . ARG C 1 46 ? 80.479 -9.300 55.209 1.00 12.26 46 ARG C C 1
ATOM 5747 O O . ARG C 1 46 ? 81.125 -9.753 54.289 1.00 13.02 46 ARG C O 1
ATOM 5755 N N . ALA C 1 47 ? 80.187 -10.027 56.296 1.00 12.79 47 ALA C N 1
ATOM 5756 C CA . ALA C 1 47 ? 80.541 -11.436 56.349 1.00 12.89 47 ALA C CA 1
ATOM 5757 C C . ALA C 1 47 ? 79.716 -12.207 55.321 1.00 12.93 47 ALA C C 1
ATOM 5758 O O . ALA C 1 47 ? 80.253 -13.004 54.569 1.00 12.92 47 ALA C O 1
ATOM 5760 N N . ILE C 1 48 ? 78.406 -11.954 55.285 1.00 13.49 48 ILE C N 1
ATOM 5761 C CA . ILE C 1 48 ? 77.532 -12.540 54.258 1.00 14.18 48 ILE C CA 1
ATOM 5762 C C . ILE C 1 48 ? 77.982 -12.123 52.84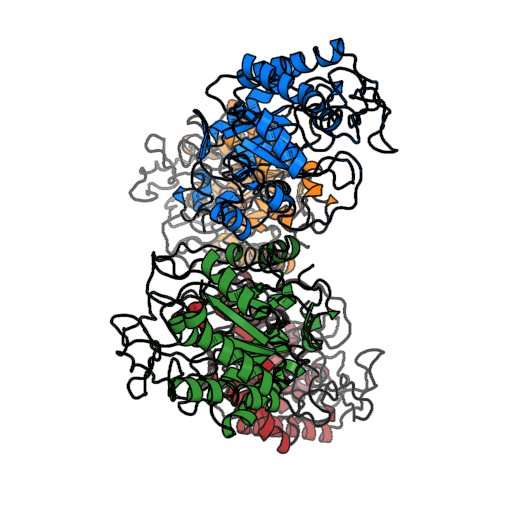1 1.00 13.44 48 ILE C C 1
ATOM 5763 O O . ILE C 1 48 ? 77.963 -12.925 51.880 1.00 13.30 48 ILE C O 1
ATOM 5768 N N . GLY C 1 49 ? 78.462 -10.887 52.746 1.00 13.61 49 GLY C N 1
ATOM 5769 C CA . GLY C 1 49 ? 79.027 -10.353 51.504 1.00 12.80 49 GLY C CA 1
ATOM 5770 C C . GLY C 1 49 ? 80.381 -10.917 51.074 1.00 13.40 49 GLY C C 1
ATOM 5771 O O . GLY C 1 49 ? 80.903 -10.546 50.011 1.00 13.30 49 GLY C O 1
ATOM 5772 N N . GLY C 1 50 ? 80.961 -11.813 51.881 1.00 11.88 50 GLY C N 1
ATOM 5773 C CA . GLY C 1 50 ? 82.130 -12.578 51.458 1.00 12.09 50 GLY C CA 1
ATOM 5774 C C . GLY C 1 50 ? 83.488 -12.040 51.874 1.00 11.26 50 GLY C C 1
ATOM 5775 O O . GLY C 1 50 ? 84.504 -12.563 51.440 1.00 11.13 50 GLY C O 1
ATOM 5776 N N . VAL C 1 51 ? 83.522 -11.007 52.711 1.00 11.47 51 VAL C N 1
ATOM 5777 C CA . VAL C 1 51 ? 84.801 -10.431 53.120 1.00 11.93 51 VAL C CA 1
ATOM 5778 C C . VAL C 1 51 ? 85.627 -11.468 53.890 1.00 12.56 51 VAL C C 1
ATOM 5779 O O . VAL C 1 51 ? 85.105 -12.144 54.779 1.00 13.65 51 VAL C O 1
ATOM 5783 N N . GLY C 1 52 ? 86.902 -11.601 53.534 1.00 12.59 52 GLY C N 1
ATOM 5784 C CA . GLY C 1 52 ? 87.784 -12.581 54.169 1.00 12.57 52 GLY C CA 1
ATOM 5785 C C . GLY C 1 52 ? 88.051 -12.300 55.640 1.00 12.99 52 GLY C C 1
ATOM 5786 O O . GLY C 1 52 ? 87.962 -13.210 56.492 1.00 14.41 52 GLY C O 1
ATOM 5787 N N . LEU C 1 53 ? 88.409 -11.040 55.931 1.00 12.65 53 LEU C N 1
ATOM 5788 C CA . LEU C 1 53 ? 88.777 -10.607 57.274 1.00 12.65 53 LEU C CA 1
ATOM 5789 C C . LEU C 1 53 ? 88.030 -9.328 57.599 1.00 12.69 53 LEU C C 1
ATOM 5790 O O . LEU C 1 53 ? 88.230 -8.309 56.940 1.00 11.91 53 LEU C O 1
ATOM 5795 N N . ILE C 1 54 ? 87.157 -9.387 58.598 1.00 11.88 54 ILE C N 1
ATOM 5796 C CA . ILE C 1 54 ? 86.440 -8.214 59.051 1.00 12.37 54 ILE C CA 1
ATOM 5797 C C . ILE C 1 54 ? 87.196 -7.636 60.237 1.00 11.84 54 ILE C C 1
ATOM 5798 O O . ILE C 1 54 ? 87.275 -8.254 61.292 1.00 12.17 54 ILE C O 1
ATOM 5803 N N . MET C 1 55 ? 87.778 -6.458 60.058 1.00 11.22 55 MET C N 1
ATOM 5804 C CA . MET C 1 55 ? 88.434 -5.780 61.146 1.00 11.58 55 MET C CA 1
ATOM 5805 C C . MET C 1 55 ? 87.464 -4.818 61.821 1.00 11.45 55 MET C C 1
ATOM 5806 O O . MET C 1 55 ? 87.074 -3.784 61.263 1.00 11.55 55 MET C O 1
ATOM 5811 N N . GLN C 1 56 ? 87.060 -5.161 63.036 1.00 11.31 56 GLN C N 1
ATOM 5812 C CA . GLN C 1 56 ? 86.211 -4.293 63.814 1.00 11.73 56 GLN C CA 1
ATOM 5813 C C . GLN C 1 56 ? 86.871 -2.951 64.079 1.00 11.73 56 GLN C C 1
ATOM 5814 O O . GLN C 1 56 ? 88.090 -2.872 64.286 1.00 10.36 56 GLN C O 1
ATOM 5820 N N . GLU C 1 57 ? 86.035 -1.913 64.053 1.00 11.31 57 GLU C N 1
ATOM 5821 C CA . GLU C 1 57 ? 86.384 -0.525 64.350 1.00 11.31 57 GLU C CA 1
ATOM 5822 C C . GLU C 1 57 ? 87.147 -0.355 65.644 1.00 11.67 57 GLU C C 1
ATOM 5823 O O . GLU C 1 57 ? 87.063 -1.209 66.538 1.00 12.25 57 GLU C O 1
ATOM 5829 N N . ALA C 1 58 ? 87.888 0.748 65.714 1.00 12.56 58 ALA C N 1
ATOM 5830 C CA . ALA C 1 58 ? 88.629 1.162 66.919 1.00 12.70 58 ALA C CA 1
ATOM 5831 C C . ALA C 1 58 ? 87.814 0.885 68.185 1.00 12.97 58 ALA C C 1
ATOM 5832 O O . ALA C 1 58 ? 86.751 1.467 68.382 1.00 12.84 58 ALA C O 1
ATOM 5834 N N . THR C 1 59 ? 88.341 -0.007 69.026 1.00 13.59 59 THR C N 1
ATOM 5835 C CA . THR C 1 59 ? 87.674 -0.431 70.262 1.00 13.37 59 THR C CA 1
ATOM 5836 C C . THR C 1 59 ? 88.607 -0.053 71.429 1.00 13.66 59 THR C C 1
ATOM 5837 O O . THR C 1 59 ? 89.746 -0.531 71.491 1.00 12.79 59 THR C O 1
ATOM 5841 N N . ALA C 1 60 ? 88.141 0.858 72.289 1.00 13.86 60 ALA C N 1
ATOM 5842 C CA . ALA C 1 60 ? 89.006 1.548 73.255 1.00 13.79 60 ALA C CA 1
ATOM 5843 C C . ALA C 1 60 ? 89.437 0.643 74.411 1.00 14.38 60 ALA C C 1
ATOM 5844 O O . ALA C 1 60 ? 88.607 -0.046 75.018 1.00 14.21 60 ALA C O 1
ATOM 5846 N N . VAL C 1 61 ? 90.738 0.652 74.706 1.00 14.29 61 VAL C N 1
ATOM 5847 C CA . VAL C 1 61 ? 91.277 -0.199 75.783 1.00 14.98 61 VAL C CA 1
ATOM 5848 C C . VAL C 1 61 ? 91.148 0.456 77.162 1.00 15.31 61 VAL C C 1
ATOM 5849 O O . VAL C 1 61 ? 91.375 -0.209 78.183 1.00 15.06 61 VAL C O 1
ATOM 5853 N N . GLU C 1 62 ? 90.830 1.755 77.166 1.00 15.56 62 GLU C N 1
ATOM 5854 C CA . GLU C 1 62 ? 90.463 2.520 78.371 1.00 16.41 62 GLU C CA 1
ATOM 5855 C C . GLU C 1 62 ? 89.343 3.464 77.954 1.00 16.84 62 GLU C C 1
ATOM 5856 O O . GLU C 1 62 ? 89.297 3.890 76.794 1.00 16.19 62 GLU C O 1
ATOM 5862 N N . SER C 1 63 ? 88.457 3.842 78.875 1.00 17.23 63 SER C N 1
ATOM 5863 C CA . SER C 1 63 ? 87.417 4.810 78.544 1.00 17.46 63 SER C CA 1
ATOM 5864 C C . SER C 1 63 ? 88.011 6.161 78.078 1.00 17.24 63 SER C C 1
ATOM 5865 O O . SER C 1 63 ? 87.476 6.812 77.183 1.00 17.89 63 SER C O 1
ATOM 5868 N N . ARG C 1 64 ? 89.141 6.562 78.648 1.00 16.77 64 ARG C N 1
ATOM 5869 C CA . ARG C 1 64 ? 89.805 7.797 78.216 1.00 16.76 64 ARG C CA 1
ATOM 5870 C C . ARG C 1 64 ? 90.511 7.623 76.869 1.00 16.16 64 ARG C C 1
ATOM 5871 O O . ARG C 1 64 ? 91.010 8.606 76.310 1.00 16.56 64 ARG C O 1
ATOM 5879 N N . GLY C 1 65 ? 90.587 6.384 76.383 1.00 15.86 65 GLY C N 1
ATOM 5880 C CA . GLY C 1 65 ? 91.142 6.071 75.062 1.00 16.29 65 GLY C CA 1
ATOM 5881 C C . GLY C 1 65 ? 90.126 6.053 73.940 1.00 15.65 65 GLY C C 1
ATOM 5882 O O . GLY C 1 65 ? 90.460 5.727 72.802 1.00 16.12 65 GLY C O 1
ATOM 5883 N N . ARG C 1 66 ? 88.871 6.362 74.244 1.00 15.36 66 ARG C N 1
ATOM 5884 C CA . ARG C 1 66 ? 87.853 6.466 73.211 1.00 15.26 66 ARG C CA 1
ATOM 5885 C C . ARG C 1 66 ? 88.071 7.760 72.419 1.00 15.45 66 ARG C C 1
ATOM 5886 O O . ARG C 1 66 ? 88.612 8.748 72.941 1.00 15.50 66 ARG C O 1
ATOM 5894 N N . ILE C 1 67 ? 87.648 7.739 71.160 1.00 16.43 67 ILE C N 1
ATOM 5895 C CA . ILE C 1 67 ? 87.612 8.948 70.336 1.00 16.66 67 ILE C CA 1
ATOM 5896 C C . ILE C 1 67 ? 86.362 9.761 70.681 1.00 17.03 67 ILE C C 1
ATOM 5897 O O . ILE C 1 67 ? 86.450 10.969 70.950 1.00 17.42 67 ILE C O 1
ATOM 5902 N N . THR C 1 68 ? 85.206 9.099 70.650 1.00 17.41 68 THR C N 1
ATOM 5903 C CA . THR C 1 68 ? 83.922 9.673 71.099 1.00 17.79 68 THR C CA 1
ATOM 5904 C C . THR C 1 68 ? 83.258 8.767 72.143 1.00 18.30 68 THR C C 1
ATOM 5905 O O . THR C 1 68 ? 83.609 7.585 72.279 1.00 17.71 68 THR C O 1
ATOM 5909 N N . ASP C 1 69 ? 82.259 9.303 72.841 1.00 19.11 69 ASP C N 1
ATOM 5910 C CA . ASP C 1 69 ? 81.512 8.482 73.805 1.00 19.54 69 ASP C CA 1
ATOM 5911 C C . ASP C 1 69 ? 80.408 7.648 73.160 1.00 19.41 69 ASP C C 1
ATOM 5912 O O . ASP C 1 69 ? 79.513 7.180 73.848 1.00 19.02 69 ASP C O 1
ATOM 5917 N N . HIS C 1 70 ? 80.515 7.415 71.847 1.00 19.30 70 HIS C N 1
ATOM 5918 C CA . HIS C 1 70 ? 79.690 6.433 71.141 1.00 19.03 70 HIS C CA 1
ATOM 5919 C C . HIS C 1 70 ? 80.550 5.338 70.476 1.00 17.74 70 HIS C C 1
ATOM 5920 O O . HIS C 1 70 ? 80.089 4.611 69.583 1.00 17.33 70 HIS C O 1
ATOM 5927 N N . ASP C 1 71 ? 81.776 5.188 70.984 1.00 16.75 71 ASP C N 1
ATOM 5928 C CA . ASP C 1 71 ? 82.718 4.187 70.507 1.00 15.95 71 ASP C CA 1
ATOM 5929 C C . ASP C 1 71 ? 82.538 2.894 71.262 1.00 16.05 71 ASP C C 1
ATOM 5930 O O . ASP C 1 71 ? 82.128 2.891 72.438 1.00 15.22 71 ASP C O 1
ATOM 5935 N N . LEU C 1 72 ? 82.884 1.803 70.598 1.00 14.94 72 LEU C N 1
ATOM 5936 C CA . LEU C 1 72 ? 82.989 0.501 71.241 1.00 15.17 72 LEU C CA 1
ATOM 5937 C C . LEU C 1 72 ? 84.151 0.497 72.224 1.00 14.99 72 LEU C C 1
ATOM 5938 O O . LEU C 1 72 ? 85.172 1.179 72.017 1.00 14.52 72 LEU C O 1
ATOM 5943 N N . GLY C 1 73 ? 83.997 -0.292 73.285 1.00 15.33 73 GLY C N 1
ATOM 5944 C CA . GLY C 1 73 ? 85.004 -0.420 74.330 1.00 15.14 73 GLY C CA 1
ATOM 5945 C C . GLY C 1 73 ? 85.305 -1.874 74.640 1.00 14.89 73 GLY C C 1
ATOM 5946 O O . GLY C 1 73 ? 84.477 -2.759 74.425 1.00 14.19 73 GLY C O 1
ATOM 5947 N N . ILE C 1 74 ? 86.520 -2.117 75.125 1.00 15.68 74 ILE C N 1
ATOM 5948 C CA . ILE C 1 74 ? 86.898 -3.428 75.645 1.00 15.82 74 ILE C CA 1
ATOM 5949 C C . ILE C 1 74 ? 87.776 -3.221 76.883 1.00 16.00 74 ILE C C 1
ATOM 5950 O O . ILE C 1 74 ? 88.736 -3.955 77.106 1.00 15.85 74 ILE C O 1
ATOM 5955 N N . TRP C 1 75 ? 87.423 -2.207 77.680 1.00 16.90 75 TRP C N 1
ATOM 5956 C CA . TRP C 1 75 ? 88.167 -1.867 78.891 1.00 17.62 75 TRP C CA 1
ATOM 5957 C C . TRP C 1 75 ? 87.618 -2.532 80.146 1.00 18.54 75 TRP C C 1
ATOM 5958 O O . TRP C 1 75 ? 88.179 -2.336 81.228 1.00 18.97 75 TRP C O 1
ATOM 5969 N N . ASN C 1 76 ? 86.538 -3.299 80.011 1.00 19.16 76 ASN C N 1
ATOM 5970 C CA . ASN C 1 76 ? 85.994 -4.085 81.138 1.00 19.66 76 ASN C CA 1
ATOM 5971 C C . ASN C 1 76 ? 85.404 -5.437 80.716 1.00 20.47 76 ASN C C 1
ATOM 5972 O O . ASN C 1 76 ? 85.083 -5.673 79.553 1.00 19.86 76 ASN C O 1
ATOM 5977 N N . ASP C 1 77 ? 85.274 -6.341 81.681 1.00 21.53 77 ASP C N 1
ATOM 5978 C CA . ASP C 1 77 ? 84.875 -7.716 81.385 1.00 22.32 77 ASP C CA 1
ATOM 5979 C C . ASP C 1 77 ? 83.434 -7.837 80.919 1.00 22.30 77 ASP C C 1
ATOM 5980 O O . ASP C 1 77 ? 83.085 -8.800 80.244 1.00 22.70 77 ASP C O 1
ATOM 5985 N N . GLU C 1 78 ? 82.602 -6.863 81.273 1.00 22.77 78 GLU C N 1
ATOM 5986 C CA . GLU C 1 78 ? 81.181 -6.869 80.912 1.00 23.05 78 GLU C CA 1
ATOM 5987 C C . GLU C 1 78 ? 80.968 -6.647 79.412 1.00 22.28 78 GLU C C 1
ATOM 5988 O O . GLU C 1 78 ? 79.956 -7.065 78.855 1.00 22.69 78 GLU C O 1
ATOM 5994 N N . GLN C 1 79 ? 81.932 -5.998 78.761 1.00 21.40 79 GLN C N 1
ATOM 5995 C CA . GLN C 1 79 ? 81.857 -5.766 77.313 1.00 20.09 79 GLN C CA 1
ATOM 5996 C C . GLN C 1 79 ? 82.092 -7.042 76.484 1.00 20.08 79 GLN C C 1
ATOM 5997 O O . GLN C 1 79 ? 81.646 -7.136 75.337 1.00 19.88 79 GLN C O 1
ATOM 6003 N N . VAL C 1 80 ? 82.767 -8.035 77.071 1.00 19.61 80 VAL C N 1
ATOM 6004 C CA . VAL C 1 80 ? 83.162 -9.257 76.367 1.00 19.84 80 VAL C CA 1
ATOM 6005 C C . VAL C 1 80 ? 81.955 -10.009 75.820 1.00 20.04 80 VAL C C 1
ATOM 6006 O O . VAL C 1 80 ? 81.943 -10.414 74.653 1.00 20.00 80 VAL C O 1
ATOM 6010 N N . LYS C 1 81 ? 80.922 -10.203 76.640 1.00 20.32 81 LYS C N 1
ATOM 6011 C CA . LYS C 1 81 ? 79.812 -11.054 76.191 1.00 20.94 81 LYS C CA 1
ATOM 6012 C C . LYS C 1 81 ? 78.989 -10.380 75.091 1.00 20.45 81 LYS C C 1
ATOM 6013 O O . LYS C 1 81 ? 78.364 -11.062 74.284 1.00 20.79 81 LYS C O 1
ATOM 6017 N N . GLU C 1 82 ? 79.019 -9.049 75.052 1.00 20.16 82 GLU C N 1
ATOM 6018 C CA . GLU C 1 82 ? 78.325 -8.293 74.006 1.00 19.90 82 GLU C CA 1
ATOM 6019 C C . GLU C 1 82 ? 79.145 -8.260 72.700 1.00 19.27 82 GLU C C 1
ATOM 6020 O O . GLU C 1 82 ? 78.611 -8.535 71.631 1.00 19.67 82 GLU C O 1
ATOM 6026 N N . LEU C 1 83 ? 80.444 -7.987 72.786 1.00 18.37 83 LEU C N 1
ATOM 6027 C CA . LEU C 1 83 ? 81.313 -8.101 71.593 1.00 18.37 83 LEU C CA 1
ATOM 6028 C C . LEU C 1 83 ? 81.297 -9.503 70.970 1.00 17.97 83 LEU C C 1
ATOM 6029 O O . LEU C 1 83 ? 81.381 -9.672 69.746 1.00 17.03 83 LEU C O 1
ATOM 6034 N N . LYS C 1 84 ? 81.203 -10.530 71.816 1.00 17.30 84 LYS C N 1
ATOM 6035 C CA . LYS C 1 84 ? 81.151 -11.907 71.362 1.00 17.89 84 LYS C CA 1
ATOM 6036 C C . LYS C 1 84 ? 80.015 -12.148 70.361 1.00 17.22 84 LYS C C 1
ATOM 6037 O O . LYS C 1 84 ? 80.114 -13.026 69.507 1.00 16.86 84 LYS C O 1
ATOM 6043 N N . LYS C 1 85 ? 78.943 -11.363 70.474 1.00 17.61 85 LYS C N 1
ATOM 6044 C CA . LYS C 1 85 ? 77.799 -11.480 69.582 1.00 18.37 85 LYS C CA 1
ATOM 6045 C C . LYS C 1 85 ? 78.189 -11.111 68.147 1.00 17.84 85 LYS C C 1
ATOM 6046 O O . LYS C 1 85 ? 77.732 -11.742 67.188 1.00 18.02 85 LYS C O 1
ATOM 6052 N N . ILE C 1 86 ? 79.062 -10.115 68.020 1.00 17.31 86 ILE C N 1
ATOM 6053 C CA . ILE C 1 86 ? 79.600 -9.708 66.711 1.00 16.38 86 ILE C CA 1
ATOM 6054 C C . ILE C 1 86 ? 80.507 -10.812 66.170 1.00 16.40 86 ILE C C 1
ATOM 6055 O O . ILE C 1 86 ? 80.351 -11.271 65.039 1.00 16.50 86 ILE C O 1
ATOM 6060 N N . VAL C 1 87 ? 81.453 -11.256 66.997 1.00 16.11 87 VAL C N 1
ATOM 6061 C CA . VAL C 1 87 ? 82.359 -12.314 66.603 1.00 15.91 87 VAL C CA 1
ATOM 6062 C C . VAL C 1 87 ? 81.615 -13.553 66.113 1.00 15.75 87 VAL C C 1
ATOM 6063 O O . VAL C 1 87 ? 81.911 -14.081 65.058 1.00 15.47 87 VAL C O 1
ATOM 6067 N N . ASP C 1 88 ? 80.662 -14.037 66.903 1.00 16.35 88 ASP C N 1
ATOM 6068 C CA . ASP C 1 88 ? 80.017 -15.316 66.593 1.00 16.68 88 ASP C CA 1
ATOM 6069 C C . ASP C 1 88 ? 79.254 -15.288 65.267 1.00 16.10 88 ASP C C 1
ATOM 6070 O O . ASP C 1 88 ? 79.342 -16.231 64.477 1.00 16.11 88 ASP C O 1
ATOM 6075 N N . ILE C 1 89 ? 78.525 -14.202 65.029 1.00 16.03 89 ILE C N 1
ATOM 6076 C CA . ILE C 1 89 ? 77.713 -14.096 63.801 1.00 15.77 89 ILE C CA 1
ATOM 6077 C C . ILE C 1 89 ? 78.611 -13.919 62.583 1.00 15.69 89 ILE C C 1
ATOM 6078 O O . ILE C 1 89 ? 78.339 -14.462 61.528 1.00 14.86 89 ILE C O 1
ATOM 6083 N N . CYS C 1 90 ? 79.705 -13.181 62.732 1.00 15.40 90 CYS C N 1
ATOM 6084 C CA . CYS C 1 90 ? 80.616 -13.030 61.599 1.00 15.17 90 CYS C CA 1
ATOM 6085 C C . CYS C 1 90 ? 81.321 -14.330 61.259 1.00 15.65 90 CYS C C 1
ATOM 6086 O O . CYS C 1 90 ? 81.411 -14.685 60.094 1.00 15.82 90 CYS C O 1
ATOM 6089 N N . LYS C 1 91 ? 81.818 -15.057 62.265 1.00 16.38 91 LYS C N 1
ATOM 6090 C CA . LYS C 1 91 ? 82.459 -16.342 62.001 1.00 17.28 91 LYS C CA 1
ATOM 6091 C C . LYS C 1 91 ? 81.440 -17.369 61.487 1.00 17.36 91 LYS C C 1
ATOM 6092 O O . LYS C 1 91 ? 81.760 -18.171 60.613 1.00 17.17 91 LYS C O 1
ATOM 6098 N N . ALA C 1 92 ? 80.219 -17.319 62.002 1.00 18.23 92 ALA C N 1
ATOM 6099 C CA . ALA C 1 92 ? 79.172 -18.236 61.534 1.00 18.71 92 ALA C CA 1
ATOM 6100 C C . ALA C 1 92 ? 78.938 -18.060 60.033 1.00 19.16 92 ALA C C 1
ATOM 6101 O O . ALA C 1 92 ? 78.618 -19.021 59.304 1.00 19.59 92 ALA C O 1
ATOM 6103 N N . ASN C 1 93 ? 79.109 -16.820 59.572 1.00 19.58 93 ASN C N 1
ATOM 6104 C CA . ASN C 1 93 ? 78.888 -16.495 58.176 1.00 20.31 93 ASN C CA 1
ATOM 6105 C C . ASN C 1 93 ? 80.149 -16.489 57.294 1.00 20.24 93 ASN C C 1
ATOM 6106 O O . ASN C 1 93 ? 80.098 -16.067 56.135 1.00 20.95 93 ASN C O 1
ATOM 6111 N N . GLY C 1 94 ? 81.267 -16.995 57.827 1.00 19.19 94 GLY C N 1
ATOM 6112 C CA . GLY C 1 94 ? 82.414 -17.373 57.014 1.00 19.00 94 GLY C CA 1
ATOM 6113 C C . GLY C 1 94 ? 83.622 -16.461 57.052 1.00 18.22 94 GLY C C 1
ATOM 6114 O O . GLY C 1 94 ? 84.590 -16.695 56.324 1.00 18.63 94 GLY C O 1
ATOM 6115 N N . ALA C 1 95 ? 83.563 -15.441 57.901 1.00 16.80 95 ALA C N 1
ATOM 6116 C CA . ALA C 1 95 ? 84.625 -14.435 58.002 1.00 16.30 95 ALA C CA 1
ATOM 6117 C C . ALA C 1 95 ? 85.588 -14.731 59.142 1.00 16.02 95 ALA C C 1
ATOM 6118 O O . ALA C 1 95 ? 85.205 -15.276 60.174 1.00 17.17 95 ALA C O 1
ATOM 6120 N N . VAL C 1 96 ? 86.847 -14.360 58.950 1.00 14.53 96 VAL C N 1
ATOM 6121 C CA . VAL C 1 96 ? 87.791 -14.280 60.058 1.00 14.70 96 VAL C CA 1
ATOM 6122 C C . VAL C 1 96 ? 87.527 -12.930 60.745 1.00 14.46 96 VAL C C 1
ATOM 6123 O O . VAL C 1 96 ? 87.368 -11.892 60.072 1.00 14.19 96 VAL C O 1
ATOM 6127 N N . MET C 1 97 ? 87.450 -12.930 62.077 1.00 13.82 97 MET C N 1
ATOM 6128 C CA . MET C 1 97 ? 87.117 -11.717 62.830 1.00 13.70 97 MET C CA 1
ATOM 6129 C C . MET C 1 97 ? 88.343 -11.113 63.505 1.00 14.02 97 MET C C 1
ATOM 6130 O O . MET C 1 97 ? 89.023 -11.781 64.284 1.00 13.79 97 MET C O 1
ATOM 6135 N N . GLY C 1 98 ? 88.588 -9.838 63.222 1.00 13.40 98 GLY C N 1
ATOM 6136 C CA . GLY C 1 98 ? 89.645 -9.067 63.871 1.00 13.63 98 GLY C CA 1
ATOM 6137 C C . GLY C 1 98 ? 89.083 -7.936 64.716 1.00 13.39 98 GLY C C 1
ATOM 6138 O O . GLY C 1 98 ? 87.948 -7.459 64.504 1.00 13.67 98 GLY C O 1
ATOM 6139 N N . ILE C 1 99 ? 89.877 -7.500 65.691 1.00 13.02 99 ILE C N 1
ATOM 6140 C CA . ILE C 1 99 ? 89.545 -6.339 66.495 1.00 12.20 99 ILE C CA 1
ATOM 6141 C C . ILE C 1 99 ? 90.718 -5.350 66.523 1.00 11.97 99 ILE C C 1
ATOM 6142 O O . ILE C 1 99 ? 91.870 -5.729 66.783 1.00 11.48 99 ILE C O 1
ATOM 6147 N N . GLN C 1 100 ? 90.409 -4.081 66.281 1.00 12.22 100 GLN C N 1
ATOM 6148 C CA . GLN C 1 100 ? 91.372 -3.013 66.411 1.00 12.30 100 GLN C CA 1
ATOM 6149 C C . GLN C 1 100 ? 91.365 -2.462 67.829 1.00 12.30 100 GLN C C 1
ATOM 6150 O O . GLN C 1 100 ? 90.468 -1.695 68.214 1.00 12.58 100 GLN C O 1
ATOM 6156 N N . LEU C 1 101 ? 92.372 -2.863 68.607 1.00 11.98 101 LEU C N 1
ATOM 6157 C CA . LEU C 1 101 ? 92.572 -2.322 69.938 1.00 12.24 101 LEU C CA 1
ATOM 6158 C C . LEU C 1 101 ? 93.144 -0.918 69.826 1.00 11.98 101 LEU C C 1
ATOM 6159 O O . LEU C 1 101 ? 94.182 -0.708 69.185 1.00 11.88 101 LEU C O 1
ATOM 6164 N N . ALA C 1 102 ? 92.476 0.040 70.450 1.00 12.09 102 ALA C N 1
ATOM 6165 C CA . ALA C 1 102 ? 92.800 1.449 70.223 1.00 12.38 102 ALA C CA 1
ATOM 6166 C C . ALA C 1 102 ? 92.900 2.279 71.484 1.00 13.55 102 ALA C C 1
ATOM 6167 O O . ALA C 1 102 ? 92.359 1.921 72.553 1.00 12.76 102 ALA C O 1
ATOM 6169 N N . HIS C 1 103 ? 93.609 3.395 71.352 1.00 13.03 103 HIS C N 1
ATOM 6170 C CA . HIS C 1 103 ? 93.659 4.427 72.376 1.00 13.60 103 HIS C CA 1
ATOM 6171 C C . HIS C 1 103 ? 93.886 5.777 71.708 1.00 13.79 103 HIS C C 1
ATOM 6172 O O . HIS C 1 103 ? 94.946 5.996 71.116 1.00 13.34 103 HIS C O 1
ATOM 6179 N N . ALA C 1 104 ? 92.913 6.674 71.847 1.00 13.79 104 ALA C N 1
ATOM 6180 C CA . ALA C 1 104 ? 92.869 7.938 71.105 1.00 14.13 104 ALA C CA 1
ATOM 6181 C C . ALA C 1 104 ? 93.907 8.961 71.550 1.00 14.44 104 ALA C C 1
ATOM 6182 O O . ALA C 1 104 ? 94.183 9.924 70.834 1.00 14.16 104 ALA C O 1
ATOM 6184 N N . GLY C 1 105 ? 94.480 8.771 72.737 1.00 14.85 105 GLY C N 1
ATOM 6185 C CA . GLY C 1 105 ? 95.407 9.736 73.295 1.00 15.40 105 GLY C CA 1
ATOM 6186 C C . GLY C 1 105 ? 94.882 11.158 73.205 1.00 15.54 105 GLY C C 1
ATOM 6187 O O . GLY C 1 105 ? 93.741 11.439 73.592 1.00 15.30 105 GLY C O 1
ATOM 6188 N N . ARG C 1 106 ? 95.706 12.062 72.688 1.00 16.03 106 ARG C N 1
ATOM 6189 C CA . ARG C 1 106 ? 95.348 13.482 72.656 1.00 16.38 106 ARG C CA 1
ATOM 6190 C C . ARG C 1 106 ? 94.185 13.847 71.700 1.00 16.96 106 ARG C C 1
ATOM 6191 O O . ARG C 1 106 ? 93.687 14.969 71.736 1.00 17.36 106 ARG C O 1
ATOM 6199 N N . LYS C 1 107 ? 93.766 12.906 70.852 1.00 16.47 107 LYS C N 1
ATOM 6200 C CA . LYS C 1 107 ? 92.633 13.107 69.946 1.00 16.90 107 LYS C CA 1
ATOM 6201 C C . LYS C 1 107 ? 91.300 12.602 70.534 1.00 17.56 107 LYS C C 1
ATOM 6202 O O . LYS C 1 107 ? 90.259 12.592 69.857 1.00 17.34 107 LYS C O 1
ATOM 6208 N N . CYS C 1 108 ? 91.319 12.209 71.810 1.00 18.22 108 CYS C N 1
ATOM 6209 C CA . CYS C 1 108 ? 90.080 11.879 72.504 1.00 18.67 108 CYS C CA 1
ATOM 6210 C C . CYS C 1 108 ? 89.203 13.118 72.503 1.00 19.39 108 CYS C C 1
ATOM 6211 O O . CYS C 1 108 ? 89.640 14.180 72.957 1.00 19.40 108 CYS C O 1
ATOM 6214 N N . ASN C 1 109 ? 87.987 12.991 71.969 1.00 20.25 109 ASN C N 1
ATOM 6215 C CA . ASN C 1 109 ? 87.097 14.139 71.789 1.00 21.96 109 ASN C CA 1
ATOM 6216 C C . ASN C 1 109 ? 85.990 14.215 72.840 1.00 22.22 109 ASN C C 1
ATOM 6217 O O . ASN C 1 109 ? 84.982 14.876 72.628 1.00 23.47 109 ASN C O 1
ATOM 6222 N N . ILE C 1 110 ? 86.174 13.546 73.973 1.00 21.91 110 ILE C N 1
ATOM 6223 C CA . ILE C 1 110 ? 85.163 13.544 75.027 1.00 21.68 110 ILE C CA 1
ATOM 6224 C C . ILE C 1 110 ? 85.561 14.610 76.057 1.00 22.10 110 ILE C C 1
ATOM 6225 O O . ILE C 1 110 ? 86.620 14.503 76.685 1.00 21.40 110 ILE C O 1
ATOM 6230 N N . SER C 1 111 ? 84.723 15.643 76.208 1.00 22.82 111 SER C N 1
ATOM 6231 C CA . SER C 1 111 ? 85.087 16.847 76.993 1.00 23.62 111 SER C CA 1
ATOM 6232 C C . SER C 1 111 ? 85.383 16.538 78.463 1.00 23.97 111 SER C C 1
ATOM 6233 O O . SER C 1 111 ? 86.235 17.179 79.083 1.00 25.48 111 SER C O 1
ATOM 6236 N N . TYR C 1 112 ? 84.694 15.529 78.989 1.00 23.85 112 TYR C N 1
ATOM 6237 C CA . TYR C 1 112 ? 84.792 15.148 80.396 1.00 23.48 112 TYR C CA 1
ATOM 6238 C C . TYR C 1 112 ? 85.780 14.012 80.666 1.00 23.20 112 TYR C C 1
ATOM 6239 O O . TYR C 1 112 ? 85.856 13.502 81.791 1.00 23.19 112 TYR C O 1
ATOM 6248 N N . GLU C 1 113 ? 86.538 13.592 79.655 1.00 21.97 113 GLU C N 1
ATOM 6249 C CA . GLU C 1 113 ? 87.485 12.504 79.871 1.00 21.02 113 GLU C CA 1
ATOM 6250 C C . GLU C 1 113 ? 88.861 12.993 80.296 1.00 19.97 113 GLU C C 1
ATOM 6251 O O . GLU C 1 113 ? 89.186 14.179 80.199 1.00 19.94 113 GLU C O 1
ATOM 6257 N N . ASP C 1 114 ? 89.656 12.054 80.790 1.00 19.60 114 ASP C N 1
ATOM 6258 C CA . ASP C 1 114 ? 91.051 12.301 81.142 1.00 19.22 114 ASP C CA 1
ATOM 6259 C C . ASP C 1 114 ? 91.920 12.148 79.886 1.00 18.53 114 ASP C C 1
ATOM 6260 O O . ASP C 1 114 ? 92.484 11.074 79.637 1.00 18.08 114 ASP C O 1
ATOM 6265 N N . VAL C 1 115 ? 92.021 13.225 79.107 1.00 18.13 115 VAL C N 1
ATOM 6266 C CA . VAL C 1 115 ? 92.760 13.215 77.832 1.00 17.35 115 VAL C CA 1
ATOM 6267 C C . VAL C 1 115 ? 94.257 13.277 78.112 1.00 17.81 115 VAL C C 1
ATOM 6268 O O . VAL C 1 115 ? 94.740 14.230 78.755 1.00 18.07 115 VAL C O 1
ATOM 6272 N N . VAL C 1 116 ? 94.979 12.259 77.633 1.00 17.26 116 VAL C N 1
ATOM 6273 C CA . VAL C 1 116 ? 96.399 12.066 77.923 1.00 17.00 116 VAL C CA 1
ATOM 6274 C C . VAL C 1 116 ? 97.238 11.947 76.645 1.00 17.21 116 VAL C C 1
ATOM 6275 O O . VAL C 1 116 ? 96.717 11.664 75.570 1.00 17.38 116 VAL C O 1
ATOM 6279 N N . GLY C 1 117 ? 98.539 12.152 76.796 1.00 17.49 117 GLY C N 1
ATOM 6280 C CA . GLY C 1 117 ? 99.469 12.136 75.666 1.00 17.20 117 GLY C CA 1
ATOM 6281 C C . GLY C 1 117 ? 100.913 12.075 76.132 1.00 17.90 117 GLY C C 1
ATOM 6282 O O . GLY C 1 117 ? 101.195 12.237 77.329 1.00 17.70 117 GLY C O 1
ATOM 6283 N N . PRO C 1 118 ? 101.851 11.819 75.202 1.00 17.41 118 PRO C N 1
ATOM 6284 C CA . PRO C 1 118 ? 103.271 11.793 75.556 1.00 17.50 118 PRO C CA 1
ATOM 6285 C C . PRO C 1 118 ? 103.811 13.167 75.992 1.00 17.90 118 PRO C C 1
ATOM 6286 O O . PRO C 1 118 ? 104.708 13.259 76.844 1.00 18.03 118 PRO C O 1
ATOM 6290 N N . SER C 1 119 ? 103.276 14.226 75.394 1.00 18.50 119 SER C N 1
ATOM 6291 C CA . SER C 1 119 ? 103.706 15.589 75.659 1.00 19.38 119 SER C CA 1
ATOM 6292 C C . SER C 1 119 ? 102.469 16.480 75.637 1.00 19.49 119 SER C C 1
ATOM 6293 O O . SER C 1 119 ? 101.500 16.154 74.957 1.00 19.82 119 SER C O 1
ATOM 6296 N N . PRO C 1 120 ? 102.483 17.603 76.390 1.00 20.89 120 PRO C N 1
ATOM 6297 C CA . PRO C 1 120 ? 101.330 18.494 76.480 1.00 21.16 120 PRO C CA 1
ATOM 6298 C C . PRO C 1 120 ? 101.230 19.455 75.283 1.00 22.45 120 PRO C C 1
ATOM 6299 O O . PRO C 1 120 ? 101.566 20.644 75.388 1.00 23.02 120 PRO C O 1
ATOM 6303 N N . ILE C 1 121 ? 100.782 18.909 74.153 1.00 22.53 121 ILE C N 1
ATOM 6304 C CA . ILE C 1 121 ? 100.681 19.629 72.886 1.00 23.35 121 ILE C CA 1
ATOM 6305 C C . ILE C 1 121 ? 99.366 19.193 72.270 1.00 23.99 121 ILE C C 1
ATOM 6306 O O . ILE C 1 121 ? 99.086 18.001 72.216 1.00 23.57 121 ILE C O 1
ATOM 6311 N N . LYS C 1 122 ? 98.552 20.149 71.838 1.00 25.02 122 LYS C N 1
ATOM 6312 C CA . LYS C 1 122 ? 97.249 19.843 71.252 1.00 26.15 122 LYS C CA 1
ATOM 6313 C C . LYS C 1 122 ? 97.384 19.219 69.864 1.00 26.49 122 LYS C C 1
ATOM 6314 O O . LYS C 1 122 ? 98.353 19.483 69.153 1.00 26.54 122 LYS C O 1
ATOM 6320 N N . ALA C 1 123 ? 96.395 18.408 69.489 1.00 26.98 123 ALA C N 1
ATOM 6321 C CA . ALA C 1 123 ? 96.299 17.856 68.131 1.00 28.07 123 ALA C CA 1
ATOM 6322 C C . ALA C 1 123 ? 95.861 18.911 67.112 1.00 28.79 123 ALA C C 1
ATOM 6323 O O . ALA C 1 123 ? 96.078 18.754 65.907 1.00 28.86 123 ALA C O 1
ATOM 6325 N N . GLY C 1 124 ? 95.231 19.973 67.608 1.00 29.93 124 GLY C N 1
ATOM 6326 C CA . GLY C 1 124 ? 94.683 21.038 66.773 1.00 30.98 124 GLY C CA 1
ATOM 6327 C C . GLY C 1 124 ? 93.821 21.952 67.630 1.00 32.10 124 GLY C C 1
ATOM 6328 O O . GLY C 1 124 ? 93.580 21.664 68.804 1.00 31.95 124 GLY C O 1
ATOM 6329 N N . ASP C 1 125 ? 93.343 23.044 67.040 1.00 33.45 125 ASP C N 1
ATOM 6330 C CA . ASP C 1 125 ? 92.632 24.086 67.795 1.00 34.68 125 ASP C CA 1
ATOM 6331 C C . ASP C 1 125 ? 91.396 23.591 68.547 1.00 34.70 125 ASP C C 1
ATOM 6332 O O . ASP C 1 125 ? 91.093 24.076 69.638 1.00 35.53 125 ASP C O 1
ATOM 6337 N N . ARG C 1 126 ? 90.688 22.628 67.971 1.00 34.74 126 ARG C N 1
ATOM 6338 C CA . ARG C 1 126 ? 89.451 22.127 68.563 1.00 34.56 126 ARG C CA 1
ATOM 6339 C C . ARG C 1 126 ? 89.673 21.113 69.695 1.00 34.15 126 ARG C C 1
ATOM 6340 O O . ARG C 1 126 ? 88.719 20.757 70.399 1.00 34.54 126 ARG C O 1
ATOM 6342 N N . TYR C 1 127 ? 90.912 20.655 69.877 1.00 33.25 127 TYR C N 1
ATOM 6343 C CA . TYR C 1 127 ? 91.202 19.597 70.851 1.00 32.77 127 TYR C CA 1
ATOM 6344 C C . TYR C 1 127 ? 91.611 20.113 72.221 1.00 32.38 127 TYR C C 1
ATOM 6345 O O . TYR C 1 127 ? 92.019 21.264 72.381 1.00 32.64 127 TYR C O 1
ATOM 6354 N N . LYS C 1 128 ? 91.501 19.225 73.203 1.00 31.94 128 LYS C N 1
ATOM 6355 C CA . LYS C 1 128 ? 91.887 19.502 74.577 1.00 31.48 128 LYS C CA 1
ATOM 6356 C C . LYS C 1 128 ? 93.409 19.416 74.695 1.00 30.41 128 LYS C C 1
ATOM 6357 O O . LYS C 1 128 ? 94.046 18.652 73.968 1.00 30.15 128 LYS C O 1
ATOM 6363 N N . LEU C 1 129 ? 94.001 20.208 75.587 1.00 29.10 129 LEU C N 1
ATOM 6364 C CA . LEU C 1 129 ? 95.427 20.057 75.894 1.00 28.06 129 LEU C CA 1
ATOM 6365 C C . LEU C 1 129 ? 95.582 18.742 76.647 1.00 27.00 129 LEU C C 1
ATOM 6366 O O . LEU C 1 129 ? 94.935 18.542 77.686 1.00 26.37 129 LEU C O 1
ATOM 6371 N N . PRO C 1 130 ? 96.399 17.819 76.114 1.00 25.42 130 PRO C N 1
ATOM 6372 C CA . PRO C 1 130 ? 96.545 16.546 76.798 1.00 24.38 130 PRO C CA 1
ATOM 6373 C C . PRO C 1 130 ? 97.421 16.642 78.039 1.00 23.73 130 PRO C C 1
ATOM 6374 O O . PRO C 1 130 ? 98.335 17.471 78.119 1.00 22.96 130 PRO C O 1
ATOM 6378 N N . ARG C 1 131 ? 97.113 15.793 79.003 1.00 23.07 131 ARG C N 1
ATOM 6379 C CA . ARG C 1 131 ? 97.897 15.661 80.210 1.00 22.75 131 ARG C CA 1
ATOM 6380 C C . ARG C 1 131 ? 99.111 14.782 79.932 1.00 21.85 131 ARG C C 1
ATOM 6381 O O . ARG C 1 131 ? 98.971 13.672 79.396 1.00 22.03 131 ARG C O 1
ATOM 6389 N N . GLU C 1 132 ? 100.303 15.275 80.272 1.00 20.98 132 GLU C N 1
ATOM 6390 C CA . GLU C 1 132 ? 101.545 14.537 80.032 1.00 20.40 132 GLU C CA 1
ATOM 6391 C C . GLU C 1 132 ? 101.680 13.312 80.957 1.00 20.43 132 GLU C C 1
ATOM 6392 O O . GLU C 1 132 ? 101.734 13.445 82.187 1.00 20.66 132 GLU C O 1
ATOM 6398 N N . LEU C 1 133 ? 101.736 12.124 80.357 1.00 18.94 133 LEU C N 1
ATOM 6399 C CA . LEU C 1 133 ? 101.816 10.855 81.091 1.00 18.34 133 LEU C CA 1
ATOM 6400 C C . LEU C 1 133 ? 103.123 10.665 81.845 1.00 17.68 133 LEU C C 1
ATOM 6401 O O . LEU C 1 133 ? 104.207 10.982 81.341 1.00 17.20 133 LEU C O 1
ATOM 6406 N N . SER C 1 134 ? 103.024 10.130 83.062 1.00 17.29 134 SER C N 1
ATOM 6407 C CA . SER C 1 134 ? 104.200 9.670 83.773 1.00 17.31 134 SER C CA 1
ATOM 6408 C C . SER C 1 134 ? 104.566 8.280 83.284 1.00 17.20 134 SER C C 1
ATOM 6409 O O . SER C 1 134 ? 103.764 7.608 82.626 1.00 16.73 134 SER C O 1
ATOM 6412 N N . VAL C 1 135 ? 105.765 7.829 83.625 1.00 17.08 135 VAL C N 1
ATOM 6413 C CA . VAL C 1 135 ? 106.188 6.476 83.290 1.00 17.63 135 VAL C CA 1
ATOM 6414 C C . VAL C 1 135 ? 105.265 5.403 83.913 1.00 17.72 135 VAL C C 1
ATOM 6415 O O . VAL C 1 135 ? 104.926 4.402 83.254 1.00 17.27 135 VAL C O 1
ATOM 6419 N N . GLU C 1 136 ? 104.838 5.603 85.164 1.00 17.92 136 GLU C N 1
ATOM 6420 C CA A GLU C 1 136 ? 103.908 4.661 85.794 0.50 17.61 136 GLU C CA 1
ATOM 6421 C CA B GLU C 1 136 ? 103.918 4.656 85.794 0.50 17.91 136 GLU C CA 1
ATOM 6422 C C . GLU C 1 136 ? 102.585 4.592 85.033 1.00 17.56 136 GLU C C 1
ATOM 6423 O O . GLU C 1 136 ? 102.019 3.510 84.854 1.00 18.24 136 GLU C O 1
ATOM 6434 N N . GLU C 1 137 ? 102.094 5.744 84.583 1.00 17.48 137 GLU C N 1
ATOM 6435 C CA . GLU C 1 137 ? 100.846 5.784 83.814 1.00 17.90 137 GLU C CA 1
ATOM 6436 C C . GLU C 1 137 ? 100.995 5.105 82.461 1.00 17.69 137 GLU C C 1
ATOM 6437 O O . GLU C 1 137 ? 100.100 4.372 82.045 1.00 16.83 137 GLU C O 1
ATOM 6443 N N . ILE C 1 138 ? 102.129 5.327 81.803 1.00 17.51 138 ILE C N 1
ATOM 6444 C CA . ILE C 1 138 ? 102.418 4.615 80.549 1.00 17.36 138 ILE C CA 1
ATOM 6445 C C . ILE C 1 138 ? 102.377 3.103 80.790 1.00 17.45 138 ILE C C 1
ATOM 6446 O O . ILE C 1 138 ? 101.771 2.362 80.022 1.00 17.63 138 ILE C O 1
ATOM 6451 N N . LYS C 1 139 ? 103.017 2.628 81.858 1.00 17.71 139 LYS C N 1
ATOM 6452 C CA . LYS C 1 139 ? 102.954 1.205 82.180 1.00 18.66 139 LYS C CA 1
ATOM 6453 C C . LYS C 1 139 ? 101.523 0.713 82.416 1.00 17.87 139 LYS C C 1
ATOM 6454 O O . LYS C 1 139 ? 101.158 -0.400 82.016 1.00 17.74 139 LYS C O 1
ATOM 6460 N N . SER C 1 140 ? 100.701 1.553 83.032 1.00 17.98 140 SER C N 1
ATOM 6461 C CA . SER C 1 140 ? 99.297 1.219 83.237 1.00 17.72 140 SER C CA 1
ATOM 6462 C C . SER C 1 140 ? 98.545 1.059 81.907 1.00 16.50 140 SER C C 1
ATOM 6463 O O . SER C 1 140 ? 97.695 0.175 81.776 1.00 16.21 140 SER C O 1
ATOM 6466 N N . ILE C 1 141 ? 98.859 1.915 80.933 1.00 15.72 141 ILE C N 1
ATOM 6467 C CA . ILE C 1 141 ? 98.209 1.840 79.618 1.00 15.27 141 ILE C CA 1
ATOM 6468 C C . ILE C 1 141 ? 98.701 0.602 78.869 1.00 14.90 141 ILE C C 1
ATOM 6469 O O . ILE C 1 141 ? 97.912 -0.093 78.232 1.00 13.96 141 ILE C O 1
ATOM 6474 N N . VAL C 1 142 ? 99.996 0.317 78.959 1.00 14.96 142 VAL C N 1
ATOM 6475 C CA . VAL C 1 142 ? 100.527 -0.943 78.448 1.00 15.55 142 VAL C CA 1
ATOM 6476 C C . VAL C 1 142 ? 99.722 -2.122 79.034 1.00 16.13 142 VAL C C 1
ATOM 6477 O O . VAL C 1 142 ? 99.254 -3.012 78.308 1.00 16.19 142 VAL C O 1
ATOM 6481 N N . LYS C 1 143 ? 99.539 -2.120 80.357 1.00 16.97 143 LYS C N 1
ATOM 6482 C CA . LYS C 1 143 ? 98.745 -3.165 81.023 1.00 17.59 143 LYS C CA 1
ATOM 6483 C C . LYS C 1 143 ? 97.326 -3.247 80.452 1.00 16.19 143 LYS C C 1
ATOM 6484 O O . LYS C 1 143 ? 96.811 -4.342 80.198 1.00 16.36 143 LYS C O 1
ATOM 6490 N N . ALA C 1 144 ? 96.716 -2.091 80.234 1.00 15.91 144 ALA C N 1
ATOM 6491 C CA . ALA C 1 144 ? 95.378 -2.003 79.626 1.00 14.90 144 ALA C CA 1
ATOM 6492 C C . ALA C 1 144 ? 95.315 -2.665 78.248 1.00 14.66 144 ALA C C 1
ATOM 6493 O O . ALA C 1 144 ? 94.341 -3.347 77.929 1.00 13.62 144 ALA C O 1
ATOM 6495 N N . PHE C 1 145 ? 96.329 -2.449 77.413 1.00 14.59 145 PHE C N 1
ATOM 6496 C CA . PHE C 1 145 ? 96.364 -3.139 76.105 1.00 14.21 145 PHE C CA 1
ATOM 6497 C C . PHE C 1 145 ? 96.392 -4.662 76.286 1.00 14.41 145 PHE C C 1
ATOM 6498 O O . PHE C 1 145 ? 95.681 -5.389 75.591 1.00 15.23 145 PHE C O 1
ATOM 6506 N N . GLY C 1 146 ? 97.207 -5.150 77.224 1.00 15.08 146 GLY C N 1
ATOM 6507 C CA . GLY C 1 146 ? 97.252 -6.582 77.525 1.00 15.89 146 GLY C CA 1
ATOM 6508 C C . GLY C 1 146 ? 95.930 -7.158 77.995 1.00 15.91 146 GLY C C 1
ATOM 6509 O O . GLY C 1 146 ? 95.499 -8.206 77.513 1.00 16.55 146 GLY C O 1
ATOM 6510 N N A GLU C 1 147 ? 95.282 -6.477 78.938 0.50 16.22 147 GLU C N 1
ATOM 6511 N N B GLU C 1 147 ? 95.297 -6.456 78.933 0.50 16.26 147 GLU C N 1
ATOM 6512 C CA A GLU C 1 147 ? 93.973 -6.913 79.430 0.50 16.31 147 GLU C CA 1
ATOM 6513 C CA B GLU C 1 147 ? 93.986 -6.837 79.460 0.50 16.42 147 GLU C CA 1
ATOM 6514 C C A GLU C 1 147 ? 92.938 -6.913 78.312 0.50 16.04 147 GLU C C 1
ATOM 6515 C C B GLU C 1 147 ? 92.947 -6.891 78.338 0.50 16.08 147 GLU C C 1
ATOM 6516 O O A GLU C 1 147 ? 92.111 -7.822 78.224 0.50 15.66 147 GLU C O 1
ATOM 6517 O O B GLU C 1 147 ? 92.134 -7.814 78.271 0.50 15.75 147 GLU C O 1
ATOM 6526 N N . ALA C 1 148 ? 93.005 -5.905 77.446 1.00 15.77 148 ALA C N 1
ATOM 6527 C CA . ALA C 1 148 ? 92.105 -5.835 76.289 1.00 15.11 148 ALA C CA 1
ATOM 6528 C C . ALA C 1 148 ? 92.305 -7.029 75.344 1.00 14.84 148 ALA C C 1
ATOM 6529 O O . ALA C 1 148 ? 91.340 -7.587 74.818 1.00 13.91 148 ALA C O 1
ATOM 6531 N N . ALA C 1 149 ? 93.567 -7.414 75.122 1.00 14.35 149 ALA C N 1
ATOM 6532 C CA . ALA C 1 149 ? 93.883 -8.563 74.288 1.00 15.41 149 ALA C CA 1
ATOM 6533 C C . ALA C 1 149 ? 93.343 -9.841 74.932 1.00 15.97 149 ALA C C 1
ATOM 6534 O O . ALA C 1 149 ? 92.805 -10.719 74.249 1.00 16.21 149 ALA C O 1
ATOM 6536 N N . LYS C 1 150 ? 93.491 -9.941 76.254 1.00 16.67 150 LYS C N 1
ATOM 6537 C CA . LYS C 1 150 ? 92.940 -11.085 76.991 1.00 17.40 150 LYS C CA 1
ATOM 6538 C C . LYS C 1 150 ? 91.440 -11.204 76.792 1.00 16.73 150 LYS C C 1
ATOM 6539 O O . LYS C 1 150 ? 90.944 -12.297 76.510 1.00 16.24 150 LYS C O 1
ATOM 6545 N N . ARG C 1 151 ? 90.733 -10.081 76.920 1.00 15.96 151 ARG C N 1
ATOM 6546 C CA . ARG C 1 151 ? 89.282 -10.013 76.693 1.00 16.18 151 ARG C CA 1
ATOM 6547 C C . ARG C 1 151 ? 88.926 -10.375 75.250 1.00 16.10 151 ARG C C 1
ATOM 6548 O O . ARG C 1 151 ? 87.952 -11.076 74.990 1.00 16.15 151 ARG C O 1
ATOM 6556 N N . ALA C 1 152 ? 89.732 -9.887 74.311 1.00 15.49 152 ALA C N 1
ATOM 6557 C CA . ALA C 1 152 ? 89.485 -10.166 72.892 1.00 15.43 152 ALA C CA 1
ATOM 6558 C C . ALA C 1 152 ? 89.561 -11.656 72.604 1.00 15.21 152 ALA C C 1
ATOM 6559 O O . ALA C 1 152 ? 88.738 -12.194 71.858 1.00 14.97 152 ALA C O 1
ATOM 6561 N N . ASN C 1 153 ? 90.554 -12.340 73.179 1.00 15.92 153 ASN C N 1
ATOM 6562 C CA . ASN C 1 153 ? 90.647 -13.793 73.034 1.00 16.93 153 ASN C CA 1
ATOM 6563 C C . ASN C 1 153 ? 89.434 -14.495 73.653 1.00 17.57 153 ASN C C 1
ATOM 6564 O O . ASN C 1 153 ? 88.897 -15.434 73.067 1.00 17.38 153 ASN C O 1
ATOM 6569 N N . LEU C 1 154 ? 88.994 -14.018 74.812 1.00 18.14 154 LEU C N 1
ATOM 6570 C CA . LEU C 1 154 ? 87.804 -14.579 75.471 1.00 19.36 154 LEU C CA 1
ATOM 6571 C C . LEU C 1 154 ? 86.551 -14.407 74.605 1.00 19.43 154 LEU C C 1
ATOM 6572 O O . LEU C 1 154 ? 85.698 -15.306 74.538 1.00 20.44 154 LEU C O 1
ATOM 6577 N N . ALA C 1 155 ? 86.439 -13.258 73.936 1.00 18.80 155 ALA C N 1
ATOM 6578 C CA . ALA C 1 155 ? 85.309 -13.002 73.038 1.00 18.81 155 ALA C CA 1
ATOM 6579 C C . ALA C 1 155 ? 85.375 -13.819 71.748 1.00 18.32 155 ALA C C 1
ATOM 6580 O O . ALA C 1 155 ? 84.378 -13.936 71.026 1.00 19.52 155 ALA C O 1
ATOM 6582 N N . GLY C 1 156 ? 86.555 -14.346 71.430 1.00 17.45 156 GLY C N 1
ATOM 6583 C CA . GLY C 1 156 ? 86.709 -15.249 70.315 1.00 16.73 156 GLY C CA 1
ATOM 6584 C C . GLY C 1 156 ? 87.291 -14.644 69.040 1.00 15.70 156 GLY C C 1
ATOM 6585 O O . GLY C 1 156 ? 87.315 -15.303 68.008 1.00 15.22 156 GLY C O 1
ATOM 6586 N N . TYR C 1 157 ? 87.793 -13.412 69.110 1.00 15.20 157 TYR C N 1
ATOM 6587 C CA . TYR C 1 157 ? 88.440 -12.807 67.935 1.00 14.98 157 TYR C CA 1
ATOM 6588 C C . TYR C 1 157 ? 89.588 -13.682 67.432 1.00 15.59 157 TYR C C 1
ATOM 6589 O O . TYR C 1 157 ? 90.265 -14.365 68.224 1.00 15.05 157 TYR C O 1
ATOM 6598 N N . ASP C 1 158 ? 89.783 -13.686 66.106 1.00 15.44 158 ASP C N 1
ATOM 6599 C CA . ASP C 1 158 ? 90.846 -14.456 65.458 1.00 15.47 158 ASP C CA 1
ATOM 6600 C C . ASP C 1 158 ? 92.153 -13.682 65.338 1.00 14.65 158 ASP C C 1
ATOM 6601 O O . ASP C 1 158 ? 93.223 -14.278 65.334 1.00 14.60 158 ASP C O 1
ATOM 6606 N N . VAL C 1 159 ? 92.028 -12.362 65.176 1.00 14.08 159 VAL C N 1
ATOM 6607 C CA . VAL C 1 159 ? 93.135 -11.483 64.909 1.00 13.30 159 VAL C CA 1
ATOM 6608 C C . VAL C 1 159 ? 93.016 -10.258 65.806 1.00 13.22 159 VAL C C 1
ATOM 6609 O O . VAL C 1 159 ? 91.919 -9.716 66.019 1.00 12.70 159 VAL C O 1
ATOM 6613 N N . VAL C 1 160 ? 94.142 -9.825 66.357 1.00 13.72 160 VAL C N 1
ATOM 6614 C CA . VAL C 1 160 ? 94.179 -8.573 67.107 1.00 13.99 160 VAL C CA 1
ATOM 6615 C C . VAL C 1 160 ? 95.059 -7.579 66.342 1.00 13.24 160 VAL C C 1
ATOM 6616 O O . VAL C 1 160 ? 96.142 -7.923 65.876 1.00 13.39 160 VAL C O 1
ATOM 6620 N N . GLU C 1 161 ? 94.566 -6.351 66.212 1.00 12.84 161 GLU C N 1
ATOM 6621 C CA . GLU C 1 161 ? 95.336 -5.272 65.589 1.00 12.62 161 GLU C CA 1
ATOM 6622 C C . GLU C 1 161 ? 95.595 -4.168 66.595 1.00 12.48 161 GLU C C 1
ATOM 6623 O O . GLU C 1 161 ? 94.671 -3.690 67.248 1.00 12.69 161 GLU C O 1
ATOM 6629 N N . ILE C 1 162 ? 96.857 -3.774 66.732 1.00 12.11 162 ILE C N 1
ATOM 6630 C CA . ILE C 1 162 ? 97.230 -2.623 67.564 1.00 12.49 162 ILE C CA 1
ATOM 6631 C C . ILE C 1 162 ? 97.169 -1.352 66.717 1.00 12.78 162 ILE C C 1
ATOM 6632 O O . ILE C 1 162 ? 97.841 -1.265 65.681 1.00 12.97 162 ILE C O 1
ATOM 6637 N N . HIS C 1 163 ? 96.343 -0.397 67.125 1.00 12.65 163 HIS C N 1
ATOM 6638 C CA . HIS C 1 163 ? 96.165 0.841 66.377 1.00 12.78 163 HIS C CA 1
ATOM 6639 C C . HIS C 1 163 ? 97.268 1.846 66.711 1.00 12.76 163 HIS C C 1
ATOM 6640 O O . HIS C 1 163 ? 97.153 2.615 67.689 1.00 13.33 163 HIS C O 1
ATOM 6647 N N . ALA C 1 164 ? 98.314 1.850 65.894 1.00 1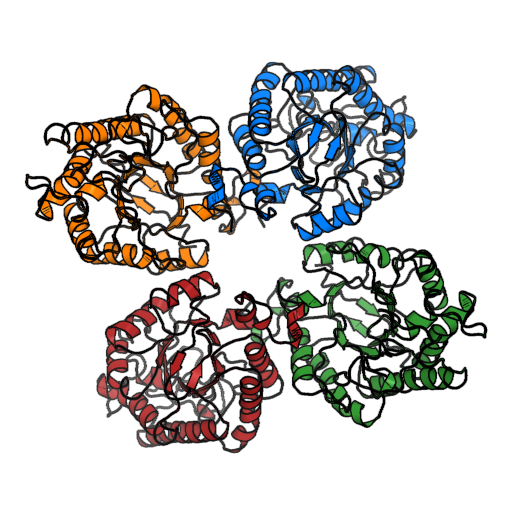1.97 164 ALA C N 1
ATOM 6648 C CA . ALA C 1 164 ? 99.474 2.725 66.092 1.00 11.58 164 ALA C CA 1
ATOM 6649 C C . ALA C 1 164 ? 99.516 3.873 65.061 1.00 12.00 164 ALA C C 1
ATOM 6650 O O . ALA C 1 164 ? 100.576 4.461 64.791 1.00 11.95 164 ALA C O 1
ATOM 6652 N N . ALA C 1 165 ? 98.340 4.194 64.528 1.00 11.56 165 ALA C N 1
ATOM 6653 C CA . ALA C 1 165 ? 98.196 5.153 63.436 1.00 12.06 165 ALA C CA 1
ATOM 6654 C C . ALA C 1 165 ? 97.245 6.320 63.730 1.00 12.91 165 ALA C C 1
ATOM 6655 O O . ALA C 1 165 ? 96.756 6.511 64.847 1.00 12.87 165 ALA C O 1
ATOM 6657 N N . HIS C 1 166 ? 97.055 7.145 62.708 1.00 12.34 166 HIS C N 1
ATOM 6658 C CA . HIS C 1 166 ? 95.972 8.134 62.630 1.00 12.73 166 HIS C CA 1
ATOM 6659 C C . HIS C 1 166 ? 95.983 9.170 63.744 1.00 12.68 166 HIS C C 1
ATOM 6660 O O . HIS C 1 166 ? 94.961 9.774 64.058 1.00 13.43 166 HIS C O 1
ATOM 6667 N N . GLY C 1 167 ? 97.175 9.398 64.281 1.00 13.09 167 GLY C N 1
ATOM 6668 C CA . GLY C 1 167 ? 97.421 10.483 65.217 1.00 13.32 167 GLY C CA 1
ATOM 6669 C C . GLY C 1 167 ? 97.036 10.160 66.641 1.00 13.18 167 GLY C C 1
ATOM 6670 O O . GLY C 1 167 ? 97.009 11.074 67.489 1.00 14.26 167 GLY C O 1
ATOM 6671 N N . TYR C 1 168 ? 96.734 8.887 66.909 1.00 13.52 168 TYR C N 1
ATOM 6672 C CA . TYR C 1 168 ? 96.271 8.479 68.237 1.00 13.68 168 TYR C CA 1
ATOM 6673 C C . TYR C 1 168 ? 97.464 8.209 69.150 1.00 13.33 168 TYR C C 1
ATOM 6674 O O . TYR C 1 168 ? 98.575 8.622 68.839 1.00 12.94 168 TYR C O 1
ATOM 6683 N N . LEU C 1 169 ? 97.253 7.573 70.307 1.00 13.07 169 LEU C N 1
ATOM 6684 C CA . LEU C 1 169 ? 98.283 7.623 71.355 1.00 13.52 169 LEU C CA 1
ATOM 6685 C C . LEU C 1 169 ? 99.623 7.060 70.929 1.00 13.39 169 LEU C C 1
ATOM 6686 O O . LEU C 1 169 ? 100.648 7.701 71.118 1.00 13.48 169 LEU C O 1
ATOM 6691 N N . ILE C 1 170 ? 99.640 5.859 70.369 1.00 12.86 170 ILE C N 1
ATOM 6692 C CA . ILE C 1 170 ? 100.928 5.219 70.043 1.00 12.70 170 ILE C CA 1
ATOM 6693 C C . ILE C 1 170 ? 101.635 6.050 68.956 1.00 12.75 170 ILE C C 1
ATOM 6694 O O . ILE C 1 170 ? 102.848 6.293 69.020 1.00 12.03 170 ILE C O 1
ATOM 6699 N N . HIS C 1 171 ? 100.869 6.505 67.970 1.00 12.81 171 HIS C N 1
ATOM 6700 C CA . HIS C 1 171 ? 101.429 7.350 66.900 1.00 13.46 171 HIS C CA 1
ATOM 6701 C C . HIS C 1 171 ? 102.046 8.621 67.510 1.00 13.85 171 HIS C C 1
ATOM 6702 O O . HIS C 1 171 ? 103.130 9.073 67.108 1.00 13.79 171 HIS C O 1
ATOM 6709 N N . GLU C 1 172 ? 101.379 9.184 68.517 1.00 13.87 172 GLU C N 1
ATOM 6710 C CA . GLU C 1 172 ? 101.887 10.380 69.181 1.00 14.67 172 GLU C CA 1
ATOM 6711 C C . GLU C 1 172 ? 103.259 10.150 69.819 1.00 14.44 172 GLU C C 1
ATOM 6712 O O . GLU C 1 172 ? 104.101 11.039 69.812 1.00 14.99 172 GLU C O 1
ATOM 6718 N N . PHE C 1 173 ? 103.490 8.955 70.374 1.00 13.96 173 PHE C N 1
ATOM 6719 C CA . PHE C 1 173 ? 104.826 8.598 70.880 1.00 14.10 173 PHE C CA 1
ATOM 6720 C C . PHE C 1 173 ? 105.833 8.409 69.741 1.00 14.41 173 PHE C C 1
ATOM 6721 O O . PHE C 1 173 ? 106.991 8.769 69.870 1.00 15.41 173 PHE C O 1
ATOM 6729 N N . LEU C 1 174 ? 105.388 7.843 68.614 1.00 14.45 174 LEU C N 1
ATOM 6730 C CA . LEU C 1 174 ? 106.296 7.547 67.501 1.00 14.11 174 LEU C CA 1
ATOM 6731 C C . LEU C 1 174 ? 106.805 8.783 66.757 1.00 14.69 174 LEU C C 1
ATOM 6732 O O . LEU C 1 174 ? 107.910 8.752 66.211 1.00 14.77 174 LEU C O 1
ATOM 6737 N N . SER C 1 175 ? 105.999 9.839 66.697 1.00 14.75 175 SER C N 1
ATOM 6738 C CA . SER C 1 175 ? 106.345 11.035 65.905 1.00 15.88 175 SER C CA 1
ATOM 6739 C C . SER C 1 175 ? 107.092 12.083 66.723 1.00 16.14 175 SER C C 1
ATOM 6740 O O . SER C 1 175 ? 106.605 12.513 67.779 1.00 16.55 175 SER C O 1
ATOM 6743 N N . PRO C 1 176 ? 108.256 12.528 66.228 1.00 17.47 176 PRO C N 1
ATOM 6744 C CA . PRO C 1 176 ? 108.937 13.651 66.883 1.00 17.56 176 PRO C CA 1
ATOM 6745 C C . PRO C 1 176 ? 108.111 14.932 66.976 1.00 18.11 176 PRO C C 1
ATOM 6746 O O . PRO C 1 176 ? 108.393 15.788 67.831 1.00 18.55 176 PRO C O 1
ATOM 6750 N N . LEU C 1 177 ? 107.097 15.076 66.125 1.00 17.85 177 LEU C N 1
ATOM 6751 C CA . LEU C 1 177 ? 106.271 16.277 66.112 1.00 17.72 177 LEU C CA 1
ATOM 6752 C C . LEU C 1 177 ? 105.360 16.385 67.332 1.00 17.71 177 LEU C C 1
ATOM 6753 O O . LEU C 1 177 ? 104.925 17.480 67.688 1.00 18.07 177 LEU C O 1
ATOM 6758 N N . SER C 1 178 ? 105.072 15.242 67.956 1.00 17.43 178 SER C N 1
ATOM 6759 C CA . SER C 1 178 ? 104.146 15.175 69.092 1.00 17.77 178 SER C CA 1
ATOM 6760 C C . SER C 1 178 ? 104.810 14.659 70.381 1.00 18.10 178 SER C C 1
ATOM 6761 O O . SER C 1 178 ? 104.251 14.827 71.478 1.00 18.14 178 SER C O 1
ATOM 6764 N N . ASN C 1 179 ? 105.969 14.019 70.245 1.00 17.13 179 ASN C N 1
ATOM 6765 C CA . ASN C 1 179 ? 106.718 13.484 71.375 1.00 17.89 179 ASN C CA 1
ATOM 6766 C C . ASN C 1 179 ? 107.959 14.336 71.632 1.00 18.84 179 ASN C C 1
ATOM 6767 O O . ASN C 1 179 ? 108.980 14.184 70.944 1.00 19.06 179 ASN C O 1
ATOM 6772 N N . LYS C 1 180 ? 107.870 15.200 72.645 1.00 19.70 180 LYS C N 1
ATOM 6773 C CA . LYS C 1 180 ? 108.994 16.054 73.059 1.00 20.92 180 LYS C CA 1
ATOM 6774 C C . LYS C 1 180 ? 109.597 15.591 74.397 1.00 20.98 180 LYS C C 1
ATOM 6775 O O . LYS C 1 180 ? 110.321 16.356 75.050 1.00 21.10 180 LYS C O 1
ATOM 6781 N N . ARG C 1 181 ? 109.324 14.343 74.778 1.00 21.05 181 ARG C N 1
ATOM 6782 C CA . ARG C 1 181 ? 109.795 13.792 76.053 1.00 21.17 181 ARG C CA 1
ATOM 6783 C C . ARG C 1 181 ? 111.308 13.715 76.076 1.00 22.32 181 ARG C C 1
ATOM 6784 O O . ARG C 1 181 ? 111.956 13.529 75.041 1.00 21.99 181 ARG C O 1
ATOM 6792 N N . LYS C 1 182 ? 111.868 13.851 77.275 1.00 23.39 182 LYS C N 1
ATOM 6793 C CA . LYS C 1 182 ? 113.310 13.704 77.473 1.00 24.32 182 LYS C CA 1
ATOM 6794 C C . LYS C 1 182 ? 113.670 12.548 78.401 1.00 24.21 182 LYS C C 1
ATOM 6795 O O . LYS C 1 182 ? 114.814 12.456 78.859 1.00 24.98 182 LYS C O 1
ATOM 6801 N N . ASP C 1 183 ? 112.698 11.689 78.696 1.00 23.30 183 ASP C N 1
ATOM 6802 C CA . ASP C 1 183 ? 112.943 10.471 79.465 1.00 22.83 183 ASP C CA 1
ATOM 6803 C C . ASP C 1 183 ? 113.115 9.275 78.513 1.00 22.73 183 ASP C C 1
ATOM 6804 O O . ASP C 1 183 ? 113.410 9.460 77.315 1.00 22.07 183 ASP C O 1
ATOM 6809 N N . GLU C 1 184 ? 112.953 8.060 79.029 1.00 22.10 184 GLU C N 1
ATOM 6810 C CA . GLU C 1 184 ? 113.226 6.857 78.237 1.00 22.21 184 GLU C CA 1
ATOM 6811 C C . GLU C 1 184 ? 112.195 6.615 77.123 1.00 21.70 184 GLU C C 1
ATOM 6812 O O . GLU C 1 184 ? 112.376 5.714 76.316 1.00 20.89 184 GLU C O 1
ATOM 6818 N N . TYR C 1 185 ? 111.138 7.419 77.088 1.00 21.33 185 TYR C N 1
ATOM 6819 C CA . TYR C 1 185 ? 110.114 7.307 76.041 1.00 21.26 185 TYR C CA 1
ATOM 6820 C C . TYR C 1 185 ? 110.257 8.350 74.940 1.00 21.53 185 TYR C C 1
ATOM 6821 O O . TYR C 1 185 ? 109.394 8.419 74.067 1.00 20.90 185 TYR C O 1
ATOM 6830 N N . GLY C 1 186 ? 111.330 9.150 74.967 1.00 22.16 186 GLY C N 1
ATOM 6831 C CA . GLY C 1 186 ? 111.567 10.168 73.932 1.00 23.16 186 GLY C CA 1
ATOM 6832 C C . GLY C 1 186 ? 113.028 10.425 73.566 1.00 23.38 186 GLY C C 1
ATOM 6833 O O . GLY C 1 186 ? 113.941 9.833 74.131 1.00 23.42 186 GLY C O 1
ATOM 6834 N N . ASN C 1 187 ? 113.230 11.300 72.578 1.00 24.29 187 ASN C N 1
ATOM 6835 C CA . ASN C 1 187 ? 114.559 11.852 72.223 1.00 25.00 187 ASN C CA 1
ATOM 6836 C C . ASN C 1 187 ? 115.551 10.929 71.497 1.00 24.88 187 ASN C C 1
ATOM 6837 O O . ASN C 1 187 ? 116.728 11.286 71.314 1.00 26.43 187 ASN C O 1
ATOM 6842 N N . SER C 1 188 ? 115.105 9.745 71.106 1.00 23.54 188 SER C N 1
ATOM 6843 C CA . SER C 1 188 ? 115.850 8.892 70.187 1.00 22.63 188 SER C CA 1
ATOM 6844 C C . SER C 1 188 ? 114.818 8.007 69.519 1.00 22.13 188 SER C C 1
ATOM 6845 O O . SER C 1 188 ? 113.712 7.853 70.041 1.00 21.49 188 SER C O 1
ATOM 6848 N N . ILE C 1 189 ? 115.163 7.444 68.370 1.00 21.51 189 ILE C N 1
ATOM 6849 C CA . ILE C 1 189 ? 114.208 6.618 67.638 1.00 21.45 189 ILE C CA 1
ATOM 6850 C C . ILE C 1 189 ? 113.847 5.380 68.464 1.00 21.39 189 ILE C C 1
ATOM 6851 O O . ILE C 1 189 ? 112.679 4.983 68.508 1.00 21.16 189 ILE C O 1
ATOM 6856 N N . GLU C 1 190 ? 114.837 4.806 69.151 1.00 21.10 190 GLU C N 1
ATOM 6857 C CA . GLU C 1 190 ? 114.635 3.641 70.016 1.00 21.05 190 GLU C CA 1
ATOM 6858 C C . GLU C 1 190 ? 113.705 3.966 71.184 1.00 20.03 190 GLU C C 1
ATOM 6859 O O . GLU C 1 190 ? 112.837 3.152 71.544 1.00 20.23 190 GLU C O 1
ATOM 6865 N N . ASN C 1 191 ? 113.880 5.151 71.768 1.00 19.81 191 ASN C N 1
ATOM 6866 C CA . ASN C 1 191 ? 113.010 5.595 72.864 1.00 19.18 191 ASN C CA 1
ATOM 6867 C C . ASN C 1 191 ? 111.592 5.933 72.392 1.00 18.95 191 ASN C C 1
ATOM 6868 O O . ASN C 1 191 ? 110.617 5.676 73.099 1.00 18.52 191 ASN C O 1
ATOM 6873 N N . ARG C 1 192 ? 111.465 6.504 71.194 1.00 17.88 192 ARG C N 1
ATOM 6874 C CA . ARG C 1 192 ? 110.143 6.820 70.667 1.00 18.43 192 ARG C CA 1
ATOM 6875 C C . ARG C 1 192 ? 109.367 5.554 70.333 1.00 17.27 192 ARG C C 1
ATOM 6876 O O . ARG C 1 192 ? 108.136 5.541 70.405 1.00 17.15 192 ARG C O 1
ATOM 6884 N N . ALA C 1 193 ? 110.099 4.496 69.995 1.00 16.94 193 ALA C N 1
ATOM 6885 C CA . ALA C 1 193 ? 109.497 3.192 69.688 1.00 16.21 193 ALA C CA 1
ATOM 6886 C C . ALA C 1 193 ? 109.143 2.388 70.949 1.00 16.54 193 ALA C C 1
ATOM 6887 O O . ALA C 1 193 ? 108.444 1.380 70.873 1.00 14.58 193 ALA C O 1
ATOM 6889 N N . ARG C 1 194 ? 109.625 2.839 72.114 1.00 15.91 194 ARG C N 1
ATOM 6890 C CA . ARG C 1 194 ? 109.529 2.037 73.342 1.00 16.66 194 ARG C CA 1
ATOM 6891 C C . ARG C 1 194 ? 108.093 1.693 73.712 1.00 15.63 194 ARG C C 1
ATOM 6892 O O . ARG C 1 194 ? 107.794 0.544 74.046 1.00 15.61 194 ARG C O 1
ATOM 6900 N N . PHE C 1 195 ? 107.212 2.679 73.667 1.00 15.09 195 PHE C N 1
ATOM 6901 C CA . PHE C 1 195 ? 105.817 2.452 74.037 1.00 15.41 195 PHE C CA 1
ATOM 6902 C C . PHE C 1 195 ? 105.174 1.376 73.141 1.00 15.02 195 PHE C C 1
ATOM 6903 O O . PHE C 1 195 ? 104.512 0.463 73.629 1.00 15.26 195 PHE C O 1
ATOM 6911 N N . LEU C 1 196 ? 105.377 1.485 71.826 1.00 15.56 196 LEU C N 1
ATOM 6912 C CA . LEU C 1 196 ? 104.826 0.505 70.885 1.00 15.20 196 LEU C CA 1
ATOM 6913 C C . LEU C 1 196 ? 105.349 -0.892 71.164 1.00 14.71 196 LEU C C 1
ATOM 6914 O O . LEU C 1 196 ? 104.590 -1.856 71.182 1.00 14.21 196 LEU C O 1
ATOM 6919 N N . ILE C 1 197 ? 106.654 -0.998 71.382 1.00 14.34 197 ILE C N 1
ATOM 6920 C CA . ILE C 1 197 ? 107.293 -2.273 71.649 1.00 14.80 197 ILE C CA 1
ATOM 6921 C C . ILE C 1 197 ? 106.740 -2.899 72.941 1.00 14.98 197 ILE C C 1
ATOM 6922 O O . ILE C 1 197 ? 106.465 -4.094 72.985 1.00 14.60 197 ILE C O 1
ATOM 6927 N N . GLU C 1 198 ? 106.576 -2.083 73.975 1.00 15.50 198 GLU C N 1
ATOM 6928 C CA . GLU C 1 198 ? 106.005 -2.552 75.251 1.00 15.53 198 GLU C CA 1
ATOM 6929 C C . GLU C 1 198 ? 104.558 -3.021 75.090 1.00 15.06 198 GLU C C 1
ATOM 6930 O O . GLU C 1 198 ? 104.163 -4.042 75.655 1.00 14.78 198 GLU C O 1
ATOM 6936 N N . VAL C 1 199 ? 103.778 -2.281 74.311 1.00 13.78 199 VAL C N 1
ATOM 6937 C CA . VAL C 1 199 ? 102.392 -2.659 74.036 1.00 13.38 199 VAL C CA 1
ATOM 6938 C C . VAL C 1 199 ? 102.363 -4.017 73.324 1.00 13.28 199 VAL C C 1
ATOM 6939 O O . VAL C 1 199 ? 101.606 -4.909 73.690 1.00 13.55 199 VAL C O 1
ATOM 6943 N N . ILE C 1 200 ? 103.193 -4.178 72.306 1.00 13.10 200 ILE C N 1
ATOM 6944 C CA . ILE C 1 200 ? 103.276 -5.449 71.601 1.00 13.83 200 ILE C CA 1
ATOM 6945 C C . ILE C 1 200 ? 103.637 -6.599 72.555 1.00 13.92 200 ILE C C 1
ATOM 6946 O O . ILE C 1 200 ? 103.035 -7.687 72.503 1.00 13.71 200 ILE C O 1
ATOM 6951 N N . ASP C 1 201 ? 104.616 -6.364 73.426 1.00 14.95 201 ASP C N 1
ATOM 6952 C CA . ASP C 1 201 ? 105.055 -7.417 74.338 1.00 15.84 201 ASP C CA 1
ATOM 6953 C C . ASP C 1 201 ? 103.931 -7.812 75.283 1.00 15.69 201 ASP C C 1
ATOM 6954 O O . ASP C 1 201 ? 103.721 -9.003 75.546 1.00 16.09 201 ASP C O 1
ATOM 6959 N N . GLU C 1 202 ? 103.198 -6.825 75.779 1.00 15.80 202 GLU C N 1
ATOM 6960 C CA . GLU C 1 202 ? 102.128 -7.090 76.739 1.00 15.90 202 GLU C CA 1
ATOM 6961 C C . GLU C 1 202 ? 100.945 -7.745 76.043 1.00 16.32 202 GLU C C 1
ATOM 6962 O O . GLU C 1 202 ? 100.300 -8.632 76.598 1.00 16.45 202 GLU C O 1
ATOM 6968 N N . VAL C 1 203 ? 100.677 -7.349 74.798 1.00 15.77 203 VAL C N 1
ATOM 6969 C CA . VAL C 1 203 ? 99.667 -8.054 74.009 1.00 15.08 203 VAL C CA 1
ATOM 6970 C C . VAL C 1 203 ? 100.060 -9.537 73.805 1.00 15.13 203 VAL C C 1
ATOM 6971 O O . VAL C 1 203 ? 99.237 -10.432 73.996 1.00 16.26 203 VAL C O 1
ATOM 6975 N N . ARG C 1 204 ? 101.321 -9.807 73.474 1.00 15.10 204 ARG C N 1
ATOM 6976 C CA . ARG C 1 204 ? 101.790 -11.188 73.272 1.00 16.20 204 ARG C CA 1
ATOM 6977 C C . ARG C 1 204 ? 101.627 -12.064 74.527 1.00 16.43 204 ARG C C 1
ATOM 6978 O O . ARG C 1 204 ? 101.364 -13.266 74.429 1.00 17.51 204 ARG C O 1
ATOM 6986 N N . LYS C 1 205 ? 101.762 -11.459 75.698 1.00 17.39 205 LYS C N 1
ATOM 6987 C CA . LYS C 1 205 ? 101.557 -12.190 76.955 1.00 18.10 205 LYS C CA 1
ATOM 6988 C C . LYS C 1 205 ? 100.100 -12.562 77.184 1.00 18.41 205 LYS C C 1
ATOM 6989 O O . LYS C 1 205 ? 99.801 -13.413 78.021 1.00 18.86 205 LYS C O 1
ATOM 6995 N N . ASN C 1 206 ? 99.197 -11.929 76.441 1.00 17.17 206 ASN C N 1
ATOM 6996 C CA . ASN C 1 206 ? 97.760 -12.098 76.632 1.00 17.28 206 ASN C CA 1
ATOM 6997 C C . ASN C 1 206 ? 97.022 -12.580 75.387 1.00 16.85 206 ASN C C 1
ATOM 6998 O O . ASN C 1 206 ? 95.791 -12.589 75.358 1.00 17.97 206 ASN C O 1
ATOM 7003 N N . TRP C 1 207 ? 97.776 -12.982 74.368 1.00 16.79 207 TRP C N 1
ATOM 7004 C CA . TRP C 1 207 ? 97.215 -13.365 73.072 1.00 16.85 207 TRP C CA 1
ATOM 7005 C C . TRP C 1 207 ? 97.876 -14.674 72.628 1.00 17.28 207 TRP C C 1
ATOM 7006 O O . TRP C 1 207 ? 99.103 -14.759 72.638 1.00 17.42 207 TRP C O 1
ATOM 7017 N N . PRO C 1 208 ? 97.081 -15.703 72.247 1.00 18.22 208 PRO C N 1
ATOM 7018 C CA . PRO C 1 208 ? 97.642 -17.007 71.858 1.00 18.92 208 PRO C CA 1
ATOM 7019 C C . PRO C 1 208 ? 98.699 -16.904 70.776 1.00 20.01 208 PRO C C 1
ATOM 7020 O O . PRO C 1 208 ? 98.510 -16.171 69.786 1.00 19.43 208 PRO C O 1
ATOM 7024 N N . GLU C 1 209 ? 99.800 -17.628 70.959 1.00 20.87 209 GLU C N 1
ATOM 7025 C CA . GLU C 1 209 ? 100.931 -17.513 70.046 1.00 22.66 209 GLU C CA 1
ATOM 7026 C C . GLU C 1 209 ? 100.616 -17.998 68.634 1.00 21.89 209 GLU C C 1
ATOM 7027 O O . GLU C 1 209 ? 101.343 -17.669 67.703 1.00 22.59 209 GLU C O 1
ATOM 7033 N N . ASN C 1 210 ? 99.537 -18.767 68.482 1.00 21.12 210 ASN C N 1
ATOM 7034 C CA . ASN C 1 210 ? 99.107 -19.245 67.175 1.00 20.62 210 ASN C CA 1
ATOM 7035 C C . ASN C 1 210 ? 98.031 -18.378 66.491 1.00 19.87 210 ASN C C 1
ATOM 7036 O O . ASN C 1 210 ? 97.468 -18.786 65.469 1.00 19.55 210 ASN C O 1
ATOM 7041 N N . LYS C 1 211 ? 97.767 -17.193 67.037 1.00 18.68 211 LYS C N 1
ATOM 7042 C CA . LYS C 1 211 ? 96.843 -16.236 66.411 1.00 18.27 211 LYS C CA 1
ATOM 7043 C C . LYS C 1 211 ? 97.631 -14.985 65.987 1.00 16.63 211 LYS C C 1
ATOM 7044 O O . LYS C 1 211 ? 98.520 -14.541 66.706 1.00 16.25 211 LYS C O 1
ATOM 7050 N N . PRO C 1 212 ? 97.292 -14.400 64.826 1.00 15.71 212 PRO C N 1
ATOM 7051 C CA . PRO C 1 212 ? 98.072 -13.264 64.332 1.00 14.96 212 PRO C CA 1
ATOM 7052 C C . PRO C 1 212 ? 97.919 -11.971 65.146 1.00 14.01 212 PRO C C 1
ATOM 7053 O O . PRO C 1 212 ? 96.875 -11.732 65.760 1.00 13.79 212 PRO C O 1
ATOM 7057 N N . ILE C 1 213 ? 98.973 -11.152 65.104 1.00 13.20 213 ILE C N 1
ATOM 7058 C CA . ILE C 1 213 ? 98.974 -9.777 65.586 1.00 12.47 213 ILE C CA 1
ATOM 7059 C C . ILE C 1 213 ? 99.289 -8.877 64.382 1.00 12.20 213 ILE C C 1
ATOM 7060 O O . ILE C 1 213 ? 100.315 -9.054 63.705 1.00 11.59 213 ILE C O 1
ATOM 7065 N N . PHE C 1 214 ? 98.374 -7.960 64.098 1.00 11.42 214 PHE C N 1
ATOM 7066 C CA . PHE C 1 214 ? 98.583 -6.892 63.106 1.00 11.26 214 PHE C CA 1
ATOM 7067 C C . PHE C 1 214 ? 98.922 -5.584 63.816 1.00 11.31 214 PHE C C 1
ATOM 7068 O O . PHE C 1 214 ? 98.507 -5.362 64.948 1.00 11.62 214 PHE C O 1
ATOM 7076 N N . VAL C 1 215 ? 99.613 -4.687 63.128 1.00 10.08 215 VAL C N 1
ATOM 7077 C CA . VAL C 1 215 ? 99.813 -3.333 63.649 1.00 10.82 215 VAL C CA 1
ATOM 7078 C C . VAL C 1 215 ? 99.469 -2.341 62.545 1.00 11.20 215 VAL C C 1
ATOM 7079 O O . VAL C 1 215 ? 100.019 -2.443 61.453 1.00 11.82 215 VAL C O 1
ATOM 7083 N N . ARG C 1 216 ? 98.552 -1.418 62.808 1.00 10.54 216 ARG C N 1
ATOM 7084 C CA . ARG C 1 216 ? 98.264 -0.337 61.848 1.00 11.09 216 ARG C CA 1
ATOM 7085 C C . ARG C 1 216 ? 99.136 0.871 62.173 1.00 11.14 216 ARG C C 1
ATOM 7086 O O . ARG C 1 216 ? 99.187 1.333 63.331 1.00 11.15 216 ARG C O 1
ATOM 7094 N N . VAL C 1 217 ? 99.823 1.381 61.147 1.00 11.10 217 VAL C N 1
ATOM 7095 C CA . VAL C 1 217 ? 100.746 2.477 61.284 1.00 11.03 217 VAL C CA 1
ATOM 7096 C C . VAL C 1 217 ? 100.401 3.585 60.303 1.00 11.32 217 VAL C C 1
ATOM 7097 O O . VAL C 1 217 ? 99.757 3.353 59.282 1.00 10.40 217 VAL C O 1
ATOM 7101 N N . SER C 1 218 ? 100.818 4.796 60.652 1.00 11.28 218 SER C N 1
ATOM 7102 C CA . SER C 1 218 ? 100.829 5.928 59.727 1.00 12.03 218 SER C CA 1
ATOM 7103 C C . SER C 1 218 ? 102.269 6.095 59.270 1.00 11.97 218 SER C C 1
ATOM 7104 O O . SER C 1 218 ? 103.143 6.488 60.037 1.00 11.41 218 SER C O 1
ATOM 7107 N N . ALA C 1 219 ? 102.529 5.742 58.017 1.00 11.86 219 ALA C N 1
ATOM 7108 C CA . ALA C 1 219 ? 103.892 5.741 57.490 1.00 12.01 219 ALA C CA 1
ATOM 7109 C C . ALA C 1 219 ? 104.423 7.119 57.072 1.00 12.57 219 ALA C C 1
ATOM 7110 O O . ALA C 1 219 ? 105.580 7.241 56.687 1.00 13.04 219 ALA C O 1
ATOM 7112 N N . ASP C 1 220 ? 103.577 8.138 57.146 1.00 12.09 220 ASP C N 1
ATOM 7113 C CA . ASP C 1 220 ? 103.962 9.504 56.769 1.00 12.26 220 ASP C CA 1
ATOM 7114 C C . ASP C 1 220 ? 103.105 10.499 57.517 1.00 12.73 220 ASP C C 1
ATOM 7115 O O . ASP C 1 220 ? 101.885 10.345 57.577 1.00 12.94 220 ASP C O 1
ATOM 7120 N N . ASP C 1 221 ? 103.761 11.497 58.105 1.00 13.12 221 ASP C N 1
ATOM 7121 C CA . ASP C 1 221 ? 103.089 12.651 58.713 1.00 13.79 221 ASP C CA 1
ATOM 7122 C C . ASP C 1 221 ? 102.918 13.808 57.710 1.00 14.40 221 ASP C C 1
ATOM 7123 O O . ASP C 1 221 ? 102.177 14.744 57.973 1.00 14.78 221 ASP C O 1
ATOM 7128 N N . TYR C 1 222 ? 103.593 13.705 56.560 1.00 14.72 222 TYR C N 1
ATOM 7129 C CA . TYR C 1 222 ? 103.541 14.711 55.474 1.00 14.88 222 TYR C CA 1
ATOM 7130 C C . TYR C 1 222 ? 104.042 16.070 55.954 1.00 16.61 222 TYR C C 1
ATOM 7131 O O . TYR C 1 222 ? 103.582 17.110 55.485 1.00 16.46 222 TYR C O 1
ATOM 7140 N N . MET C 1 223 ? 104.982 16.029 56.895 1.00 18.01 223 MET C N 1
ATOM 7141 C CA . MET C 1 223 ? 105.529 17.234 57.501 1.00 20.59 223 MET C CA 1
ATOM 7142 C C . MET C 1 223 ? 106.986 17.047 57.845 1.00 20.58 223 MET C C 1
ATOM 7143 O O . MET C 1 223 ? 107.394 16.011 58.369 1.00 20.23 223 MET C O 1
ATOM 7148 N N A GLU C 1 224 ? 107.774 18.078 57.567 0.50 21.16 224 GLU C N 1
ATOM 7149 N N B GLU C 1 224 ? 107.779 18.072 57.557 0.50 21.04 224 GLU C N 1
ATOM 7150 C CA A GLU C 1 224 ? 109.178 18.092 57.929 0.50 21.51 224 GLU C CA 1
ATOM 7151 C CA B GLU C 1 224 ? 109.177 18.085 57.937 0.50 21.21 224 GLU C CA 1
ATOM 7152 C C A GLU C 1 224 ? 109.302 17.896 59.442 0.50 20.98 224 GLU C C 1
ATOM 7153 C C B GLU C 1 224 ? 109.298 17.893 59.446 0.50 20.86 224 GLU C C 1
ATOM 7154 O O A GLU C 1 224 ? 108.550 18.497 60.207 0.50 21.47 224 GLU C O 1
ATOM 7155 O O B GLU C 1 224 ? 108.543 18.489 60.211 0.50 21.34 224 GLU C O 1
ATOM 7166 N N . GLY C 1 225 ? 110.229 17.038 59.857 1.00 20.67 225 GLY C N 1
ATOM 7167 C CA . GLY C 1 225 ? 110.417 16.703 61.273 1.00 20.41 225 GLY C CA 1
ATOM 7168 C C . GLY C 1 225 ? 109.561 15.553 61.768 1.00 20.03 225 GLY C C 1
ATOM 7169 O O . GLY C 1 225 ? 109.756 15.065 62.892 1.00 20.49 225 GLY C O 1
ATOM 7170 N N . GLY C 1 226 ? 108.618 15.109 60.937 1.00 18.89 226 GLY C N 1
ATOM 7171 C CA . GLY C 1 226 ? 107.717 14.034 61.301 1.00 17.63 226 GLY C CA 1
ATOM 7172 C C . GLY C 1 226 ? 108.131 12.679 60.752 1.00 16.60 226 GLY C C 1
ATOM 7173 O O . GLY C 1 226 ? 109.222 12.487 60.178 1.00 16.06 226 GLY C O 1
ATOM 7174 N N . ILE C 1 227 ? 107.236 11.716 60.951 1.00 15.08 227 ILE C N 1
ATOM 7175 C CA . ILE C 1 227 ? 107.428 10.386 60.416 1.00 14.25 227 ILE C CA 1
ATOM 7176 C C . ILE C 1 227 ? 107.437 10.449 58.878 1.00 13.90 227 ILE C C 1
ATOM 7177 O O . ILE C 1 227 ? 106.643 11.153 58.264 1.00 14.01 227 ILE C O 1
ATOM 7182 N N . ASN C 1 228 ? 108.349 9.684 58.303 1.00 14.42 228 ASN C N 1
ATOM 7183 C CA . ASN C 1 228 ? 108.406 9.454 56.858 1.00 14.86 228 ASN C CA 1
ATOM 7184 C C . ASN C 1 228 ? 108.627 7.967 56.630 1.00 14.47 228 ASN C C 1
ATOM 7185 O O . ASN C 1 228 ? 108.870 7.197 57.571 1.00 13.69 228 ASN C O 1
ATOM 7190 N N . ILE C 1 229 ? 108.572 7.538 55.373 1.00 14.69 229 ILE C N 1
ATOM 7191 C CA . ILE C 1 229 ? 108.658 6.107 55.093 1.00 15.35 229 ILE C CA 1
ATOM 7192 C C . ILE C 1 229 ? 109.947 5.462 55.611 1.00 15.33 229 ILE C C 1
ATOM 7193 O O . ILE C 1 229 ? 109.930 4.320 56.088 1.00 15.77 229 ILE C O 1
ATOM 7198 N N . ASP C 1 230 ? 111.068 6.178 55.534 1.00 15.62 230 ASP C N 1
ATOM 7199 C CA . ASP C 1 230 ? 112.325 5.614 56.008 1.00 15.92 230 ASP C CA 1
ATOM 7200 C C . ASP C 1 230 ? 112.303 5.389 57.524 1.00 15.17 230 ASP C C 1
ATOM 7201 O O . ASP C 1 230 ? 112.773 4.354 58.021 1.00 15.28 230 ASP C O 1
ATOM 7206 N N . MET C 1 231 ? 111.731 6.340 58.251 1.00 14.70 231 MET C N 1
ATOM 7207 C CA . MET C 1 231 ? 111.621 6.226 59.706 1.00 15.43 231 MET C CA 1
ATOM 7208 C C . MET C 1 231 ? 110.717 5.052 60.057 1.00 14.87 231 MET C C 1
ATOM 7209 O O . MET C 1 231 ? 111.009 4.300 60.981 1.00 14.62 231 MET C O 1
ATOM 7214 N N . MET C 1 232 ? 109.615 4.893 59.321 1.00 14.25 232 MET C N 1
ATOM 7215 C CA . MET C 1 232 ? 108.689 3.790 59.611 1.00 14.02 232 MET C CA 1
ATOM 7216 C C . MET C 1 232 ? 109.313 2.425 59.319 1.00 13.61 232 MET C C 1
ATOM 7217 O O . MET C 1 232 ? 109.103 1.476 60.055 1.00 14.03 232 MET C O 1
ATOM 7222 N N . VAL C 1 233 ? 110.088 2.329 58.243 1.00 13.79 233 VAL C N 1
ATOM 7223 C CA . VAL C 1 233 ? 110.847 1.116 57.961 1.00 14.48 233 VAL C CA 1
ATOM 7224 C C . VAL C 1 233 ? 111.749 0.740 59.163 1.00 14.53 233 VAL C C 1
ATOM 7225 O O . VAL C 1 233 ? 111.826 -0.439 59.536 1.00 13.73 233 VAL C O 1
ATOM 7229 N N . GLU C 1 234 ? 112.406 1.734 59.756 1.00 15.46 234 GLU C N 1
ATOM 7230 C CA . GLU C 1 234 ? 113.206 1.525 60.969 1.00 16.56 234 GLU C CA 1
ATOM 7231 C C . GLU C 1 234 ? 112.355 0.978 62.122 1.00 16.22 234 GLU C C 1
ATOM 7232 O O . GLU C 1 234 ? 112.746 0.011 62.786 1.00 16.96 234 GLU C O 1
ATOM 7238 N N . TYR C 1 235 ? 111.181 1.569 62.332 1.00 15.57 235 TYR C N 1
ATOM 7239 C CA . TYR C 1 235 ? 110.291 1.122 63.405 1.00 14.94 235 TYR C CA 1
ATOM 7240 C C . TYR C 1 235 ? 109.816 -0.290 63.133 1.00 15.29 235 TYR C C 1
ATOM 7241 O O . TYR C 1 235 ? 109.793 -1.142 64.031 1.00 15.82 235 TYR C O 1
ATOM 7250 N N . ILE C 1 236 ? 109.421 -0.563 61.895 1.00 14.86 236 ILE C N 1
ATOM 7251 C CA . ILE C 1 236 ? 108.943 -1.907 61.585 1.00 14.66 236 ILE C CA 1
ATOM 7252 C C . ILE C 1 236 ? 110.040 -2.957 61.797 1.00 15.23 236 ILE C C 1
ATOM 7253 O O . ILE C 1 236 ? 109.762 -4.055 62.263 1.00 15.02 236 ILE C O 1
ATOM 7258 N N . ASN C 1 237 ? 111.288 -2.614 61.500 1.00 15.77 237 ASN C N 1
ATOM 7259 C CA . ASN C 1 237 ? 112.372 -3.579 61.667 1.00 16.66 237 ASN C CA 1
ATOM 7260 C C . ASN C 1 237 ? 112.585 -3.909 63.150 1.00 16.83 237 ASN C C 1
ATOM 7261 O O . ASN C 1 237 ? 113.066 -4.988 63.484 1.00 17.59 237 ASN C O 1
ATOM 7266 N N . MET C 1 238 ? 112.195 -2.987 64.027 1.00 17.14 238 MET C N 1
ATOM 7267 C CA . MET C 1 238 ? 112.266 -3.222 65.474 1.00 17.99 238 MET C CA 1
ATOM 7268 C C . MET C 1 238 ? 111.227 -4.216 65.991 1.00 18.18 238 MET C C 1
ATOM 7269 O O . MET C 1 238 ? 111.436 -4.828 67.038 1.00 18.78 238 MET C O 1
ATOM 7274 N N . ILE C 1 239 ? 110.106 -4.353 65.287 1.00 17.60 239 ILE C N 1
ATOM 7275 C CA . ILE C 1 239 ? 108.970 -5.148 65.760 1.00 17.84 239 ILE C CA 1
ATOM 7276 C C . ILE C 1 239 ? 108.611 -6.352 64.888 1.00 17.89 239 ILE C C 1
ATOM 7277 O O . ILE C 1 239 ? 107.767 -7.167 65.270 1.00 17.32 239 ILE C O 1
ATOM 7282 N N . LYS C 1 240 ? 109.249 -6.484 63.730 1.00 18.36 240 LYS C N 1
ATOM 7283 C CA . LYS C 1 240 ? 108.824 -7.483 62.752 1.00 19.40 240 LYS C CA 1
ATOM 7284 C C . LYS C 1 240 ? 108.955 -8.931 63.222 1.00 19.73 240 LYS C C 1
ATOM 7285 O O . LYS C 1 240 ? 108.250 -9.800 62.720 1.00 20.54 240 LYS C O 1
ATOM 7291 N N . ASP C 1 241 ? 109.828 -9.205 64.195 1.00 20.08 241 ASP C N 1
ATOM 7292 C CA . ASP C 1 241 ? 109.944 -10.581 64.698 1.00 20.78 241 ASP C CA 1
ATOM 7293 C C . ASP C 1 241 ? 108.819 -10.937 65.673 1.00 20.37 241 ASP C C 1
ATOM 7294 O O . ASP C 1 241 ? 108.703 -12.094 66.104 1.00 20.43 241 ASP C O 1
ATOM 7298 N N . LYS C 1 242 ? 107.989 -9.950 66.011 1.00 19.40 242 LYS C N 1
ATOM 7299 C CA . LYS C 1 242 ? 106.953 -10.118 67.030 1.00 19.29 242 LYS C CA 1
ATOM 7300 C C . LYS C 1 242 ? 105.522 -9.947 66.526 1.00 17.96 242 LYS C C 1
ATOM 7301 O O . LYS C 1 242 ? 104.581 -10.261 67.240 1.00 17.66 242 LYS C O 1
ATOM 7307 N N . VAL C 1 243 ? 105.371 -9.433 65.312 1.00 16.44 243 VAL C N 1
ATOM 7308 C CA . VAL C 1 243 ? 104.043 -9.257 64.716 1.00 15.40 243 VAL C CA 1
ATOM 7309 C C . VAL C 1 243 ? 104.018 -9.871 63.313 1.00 15.34 243 VAL C C 1
ATOM 7310 O O . VAL C 1 243 ? 105.067 -10.221 62.739 1.00 15.48 243 VAL C O 1
ATOM 7314 N N . ASP C 1 244 ? 102.819 -10.008 62.764 1.00 14.44 244 ASP C N 1
ATOM 7315 C CA . ASP C 1 244 ? 102.623 -10.818 61.564 1.00 14.75 244 ASP C CA 1
ATOM 7316 C C . ASP C 1 244 ? 102.301 -10.038 60.290 1.00 14.12 244 ASP C C 1
ATOM 7317 O O . ASP C 1 244 ? 102.563 -10.535 59.205 1.00 15.09 244 ASP C O 1
ATOM 7322 N N . LEU C 1 245 ? 101.755 -8.834 60.432 1.00 12.66 245 LEU C N 1
ATOM 7323 C CA . LEU C 1 245 ? 101.362 -8.035 59.272 1.00 11.70 245 LEU C CA 1
ATOM 7324 C C . LEU C 1 245 ? 101.245 -6.585 59.674 1.00 10.92 245 LEU C C 1
ATOM 7325 O O . LEU C 1 245 ? 100.733 -6.277 60.762 1.00 11.20 245 LEU C O 1
ATOM 7330 N N . ILE C 1 246 ? 101.724 -5.701 58.795 1.00 11.42 246 ILE C N 1
ATOM 7331 C CA . ILE C 1 246 ? 101.610 -4.270 58.984 1.00 11.03 246 ILE C CA 1
ATOM 7332 C C . ILE C 1 246 ? 100.493 -3.733 58.076 1.00 11.30 246 ILE C C 1
ATOM 7333 O O . ILE C 1 246 ? 100.527 -3.897 56.859 1.00 10.98 246 ILE C O 1
ATOM 7338 N N . ASP C 1 247 ? 99.496 -3.141 58.719 1.00 10.74 247 ASP C N 1
ATOM 7339 C CA . ASP C 1 247 ? 98.331 -2.535 58.077 1.00 11.59 247 ASP C CA 1
ATOM 7340 C C . ASP C 1 247 ? 98.744 -1.085 57.836 1.00 11.51 247 ASP C C 1
ATOM 7341 O O . ASP C 1 247 ? 98.789 -0.267 58.758 1.00 11.44 247 ASP C O 1
ATOM 7346 N N . VAL C 1 248 ? 99.086 -0.768 56.588 1.00 11.79 248 VAL C N 1
ATOM 7347 C CA . VAL C 1 248 ? 99.780 0.486 56.288 1.00 11.92 248 VAL C CA 1
ATOM 7348 C C . VAL C 1 248 ? 98.840 1.618 55.860 1.00 11.96 248 VAL C C 1
ATOM 7349 O O . VAL C 1 248 ? 98.126 1.508 54.847 1.00 12.13 248 VAL C O 1
ATOM 7353 N N . SER C 1 249 ? 98.852 2.695 56.639 1.00 11.97 249 SER C N 1
ATOM 7354 C CA . SER C 1 249 ? 98.079 3.888 56.358 1.00 12.18 249 SER C CA 1
ATOM 7355 C C . SER C 1 249 ? 99.020 5.088 56.460 1.00 11.80 249 SER C C 1
ATOM 7356 O O . SER C 1 249 ? 100.250 4.934 56.351 1.00 11.78 249 SER C O 1
ATOM 7359 N N . SER C 1 250 ? 98.452 6.282 56.617 1.00 11.74 250 SER C N 1
ATOM 7360 C CA . SER C 1 250 ? 99.262 7.489 56.755 1.00 12.19 250 SER C CA 1
ATOM 7361 C C . SER C 1 250 ? 98.418 8.598 57.362 1.00 12.37 250 SER C C 1
ATOM 7362 O O . SER C 1 250 ? 97.192 8.494 57.423 1.00 13.18 250 SER C O 1
ATOM 7365 N N . GLY C 1 251 ? 99.081 9.662 57.785 1.00 13.15 251 GLY C N 1
ATOM 7366 C CA . GLY C 1 251 ? 98.392 10.850 58.249 1.00 12.76 251 GLY C CA 1
ATOM 7367 C C . GLY C 1 251 ? 97.728 10.766 59.618 1.00 13.41 251 GLY C C 1
ATOM 7368 O O . GLY C 1 251 ? 97.841 9.765 60.343 1.00 13.10 251 GLY C O 1
ATOM 7369 N N . GLY C 1 252 ? 97.053 11.858 59.976 1.00 13.78 252 GLY C N 1
ATOM 7370 C CA . GLY C 1 252 ? 96.237 11.935 61.184 1.00 14.02 252 GLY C CA 1
ATOM 7371 C C . GLY C 1 252 ? 96.799 12.659 62.398 1.00 14.26 252 GLY C C 1
ATOM 7372 O O . GLY C 1 252 ? 96.041 13.039 63.277 1.00 14.82 252 GLY C O 1
ATOM 7373 N N . LEU C 1 253 ? 98.116 12.811 62.477 1.00 14.92 253 LEU C N 1
ATOM 7374 C CA . LEU C 1 253 ? 98.731 13.406 63.670 1.00 15.89 253 LEU C CA 1
ATOM 7375 C C . LEU C 1 253 ? 98.363 14.883 63.788 1.00 17.18 253 LEU C C 1
ATOM 7376 O O . LEU C 1 253 ? 98.004 15.369 64.869 1.00 16.71 253 LEU C O 1
ATOM 7381 N N . LEU C 1 254 ? 98.451 15.576 62.656 1.00 18.43 254 LEU C N 1
ATOM 7382 C CA . LEU C 1 254 ? 98.163 16.997 62.541 1.00 19.74 254 LEU C CA 1
ATOM 7383 C C . LEU C 1 254 ? 97.536 17.226 61.179 1.00 21.31 254 LEU C C 1
ATOM 7384 O O . LEU C 1 254 ? 97.810 16.481 60.226 1.00 20.86 254 LEU C O 1
ATOM 7389 N N . ASN C 1 255 ? 96.691 18.245 61.094 1.00 22.50 255 ASN C N 1
ATOM 7390 C CA . ASN C 1 255 ? 96.089 18.640 59.827 1.00 24.43 255 ASN C CA 1
ATOM 7391 C C . ASN C 1 255 ? 97.158 18.940 58.789 1.00 24.11 255 ASN C C 1
ATOM 7392 O O . ASN C 1 255 ? 98.049 19.746 59.030 1.00 24.12 255 ASN C O 1
ATOM 7397 N N . VAL C 1 256 ? 97.076 18.265 57.648 1.00 24.64 256 VAL C N 1
ATOM 7398 C CA . VAL C 1 256 ? 97.974 18.511 56.523 1.00 25.40 256 VAL C CA 1
ATOM 7399 C C . VAL C 1 256 ? 97.212 18.325 55.225 1.00 25.55 256 VAL C C 1
ATOM 7400 O O . VAL C 1 256 ? 96.295 17.510 55.141 1.00 25.48 256 VAL C O 1
ATOM 7404 N N . ASP C 1 257 ? 97.601 19.097 54.217 1.00 26.44 257 ASP C N 1
ATOM 7405 C CA . ASP C 1 257 ? 97.111 18.905 52.867 1.00 26.79 257 ASP C CA 1
ATOM 7406 C C . ASP C 1 257 ? 97.813 17.683 52.297 1.00 26.16 257 ASP C C 1
ATOM 7407 O O . ASP C 1 257 ? 99.040 17.570 52.372 1.00 26.51 257 ASP C O 1
ATOM 7412 N N . ILE C 1 258 ? 97.016 16.764 51.762 1.00 24.77 258 ILE C N 1
ATOM 7413 C CA . ILE C 1 258 ? 97.497 15.493 51.220 1.00 23.99 258 ILE C CA 1
ATOM 7414 C C . ILE C 1 258 ? 96.874 15.379 49.835 1.00 22.09 258 ILE C C 1
ATOM 7415 O O . ILE C 1 258 ? 95.692 15.676 49.662 1.00 21.85 258 ILE C O 1
ATOM 7420 N N . ASN C 1 259 ? 97.671 14.997 48.842 1.00 20.43 259 ASN C N 1
ATOM 7421 C CA A ASN C 1 259 ? 97.132 14.699 47.504 0.50 19.69 259 ASN C CA 1
ATOM 7422 C CA B ASN C 1 259 ? 97.152 14.693 47.527 0.50 19.62 259 ASN C CA 1
ATOM 7423 C C . ASN C 1 259 ? 96.413 13.352 47.568 1.00 18.49 259 ASN C C 1
ATOM 7424 O O . ASN C 1 259 ? 97.019 12.334 47.886 1.00 18.15 259 ASN C O 1
ATOM 7433 N N . LEU C 1 260 ? 95.119 13.355 47.260 1.00 16.93 260 LEU C N 1
ATOM 7434 C CA . LEU C 1 260 ? 94.293 12.150 47.369 1.00 15.53 260 LEU C CA 1
ATOM 7435 C C . LEU C 1 260 ? 93.929 11.577 45.994 1.00 14.54 260 LEU C C 1
ATOM 7436 O O . LEU C 1 260 ? 93.455 12.302 45.112 1.00 15.35 260 LEU C O 1
ATOM 7441 N N . TYR C 1 261 ? 94.144 10.273 45.829 1.00 12.91 261 TYR C N 1
ATOM 7442 C CA . TYR C 1 261 ? 93.860 9.582 44.583 1.00 12.15 261 TYR C CA 1
ATOM 7443 C C . TYR C 1 261 ? 93.852 8.089 44.873 1.00 11.90 261 TYR C C 1
ATOM 7444 O O . TYR C 1 261 ? 94.331 7.693 45.928 1.00 11.42 261 TYR C O 1
ATOM 7453 N N . PRO C 1 262 ? 93.291 7.261 43.963 1.00 11.07 262 PRO C N 1
ATOM 7454 C CA . PRO C 1 262 ? 93.264 5.828 44.212 1.00 11.61 262 PRO C CA 1
ATOM 7455 C C . PRO C 1 262 ? 94.657 5.262 44.417 1.00 10.37 262 PRO C C 1
ATOM 7456 O O . PRO C 1 262 ? 95.574 5.490 43.620 1.00 10.28 262 PRO C O 1
ATOM 7460 N N . GLY C 1 263 ? 94.846 4.557 45.526 1.00 9.83 263 GLY C N 1
ATOM 7461 C CA . GLY C 1 263 ? 96.121 3.936 45.789 1.00 9.70 263 GLY C CA 1
ATOM 7462 C C . GLY C 1 263 ? 97.200 4.845 46.347 1.00 9.34 263 GLY C C 1
ATOM 7463 O O . GLY C 1 263 ? 98.387 4.513 46.308 1.00 9.55 263 GLY C O 1
ATOM 7464 N N . TYR C 1 264 ? 96.783 5.990 46.887 1.00 9.42 264 TYR C N 1
ATOM 7465 C CA . TYR C 1 264 ? 97.737 6.969 47.408 1.00 10.24 264 TYR C CA 1
ATOM 7466 C C . TYR C 1 264 ? 98.600 6.492 48.574 1.00 10.22 264 TYR C C 1
ATOM 7467 O O . TYR C 1 264 ? 99.626 7.091 48.834 1.00 11.55 264 TYR C O 1
ATOM 7476 N N . GLN C 1 265 ? 98.216 5.424 49.263 1.00 9.71 265 GLN C N 1
ATOM 7477 C CA . GLN C 1 265 ? 99.078 4.862 50.309 1.00 11.20 265 GLN C CA 1
ATOM 7478 C C . GLN C 1 265 ? 99.748 3.536 49.923 1.00 10.73 265 GLN C C 1
ATOM 7479 O O . GLN C 1 265 ? 100.453 2.916 50.751 1.00 10.50 265 GLN C O 1
ATOM 7485 N N . VAL C 1 266 ? 99.565 3.093 48.675 1.00 10.99 266 VAL C N 1
ATOM 7486 C CA . VAL C 1 266 ? 100.079 1.783 48.261 1.00 10.86 266 VAL C CA 1
ATOM 7487 C C . VAL C 1 266 ? 101.599 1.726 48.232 1.00 11.41 266 VAL C C 1
ATOM 7488 O O . VAL C 1 266 ? 102.199 0.707 48.611 1.00 11.18 266 VAL C O 1
ATOM 7492 N N . LYS C 1 267 ? 102.243 2.824 47.840 1.00 11.90 267 LYS C N 1
ATOM 7493 C CA . LYS C 1 267 ? 103.715 2.823 47.806 1.00 14.04 267 LYS C CA 1
ATOM 7494 C C . LYS C 1 267 ? 104.310 2.605 49.198 1.00 13.14 267 LYS C C 1
ATOM 7495 O O . LYS C 1 267 ? 105.337 1.960 49.331 1.00 13.36 267 LYS C O 1
ATOM 7501 N N . TYR C 1 268 ? 103.661 3.131 50.233 1.00 12.31 268 TYR C N 1
ATOM 7502 C CA . TYR C 1 268 ? 104.120 2.869 51.606 1.00 12.03 268 TYR C CA 1
ATOM 7503 C C . TYR C 1 268 ? 104.018 1.390 51.944 1.00 11.70 268 TYR C C 1
ATOM 7504 O O . TYR C 1 268 ? 104.940 0.824 52.528 1.00 12.96 268 TYR C O 1
ATOM 7513 N N . ALA C 1 269 ? 102.899 0.756 51.566 1.00 11.23 269 ALA C N 1
ATOM 7514 C CA . ALA C 1 269 ? 102.690 -0.673 51.819 1.00 11.98 269 ALA C CA 1
ATOM 7515 C C . ALA C 1 269 ? 103.738 -1.527 51.127 1.00 12.89 269 ALA C C 1
ATOM 7516 O O . ALA C 1 269 ? 104.255 -2.473 51.714 1.00 12.86 269 ALA C O 1
ATOM 7518 N N A GLU C 1 270 ? 104.059 -1.172 49.884 0.50 12.78 270 GLU C N 1
ATOM 7519 N N B GLU C 1 270 ? 104.066 -1.195 49.880 0.50 13.21 270 GLU C N 1
ATOM 7520 C CA A GLU C 1 270 ? 105.008 -1.945 49.093 0.50 13.55 270 GLU C CA 1
ATOM 7521 C CA B GLU C 1 270 ? 105.008 -2.020 49.122 0.50 14.26 270 GLU C CA 1
ATOM 7522 C C A GLU C 1 270 ? 106.413 -1.813 49.653 0.50 13.43 270 GLU C C 1
ATOM 7523 C C B GLU C 1 270 ? 106.448 -1.807 49.588 0.50 13.87 270 GLU C C 1
ATOM 7524 O O A GLU C 1 270 ? 107.155 -2.789 49.743 0.50 13.27 270 GLU C O 1
ATOM 7525 O O B GLU C 1 270 ? 107.252 -2.735 49.554 0.50 13.73 270 GLU C O 1
ATOM 7536 N N . THR C 1 271 ? 106.772 -0.591 50.016 1.00 13.45 271 THR C N 1
ATOM 7537 C CA . THR C 1 271 ? 108.108 -0.295 50.541 1.00 13.64 271 THR C CA 1
ATOM 7538 C C . THR C 1 271 ? 108.365 -1.019 51.866 1.00 13.69 271 THR C C 1
ATOM 7539 O O . THR C 1 271 ? 109.416 -1.641 52.050 1.00 14.10 271 THR C O 1
ATOM 7543 N N . ILE C 1 272 ? 107.391 -0.992 52.774 1.00 12.75 272 ILE C N 1
ATOM 7544 C CA . ILE C 1 272 ? 107.527 -1.748 54.031 1.00 12.74 272 ILE C CA 1
ATOM 7545 C C . ILE C 1 272 ? 107.612 -3.243 53.742 1.00 13.22 272 ILE C C 1
ATOM 7546 O O . ILE C 1 272 ? 108.457 -3.941 54.283 1.00 13.60 272 ILE C O 1
ATOM 7551 N N . LYS C 1 273 ? 106.758 -3.743 52.856 1.00 13.46 273 LYS C N 1
ATOM 7552 C CA . LYS C 1 273 ? 106.763 -5.155 52.526 1.00 14.62 273 LYS C CA 1
ATOM 7553 C C . LYS C 1 273 ? 108.146 -5.599 52.028 1.00 15.45 273 LYS C C 1
ATOM 7554 O O . LYS C 1 273 ? 108.697 -6.575 52.506 1.00 16.19 273 LYS C O 1
ATOM 7560 N N . LYS C 1 274 ? 108.713 -4.852 51.090 1.00 16.35 274 LYS C N 1
ATOM 7561 C CA . LYS C 1 274 ? 109.987 -5.253 50.477 1.00 17.85 274 LYS C CA 1
ATOM 7562 C C . LYS C 1 274 ? 111.192 -4.993 51.362 1.00 17.79 274 LYS C C 1
ATOM 7563 O O . LYS C 1 274 ? 112.046 -5.876 51.520 1.00 18.70 274 LYS C O 1
ATOM 7569 N N A ARG C 1 275 ? 111.251 -3.800 51.953 0.50 17.34 275 ARG C N 1
ATOM 7570 N N B ARG C 1 275 ? 111.283 -3.804 51.943 0.50 17.55 275 ARG C N 1
ATOM 7571 C CA A ARG C 1 275 ? 112.411 -3.388 52.754 0.50 17.42 275 ARG C CA 1
ATOM 7572 C CA B ARG C 1 275 ? 112.458 -3.477 52.750 0.50 17.76 275 ARG C CA 1
ATOM 7573 C C A ARG C 1 275 ? 112.481 -4.059 54.126 0.50 17.25 275 ARG C C 1
ATOM 7574 C C B ARG C 1 275 ? 112.500 -4.267 54.047 0.50 17.47 275 ARG C C 1
ATOM 7575 O O A ARG C 1 275 ? 113.565 -4.129 54.718 0.50 16.84 275 ARG C O 1
ATOM 7576 O O B ARG C 1 275 ? 113.578 -4.686 54.483 0.50 17.45 275 ARG C O 1
ATOM 7591 N N . CYS C 1 276 ? 111.337 -4.506 54.647 1.00 16.87 276 CYS C N 1
ATOM 7592 C CA . CYS C 1 276 ? 111.271 -5.205 55.944 1.00 16.94 276 CYS C CA 1
ATOM 7593 C C . CYS C 1 276 ? 111.013 -6.718 55.839 1.00 16.79 276 CYS C C 1
ATOM 7594 O O . CYS C 1 276 ? 111.151 -7.431 56.828 1.00 18.14 276 CYS C O 1
ATOM 7597 N N . ASN C 1 277 ? 110.617 -7.204 54.665 1.00 16.34 277 ASN C N 1
ATOM 7598 C CA . ASN C 1 277 ? 110.292 -8.619 54.470 1.00 16.95 277 ASN C CA 1
ATOM 7599 C C . ASN C 1 277 ? 109.212 -9.034 55.470 1.00 16.39 277 ASN C C 1
ATOM 7600 O O . ASN C 1 277 ? 109.388 -9.936 56.295 1.00 17.41 277 ASN C O 1
ATOM 7605 N N . ILE C 1 278 ? 108.087 -8.328 55.398 1.00 14.70 278 ILE C N 1
ATOM 7606 C CA . ILE C 1 278 ? 106.947 -8.577 56.265 1.00 14.43 278 ILE C CA 1
ATOM 7607 C C . ILE C 1 278 ? 105.669 -8.421 55.434 1.00 13.78 278 ILE C C 1
ATOM 7608 O O . ILE C 1 278 ? 105.644 -7.651 54.476 1.00 13.45 278 ILE C O 1
ATOM 7613 N N . LYS C 1 279 ? 104.634 -9.168 55.791 1.00 13.23 279 LYS C N 1
ATOM 7614 C CA . LYS C 1 279 ? 103.343 -9.046 55.146 1.00 13.50 279 LYS C CA 1
ATOM 7615 C C . LYS C 1 279 ? 102.762 -7.662 55.402 1.00 12.57 279 LYS C C 1
ATOM 7616 O O . LYS C 1 279 ? 102.941 -7.082 56.481 1.00 12.78 279 LYS C O 1
ATOM 7622 N N . THR C 1 280 ? 102.089 -7.110 54.393 1.00 11.79 280 THR C N 1
ATOM 7623 C CA . THR C 1 280 ? 101.400 -5.833 54.560 1.00 10.71 280 THR C CA 1
ATOM 7624 C C . THR C 1 280 ? 99.979 -5.853 53.987 1.00 10.56 280 THR C C 1
ATOM 7625 O O . THR C 1 280 ? 99.649 -6.713 53.164 1.00 10.52 280 THR C O 1
ATOM 7629 N N . SER C 1 281 ? 99.163 -4.897 54.441 1.00 11.00 281 SER C N 1
ATOM 7630 C CA A SER C 1 281 ? 97.851 -4.594 53.856 0.50 11.04 281 SER C CA 1
ATOM 7631 C CA B SER C 1 281 ? 97.883 -4.618 53.790 0.50 10.78 281 SER C CA 1
ATOM 7632 C C . SER C 1 281 ? 97.918 -3.197 53.263 1.00 11.06 281 SER C C 1
ATOM 7633 O O . SER C 1 281 ? 98.532 -2.327 53.857 1.00 11.39 281 SER C O 1
ATOM 7638 N N . ALA C 1 282 ? 97.259 -2.989 52.126 1.00 11.11 282 ALA C N 1
ATOM 7639 C CA . ALA C 1 282 ? 97.157 -1.668 51.494 1.00 10.88 282 ALA C CA 1
ATOM 7640 C C . ALA C 1 282 ? 95.734 -1.164 51.643 1.00 10.55 282 ALA C C 1
ATOM 7641 O O . ALA C 1 282 ? 94.805 -1.946 51.572 1.00 10.20 282 ALA C O 1
ATOM 7643 N N . VAL C 1 283 ? 95.583 0.140 51.873 1.00 10.16 283 VAL C N 1
ATOM 7644 C CA . VAL C 1 283 ? 94.292 0.790 52.021 1.00 10.28 283 VAL C CA 1
ATOM 7645 C C . VAL C 1 283 ? 94.364 2.214 51.477 1.00 9.95 283 VAL C C 1
ATOM 7646 O O . VAL C 1 283 ? 95.430 2.854 51.502 1.00 8.73 283 VAL C O 1
ATOM 7650 N N . GLY C 1 284 ? 93.221 2.696 50.993 1.00 10.32 284 GLY C N 1
ATOM 7651 C CA . GLY C 1 284 ? 93.063 4.098 50.663 1.00 10.07 284 GLY C CA 1
ATOM 7652 C C . GLY C 1 284 ? 92.590 4.363 49.248 1.00 10.75 284 GLY C C 1
ATOM 7653 O O . GLY C 1 284 ? 93.381 4.316 48.293 1.00 10.93 284 GLY C O 1
ATOM 7654 N N . LEU C 1 285 ? 91.296 4.670 49.147 1.00 11.10 285 LEU C N 1
ATOM 7655 C CA . LEU C 1 285 ? 90.643 5.037 47.888 1.00 10.53 285 LEU C CA 1
ATOM 7656 C C . LEU C 1 285 ? 90.705 3.928 46.816 1.00 11.11 285 LEU C C 1
ATOM 7657 O O . LEU C 1 285 ? 90.639 4.197 45.606 1.00 12.17 285 LEU C O 1
ATOM 7662 N N . ILE C 1 286 ? 90.809 2.682 47.261 1.00 10.41 286 ILE C N 1
ATOM 7663 C CA . ILE C 1 286 ? 90.696 1.512 46.399 1.00 10.45 286 ILE C CA 1
ATOM 7664 C C . ILE C 1 286 ? 89.231 1.098 46.312 1.00 11.24 286 ILE C C 1
ATOM 7665 O O . ILE C 1 286 ? 88.594 0.826 47.345 1.00 11.24 286 ILE C O 1
ATOM 7670 N N . THR C 1 287 ? 88.691 1.029 45.101 1.00 11.35 287 THR C N 1
ATOM 7671 C CA . THR C 1 287 ? 87.278 0.664 44.951 1.00 11.53 287 THR C CA 1
ATOM 7672 C C . THR C 1 287 ? 86.994 -0.422 43.920 1.00 11.59 287 THR C C 1
ATOM 7673 O O . THR C 1 287 ? 85.905 -0.984 43.932 1.00 11.68 287 THR C O 1
ATOM 7677 N N . THR C 1 288 ? 87.922 -0.636 42.990 1.00 10.81 288 THR C N 1
ATOM 7678 C CA . THR C 1 288 ? 87.752 -1.603 41.909 1.00 10.96 288 THR C CA 1
ATOM 7679 C C . THR C 1 288 ? 88.468 -2.950 42.131 1.00 11.40 288 THR C C 1
ATOM 7680 O O . THR C 1 288 ? 89.572 -3.007 42.687 1.00 11.35 288 THR C O 1
ATOM 7684 N N . GLN C 1 289 ? 87.843 -4.022 41.630 1.00 10.76 289 GLN C N 1
ATOM 7685 C CA . GLN C 1 289 ? 88.487 -5.318 41.521 1.00 10.85 289 GLN C CA 1
ATOM 7686 C C . GLN C 1 289 ? 89.803 -5.188 40.760 1.00 10.12 289 GLN C C 1
ATOM 7687 O O . GLN C 1 289 ? 90.801 -5.783 41.128 1.00 11.59 289 GLN C O 1
ATOM 7693 N N . GLU C 1 290 ? 89.818 -4.363 39.716 1.00 9.80 290 GLU C N 1
ATOM 7694 C CA . GLU C 1 290 ? 91.005 -4.233 38.899 1.00 9.85 290 GLU C CA 1
ATOM 7695 C C . GLU C 1 290 ? 92.220 -3.734 39.703 1.00 9.86 290 GLU C C 1
ATOM 7696 O O . GLU C 1 290 ? 93.301 -4.314 39.666 1.00 10.37 290 GLU C O 1
ATOM 7702 N N . LEU C 1 291 ? 92.041 -2.652 40.438 1.00 10.34 291 LEU C N 1
ATOM 7703 C CA . LEU C 1 291 ? 93.164 -2.121 41.208 1.00 10.14 291 LEU C CA 1
ATOM 7704 C C . LEU C 1 291 ? 93.526 -3.099 42.355 1.00 9.56 291 LEU C C 1
ATOM 7705 O O . LEU C 1 291 ? 94.702 -3.285 42.649 1.00 9.58 291 LEU C O 1
ATOM 7710 N N . ALA C 1 292 ? 92.531 -3.717 42.990 1.00 10.40 292 ALA C N 1
ATOM 7711 C CA . ALA C 1 292 ? 92.805 -4.686 44.067 1.00 9.87 292 ALA C CA 1
ATOM 7712 C C . ALA C 1 292 ? 93.685 -5.828 43.536 1.00 10.48 292 ALA C C 1
ATOM 7713 O O . ALA C 1 292 ? 94.670 -6.230 44.165 1.00 10.75 292 ALA C O 1
ATOM 7715 N N . GLU C 1 293 ? 93.345 -6.321 42.349 1.00 10.58 293 GLU C N 1
ATOM 7716 C CA . GLU C 1 293 ? 94.113 -7.401 41.720 1.00 12.00 293 GLU C CA 1
ATOM 7717 C C . GLU C 1 293 ? 95.534 -6.974 41.364 1.00 10.96 293 GLU C C 1
ATOM 7718 O O . GLU C 1 293 ? 96.485 -7.748 41.507 1.00 10.99 293 GLU C O 1
ATOM 7724 N N . GLU C 1 294 ? 95.688 -5.775 40.824 1.00 9.87 294 GLU C N 1
ATOM 7725 C CA . GLU C 1 294 ? 97.025 -5.278 40.480 1.00 10.00 294 GLU C CA 1
ATOM 7726 C C . GLU C 1 294 ? 97.904 -5.186 41.717 1.00 9.95 294 GLU C C 1
ATOM 7727 O O . GLU C 1 294 ? 99.087 -5.537 41.691 1.00 9.67 294 GLU C O 1
ATOM 7733 N N . ILE C 1 295 ? 97.321 -4.712 42.811 1.00 9.88 295 ILE C N 1
ATOM 7734 C CA . ILE C 1 295 ? 98.089 -4.507 44.027 1.00 10.52 295 ILE C CA 1
ATOM 7735 C C . ILE C 1 295 ? 98.603 -5.856 44.516 1.00 11.31 295 ILE C C 1
ATOM 7736 O O . ILE C 1 295 ? 99.789 -6.015 44.888 1.00 11.98 295 ILE C O 1
ATOM 7741 N N . LEU C 1 296 ? 97.717 -6.836 44.510 1.00 11.68 296 LEU C N 1
ATOM 7742 C CA . LEU C 1 296 ? 98.071 -8.173 44.991 1.00 12.28 296 LEU C CA 1
ATOM 7743 C C . LEU C 1 296 ? 99.044 -8.891 44.059 1.00 12.26 296 LEU C C 1
ATOM 7744 O O . LEU C 1 296 ? 100.059 -9.451 44.510 1.00 11.77 296 LEU C O 1
ATOM 7749 N N . SER C 1 297 ? 98.766 -8.855 42.758 1.00 11.84 297 SER C N 1
ATOM 7750 C CA . SER C 1 297 ? 99.578 -9.605 41.807 1.00 11.89 297 SER C CA 1
ATOM 7751 C C . SER C 1 297 ? 100.955 -9.014 41.587 1.00 11.75 297 SER C C 1
ATOM 7752 O O . SER C 1 297 ? 101.897 -9.744 41.257 1.00 12.79 297 SER C O 1
ATOM 7755 N N . ASN C 1 298 ? 101.071 -7.687 41.727 1.00 11.81 298 ASN C N 1
ATOM 7756 C CA . ASN C 1 298 ? 102.387 -7.013 41.654 1.00 11.64 298 ASN C CA 1
ATOM 7757 C C . ASN C 1 298 ? 103.132 -7.038 42.998 1.00 12.57 298 ASN C C 1
ATOM 7758 O O . ASN C 1 298 ? 104.142 -6.357 43.174 1.00 12.16 298 ASN C O 1
ATOM 7763 N N . GLU C 1 299 ? 102.604 -7.836 43.934 1.00 12.95 299 GLU C N 1
ATOM 7764 C CA . GLU C 1 299 ? 103.206 -8.039 45.254 1.00 14.25 299 GLU C CA 1
ATOM 7765 C C . GLU C 1 299 ? 103.467 -6.743 46.000 1.00 13.16 299 GLU C C 1
ATOM 7766 O O . GLU C 1 299 ? 104.485 -6.583 46.679 1.00 13.18 299 GLU C O 1
ATOM 7772 N N . ARG C 1 300 ? 102.525 -5.815 45.882 1.00 12.55 300 ARG C N 1
ATOM 7773 C CA A ARG C 1 300 ? 102.629 -4.537 46.582 0.50 12.08 300 ARG C CA 1
ATOM 7774 C CA B ARG C 1 300 ? 102.609 -4.531 46.574 0.50 12.23 300 ARG C CA 1
ATOM 7775 C C . ARG C 1 300 ? 102.071 -4.642 48.010 1.00 12.13 300 ARG C C 1
ATOM 7776 O O . ARG C 1 300 ? 102.401 -3.832 48.875 1.00 12.88 300 ARG C O 1
ATOM 7791 N N . ALA C 1 301 ? 101.220 -5.640 48.242 1.00 11.37 301 ALA C N 1
ATOM 7792 C CA . ALA C 1 301 ? 100.660 -5.922 49.556 1.00 11.03 301 ALA C CA 1
ATOM 7793 C C . ALA C 1 301 ? 100.099 -7.339 49.538 1.00 11.48 301 ALA C C 1
ATOM 7794 O O . ALA C 1 301 ? 99.923 -7.913 48.464 1.00 11.67 301 ALA C O 1
ATOM 7796 N N . ASP C 1 302 ? 99.865 -7.901 50.728 1.00 12.09 302 ASP C N 1
ATOM 7797 C CA . ASP C 1 302 ? 99.323 -9.256 50.868 1.00 11.95 302 ASP C CA 1
ATOM 7798 C C . ASP C 1 302 ? 97.806 -9.283 51.035 1.00 11.69 302 ASP C C 1
ATOM 7799 O O . ASP C 1 302 ? 97.172 -10.293 50.732 1.00 12.30 302 ASP C O 1
ATOM 7804 N N . LEU C 1 303 ? 97.251 -8.192 51.573 1.00 11.45 303 LEU C N 1
ATOM 7805 C CA . LEU C 1 303 ? 95.809 -7.983 51.699 1.00 11.40 303 LEU C CA 1
ATOM 7806 C C . LEU C 1 303 ? 95.471 -6.611 51.157 1.00 11.03 303 LEU C C 1
ATOM 7807 O O . LEU C 1 303 ? 96.305 -5.722 51.200 1.00 11.26 303 LEU C O 1
ATOM 7812 N N . VAL C 1 304 ? 94.250 -6.481 50.629 1.00 10.65 304 VAL C N 1
ATOM 7813 C CA . VAL C 1 304 ? 93.700 -5.185 50.241 1.00 10.99 304 VAL C CA 1
ATOM 7814 C C . VAL C 1 304 ? 92.555 -4.901 51.178 1.00 10.64 304 VAL C C 1
ATOM 7815 O O . VAL C 1 304 ? 91.650 -5.737 51.312 1.00 11.41 304 VAL C O 1
ATOM 7819 N N . ALA C 1 305 ? 92.632 -3.749 51.852 1.00 11.04 305 ALA C N 1
ATOM 7820 C CA . ALA C 1 305 ? 91.588 -3.285 52.745 1.00 10.60 305 ALA C CA 1
ATOM 7821 C C . ALA C 1 305 ? 90.697 -2.307 52.017 1.00 10.95 305 ALA C C 1
ATOM 7822 O O . ALA C 1 305 ? 91.184 -1.387 51.347 1.00 10.75 305 ALA C O 1
ATOM 7824 N N . LEU C 1 306 ? 89.394 -2.518 52.156 1.00 10.98 306 LEU C N 1
ATOM 7825 C CA . LEU C 1 306 ? 88.379 -1.630 51.635 1.00 10.39 306 LEU C CA 1
ATOM 7826 C C . LEU C 1 306 ? 87.610 -1.035 52.815 1.00 10.38 306 LEU C C 1
ATOM 7827 O O . LEU C 1 306 ? 87.135 -1.779 53.694 1.00 10.67 306 LEU C O 1
ATOM 7832 N N . GLY C 1 307 ? 87.497 0.287 52.835 1.00 10.61 307 GLY C N 1
ATOM 7833 C CA . GLY C 1 307 ? 86.704 1.000 53.818 1.00 10.44 307 GLY C CA 1
ATOM 7834 C C . GLY C 1 307 ? 85.406 1.461 53.201 1.00 10.20 307 GLY C C 1
ATOM 7835 O O . GLY C 1 307 ? 84.420 0.759 53.202 1.00 10.88 307 GLY C O 1
ATOM 7836 N N . ARG C 1 308 ? 85.407 2.665 52.643 1.00 10.29 308 ARG C N 1
ATOM 7837 C CA . ARG C 1 308 ? 84.165 3.241 52.160 1.00 10.97 308 ARG C CA 1
ATOM 7838 C C . ARG C 1 308 ? 83.457 2.407 51.103 1.00 10.46 308 ARG C C 1
ATOM 7839 O O . ARG C 1 308 ? 82.223 2.362 51.065 1.00 11.64 308 ARG C O 1
ATOM 7847 N N . GLU C 1 309 ? 84.204 1.706 50.256 1.00 10.94 309 GLU C N 1
ATOM 7848 C CA . GLU C 1 309 ? 83.564 0.901 49.223 1.00 11.29 309 GLU C CA 1
ATOM 7849 C C . GLU C 1 309 ? 82.676 -0.177 49.867 1.00 11.43 309 GLU C C 1
ATOM 7850 O O . GLU C 1 309 ? 81.600 -0.467 49.372 1.00 12.31 309 GLU C O 1
ATOM 7856 N N . LEU C 1 310 ? 83.111 -0.737 50.997 1.00 11.06 310 LEU C N 1
ATOM 7857 C CA . LEU C 1 310 ? 82.284 -1.718 51.712 1.00 11.52 310 LEU C CA 1
ATOM 7858 C C . LEU C 1 310 ? 81.118 -1.138 52.515 1.00 11.69 310 LEU C C 1
ATOM 7859 O O . LEU C 1 310 ? 80.185 -1.869 52.842 1.00 12.15 310 LEU C O 1
ATOM 7864 N N . LEU C 1 311 ? 81.141 0.160 52.803 1.00 12.11 311 LEU C N 1
ATOM 7865 C CA . LEU C 1 311 ? 79.964 0.833 53.365 1.00 12.50 311 LEU C CA 1
ATOM 7866 C C . LEU C 1 311 ? 78.864 0.947 52.312 1.00 12.52 311 LEU C C 1
ATOM 7867 O O . LEU C 1 311 ? 77.720 0.599 52.579 1.00 14.63 311 LEU C O 1
ATOM 7872 N N . ARG C 1 312 ? 79.212 1.412 51.115 1.00 13.03 312 ARG C N 1
ATOM 7873 C CA . ARG C 1 312 ? 78.221 1.622 50.045 1.00 13.69 312 ARG C CA 1
ATOM 7874 C C . ARG C 1 312 ? 77.879 0.341 49.272 1.00 13.36 312 ARG C C 1
ATOM 7875 O O . ARG C 1 312 ? 76.799 0.257 48.687 1.00 13.45 312 ARG C O 1
ATOM 7883 N N . ASN C 1 313 ? 78.790 -0.638 49.262 1.00 12.90 313 ASN C N 1
ATOM 7884 C CA . ASN C 1 313 ? 78.722 -1.818 48.398 1.00 13.05 313 ASN C CA 1
ATOM 7885 C C . ASN C 1 313 ? 79.148 -3.027 49.236 1.00 12.89 313 ASN C C 1
ATOM 7886 O O . ASN C 1 313 ? 80.222 -3.584 49.039 1.00 12.80 313 ASN C O 1
ATOM 7891 N N . PRO C 1 314 ? 78.303 -3.422 50.204 1.00 12.33 314 PRO C N 1
ATOM 7892 C CA . PRO C 1 314 ? 78.689 -4.460 51.150 1.00 12.12 314 PRO C CA 1
ATOM 7893 C C . PRO C 1 314 ? 78.969 -5.835 50.539 1.00 11.34 314 PRO C C 1
ATOM 7894 O O . PRO C 1 314 ? 79.673 -6.630 51.150 1.00 12.19 314 PRO C O 1
ATOM 7898 N N . TYR C 1 315 ? 78.395 -6.143 49.378 1.00 11.45 315 TYR C N 1
ATOM 7899 C CA . TYR C 1 315 ? 78.576 -7.459 48.752 1.00 10.91 315 TYR C CA 1
ATOM 7900 C C . TYR C 1 315 ? 79.607 -7.434 47.606 1.00 11.16 315 TYR C C 1
ATOM 7901 O O . TYR C 1 315 ? 79.648 -8.317 46.746 1.00 11.39 315 TYR C O 1
ATOM 7910 N N . TRP C 1 316 ? 80.501 -6.444 47.656 1.00 11.37 316 TRP C N 1
ATOM 7911 C CA . TRP C 1 316 ? 81.590 -6.296 46.679 1.00 11.62 316 TRP C CA 1
ATOM 7912 C C . TRP C 1 316 ? 82.278 -7.620 46.364 1.00 12.03 316 TRP C C 1
ATOM 7913 O O . TRP C 1 316 ? 82.473 -7.971 45.198 1.00 11.81 316 TRP C O 1
ATOM 7924 N N . VAL C 1 317 ? 82.640 -8.380 47.401 1.00 12.05 317 VAL C N 1
ATOM 7925 C CA . VAL C 1 317 ? 83.348 -9.636 47.145 1.00 12.45 317 VAL C CA 1
ATOM 7926 C C . VAL C 1 317 ? 82.478 -10.637 46.362 1.00 12.94 317 VAL C C 1
ATOM 7927 O O . VAL C 1 317 ? 82.970 -11.305 45.449 1.00 13.85 317 VAL C O 1
ATOM 7931 N N . LEU C 1 318 ? 81.191 -10.724 46.694 1.00 13.50 318 LEU C N 1
ATOM 7932 C CA . LEU C 1 318 ? 80.296 -11.653 45.999 1.00 14.39 318 LEU C CA 1
ATOM 7933 C C . LEU C 1 318 ? 80.292 -11.378 44.501 1.00 15.34 318 LEU C C 1
ATOM 7934 O O . LEU C 1 318 ? 80.250 -12.312 43.695 1.00 16.15 318 LEU C O 1
ATOM 7939 N N . HIS C 1 319 ? 80.358 -10.101 44.142 1.00 16.40 319 HIS C N 1
ATOM 7940 C CA . HIS C 1 319 ? 80.324 -9.679 42.743 1.00 17.68 319 HIS C CA 1
ATOM 7941 C C . HIS C 1 319 ? 81.596 -10.074 41.977 1.00 18.24 319 HIS C C 1
ATOM 7942 O O . HIS C 1 319 ? 81.604 -10.030 40.745 1.00 19.25 319 HIS C O 1
ATOM 7949 N N . THR C 1 320 ? 82.657 -10.456 42.695 1.00 18.00 320 THR C N 1
ATOM 7950 C CA . THR C 1 320 ? 83.882 -10.954 42.070 1.00 19.00 320 THR C CA 1
ATOM 7951 C C . THR C 1 320 ? 83.915 -12.466 41.834 1.00 20.24 320 THR C C 1
ATOM 7952 O O . THR C 1 320 ? 84.810 -12.956 41.154 1.00 20.00 320 THR C O 1
ATOM 7956 N N . TYR C 1 321 ? 82.982 -13.211 42.420 1.00 21.33 321 TYR C N 1
ATOM 7957 C CA . TYR C 1 321 ? 82.923 -14.661 42.225 1.00 22.61 321 TYR C CA 1
ATOM 7958 C C . TYR C 1 321 ? 82.438 -15.046 40.835 1.00 23.43 321 TYR C C 1
ATOM 7959 O O . TYR C 1 321 ? 81.580 -14.376 40.258 1.00 23.16 321 TYR C O 1
ATOM 7968 N N . THR C 1 322 ? 82.975 -16.147 40.311 1.00 24.60 322 THR C N 1
ATOM 7969 C CA . THR C 1 322 ? 82.617 -16.601 38.967 1.00 25.84 322 THR C CA 1
ATOM 7970 C C . THR C 1 322 ? 81.682 -17.811 38.957 1.00 26.89 322 THR C C 1
ATOM 7971 O O . THR C 1 322 ? 81.314 -18.288 37.882 1.00 27.08 322 THR C O 1
ATOM 7975 N N . SER C 1 323 ? 81.290 -18.308 40.131 1.00 27.96 323 SER C N 1
ATOM 7976 C CA . SER C 1 323 ? 80.303 -19.398 40.198 1.00 29.17 323 SER C CA 1
ATOM 7977 C C . SER C 1 323 ? 79.342 -19.229 41.370 1.00 29.24 323 SER C C 1
ATOM 7978 O O . SER C 1 323 ? 79.708 -18.686 42.411 1.00 29.24 323 SER C O 1
ATOM 7981 N N . LYS C 1 324 ? 78.114 -19.716 41.191 1.00 29.77 324 LYS C N 1
ATOM 7982 C CA . LYS C 1 324 ? 77.056 -19.506 42.172 1.00 29.90 324 LYS C CA 1
ATOM 7983 C C . LYS C 1 324 ? 77.331 -20.271 43.466 1.00 29.70 324 LYS C C 1
ATOM 7984 O O . LYS C 1 324 ? 76.797 -19.932 44.515 1.00 29.74 324 LYS C O 1
ATOM 7988 N N . GLU C 1 325 ? 78.201 -21.276 43.396 1.00 29.66 325 GLU C N 1
ATOM 7989 C CA . GLU C 1 325 ? 78.536 -22.071 44.568 1.00 29.70 325 GLU C CA 1
ATOM 7990 C C . GLU C 1 325 ? 79.322 -21.284 45.610 1.00 28.61 325 GLU C C 1
ATOM 7991 O O . GLU C 1 325 ? 79.367 -21.676 46.773 1.00 28.49 325 GLU C O 1
ATOM 7997 N N . ASP C 1 326 ? 79.940 -20.180 45.184 1.00 27.38 326 ASP C N 1
ATOM 7998 C CA . ASP C 1 326 ? 80.670 -19.283 46.080 1.00 26.37 326 ASP C CA 1
ATOM 7999 C C . ASP C 1 326 ? 79.741 -18.343 46.863 1.00 24.49 326 ASP C C 1
ATOM 8000 O O . ASP C 1 326 ? 80.154 -17.717 47.846 1.00 24.16 326 ASP C O 1
ATOM 8005 N N . TRP C 1 327 ? 78.494 -18.234 46.412 1.00 23.48 327 TRP C N 1
ATOM 8006 C CA . TRP C 1 327 ? 77.518 -17.362 47.044 1.00 22.47 327 TRP C CA 1
ATOM 8007 C C . TRP C 1 327 ? 76.852 -18.056 48.236 1.00 21.28 327 TRP C C 1
ATOM 8008 O O . TRP C 1 327 ? 76.797 -19.290 48.266 1.00 20.71 327 TRP C O 1
ATOM 8019 N N . PRO C 1 328 ? 76.320 -17.269 49.193 1.00 20.01 328 PRO C N 1
ATOM 8020 C CA . PRO C 1 328 ? 75.491 -17.874 50.232 1.00 19.47 328 PRO C CA 1
ATOM 8021 C C . PRO C 1 328 ? 74.369 -18.651 49.561 1.00 19.00 328 PRO C C 1
ATOM 8022 O O . PRO C 1 328 ? 73.826 -18.205 48.550 1.00 17.44 328 PRO C O 1
ATOM 8026 N N . LYS C 1 329 ? 74.026 -19.809 50.112 1.00 18.35 329 LYS C N 1
ATOM 8027 C CA . LYS C 1 329 ? 73.096 -20.715 49.443 1.00 18.28 329 LYS C CA 1
ATOM 8028 C C . LYS C 1 329 ? 71.736 -20.050 49.244 1.00 17.07 329 LYS C C 1
ATOM 8029 O O . LYS C 1 329 ? 71.082 -20.268 48.235 1.00 18.11 329 LYS C O 1
ATOM 8033 N N . GLN C 1 330 ? 71.355 -19.208 50.197 1.00 16.56 330 GLN C N 1
ATOM 8034 C CA . GLN C 1 330 ? 70.076 -18.488 50.171 1.00 16.18 330 GLN C CA 1
ATOM 8035 C C . GLN C 1 330 ? 69.977 -17.551 48.969 1.00 16.22 330 GLN C C 1
ATOM 8036 O O . GLN C 1 330 ? 68.874 -17.248 48.488 1.00 16.28 330 GLN C O 1
ATOM 8042 N N . TYR C 1 331 ? 71.132 -17.086 48.491 1.00 15.97 331 TYR C N 1
ATOM 8043 C CA . TYR C 1 331 ? 71.184 -16.067 47.432 1.00 15.77 331 TYR C CA 1
ATOM 8044 C C . TYR C 1 331 ? 71.659 -16.606 46.069 1.00 17.24 331 TYR C C 1
ATOM 8045 O O . TYR C 1 331 ? 71.809 -15.850 45.100 1.00 16.61 331 TYR C O 1
ATOM 8054 N N . GLU C 1 332 ? 71.866 -17.915 45.990 1.00 18.21 332 GLU C N 1
ATOM 8055 C CA . GLU C 1 332 ? 72.366 -18.548 44.778 1.00 20.48 332 GLU C CA 1
ATOM 8056 C C . GLU C 1 332 ? 71.558 -18.189 43.533 1.00 19.70 332 GLU C C 1
ATOM 8057 O O . GLU C 1 332 ? 72.114 -18.023 42.438 1.00 19.62 332 GLU C O 1
ATOM 8063 N N . ARG C 1 333 ? 70.242 -18.073 43.714 1.00 19.68 333 ARG C N 1
ATOM 8064 C CA . ARG C 1 333 ? 69.314 -17.735 42.626 1.00 20.36 333 ARG C CA 1
ATOM 8065 C C . ARG C 1 333 ? 69.587 -16.373 41.981 1.00 20.11 333 ARG C C 1
ATOM 8066 O O . ARG C 1 333 ? 69.133 -16.118 40.856 1.00 19.73 333 ARG C O 1
ATOM 8069 N N . ALA C 1 334 ? 70.312 -15.511 42.698 1.00 20.01 334 ALA C N 1
ATOM 8070 C CA . ALA C 1 334 ? 70.653 -14.163 42.223 1.00 20.49 334 ALA C CA 1
ATOM 8071 C C . ALA C 1 334 ? 71.994 -14.085 41.499 1.00 21.59 334 ALA C C 1
ATOM 8072 O O . ALA C 1 334 ? 72.359 -13.019 40.987 1.00 21.49 334 ALA C O 1
ATOM 8074 N N . PHE C 1 335 ? 72.741 -15.188 41.464 1.00 22.70 335 PHE C N 1
ATOM 8075 C CA . PHE C 1 335 ? 73.973 -15.211 40.690 1.00 23.87 335 PHE C CA 1
ATOM 8076 C C . PHE C 1 335 ? 73.684 -15.017 39.195 1.00 24.32 335 PHE C C 1
ATOM 8077 O O . PHE C 1 335 ? 74.379 -14.230 38.533 1.00 26.49 335 PHE C O 1
ATOM 8085 N N . SER D 1 2 ? 63.977 11.312 41.972 1.00 22.82 2 SER D N 1
ATOM 8086 C CA . SER D 1 2 ? 63.329 10.247 41.155 1.00 22.35 2 SER D CA 1
ATOM 8087 C C . SER D 1 2 ? 61.898 10.014 41.633 1.00 21.74 2 SER D C 1
ATOM 8088 O O . SER D 1 2 ? 61.599 10.152 42.822 1.00 21.90 2 SER D O 1
ATOM 8091 N N . ILE D 1 3 ? 61.015 9.666 40.700 1.00 20.97 3 ILE D N 1
ATOM 8092 C CA . ILE D 1 3 ? 59.640 9.258 41.042 1.00 20.48 3 ILE D CA 1
ATOM 8093 C C . ILE D 1 3 ? 59.618 8.101 42.072 1.00 19.62 3 ILE D C 1
ATOM 8094 O O . ILE D 1 3 ? 58.663 7.960 42.850 1.00 19.69 3 ILE D O 1
ATOM 8099 N N . LEU D 1 4 ? 60.689 7.306 42.068 1.00 19.97 4 LEU D N 1
ATOM 8100 C CA . LEU D 1 4 ? 60.875 6.187 42.994 1.00 20.23 4 LEU D CA 1
ATOM 8101 C C . LEU D 1 4 ? 60.850 6.639 44.436 1.00 19.51 4 LEU D C 1
ATOM 8102 O O . LEU D 1 4 ? 60.576 5.833 45.318 1.00 18.08 4 LEU D O 1
ATOM 8107 N N . HIS D 1 5 ? 61.227 7.896 44.667 1.00 19.00 5 HIS D N 1
ATOM 8108 C CA . HIS D 1 5 ? 61.363 8.450 46.028 1.00 19.55 5 HIS D CA 1
ATOM 8109 C C . HIS D 1 5 ? 60.084 9.095 46.561 1.00 19.74 5 HIS D C 1
ATOM 8110 O O . HIS D 1 5 ? 60.074 9.655 47.667 1.00 20.60 5 HIS D O 1
ATOM 8117 N N . MET D 1 6 ? 59.003 9.023 45.788 1.00 19.78 6 MET D N 1
ATOM 8118 C CA A MET D 1 6 ? 57.731 9.586 46.212 0.70 20.34 6 MET D CA 1
ATOM 8119 C CA B MET D 1 6 ? 57.714 9.577 46.194 0.30 20.03 6 MET D CA 1
ATOM 8120 C C . MET D 1 6 ? 57.019 8.635 47.174 1.00 19.86 6 MET D C 1
ATOM 8121 O O . MET D 1 6 ? 56.878 7.458 46.888 1.00 19.12 6 MET D O 1
ATOM 8130 N N . PRO D 1 7 ? 56.559 9.156 48.328 1.00 19.35 7 PRO D N 1
ATOM 8131 C CA . PRO D 1 7 ? 55.851 8.286 49.273 1.00 18.80 7 PRO D CA 1
ATOM 8132 C C . PRO D 1 7 ? 54.509 7.781 48.753 1.00 18.27 7 PRO D C 1
ATOM 8133 O O . PRO D 1 7 ? 53.922 8.394 47.865 1.00 16.75 7 PRO D O 1
ATOM 8137 N N . LEU D 1 8 ? 54.043 6.657 49.300 1.00 17.96 8 LEU D N 1
ATOM 8138 C CA . LEU D 1 8 ? 52.706 6.117 48.994 1.00 18.16 8 LEU D CA 1
ATOM 8139 C C . LEU D 1 8 ? 51.989 5.820 50.307 1.00 18.82 8 LEU D C 1
ATOM 8140 O O . LEU D 1 8 ? 52.439 4.970 51.072 1.00 18.58 8 LEU D O 1
ATOM 8145 N N . LYS D 1 9 ? 50.892 6.526 50.578 1.00 20.04 9 LYS D N 1
ATOM 8146 C CA . LYS D 1 9 ? 50.113 6.256 51.781 1.00 20.37 9 LYS D CA 1
ATOM 8147 C C . LYS D 1 9 ? 48.967 5.324 51.437 1.00 19.72 9 LYS D C 1
ATOM 8148 O O . LYS D 1 9 ? 48.263 5.526 50.449 1.00 19.07 9 LYS D O 1
ATOM 8154 N N . ILE D 1 10 ? 48.812 4.278 52.247 1.00 19.13 10 ILE D N 1
ATOM 8155 C CA . ILE D 1 10 ? 47.736 3.321 52.094 1.00 19.36 10 ILE D CA 1
ATOM 8156 C C . ILE D 1 10 ? 47.146 3.156 53.484 1.00 19.86 10 ILE D C 1
ATOM 8157 O O . ILE D 1 10 ? 47.846 2.752 54.402 1.00 19.17 10 ILE D O 1
ATOM 8162 N N . LYS D 1 11 ? 45.863 3.483 53.630 1.00 21.32 11 LYS D N 1
ATOM 8163 C CA . LYS D 1 11 ? 45.241 3.620 54.947 1.00 21.56 11 LYS D CA 1
ATOM 8164 C C . LYS D 1 11 ? 46.115 4.529 55.840 1.00 21.46 11 LYS D C 1
ATOM 8165 O O . LYS D 1 11 ? 46.495 5.625 55.413 1.00 21.27 11 LYS D O 1
ATOM 8171 N N . ASP D 1 12 ? 46.451 4.093 57.051 1.00 21.43 12 ASP D N 1
ATOM 8172 C CA . ASP D 1 12 ? 47.286 4.904 57.948 1.00 21.89 12 ASP D CA 1
ATOM 8173 C C . ASP D 1 12 ? 48.789 4.668 57.778 1.00 21.05 12 ASP D C 1
ATOM 8174 O O . ASP D 1 12 ? 49.581 5.229 58.536 1.00 21.98 12 ASP D O 1
ATOM 8179 N N . ILE D 1 13 ? 49.190 3.858 56.799 1.00 20.17 13 ILE D N 1
ATOM 8180 C CA . ILE D 1 13 ? 50.593 3.484 56.629 1.00 19.73 13 ILE D CA 1
ATOM 8181 C C . ILE D 1 13 ? 51.213 4.248 55.470 1.00 19.80 13 ILE D C 1
ATOM 8182 O O . ILE D 1 13 ? 50.671 4.240 54.374 1.00 20.83 13 ILE D O 1
ATOM 8187 N N . THR D 1 14 ? 52.339 4.916 55.726 1.00 19.55 14 THR D N 1
ATOM 8188 C CA . THR D 1 14 ? 53.050 5.651 54.693 1.00 19.34 14 THR D CA 1
ATOM 8189 C C . THR D 1 14 ? 54.329 4.926 54.328 1.00 18.17 14 THR D C 1
ATOM 8190 O O . THR D 1 14 ? 55.234 4.773 55.145 1.00 19.05 14 THR D O 1
ATOM 8194 N N . ILE D 1 15 ? 54.397 4.466 53.086 1.00 17.18 15 ILE D N 1
ATOM 8195 C CA . ILE D 1 15 ? 55.606 3.860 52.562 1.00 15.84 15 ILE D CA 1
ATOM 8196 C C . ILE D 1 15 ? 56.428 5.025 51.992 1.00 15.31 15 ILE D C 1
ATOM 8197 O O . ILE D 1 15 ? 55.924 5.785 51.166 1.00 15.45 15 ILE D O 1
ATOM 8202 N N . LYS D 1 16 ? 57.677 5.153 52.428 1.00 14.93 16 LYS D N 1
ATOM 8203 C CA . LYS D 1 16 ? 58.496 6.337 52.120 1.00 15.08 16 LYS D CA 1
ATOM 8204 C C . LYS D 1 16 ? 58.952 6.460 50.661 1.00 14.92 16 LYS D C 1
ATOM 8205 O O . LYS D 1 16 ? 59.386 7.535 50.223 1.00 15.54 16 LYS D O 1
ATOM 8211 N N . ASN D 1 17 ? 58.906 5.349 49.937 1.00 14.40 17 ASN D N 1
ATOM 8212 C CA . ASN D 1 17 ? 59.302 5.291 48.528 1.00 13.83 17 ASN D CA 1
ATOM 8213 C C . ASN D 1 17 ? 58.528 4.160 47.845 1.00 13.45 17 ASN D C 1
ATOM 8214 O O . ASN D 1 17 ? 57.680 3.516 48.478 1.00 14.32 17 ASN D O 1
ATOM 8219 N N . ARG D 1 18 ? 58.777 3.958 46.550 1.00 12.89 18 ARG D N 1
ATOM 8220 C CA . ARG D 1 18 ? 57.954 3.060 45.751 1.00 12.83 18 ARG D CA 1
ATOM 8221 C C . ARG D 1 18 ? 58.585 1.697 45.533 1.00 12.69 18 ARG D C 1
ATOM 8222 O O . ARG D 1 18 ? 58.157 0.940 44.668 1.00 12.12 18 ARG D O 1
ATOM 8230 N N . ILE D 1 19 ? 59.618 1.392 46.313 1.00 12.45 19 ILE D N 1
ATOM 8231 C CA . ILE D 1 19 ? 60.297 0.110 46.177 1.00 12.51 19 ILE D CA 1
ATOM 8232 C C . ILE D 1 19 ? 59.878 -0.882 47.262 1.00 12.86 19 ILE D C 1
ATOM 8233 O O . ILE D 1 19 ? 59.968 -0.586 48.452 1.00 13.80 19 ILE D O 1
ATOM 8238 N N . MET D 1 20 ? 59.397 -2.036 46.825 1.00 12.37 20 MET D N 1
ATOM 8239 C CA . MET D 1 20 ? 59.079 -3.157 47.715 1.00 12.97 20 MET D CA 1
ATOM 8240 C C . MET D 1 20 ? 60.082 -4.302 47.518 1.00 12.20 20 MET D C 1
ATOM 8241 O O . MET D 1 20 ? 60.404 -4.678 46.386 1.00 12.12 20 MET D O 1
ATOM 8246 N N . MET D 1 21 ? 60.562 -4.874 48.626 1.00 11.40 21 MET D N 1
ATOM 8247 C CA . MET D 1 21 ? 61.324 -6.110 48.562 1.00 12.06 21 MET D CA 1
ATOM 8248 C C . MET D 1 21 ? 60.304 -7.227 48.406 1.00 11.86 21 MET D C 1
ATOM 8249 O O . MET D 1 21 ? 59.501 -7.468 49.315 1.00 12.80 21 MET D O 1
ATOM 8254 N N . SER D 1 22 ? 60.320 -7.882 47.248 1.00 12.37 22 SER D N 1
ATOM 8255 C CA . SER D 1 22 ? 59.402 -8.970 46.950 1.00 12.60 22 SER D CA 1
ATOM 8256 C C . SER D 1 22 ? 59.595 -10.097 47.968 1.00 12.60 22 SER D C 1
ATOM 8257 O O . SER D 1 22 ? 60.732 -10.379 48.384 1.00 12.68 22 SER D O 1
ATOM 8260 N N . PRO D 1 23 ? 58.495 -10.738 48.390 1.00 12.81 23 PRO D N 1
ATOM 8261 C CA . PRO D 1 23 ? 58.634 -11.876 49.315 1.00 12.76 23 PRO D CA 1
ATOM 8262 C C . PRO D 1 23 ? 59.440 -13.007 48.688 1.00 13.26 23 PRO D C 1
ATOM 8263 O O . PRO D 1 23 ? 59.105 -13.461 47.595 1.00 14.61 23 PRO D O 1
ATOM 8267 N N . MET D 1 24 ? 60.510 -13.438 49.367 1.00 14.12 24 MET D N 1
ATOM 8268 C CA . MET D 1 24 ? 61.378 -14.509 48.878 1.00 13.45 24 MET D CA 1
ATOM 8269 C C . MET D 1 24 ? 61.759 -15.476 50.004 1.00 13.45 24 MET D C 1
ATOM 8270 O O . MET D 1 24 ? 62.402 -15.079 50.963 1.00 13.77 24 MET D O 1
ATOM 8275 N N . CYS D 1 25 ? 61.337 -16.725 49.858 1.00 14.85 25 CYS D N 1
ATOM 8276 C CA . CYS D 1 25 ? 61.678 -17.780 50.795 1.00 15.10 25 CYS D CA 1
ATOM 8277 C C . CYS D 1 25 ? 63.178 -17.932 50.896 1.00 15.24 25 CYS D C 1
ATOM 8278 O O . CYS D 1 25 ? 63.871 -18.029 49.866 1.00 15.36 25 CYS D O 1
ATOM 8281 N N . MET D 1 26 ? 63.627 -18.038 52.140 1.00 15.37 26 MET D N 1
ATOM 8282 C CA . MET D 1 26 ? 65.042 -18.195 52.462 1.00 16.00 26 MET D CA 1
ATOM 8283 C C . MET D 1 26 ? 65.402 -19.620 52.907 1.00 16.74 26 MET D C 1
ATOM 8284 O O . MET D 1 26 ? 66.581 -19.960 52.988 1.00 15.90 26 MET D O 1
ATOM 8289 N N . TYR D 1 27 ? 64.400 -20.451 53.171 1.00 16.79 27 TYR D N 1
ATOM 8290 C CA . TYR D 1 27 ? 64.643 -21.855 53.533 1.00 17.53 27 TYR D CA 1
ATOM 8291 C C . TYR D 1 27 ? 65.700 -21.992 54.632 1.00 17.40 27 TYR D C 1
ATOM 8292 O O . TYR D 1 27 ? 66.542 -22.904 54.576 1.00 17.86 27 TYR D O 1
ATOM 8301 N N . SER D 1 28 ? 65.621 -21.123 55.635 1.00 17.82 28 SER D N 1
ATOM 8302 C CA . SER D 1 28 ? 66.631 -21.018 56.692 1.00 18.41 28 SER D CA 1
ATOM 8303 C C . SER D 1 28 ? 66.072 -21.134 58.121 1.00 18.90 28 SER D C 1
ATOM 8304 O O . SER D 1 28 ? 66.804 -20.943 59.092 1.00 19.24 28 SER D O 1
ATOM 8307 N N . ALA D 1 29 ? 64.776 -21.424 58.246 1.00 19.34 29 ALA D N 1
ATOM 8308 C CA . ALA D 1 29 ? 64.160 -21.642 59.546 1.00 19.60 29 ALA D CA 1
ATOM 8309 C C . ALA D 1 29 ? 64.357 -23.095 59.958 1.00 20.09 29 ALA D C 1
ATOM 8310 O O . ALA D 1 29 ? 64.710 -23.958 59.138 1.00 18.50 29 ALA D O 1
ATOM 8312 N N . SER D 1 30 ? 64.102 -23.333 61.238 1.00 21.62 30 SER D N 1
ATOM 8313 C CA . SER D 1 30 ? 64.088 -24.676 61.796 1.00 22.55 30 SER D CA 1
ATOM 8314 C C . SER D 1 30 ? 62.758 -25.333 61.449 1.00 22.61 30 SER D C 1
ATOM 8315 O O . SER D 1 30 ? 61.873 -24.687 60.885 1.00 22.38 30 SER D O 1
ATOM 8317 N N . THR D 1 31 ? 62.608 -26.612 61.809 1.00 22.12 31 THR D N 1
ATOM 8318 C CA . THR D 1 31 ? 61.347 -27.333 61.573 1.00 21.95 31 THR D CA 1
ATOM 8319 C C . THR D 1 31 ? 60.188 -26.809 62.446 1.00 21.21 31 THR D C 1
ATOM 8320 O O . THR D 1 31 ? 59.035 -27.168 62.216 1.00 21.31 31 THR D O 1
ATOM 8324 N N . ASP D 1 32 ? 60.500 -25.977 63.435 1.00 21.19 32 ASP D N 1
ATOM 8325 C CA . ASP D 1 32 ? 59.514 -25.314 64.288 1.00 21.48 32 ASP D CA 1
ATOM 8326 C C . ASP D 1 32 ? 58.950 -24.030 63.644 1.00 20.93 32 ASP D C 1
ATOM 8327 O O . ASP D 1 32 ? 58.097 -23.352 64.235 1.00 20.97 32 ASP D O 1
ATOM 8332 N N . GLY D 1 33 ? 59.467 -23.699 62.456 1.00 19.94 33 GLY D N 1
ATOM 8333 C CA . GLY D 1 33 ? 59.084 -22.475 61.717 1.00 19.99 33 GLY D CA 1
ATOM 8334 C C . GLY D 1 33 ? 59.560 -21.171 62.326 1.00 19.32 33 GLY D C 1
ATOM 8335 O O . GLY D 1 33 ? 59.026 -20.099 62.019 1.00 18.32 33 GLY D O 1
ATOM 8336 N N . MET D 1 34 ? 60.552 -21.241 63.203 1.00 19.01 34 MET D N 1
ATOM 8337 C CA . MET D 1 34 ? 61.010 -20.065 63.912 1.00 18.98 34 MET D CA 1
ATOM 8338 C C . MET D 1 34 ? 62.079 -19.323 63.114 1.00 18.59 34 MET D C 1
ATOM 8339 O O . MET D 1 34 ? 62.964 -19.953 62.539 1.00 18.98 34 MET D O 1
ATOM 8344 N N . PRO D 1 35 ? 62.028 -17.986 63.131 1.00 19.68 35 PRO D N 1
ATOM 8345 C CA . PRO D 1 35 ? 63.108 -17.238 62.496 1.00 19.85 35 PRO D CA 1
ATOM 8346 C C . PRO D 1 35 ? 64.338 -17.304 63.382 1.00 20.34 35 PRO D C 1
ATOM 8347 O O . PRO D 1 35 ? 64.246 -17.677 64.560 1.00 20.51 35 PRO D O 1
ATOM 8351 N N . ASN D 1 36 ? 65.482 -16.932 62.829 1.00 20.05 36 ASN D N 1
ATOM 8352 C CA . ASN D 1 36 ? 66.712 -16.923 63.589 1.00 20.05 36 ASN D CA 1
ATOM 8353 C C . ASN D 1 36 ? 67.533 -15.754 63.122 1.00 20.19 36 ASN D C 1
ATOM 8354 O O . ASN D 1 36 ? 67.054 -14.952 62.324 1.00 19.26 36 ASN D O 1
ATOM 8359 N N . ASP D 1 37 ? 68.755 -15.639 63.629 1.00 20.03 37 ASP D N 1
ATOM 8360 C CA . ASP D 1 37 ? 69.574 -14.469 63.340 1.00 20.53 37 ASP D CA 1
ATOM 8361 C C . ASP D 1 37 ? 69.801 -14.274 61.856 1.00 19.88 37 ASP D C 1
ATOM 8362 O O . ASP D 1 37 ? 70.005 -13.135 61.408 1.00 19.60 37 ASP D O 1
ATOM 8367 N N . TRP D 1 38 ? 69.776 -15.360 61.093 1.00 19.27 38 TRP D N 1
ATOM 8368 C CA . TRP D 1 38 ? 69.963 -15.238 59.665 1.00 19.43 38 TRP D CA 1
ATOM 8369 C C . TRP D 1 38 ? 68.836 -14.376 59.062 1.00 18.48 38 TRP D C 1
ATOM 8370 O O . TRP D 1 38 ? 69.108 -13.412 58.333 1.00 18.25 38 TRP D O 1
ATOM 8381 N N . HIS D 1 39 ? 67.582 -14.694 59.390 1.00 17.46 39 HIS D N 1
ATOM 8382 C CA . HIS D 1 39 ? 66.445 -13.867 58.914 1.00 17.11 39 HIS D CA 1
ATOM 8383 C C . HIS D 1 39 ? 66.523 -12.420 59.394 1.00 16.95 39 HIS D C 1
ATOM 8384 O O . HIS D 1 39 ? 66.240 -11.482 58.637 1.00 16.04 39 HIS D O 1
ATOM 8391 N N . ILE D 1 40 ? 66.883 -12.211 60.654 1.00 16.03 40 ILE D N 1
ATOM 8392 C CA . ILE D 1 40 ? 66.894 -10.863 61.206 1.00 16.53 40 ILE D CA 1
ATOM 8393 C C . ILE D 1 40 ? 67.906 -9.985 60.446 1.00 16.18 40 ILE D C 1
ATOM 8394 O O . ILE D 1 40 ? 67.585 -8.876 60.016 1.00 16.09 40 ILE D O 1
ATOM 8399 N N . VAL D 1 41 ? 69.112 -10.500 60.251 1.00 15.62 41 VAL D N 1
ATOM 8400 C CA . VAL D 1 41 ? 70.130 -9.774 59.472 1.00 15.32 41 VAL D CA 1
ATOM 8401 C C . VAL D 1 41 ? 69.697 -9.579 58.006 1.00 15.42 41 VAL D C 1
ATOM 8402 O O . VAL D 1 41 ? 69.829 -8.484 57.447 1.00 15.95 41 VAL D O 1
ATOM 8406 N N . HIS D 1 42 ? 69.192 -10.652 57.407 1.00 14.78 42 HIS D N 1
ATOM 8407 C CA . HIS D 1 42 ? 68.740 -10.652 55.998 1.00 14.09 42 HIS D CA 1
ATOM 8408 C C . HIS D 1 42 ? 67.762 -9.517 55.717 1.00 14.00 42 HIS D C 1
ATOM 8409 O O . HIS D 1 42 ? 67.945 -8.732 54.773 1.00 13.68 42 HIS D O 1
ATOM 8416 N N . TYR D 1 43 ? 66.719 -9.410 56.532 1.00 13.38 43 TYR D N 1
ATOM 8417 C CA . TYR D 1 43 ? 65.741 -8.347 56.317 1.00 13.37 43 TYR D CA 1
ATOM 8418 C C . TYR D 1 43 ? 66.250 -6.968 56.748 1.00 13.27 43 TYR D C 1
ATOM 8419 O O . TYR D 1 43 ? 66.035 -5.967 56.049 1.00 13.68 43 TYR D O 1
ATOM 8428 N N . ALA D 1 44 ? 66.947 -6.913 57.881 1.00 13.18 44 ALA D N 1
ATOM 8429 C CA . ALA D 1 44 ? 67.476 -5.655 58.401 1.00 12.83 44 ALA D CA 1
ATOM 8430 C C . ALA D 1 44 ? 68.391 -5.005 57.358 1.00 12.54 44 ALA D C 1
ATOM 8431 O O . ALA D 1 44 ? 68.388 -3.793 57.219 1.00 13.22 44 ALA D O 1
ATOM 8433 N N . THR D 1 45 ? 69.165 -5.830 56.653 1.00 12.16 45 THR D N 1
ATOM 8434 C CA . THR D 1 45 ? 70.105 -5.333 55.624 1.00 12.42 45 THR D CA 1
ATOM 8435 C C . THR D 1 45 ? 69.385 -4.484 54.574 1.00 12.72 45 THR D C 1
ATOM 8436 O O . THR D 1 45 ? 69.875 -3.425 54.185 1.00 13.05 45 THR D O 1
ATOM 8440 N N . ARG D 1 46 ? 68.208 -4.925 54.137 1.00 13.23 46 ARG D N 1
ATOM 8441 C CA . ARG D 1 46 ? 67.464 -4.172 53.112 1.00 13.49 46 ARG D CA 1
ATOM 8442 C C . ARG D 1 46 ? 66.729 -2.940 53.678 1.00 13.63 46 ARG D C 1
ATOM 8443 O O . ARG D 1 46 ? 66.524 -1.954 52.965 1.00 13.81 46 ARG D O 1
ATOM 8451 N N . ALA D 1 47 ? 66.356 -2.966 54.960 1.00 13.86 47 ALA D N 1
ATOM 8452 C CA . ALA D 1 47 ? 65.866 -1.765 55.639 1.00 13.49 47 ALA D CA 1
ATOM 8453 C C . ALA D 1 47 ? 66.940 -0.687 55.700 1.00 14.02 47 ALA D C 1
ATOM 8454 O O . ALA D 1 47 ? 66.670 0.473 55.365 1.00 13.36 47 ALA D O 1
ATOM 8456 N N . ILE D 1 48 ? 68.145 -1.082 56.123 1.00 13.75 48 ILE D N 1
ATOM 8457 C CA . ILE D 1 48 ? 69.319 -0.215 56.108 1.00 14.58 48 ILE D CA 1
ATOM 8458 C C . ILE D 1 48 ? 69.571 0.282 54.679 1.00 13.90 48 ILE D C 1
ATOM 8459 O O . ILE D 1 48 ? 69.907 1.449 54.459 1.00 14.04 48 ILE D O 1
ATOM 8464 N N . GLY D 1 49 ? 69.381 -0.610 53.716 1.00 13.54 49 GLY D N 1
ATOM 8465 C CA . GLY D 1 49 ? 69.555 -0.283 52.300 1.00 13.45 49 GLY D CA 1
ATOM 8466 C C . GLY D 1 49 ? 68.477 0.591 51.692 1.00 13.55 49 GLY D C 1
ATOM 8467 O O . GLY D 1 49 ? 68.532 0.850 50.502 1.00 12.68 49 GLY D O 1
ATOM 8468 N N . GLY D 1 50 ? 67.476 1.001 52.474 1.00 12.82 50 GLY D N 1
ATOM 8469 C CA . GLY D 1 50 ? 66.524 2.033 52.046 1.00 12.86 50 GLY D CA 1
ATOM 8470 C C . GLY D 1 50 ? 65.204 1.561 51.468 1.00 13.17 50 GLY D C 1
ATOM 8471 O O . GLY D 1 50 ? 64.391 2.385 51.040 1.00 13.47 50 GLY D O 1
ATOM 8472 N N . VAL D 1 51 ? 64.985 0.252 51.418 1.00 12.99 51 VAL D N 1
ATOM 8473 C CA . VAL D 1 51 ? 63.735 -0.296 50.875 1.00 13.13 51 VAL D CA 1
ATOM 8474 C C . VAL D 1 51 ? 62.509 0.268 51.624 1.00 13.43 51 VAL D C 1
ATOM 8475 O O . VAL D 1 51 ? 62.492 0.334 52.850 1.00 13.19 51 VAL D O 1
ATOM 8479 N N . GLY D 1 52 ? 61.511 0.737 50.864 1.00 13.02 52 GLY D N 1
ATOM 8480 C CA . GLY D 1 52 ? 60.295 1.303 51.443 1.00 12.65 52 GLY D CA 1
ATOM 8481 C C . GLY D 1 52 ? 59.424 0.294 52.178 1.00 12.89 52 GLY D C 1
ATOM 8482 O O . GLY D 1 52 ? 58.985 0.540 53.305 1.00 13.09 52 GLY D O 1
ATOM 8483 N N . LEU D 1 53 ? 59.171 -0.838 51.530 1.00 12.59 53 LEU D N 1
ATOM 8484 C CA . LEU D 1 53 ? 58.299 -1.871 52.089 1.00 12.60 53 LEU D CA 1
ATOM 8485 C C . LEU D 1 53 ? 59.003 -3.197 51.950 1.00 12.54 53 LEU D C 1
ATOM 8486 O O . LEU D 1 53 ? 59.238 -3.685 50.841 1.00 12.28 53 LEU D O 1
ATOM 8491 N N . ILE D 1 54 ? 59.322 -3.799 53.094 1.00 12.29 54 ILE D N 1
ATOM 8492 C CA . ILE D 1 54 ? 59.925 -5.118 53.095 1.00 12.76 54 ILE D CA 1
ATOM 8493 C C . ILE D 1 54 ? 58.819 -6.137 53.283 1.00 12.36 54 ILE D C 1
ATOM 8494 O O . ILE D 1 54 ? 58.165 -6.143 54.324 1.00 12.62 54 ILE D O 1
ATOM 8499 N N . MET D 1 55 ? 58.585 -6.967 52.264 1.00 11.52 55 MET D N 1
ATOM 8500 C CA . MET D 1 55 ? 57.589 -8.022 52.385 1.00 12.07 55 MET D CA 1
ATOM 8501 C C . MET D 1 55 ? 58.269 -9.307 52.791 1.00 12.11 55 MET D C 1
ATOM 8502 O O . MET D 1 55 ? 58.993 -9.924 52.023 1.00 11.57 55 MET D O 1
ATOM 8507 N N . GLN D 1 56 ? 58.026 -9.720 54.023 1.00 12.97 56 GLN D N 1
ATOM 8508 C CA . GLN D 1 56 ? 58.549 -10.988 54.491 1.00 12.54 56 GLN D CA 1
ATOM 8509 C C . GLN D 1 56 ? 58.088 -12.163 53.619 1.00 12.62 56 GLN D C 1
ATOM 8510 O O . GLN D 1 56 ? 56.925 -12.209 53.157 1.00 13.10 56 GLN D O 1
ATOM 8516 N N . GLU D 1 57 ? 59.000 -13.106 53.399 1.00 12.76 57 GLU D N 1
ATOM 8517 C CA . GLU D 1 57 ? 58.766 -14.362 52.707 1.00 12.26 57 GLU D CA 1
ATOM 8518 C C . GLU D 1 57 ? 57.511 -15.088 53.194 1.00 13.04 57 GLU D C 1
ATOM 8519 O O . GLU D 1 57 ? 57.033 -14.830 54.292 1.00 13.03 57 GLU D O 1
ATOM 8525 N N . ALA D 1 58 ? 57.026 -15.990 52.351 1.00 12.82 58 ALA D N 1
ATOM 8526 C CA . ALA D 1 58 ? 55.874 -16.847 52.639 1.00 12.88 58 ALA D CA 1
ATOM 8527 C C . ALA D 1 58 ? 55.961 -17.423 54.049 1.00 13.49 58 ALA D C 1
ATOM 8528 O O . ALA D 1 58 ? 56.901 -18.154 54.377 1.00 12.54 58 ALA D O 1
ATOM 8530 N N . THR D 1 59 ? 54.996 -17.057 54.883 1.00 13.47 59 THR D N 1
ATOM 8531 C CA . THR D 1 59 ? 54.974 -17.475 56.283 1.00 13.76 59 THR D CA 1
ATOM 8532 C C . THR D 1 59 ? 53.702 -18.295 56.484 1.00 14.09 59 THR D C 1
ATOM 8533 O O . THR D 1 59 ? 52.599 -17.785 56.321 1.00 14.65 59 THR D O 1
ATOM 8537 N N . ALA D 1 60 ? 53.873 -19.578 56.789 1.00 14.73 60 ALA D N 1
ATOM 8538 C CA . ALA D 1 60 ? 52.790 -20.563 56.728 1.00 15.12 60 ALA D CA 1
ATOM 8539 C C . ALA D 1 60 ? 51.755 -20.374 57.847 1.00 15.44 60 ALA D C 1
ATOM 8540 O O . ALA D 1 60 ? 52.110 -20.241 59.012 1.00 15.67 60 ALA D O 1
ATOM 8542 N N . VAL D 1 61 ? 50.473 -20.357 57.479 1.00 15.44 61 VAL D N 1
ATOM 8543 C CA . VAL D 1 61 ? 49.404 -20.145 58.458 1.00 15.18 61 VAL D CA 1
ATOM 8544 C C . VAL D 1 61 ? 48.990 -21.467 59.135 1.00 15.65 61 VAL D C 1
ATOM 8545 O O . VAL D 1 61 ? 48.275 -21.441 60.126 1.00 16.42 61 VAL D O 1
ATOM 8549 N N . GLU D 1 62 ? 49.436 -22.589 58.573 1.00 16.37 62 GLU D N 1
ATOM 8550 C CA . GLU D 1 62 ? 49.342 -23.918 59.207 1.00 16.58 62 GLU D CA 1
ATOM 8551 C C . GLU D 1 62 ? 50.634 -24.656 58.912 1.00 16.85 62 GLU D C 1
ATOM 8552 O O . GLU D 1 62 ? 51.246 -24.414 57.880 1.00 15.87 62 GLU D O 1
ATOM 8558 N N . SER D 1 63 ? 51.030 -25.610 59.752 1.00 17.08 63 SER D N 1
ATOM 8559 C CA . SER D 1 63 ? 52.271 -26.329 59.477 1.00 17.47 63 SER D CA 1
ATOM 8560 C C . SER D 1 63 ? 52.177 -27.093 58.161 1.00 17.10 63 SER D C 1
ATOM 8561 O O . SER D 1 63 ? 53.147 -27.152 57.419 1.00 17.91 63 SER D O 1
ATOM 8564 N N . ARG D 1 64 ? 51.002 -27.653 57.837 1.00 16.87 64 ARG D N 1
ATOM 8565 C CA . ARG D 1 64 ? 50.796 -28.347 56.553 1.00 16.74 64 ARG D CA 1
ATOM 8566 C C . ARG D 1 64 ? 50.729 -27.397 55.346 1.00 16.78 64 ARG D C 1
ATOM 8567 O O . ARG D 1 64 ? 50.646 -27.832 54.206 1.00 16.27 64 ARG D O 1
ATOM 8575 N N . GLY D 1 65 ? 50.709 -26.103 55.631 1.00 17.20 65 GLY D N 1
ATOM 8576 C CA . GLY D 1 65 ? 50.752 -25.064 54.598 1.00 16.97 65 GLY D CA 1
ATOM 8577 C C . GLY D 1 65 ? 52.138 -24.544 54.274 1.00 17.32 65 GLY D C 1
ATOM 8578 O O . GLY D 1 65 ? 52.281 -23.652 53.431 1.00 16.57 65 GLY D O 1
ATOM 8579 N N . ARG D 1 66 ? 53.165 -25.091 54.910 1.00 17.18 66 ARG D N 1
ATOM 8580 C CA . ARG D 1 66 ? 54.551 -24.775 54.531 1.00 17.32 66 ARG D CA 1
ATOM 8581 C C . ARG D 1 66 ? 54.881 -25.371 53.169 1.00 17.56 66 ARG D C 1
ATOM 8582 O O . ARG D 1 66 ? 54.314 -26.397 52.757 1.00 17.48 66 ARG D O 1
ATOM 8590 N N . ILE D 1 67 ? 55.818 -24.734 52.460 1.00 17.78 67 ILE D N 1
ATOM 8591 C CA . ILE D 1 67 ? 56.376 -25.306 51.246 1.00 18.67 67 ILE D CA 1
ATOM 8592 C C . ILE D 1 67 ? 57.449 -26.326 51.640 1.00 18.66 67 ILE D C 1
ATOM 8593 O O . ILE D 1 67 ? 57.482 -27.442 51.114 1.00 19.24 67 ILE D O 1
ATOM 8598 N N . THR D 1 68 ? 58.316 -25.934 52.574 1.00 19.43 68 THR D N 1
ATOM 8599 C CA . THR D 1 68 ? 59.341 -26.826 53.146 1.00 18.94 68 THR D CA 1
ATOM 8600 C C . THR D 1 68 ? 59.381 -26.700 54.663 1.00 19.09 68 THR D C 1
ATOM 8601 O O . THR D 1 68 ? 58.877 -25.724 55.221 1.00 18.31 68 THR D O 1
ATOM 8605 N N . ASP D 1 69 ? 60.026 -27.661 55.343 1.00 19.16 69 ASP D N 1
ATOM 8606 C CA . ASP D 1 69 ? 60.157 -27.579 56.801 1.00 20.36 69 ASP D CA 1
ATOM 8607 C C . ASP D 1 69 ? 61.324 -26.702 57.249 1.00 20.09 69 ASP D C 1
ATOM 8608 O O . ASP D 1 69 ? 61.757 -26.783 58.388 1.00 20.27 69 ASP D O 1
ATOM 8613 N N . HIS D 1 70 ? 61.781 -25.822 56.355 1.00 20.29 70 HIS D N 1
ATOM 8614 C CA . HIS D 1 70 ? 62.667 -24.717 56.722 1.00 19.93 70 HIS D CA 1
ATOM 8615 C C . HIS D 1 70 ? 62.018 -23.357 56.445 1.00 19.13 70 HIS D C 1
ATOM 8616 O O . HIS D 1 70 ? 62.689 -22.340 56.398 1.00 18.61 70 HIS D O 1
ATOM 8623 N N . ASP D 1 71 ? 60.697 -23.357 56.286 1.00 17.17 71 ASP D N 1
ATOM 8624 C CA . ASP D 1 71 ? 59.931 -22.131 56.103 1.00 16.29 71 ASP D CA 1
ATOM 8625 C C . ASP D 1 71 ? 59.568 -21.497 57.431 1.00 15.86 71 ASP D C 1
ATOM 8626 O O . ASP D 1 71 ? 59.421 -22.183 58.445 1.00 16.45 71 ASP D O 1
ATOM 8631 N N . LEU D 1 72 ? 59.389 -20.179 57.429 1.00 14.84 72 LEU D N 1
ATOM 8632 C CA . LEU D 1 72 ? 58.834 -19.468 58.561 1.00 14.99 72 LEU D CA 1
ATOM 8633 C C . LEU D 1 72 ? 57.362 -19.823 58.741 1.00 14.94 72 LEU D C 1
ATOM 8634 O O . LEU D 1 72 ? 56.669 -20.104 57.758 1.00 14.77 72 LEU D O 1
ATOM 8639 N N . GLY D 1 73 ? 56.909 -19.772 59.991 1.00 15.04 73 GLY D N 1
ATOM 8640 C CA . GLY D 1 73 ? 55.510 -20.013 60.321 1.00 15.00 73 GLY D CA 1
ATOM 8641 C C . GLY D 1 73 ? 54.899 -18.974 61.220 1.00 15.47 73 GLY D C 1
ATOM 8642 O O . GLY D 1 73 ? 55.583 -18.234 61.921 1.00 16.08 73 GLY D O 1
ATOM 8643 N N . ILE D 1 74 ? 53.571 -18.925 61.202 1.00 16.22 74 ILE D N 1
ATOM 8644 C CA . ILE D 1 74 ? 52.832 -18.072 62.116 1.00 16.58 74 ILE D CA 1
ATOM 8645 C C . ILE D 1 74 ? 51.548 -18.822 62.494 1.00 17.35 74 ILE D C 1
ATOM 8646 O O . ILE D 1 74 ? 50.484 -18.239 62.614 1.00 17.46 74 ILE D O 1
ATOM 8651 N N . TRP D 1 75 ? 51.686 -20.137 62.671 1.00 17.91 75 TRP D N 1
ATOM 8652 C CA . TRP D 1 75 ? 50.538 -21.004 62.981 1.00 19.49 75 TRP D CA 1
ATOM 8653 C C . TRP D 1 75 ? 50.393 -21.243 64.481 1.00 20.05 75 TRP D C 1
ATOM 8654 O O . TRP D 1 75 ? 49.416 -21.864 64.913 1.00 19.89 75 TRP D O 1
ATOM 8665 N N . ASN D 1 76 ? 51.329 -20.732 65.277 1.00 20.65 76 ASN D N 1
ATOM 8666 C CA . ASN D 1 76 ? 51.141 -20.712 66.737 1.00 21.20 76 ASN D CA 1
ATOM 8667 C C . ASN D 1 76 ? 51.588 -19.416 67.395 1.00 21.59 76 ASN D C 1
ATOM 8668 O O . ASN D 1 76 ? 52.353 -18.628 66.820 1.00 21.51 76 ASN D O 1
ATOM 8673 N N . ASP D 1 77 ? 51.106 -19.206 68.612 1.00 21.68 77 ASP D N 1
ATOM 8674 C CA . ASP D 1 77 ? 51.388 -17.995 69.373 1.00 22.80 77 ASP D CA 1
ATOM 8675 C C . ASP D 1 77 ? 52.864 -17.858 69.763 1.00 22.56 77 ASP D C 1
ATOM 8676 O O . ASP D 1 77 ? 53.344 -16.745 69.999 1.00 23.53 77 ASP D O 1
ATOM 8681 N N . GLU D 1 78 ? 53.574 -18.981 69.821 1.00 23.32 78 GLU D N 1
ATOM 8682 C CA . GLU D 1 78 ? 54.981 -18.990 70.227 1.00 23.47 78 GLU D CA 1
ATOM 8683 C C . GLU D 1 78 ? 55.870 -18.313 69.183 1.00 22.68 78 GLU D C 1
ATOM 8684 O O . GLU D 1 78 ? 56.896 -17.728 69.513 1.00 22.65 78 GLU D O 1
ATOM 8690 N N . GLN D 1 79 ? 55.465 -18.413 67.923 1.00 21.56 79 GLN D N 1
ATOM 8691 C CA . GLN D 1 79 ? 56.206 -17.815 66.804 1.00 21.21 79 GLN D CA 1
ATOM 8692 C C . GLN D 1 79 ? 56.188 -16.289 66.796 1.00 21.15 79 GLN D C 1
ATOM 8693 O O . GLN D 1 79 ? 57.093 -15.669 66.226 1.00 20.76 79 GLN D O 1
ATOM 8699 N N . VAL D 1 80 ? 55.175 -15.696 67.424 1.00 20.49 80 VAL D N 1
ATOM 8700 C CA . VAL D 1 80 ? 54.973 -14.251 67.415 1.00 20.50 80 VAL D CA 1
ATOM 8701 C C . VAL D 1 80 ? 56.174 -13.512 68.006 1.00 20.88 80 VAL D C 1
ATOM 8702 O O . VAL D 1 80 ? 56.689 -12.561 67.410 1.00 20.76 80 VAL D O 1
ATOM 8706 N N . LYS D 1 81 ? 56.645 -13.968 69.164 1.00 21.13 81 LYS D N 1
ATOM 8707 C CA . LYS D 1 81 ? 57.726 -13.276 69.866 1.00 21.57 81 LYS D CA 1
ATOM 8708 C C . LYS D 1 81 ? 59.007 -13.213 69.027 1.00 21.23 81 LYS D C 1
ATOM 8709 O O . LYS D 1 81 ? 59.783 -12.259 69.146 1.00 21.36 81 LYS D O 1
ATOM 8713 N N . GLU D 1 82 ? 59.225 -14.235 68.201 1.00 20.29 82 GLU D N 1
ATOM 8714 C CA . GLU D 1 82 ? 60.414 -14.324 67.372 1.00 20.34 82 GLU D CA 1
ATOM 8715 C C . GLU D 1 82 ? 60.253 -13.496 66.097 1.00 19.71 82 GLU D C 1
ATOM 8716 O O . GLU D 1 82 ? 61.161 -12.736 65.722 1.00 20.10 82 GLU D O 1
ATOM 8722 N N . LEU D 1 83 ? 59.107 -13.620 65.432 1.00 18.83 83 LEU D N 1
ATOM 8723 C CA . LEU D 1 83 ? 58.846 -12.759 64.264 1.00 18.60 83 LEU D CA 1
ATOM 8724 C C . LEU D 1 83 ? 58.924 -11.265 64.607 1.00 18.39 83 LEU D C 1
ATOM 8725 O O . LEU D 1 83 ? 59.387 -10.453 63.785 1.00 17.39 83 LEU D O 1
ATOM 8730 N N . LYS D 1 84 ? 58.490 -10.885 65.816 1.00 17.90 84 LYS D N 1
ATOM 8731 C CA . LYS D 1 84 ? 58.521 -9.483 66.252 1.00 18.68 84 LYS D CA 1
ATOM 8732 C C . LYS D 1 84 ? 59.935 -8.882 66.180 1.00 18.09 84 LYS D C 1
ATOM 8733 O O . LYS D 1 84 ? 60.085 -7.678 66.011 1.00 18.01 84 LYS D O 1
ATOM 8739 N N . LYS D 1 85 ? 60.950 -9.735 66.324 1.00 18.16 85 LYS D N 1
ATOM 8740 C CA . LYS D 1 85 ? 62.352 -9.303 66.261 1.00 18.28 85 LYS D CA 1
ATOM 8741 C C . LYS D 1 85 ? 62.703 -8.805 64.862 1.00 17.81 85 LYS D C 1
ATOM 8742 O O . LYS D 1 85 ? 63.439 -7.824 64.722 1.00 18.45 85 LYS D O 1
ATOM 8748 N N . ILE D 1 86 ? 62.177 -9.489 63.847 1.00 17.23 86 ILE D N 1
ATOM 8749 C CA . ILE D 1 86 ? 62.318 -9.035 62.446 1.00 17.04 86 ILE D CA 1
ATOM 8750 C C . ILE D 1 86 ? 61.594 -7.703 62.265 1.00 16.77 86 ILE D C 1
ATOM 8751 O O . ILE D 1 86 ? 62.163 -6.745 61.750 1.00 16.57 86 ILE D O 1
ATOM 8756 N N . VAL D 1 87 ? 60.334 -7.641 62.692 1.00 16.23 87 VAL D N 1
ATOM 8757 C CA . VAL D 1 87 ? 59.542 -6.428 62.550 1.00 16.06 87 VAL D CA 1
ATOM 8758 C C . VAL D 1 87 ? 60.246 -5.230 63.184 1.00 16.68 87 VAL D C 1
ATOM 8759 O O . VAL D 1 87 ? 60.404 -4.182 62.554 1.00 15.93 87 VAL D O 1
ATOM 8763 N N . ASP D 1 88 ? 60.705 -5.403 64.425 1.00 16.43 88 ASP D N 1
ATOM 8764 C CA . ASP D 1 88 ? 61.212 -4.284 65.207 1.00 17.33 88 ASP D CA 1
ATOM 8765 C C . ASP D 1 88 ? 62.462 -3.698 64.572 1.00 16.65 88 ASP D C 1
ATOM 8766 O O . ASP D 1 88 ? 62.597 -2.481 64.527 1.00 16.72 88 ASP D O 1
ATOM 8771 N N . ILE D 1 89 ? 63.360 -4.562 64.095 1.00 16.81 89 ILE D N 1
ATOM 8772 C CA . ILE D 1 89 ? 64.653 -4.094 63.552 1.00 17.10 89 ILE D CA 1
ATOM 8773 C C . ILE D 1 89 ? 64.456 -3.418 62.202 1.00 17.29 89 ILE D C 1
ATOM 8774 O O . ILE D 1 89 ? 65.130 -2.437 61.896 1.00 17.50 89 ILE D O 1
ATOM 8779 N N . CYS D 1 90 ? 63.531 -3.938 61.397 1.00 16.62 90 CYS D N 1
ATOM 8780 C CA . CYS D 1 90 ? 63.248 -3.322 60.094 1.00 16.79 90 CYS D CA 1
ATOM 8781 C C . CYS D 1 90 ? 62.577 -1.955 60.251 1.00 17.07 90 CYS D C 1
ATOM 8782 O O . CYS D 1 90 ? 62.913 -0.986 59.538 1.00 16.74 90 CYS D O 1
ATOM 8785 N N . LYS D 1 91 ? 61.615 -1.873 61.169 1.00 16.94 91 LYS D N 1
ATOM 8786 C CA . LYS D 1 91 ? 60.955 -0.603 61.456 1.00 17.72 91 LYS D CA 1
ATOM 8787 C C . LYS D 1 91 ? 61.919 0.395 62.069 1.00 18.13 91 LYS D C 1
ATOM 8788 O O . LYS D 1 91 ? 61.872 1.565 61.732 1.00 17.96 91 LYS D O 1
ATOM 8794 N N . ALA D 1 92 ? 62.796 -0.074 62.952 1.00 18.60 92 ALA D N 1
ATOM 8795 C CA . ALA D 1 92 ? 63.806 0.794 63.580 1.00 19.41 92 ALA D CA 1
ATOM 8796 C C . ALA D 1 92 ? 64.692 1.443 62.524 1.00 19.78 92 ALA D C 1
ATOM 8797 O O . ALA D 1 92 ? 65.139 2.586 62.673 1.00 19.87 92 ALA D O 1
ATOM 8799 N N . ASN D 1 93 ? 64.929 0.702 61.446 1.00 20.19 93 ASN D N 1
ATOM 8800 C CA . ASN D 1 93 ? 65.796 1.167 60.374 1.00 20.70 93 ASN D CA 1
ATOM 8801 C C . ASN D 1 93 ? 65.068 1.800 59.190 1.00 20.72 93 ASN D C 1
ATOM 8802 O O . ASN D 1 93 ? 65.667 2.040 58.150 1.00 21.81 93 ASN D O 1
ATOM 8807 N N . GLY D 1 94 ? 63.790 2.123 59.382 1.00 19.97 94 GLY D N 1
ATOM 8808 C CA . GLY D 1 94 ? 63.049 3.007 58.486 1.00 19.59 94 GLY D CA 1
ATOM 8809 C C . GLY D 1 94 ? 62.121 2.357 57.478 1.00 18.90 94 GLY D C 1
ATOM 8810 O O . GLY D 1 94 ? 61.529 3.062 56.664 1.00 19.37 94 GLY D O 1
ATOM 8811 N N . ALA D 1 95 ? 61.996 1.030 57.508 1.00 17.94 95 ALA D N 1
ATOM 8812 C CA . ALA D 1 95 ? 61.123 0.331 56.569 1.00 17.06 95 ALA D CA 1
ATOM 8813 C C . ALA D 1 95 ? 59.720 0.098 57.141 1.00 17.18 95 ALA D C 1
ATOM 8814 O O . ALA D 1 95 ? 59.523 -0.001 58.364 1.00 17.12 95 ALA D O 1
ATOM 8816 N N . VAL D 1 96 ? 58.747 0.036 56.238 1.00 15.84 96 VAL D N 1
ATOM 8817 C CA . VAL D 1 96 ? 57.430 -0.534 56.533 1.00 15.68 96 VAL D CA 1
ATOM 8818 C C . VAL D 1 96 ? 57.560 -2.055 56.381 1.00 15.05 96 VAL D C 1
ATOM 8819 O O . VAL D 1 96 ? 58.183 -2.542 55.430 1.00 14.71 96 VAL D O 1
ATOM 8823 N N . MET D 1 97 ? 57.000 -2.807 57.333 1.00 14.45 97 MET D N 1
ATOM 8824 C CA . MET D 1 97 ? 57.151 -4.247 57.353 1.00 14.36 97 MET D CA 1
ATOM 8825 C C . MET D 1 97 ? 55.847 -4.924 56.978 1.00 13.81 97 MET D C 1
ATOM 8826 O O . MET D 1 97 ? 54.821 -4.684 57.621 1.00 14.14 97 MET D O 1
ATOM 8831 N N . GLY D 1 98 ? 55.907 -5.788 55.967 1.00 13.53 98 GLY D N 1
ATOM 8832 C CA . GLY D 1 98 ? 54.788 -6.619 55.563 1.00 12.92 98 GLY D CA 1
ATOM 8833 C C . GLY D 1 98 ? 55.066 -8.100 55.804 1.00 13.17 98 GLY D C 1
ATOM 8834 O O . GLY D 1 98 ? 56.221 -8.528 55.919 1.00 12.63 98 GLY D O 1
ATOM 8835 N N . ILE D 1 99 ? 53.999 -8.889 55.893 1.00 13.19 99 ILE D N 1
ATOM 8836 C CA . ILE D 1 99 ? 54.120 -10.336 56.002 1.00 12.78 99 ILE D CA 1
ATOM 8837 C C . ILE D 1 99 ? 53.251 -10.984 54.938 1.00 12.61 99 ILE D C 1
ATOM 8838 O O . ILE D 1 99 ? 52.075 -10.615 54.765 1.00 12.76 99 ILE D O 1
ATOM 8843 N N . GLN D 1 100 ? 53.821 -11.950 54.232 1.00 12.05 100 GLN D N 1
ATOM 8844 C CA . GLN D 1 100 ? 53.056 -12.731 53.280 1.00 13.09 100 GLN D CA 1
ATOM 8845 C C . GLN D 1 100 ? 52.492 -13.967 53.986 1.00 13.63 100 GLN D C 1
ATOM 8846 O O . GLN D 1 100 ? 53.223 -14.923 54.264 1.00 14.44 100 GLN D O 1
ATOM 8852 N N . LEU D 1 101 ? 51.192 -13.939 54.259 1.00 13.43 101 LEU D N 1
ATOM 8853 C CA . LEU D 1 101 ? 50.498 -15.073 54.860 1.00 13.31 101 LEU D CA 1
ATOM 8854 C C . LEU D 1 101 ? 50.223 -16.105 53.784 1.00 13.49 101 LEU D C 1
ATOM 8855 O O . LEU D 1 101 ? 49.591 -15.797 52.769 1.00 13.11 101 LEU D O 1
ATOM 8860 N N . ALA D 1 102 ? 50.730 -17.325 53.981 1.00 13.44 102 ALA D N 1
ATOM 8861 C CA . ALA D 1 102 ? 50.781 -18.331 52.930 1.00 13.64 102 ALA D CA 1
ATOM 8862 C C . ALA D 1 102 ? 50.209 -19.687 53.327 1.00 13.91 102 ALA D C 1
ATOM 8863 O O . ALA D 1 102 ? 50.179 -20.061 54.505 1.00 13.64 102 ALA D O 1
ATOM 8865 N N . HIS D 1 103 ? 49.785 -20.410 52.309 1.00 13.80 103 HIS D N 1
ATOM 8866 C CA . HIS D 1 103 ? 49.437 -21.817 52.443 1.00 13.65 103 HIS D CA 1
ATOM 8867 C C . HIS D 1 103 ? 49.754 -22.519 51.129 1.00 13.50 103 HIS D C 1
ATOM 8868 O O . HIS D 1 103 ? 49.145 -22.236 50.103 1.00 12.47 103 HIS D O 1
ATOM 8875 N N . ALA D 1 104 ? 50.730 -23.428 51.155 1.00 13.23 104 ALA D N 1
ATOM 8876 C CA . ALA D 1 104 ? 51.230 -24.092 49.960 1.00 13.73 104 ALA D CA 1
ATOM 8877 C C . ALA D 1 104 ? 50.288 -25.100 49.313 1.00 14.33 104 ALA D C 1
ATOM 8878 O O . ALA D 1 104 ? 50.476 -25.479 48.173 1.00 14.11 104 ALA D O 1
ATOM 8880 N N . GLY D 1 105 ? 49.265 -25.533 50.045 1.00 15.53 105 GLY D N 1
ATOM 8881 C CA . GLY D 1 105 ? 48.328 -26.495 49.507 1.00 15.91 105 GLY D CA 1
ATOM 8882 C C . GLY D 1 105 ? 49.062 -27.675 48.898 1.00 15.71 105 GLY D C 1
ATOM 8883 O O . GLY D 1 105 ? 49.945 -28.240 49.518 1.00 16.26 105 GLY D O 1
ATOM 8884 N N . ARG D 1 106 ? 48.716 -28.018 47.667 1.00 16.65 106 ARG D N 1
ATOM 8885 C CA . ARG D 1 106 ? 49.219 -29.252 47.053 1.00 17.36 106 ARG D CA 1
ATOM 8886 C C . ARG D 1 106 ? 50.704 -29.185 46.696 1.00 17.97 106 ARG D C 1
ATOM 8887 O O . ARG D 1 106 ? 51.288 -30.207 46.319 1.00 19.19 106 ARG D O 1
ATOM 8895 N N . LYS D 1 107 ? 51.287 -27.988 46.783 1.00 19.02 107 LYS D N 1
ATOM 8896 C CA . LYS D 1 107 ? 52.732 -27.795 46.549 1.00 19.28 107 LYS D CA 1
ATOM 8897 C C . LYS D 1 107 ? 53.580 -27.898 47.822 1.00 20.42 107 LYS D C 1
ATOM 8898 O O . LYS D 1 107 ? 54.782 -27.631 47.789 1.00 21.16 107 LYS D O 1
ATOM 8904 N N . CYS D 1 108 ? 52.976 -28.290 48.940 1.00 21.03 108 CYS D N 1
ATOM 8905 C CA . CYS D 1 108 ? 53.741 -28.571 50.161 1.00 21.63 108 CYS D CA 1
ATOM 8906 C C . CYS D 1 108 ? 54.654 -29.779 49.914 1.00 22.44 108 CYS D C 1
ATOM 8907 O O . CYS D 1 108 ? 54.188 -30.830 49.465 1.00 22.46 108 CYS D O 1
ATOM 8910 N N . ASN D 1 109 ? 55.938 -29.619 50.222 1.00 23.56 109 ASN D N 1
ATOM 8911 C CA . ASN D 1 109 ? 56.965 -30.621 49.910 1.00 24.87 109 ASN D CA 1
ATOM 8912 C C . ASN D 1 109 ? 57.401 -31.475 51.099 1.00 24.46 109 ASN D C 1
ATOM 8913 O O . ASN D 1 109 ? 58.330 -32.279 50.962 1.00 25.83 109 ASN D O 1
ATOM 8918 N N . ILE D 1 110 ? 56.747 -31.315 52.245 1.00 23.36 110 ILE D N 1
ATOM 8919 C CA . ILE D 1 110 ? 57.137 -32.006 53.480 1.00 22.77 110 ILE D CA 1
ATOM 8920 C C . ILE D 1 110 ? 56.480 -33.394 53.482 1.00 23.24 110 ILE D C 1
ATOM 8921 O O . ILE D 1 110 ? 55.247 -33.502 53.523 1.00 23.19 110 ILE D O 1
ATOM 8926 N N . SER D 1 111 ? 57.312 -34.441 53.472 1.00 23.60 111 SER D N 1
ATOM 8927 C CA A SER D 1 111 ? 56.858 -35.836 53.370 0.50 23.21 111 SER D CA 1
ATOM 8928 C CA B SER D 1 111 ? 56.822 -35.820 53.347 0.50 23.71 111 SER D CA 1
ATOM 8929 C C . SER D 1 111 ? 55.867 -36.255 54.460 1.00 23.26 111 SER D C 1
ATOM 8930 O O . SER D 1 111 ? 54.932 -37.019 54.203 1.00 23.95 111 SER D O 1
ATOM 8935 N N . TYR D 1 112 ? 56.088 -35.765 55.676 1.00 23.20 112 TYR D N 1
ATOM 8936 C CA . TYR D 1 112 ? 55.283 -36.150 56.840 1.00 22.68 112 TYR D CA 1
ATOM 8937 C C . TYR D 1 112 ? 54.113 -35.204 57.140 1.00 22.06 112 TYR D C 1
ATOM 8938 O O . TYR D 1 112 ? 53.437 -35.354 58.163 1.00 21.89 112 TYR D O 1
ATOM 8947 N N . GLU D 1 113 ? 53.886 -34.224 56.267 1.00 21.19 113 GLU D N 1
ATOM 8948 C CA . GLU D 1 113 ? 52.766 -33.299 56.446 1.00 20.92 113 GLU D CA 1
ATOM 8949 C C . GLU D 1 113 ? 51.495 -33.775 55.754 1.00 20.37 113 GLU D C 1
ATOM 8950 O O . GLU D 1 113 ? 51.530 -34.639 54.875 1.00 21.20 113 GLU D O 1
ATOM 8956 N N . ASP D 1 114 ? 50.384 -33.172 56.161 1.00 20.36 114 ASP D N 1
ATOM 8957 C CA . ASP D 1 114 ? 49.053 -33.436 55.598 1.00 20.13 114 ASP D CA 1
ATOM 8958 C C . ASP D 1 114 ? 48.805 -32.527 54.398 1.00 19.79 114 ASP D C 1
ATOM 8959 O O . ASP D 1 114 ? 48.243 -31.427 54.537 1.00 19.56 114 ASP D O 1
ATOM 8964 N N . VAL D 1 115 ? 49.224 -32.987 53.229 1.00 19.23 115 VAL D N 1
ATOM 8965 C CA . VAL D 1 115 ? 49.165 -32.169 52.018 1.00 19.45 115 VAL D CA 1
ATOM 8966 C C . VAL D 1 115 ? 47.740 -32.142 51.480 1.00 19.46 115 VAL D C 1
ATOM 8967 O O . VAL D 1 115 ? 47.183 -33.195 51.134 1.00 19.47 115 VAL D O 1
ATOM 8971 N N . VAL D 1 116 ? 47.167 -30.937 51.402 1.00 18.89 116 VAL D N 1
ATOM 8972 C CA . VAL D 1 116 ? 45.762 -30.766 51.045 1.00 18.79 116 VAL D CA 1
ATOM 8973 C C . VAL D 1 116 ? 45.580 -29.844 49.842 1.00 18.91 116 VAL D C 1
ATOM 8974 O O . VAL D 1 116 ? 46.427 -28.998 49.563 1.00 18.52 116 VAL D O 1
ATOM 8978 N N . GLY D 1 117 ? 44.461 -30.010 49.144 1.00 18.62 117 GLY D N 1
ATOM 8979 C CA . GLY D 1 117 ? 44.110 -29.175 47.990 1.00 18.93 117 GLY D CA 1
ATOM 8980 C C . GLY D 1 117 ? 42.597 -29.142 47.791 1.00 18.90 117 GLY D C 1
ATOM 8981 O O . GLY D 1 117 ? 41.882 -29.829 48.514 1.00 19.27 117 GLY D O 1
ATOM 8982 N N . PRO D 1 118 ? 42.108 -28.344 46.822 1.00 18.78 118 PRO D N 1
ATOM 8983 C CA . PRO D 1 118 ? 40.674 -28.361 46.463 1.00 19.10 118 PRO D CA 1
ATOM 8984 C C . PRO D 1 118 ? 40.239 -29.683 45.813 1.00 19.85 118 PRO D C 1
ATOM 8985 O O . PRO D 1 118 ? 39.109 -30.134 46.023 1.00 19.83 118 PRO D O 1
ATOM 8989 N N . SER D 1 119 ? 41.126 -30.270 45.017 1.00 20.19 119 SER D N 1
ATOM 8990 C CA . SER D 1 119 ? 40.844 -31.490 44.268 1.00 20.51 119 SER D CA 1
ATOM 8991 C C . SER D 1 119 ? 42.085 -32.383 44.323 1.00 21.03 119 SER D C 1
ATOM 8992 O O . SER D 1 119 ? 43.202 -31.874 44.452 1.00 20.73 119 SER D O 1
ATOM 8995 N N . PRO D 1 120 ? 41.898 -33.721 44.260 1.00 21.52 120 PRO D N 1
ATOM 8996 C CA . PRO D 1 120 ? 43.013 -34.680 44.261 1.00 21.48 120 PRO D CA 1
ATOM 8997 C C . PRO D 1 120 ? 43.732 -34.757 42.908 1.00 22.23 120 PRO D C 1
ATOM 8998 O O . PRO D 1 120 ? 43.584 -35.728 42.150 1.00 22.53 120 PRO D O 1
ATOM 9002 N N . ILE D 1 121 ? 44.511 -33.721 42.615 1.00 21.97 121 ILE D N 1
ATOM 9003 C CA . ILE D 1 121 ? 45.267 -33.621 41.371 1.00 21.72 121 ILE D CA 1
ATOM 9004 C C . ILE D 1 121 ? 46.650 -33.111 41.762 1.00 21.20 121 ILE D C 1
ATOM 9005 O O . ILE D 1 121 ? 46.745 -32.142 42.509 1.00 21.03 121 ILE D O 1
ATOM 9010 N N . LYS D 1 122 ? 47.711 -33.775 41.301 1.00 21.21 122 LYS D N 1
ATOM 9011 C CA . LYS D 1 122 ? 49.076 -33.360 41.657 1.00 21.21 122 LYS D CA 1
ATOM 9012 C C . LYS D 1 122 ? 49.454 -32.047 40.974 1.00 20.85 122 LYS D C 1
ATOM 9013 O O . LYS D 1 122 ? 48.969 -31.760 39.882 1.00 20.82 122 LYS D O 1
ATOM 9019 N N . ALA D 1 123 ? 50.355 -31.286 41.599 1.00 20.78 123 ALA D N 1
ATOM 9020 C CA . ALA D 1 123 ? 50.942 -30.092 40.963 1.00 21.02 123 ALA D CA 1
ATOM 9021 C C . ALA D 1 123 ? 51.871 -30.442 39.796 1.00 21.47 123 ALA D C 1
ATOM 9022 O O . ALA D 1 123 ? 52.191 -29.590 38.956 1.00 21.89 123 ALA D O 1
ATOM 9024 N N . GLY D 1 124 ? 52.306 -31.697 39.744 1.00 21.37 124 GLY D N 1
ATOM 9025 C CA . GLY D 1 124 ? 53.245 -32.152 38.727 1.00 21.78 124 GLY D CA 1
ATOM 9026 C C . GLY D 1 124 ? 53.724 -33.530 39.142 1.00 21.75 124 GLY D C 1
ATOM 9027 O O . GLY D 1 124 ? 53.434 -33.978 40.257 1.00 21.33 124 GLY D O 1
ATOM 9028 N N . ASP D 1 125 ? 54.465 -34.215 38.278 1.00 22.61 125 ASP D N 1
ATOM 9029 C CA . ASP D 1 125 ? 54.744 -35.623 38.561 1.00 23.31 125 ASP D CA 1
ATOM 9030 C C . ASP D 1 125 ? 55.766 -35.860 39.679 1.00 23.01 125 ASP D C 1
ATOM 9031 O O . ASP D 1 125 ? 55.972 -37.004 40.093 1.00 23.98 125 ASP D O 1
ATOM 9036 N N . ARG D 1 126 ? 56.378 -34.796 40.195 1.00 22.64 126 ARG D N 1
ATOM 9037 C CA . ARG D 1 126 ? 57.285 -34.906 41.339 1.00 22.30 126 ARG D CA 1
ATOM 9038 C C . ARG D 1 126 ? 56.617 -34.607 42.691 1.00 22.65 126 ARG D C 1
ATOM 9039 O O . ARG D 1 126 ? 57.255 -34.685 43.742 1.00 22.41 126 ARG D O 1
ATOM 9047 N N . TYR D 1 127 ? 55.335 -34.260 42.661 1.00 22.49 127 TYR D N 1
ATOM 9048 C CA . TYR D 1 127 ? 54.619 -33.879 43.873 1.00 23.10 127 TYR D CA 1
ATOM 9049 C C . TYR D 1 127 ? 53.716 -34.989 44.385 1.00 23.69 127 TYR D C 1
ATOM 9050 O O . TYR D 1 127 ? 53.307 -35.880 43.632 1.00 23.63 127 TYR D O 1
ATOM 9059 N N . LYS D 1 128 ? 53.354 -34.876 45.658 1.00 24.66 128 LYS D N 1
ATOM 9060 C CA . LYS D 1 128 ? 52.407 -35.796 46.274 1.00 25.77 128 LYS D CA 1
ATOM 9061 C C . LYS D 1 128 ? 50.995 -35.501 45.783 1.00 25.28 128 LYS D C 1
ATOM 9062 O O . LYS D 1 128 ? 50.640 -34.349 45.519 1.00 24.57 128 LYS D O 1
ATOM 9068 N N . LEU D 1 129 ? 50.192 -36.557 45.663 1.00 25.01 129 LEU D N 1
ATOM 9069 C CA . LEU D 1 129 ? 48.760 -36.416 45.450 1.00 24.82 129 LEU D CA 1
ATOM 9070 C C . LEU D 1 129 ? 48.171 -35.737 46.696 1.00 23.84 129 LEU D C 1
ATOM 9071 O O . LEU D 1 129 ? 48.356 -36.215 47.819 1.00 23.15 129 LEU D O 1
ATOM 9076 N N . PRO D 1 130 ? 47.478 -34.603 46.508 1.00 23.01 130 PRO D N 1
ATOM 9077 C CA . PRO D 1 130 ? 46.906 -33.924 47.652 1.00 22.64 130 PRO D CA 1
ATOM 9078 C C . PRO D 1 130 ? 45.598 -34.553 48.106 1.00 22.66 130 PRO D C 1
ATOM 9079 O O . PRO D 1 130 ? 44.877 -35.151 47.305 1.00 22.66 130 PRO D O 1
ATOM 9083 N N . ARG D 1 131 ? 45.312 -34.381 49.387 1.00 22.81 131 ARG D N 1
ATOM 9084 C CA . ARG D 1 131 ? 44.073 -34.831 49.984 1.00 22.88 131 ARG D CA 1
ATOM 9085 C C . ARG D 1 131 ? 42.998 -33.783 49.732 1.00 23.10 131 ARG D C 1
ATOM 9086 O O . ARG D 1 131 ? 43.199 -32.601 50.019 1.00 23.01 131 ARG D O 1
ATOM 9094 N N . GLU D 1 132 ? 41.858 -34.221 49.204 1.00 22.91 132 GLU D N 1
ATOM 9095 C CA . GLU D 1 132 ? 40.750 -33.316 48.895 1.00 23.03 132 GLU D CA 1
ATOM 9096 C C . GLU D 1 132 ? 40.062 -32.798 50.171 1.00 22.90 132 GLU D C 1
ATOM 9097 O O . GLU D 1 132 ? 39.590 -33.582 51.007 1.00 23.44 132 GLU D O 1
ATOM 9103 N N . LEU D 1 133 ? 39.991 -31.477 50.304 1.00 21.70 133 LEU D N 1
ATOM 9104 C CA . LEU D 1 133 ? 39.487 -30.845 51.511 1.00 21.37 133 LEU D CA 1
ATOM 9105 C C . LEU D 1 133 ? 37.971 -30.959 51.604 1.00 21.28 133 LEU D C 1
ATOM 9106 O O . LEU D 1 133 ? 37.275 -30.769 50.609 1.00 21.00 133 LEU D O 1
ATOM 9111 N N . SER D 1 134 ? 37.471 -31.230 52.807 1.00 21.00 134 SER D N 1
ATOM 9112 C CA . SER D 1 134 ? 36.037 -31.108 53.059 1.00 21.22 134 SER D CA 1
ATOM 9113 C C . SER D 1 134 ? 35.711 -29.633 53.275 1.00 21.52 134 SER D C 1
ATOM 9114 O O . SER D 1 134 ? 36.600 -28.829 53.568 1.00 21.18 134 SER D O 1
ATOM 9117 N N . VAL D 1 135 ? 34.428 -29.285 53.155 1.00 21.47 135 VAL D N 1
ATOM 9118 C CA . VAL D 1 135 ? 33.966 -27.931 53.447 1.00 21.45 135 VAL D CA 1
ATOM 9119 C C . VAL D 1 135 ? 34.292 -27.510 54.889 1.00 21.25 135 VAL D C 1
ATOM 9120 O O . VAL D 1 135 ? 34.652 -26.359 55.143 1.00 20.86 135 VAL D O 1
ATOM 9124 N N . GLU D 1 136 ? 34.205 -28.448 55.826 1.00 21.41 136 GLU D N 1
ATOM 9125 C CA . GLU D 1 136 ? 34.549 -28.181 57.224 1.00 21.82 136 GLU D CA 1
ATOM 9126 C C . GLU D 1 136 ? 36.039 -27.842 57.351 1.00 20.95 136 GLU D C 1
ATOM 9127 O O . GLU D 1 136 ? 36.438 -26.947 58.105 1.00 21.02 136 GLU D O 1
ATOM 9133 N N . GLU D 1 137 ? 36.856 -28.579 56.615 1.00 20.14 137 GLU D N 1
ATOM 9134 C CA . GLU D 1 137 ? 38.297 -28.352 56.637 1.00 20.30 137 GLU D CA 1
ATOM 9135 C C . GLU D 1 137 ? 38.653 -27.012 55.991 1.00 19.26 137 GLU D C 1
ATOM 9136 O O . GLU D 1 137 ? 39.535 -26.309 56.472 1.00 19.20 137 GLU D O 1
ATOM 9142 N N . ILE D 1 138 ? 37.960 -26.670 54.914 1.00 18.80 138 ILE D N 1
ATOM 9143 C CA . ILE D 1 138 ? 38.110 -25.349 54.290 1.00 18.33 138 ILE D CA 1
ATOM 9144 C C . ILE D 1 138 ? 37.814 -24.246 55.306 1.00 18.45 138 ILE D C 1
ATOM 9145 O O . ILE D 1 138 ? 38.575 -23.292 55.442 1.00 17.99 138 ILE D O 1
ATOM 9150 N N . LYS D 1 139 ? 36.732 -24.388 56.070 1.00 18.56 139 LYS D N 1
ATOM 9151 C CA . LYS D 1 139 ? 36.431 -23.397 57.116 1.00 19.64 139 LYS D CA 1
ATOM 9152 C C . LYS D 1 139 ? 37.536 -23.276 58.147 1.00 18.82 139 LYS D C 1
ATOM 9153 O O . LYS D 1 139 ? 37.795 -22.191 58.641 1.00 18.81 139 LYS D O 1
ATOM 9159 N N . SER D 1 140 ? 38.163 -24.397 58.498 1.00 19.12 140 SER D N 1
ATOM 9160 C CA . SER D 1 140 ? 39.251 -24.401 59.479 1.00 19.11 140 SER D CA 1
ATOM 9161 C C . SER D 1 140 ? 40.472 -23.646 58.944 1.00 18.47 140 SER D C 1
ATOM 9162 O O . SER D 1 140 ? 41.135 -22.939 59.683 1.00 18.14 140 SER D O 1
ATOM 9165 N N . ILE D 1 141 ? 40.755 -23.793 57.661 1.00 17.55 141 ILE D N 1
ATOM 9166 C CA . ILE D 1 141 ? 41.892 -23.071 57.043 1.00 17.37 141 ILE D CA 1
ATOM 9167 C C . ILE D 1 141 ? 41.594 -21.578 56.931 1.00 17.09 141 ILE D C 1
ATOM 9168 O O . ILE D 1 141 ? 42.465 -20.744 57.203 1.00 17.25 141 ILE D O 1
ATOM 9173 N N . VAL D 1 142 ? 40.366 -21.232 56.532 1.00 16.41 142 VAL D N 1
ATOM 9174 C CA . VAL D 1 142 ? 39.912 -19.843 56.615 1.00 16.25 142 VAL D CA 1
ATOM 9175 C C . VAL D 1 142 ? 40.156 -19.278 58.017 1.00 16.63 142 VAL D C 1
ATOM 9176 O O . VAL D 1 142 ? 40.713 -18.197 58.176 1.00 16.35 142 VAL D O 1
ATOM 9180 N N . LYS D 1 143 ? 39.755 -20.026 59.048 1.00 16.99 143 LYS D N 1
ATOM 9181 C CA . LYS D 1 143 ? 40.006 -19.635 60.432 1.00 18.16 143 LYS D CA 1
ATOM 9182 C C . LYS D 1 143 ? 41.501 -19.433 60.723 1.00 16.93 143 LYS D C 1
ATOM 9183 O O . LYS D 1 143 ? 41.875 -18.507 61.420 1.00 17.16 143 LYS D O 1
ATOM 9188 N N . ALA D 1 144 ? 42.326 -20.316 60.179 1.00 16.78 144 ALA D N 1
ATOM 9189 C CA . ALA D 1 144 ? 43.782 -20.269 60.375 1.00 16.48 144 ALA D CA 1
ATOM 9190 C C . ALA D 1 144 ? 44.394 -18.992 59.794 1.00 16.08 144 ALA D C 1
ATOM 9191 O O . ALA D 1 144 ? 45.270 -18.391 60.405 1.00 16.31 144 ALA D O 1
ATOM 9193 N N . PHE D 1 145 ? 43.915 -18.577 58.623 1.00 15.84 145 PHE D N 1
ATOM 9194 C CA . PHE D 1 145 ? 44.334 -17.294 58.052 1.00 15.49 145 PHE D CA 1
ATOM 9195 C C . PHE D 1 145 ? 43.930 -16.141 58.970 1.00 15.62 145 PHE D C 1
ATOM 9196 O O . PHE D 1 145 ? 44.701 -15.223 59.194 1.00 15.42 145 PHE D O 1
ATOM 9204 N N . GLY D 1 146 ? 42.707 -16.185 59.506 1.00 15.30 146 GLY D N 1
ATOM 9205 C CA . GLY D 1 146 ? 42.292 -15.217 60.514 1.00 16.25 146 GLY D CA 1
ATOM 9206 C C . GLY D 1 146 ? 43.211 -15.162 61.727 1.00 16.28 146 GLY D C 1
ATOM 9207 O O . GLY D 1 146 ? 43.610 -14.091 62.157 1.00 16.97 146 GLY D O 1
ATOM 9208 N N . GLU D 1 147 ? 43.548 -16.320 62.282 1.00 17.64 147 GLU D N 1
ATOM 9209 C CA . GLU D 1 147 ? 44.387 -16.374 63.475 1.00 18.40 147 GLU D CA 1
ATOM 9210 C C . GLU D 1 147 ? 45.793 -15.871 63.151 1.00 17.22 147 GLU D C 1
ATOM 9211 O O . GLU D 1 147 ? 46.421 -15.214 63.971 1.00 16.45 147 GLU D O 1
ATOM 9217 N N . ALA D 1 148 ? 46.258 -16.172 61.946 1.00 16.78 148 ALA D N 1
ATOM 9218 C CA . ALA D 1 148 ? 47.572 -15.708 61.474 1.00 16.20 148 ALA D CA 1
ATOM 9219 C C . ALA D 1 148 ? 47.635 -14.180 61.399 1.00 16.14 148 ALA D C 1
ATOM 9220 O O . ALA D 1 148 ? 48.647 -13.571 61.790 1.00 15.31 148 ALA D O 1
ATOM 9222 N N . ALA D 1 149 ? 46.560 -13.557 60.903 1.00 15.83 149 ALA D N 1
ATOM 9223 C CA . ALA D 1 149 ? 46.487 -12.103 60.850 1.00 16.11 149 ALA D CA 1
ATOM 9224 C C . ALA D 1 149 ? 46.495 -11.483 62.243 1.00 16.10 149 ALA D C 1
ATOM 9225 O O . ALA D 1 149 ? 47.132 -10.444 62.473 1.00 15.59 149 ALA D O 1
ATOM 9227 N N . LYS D 1 150 ? 45.746 -12.092 63.166 1.00 17.08 150 LYS D N 1
ATOM 9228 C CA . LYS D 1 150 ? 45.740 -11.674 64.569 1.00 17.77 150 LYS D CA 1
ATOM 9229 C C . LYS D 1 150 ? 47.155 -11.687 65.141 1.00 17.16 150 LYS D C 1
ATOM 9230 O O . LYS D 1 150 ? 47.588 -10.725 65.780 1.00 17.50 150 LYS D O 1
ATOM 9234 N N . ARG D 1 151 ? 47.868 -12.772 64.891 1.00 16.68 151 ARG D N 1
ATOM 9235 C CA . ARG D 1 151 ? 49.259 -12.919 65.341 1.00 16.82 151 ARG D CA 1
ATOM 9236 C C . ARG D 1 151 ? 50.185 -11.908 64.667 1.00 16.53 151 ARG D C 1
ATOM 9237 O O . ARG D 1 151 ? 51.069 -11.346 65.315 1.00 17.04 151 ARG D O 1
ATOM 9245 N N . ALA D 1 152 ? 49.966 -11.664 63.376 1.00 15.89 152 ALA D N 1
ATOM 9246 C CA . ALA D 1 152 ? 50.771 -10.678 62.638 1.00 15.66 152 ALA D CA 1
ATOM 9247 C C . ALA D 1 152 ? 50.622 -9.280 63.236 1.00 15.83 152 ALA D C 1
ATOM 9248 O O . ALA D 1 152 ? 51.597 -8.551 63.378 1.00 15.88 152 ALA D O 1
ATOM 9250 N N . ASN D 1 153 ? 49.399 -8.913 63.629 1.00 16.18 153 ASN D N 1
ATOM 9251 C CA . ASN D 1 153 ? 49.156 -7.639 64.278 1.00 17.05 153 ASN D CA 1
ATOM 9252 C C . ASN D 1 153 ? 49.872 -7.550 65.630 1.00 17.61 153 ASN D C 1
ATOM 9253 O O . ASN D 1 153 ? 50.472 -6.531 65.960 1.00 17.70 153 ASN D O 1
ATOM 9258 N N . LEU D 1 154 ? 49.808 -8.624 66.410 1.00 18.53 154 LEU D N 1
ATOM 9259 C CA . LEU D 1 154 ? 50.539 -8.688 67.679 1.00 19.07 154 LEU D CA 1
ATOM 9260 C C . LEU D 1 154 ? 52.064 -8.576 67.496 1.00 19.04 154 LEU D C 1
ATOM 9261 O O . LEU D 1 154 ? 52.745 -7.964 68.330 1.00 19.49 154 LEU D O 1
ATOM 9266 N N . ALA D 1 155 ? 52.584 -9.146 66.409 1.00 18.55 155 ALA D N 1
ATOM 9267 C CA . ALA D 1 155 ? 54.019 -9.050 66.081 1.00 18.19 155 ALA D CA 1
ATOM 9268 C C . ALA D 1 155 ? 54.405 -7.643 65.600 1.00 18.15 155 ALA D C 1
ATOM 9269 O O . ALA D 1 155 ? 55.581 -7.275 65.626 1.00 18.56 155 ALA D O 1
ATOM 9271 N N . GLY D 1 156 ? 53.416 -6.881 65.148 1.00 17.11 156 GLY D N 1
ATOM 9272 C CA . GLY D 1 156 ? 53.596 -5.480 64.814 1.00 16.97 156 GLY D CA 1
ATOM 9273 C C . GLY D 1 156 ? 53.781 -5.198 63.334 1.00 16.31 156 GLY D C 1
ATOM 9274 O O . GLY D 1 156 ? 54.180 -4.089 62.960 1.00 15.84 156 GLY D O 1
ATOM 9275 N N . TYR D 1 157 ? 53.462 -6.168 62.489 1.00 15.04 157 TYR D N 1
ATOM 9276 C CA . TYR D 1 157 ? 53.515 -5.937 61.044 1.00 15.12 157 TYR D CA 1
ATOM 9277 C C . TYR D 1 157 ? 52.577 -4.794 60.643 1.00 15.18 157 TYR D C 1
ATOM 9278 O O . TYR D 1 157 ? 51.495 -4.637 61.206 1.00 15.71 157 TYR D O 1
ATOM 9287 N N . ASP D 1 158 ? 52.996 -4.006 59.652 1.00 14.96 158 ASP D N 1
ATOM 9288 C CA . ASP D 1 158 ? 52.206 -2.891 59.131 1.00 14.65 158 ASP D CA 1
ATOM 9289 C C . ASP D 1 158 ? 51.245 -3.309 58.001 1.00 14.27 158 ASP D C 1
ATOM 9290 O O . ASP D 1 158 ? 50.218 -2.666 57.796 1.00 13.56 158 ASP D O 1
ATOM 9295 N N . VAL D 1 159 ? 51.606 -4.357 57.262 1.00 13.33 159 VAL D N 1
ATOM 9296 C CA . VAL D 1 159 ? 50.857 -4.774 56.078 1.00 13.93 159 VAL D CA 1
ATOM 9297 C C . VAL D 1 159 ? 50.748 -6.271 56.084 1.00 13.39 159 VAL D C 1
ATOM 9298 O O . VAL D 1 159 ? 51.727 -6.957 56.378 1.00 14.58 159 VAL D O 1
ATOM 9302 N N . VAL D 1 160 ? 49.560 -6.789 55.764 1.00 13.87 160 VAL D N 1
ATOM 9303 C CA . VAL D 1 160 ? 49.416 -8.215 55.500 1.00 13.87 160 VAL D CA 1
ATOM 9304 C C . VAL D 1 160 ? 49.164 -8.450 54.031 1.00 13.68 160 VAL D C 1
ATOM 9305 O O . VAL D 1 160 ? 48.362 -7.753 53.397 1.00 14.27 160 VAL D O 1
ATOM 9309 N N . GLU D 1 161 ? 49.847 -9.449 53.494 1.00 12.75 161 GLU D N 1
ATOM 9310 C CA . GLU D 1 161 ? 49.573 -9.893 52.152 1.00 12.94 161 GLU D CA 1
ATOM 9311 C C . GLU D 1 161 ? 49.073 -11.319 52.151 1.00 13.60 161 GLU D C 1
ATOM 9312 O O . GLU D 1 161 ? 49.685 -12.195 52.744 1.00 15.15 161 GLU D O 1
ATOM 9318 N N . ILE D 1 162 ? 47.942 -11.537 51.502 1.00 13.53 162 ILE D N 1
ATOM 9319 C CA . ILE D 1 162 ? 47.437 -12.888 51.288 1.00 13.15 162 ILE D CA 1
ATOM 9320 C C . ILE D 1 162 ? 48.044 -13.457 50.015 1.00 13.16 162 ILE D C 1
ATOM 9321 O O . ILE D 1 162 ? 47.940 -12.852 48.942 1.00 13.37 162 ILE D O 1
ATOM 9326 N N . HIS D 1 163 ? 48.696 -14.613 50.137 1.00 12.01 163 HIS D N 1
ATOM 9327 C CA . HIS D 1 163 ? 49.350 -15.249 49.004 1.00 12.06 163 HIS D CA 1
ATOM 9328 C C . HIS D 1 163 ? 48.368 -16.121 48.219 1.00 12.23 163 HIS D C 1
ATOM 9329 O O . HIS D 1 163 ? 48.149 -17.295 48.570 1.00 13.15 163 HIS D O 1
ATOM 9336 N N . ALA D 1 164 ? 47.796 -15.558 47.155 1.00 12.06 164 ALA D N 1
ATOM 9337 C CA . ALA D 1 164 ? 46.863 -16.247 46.280 1.00 12.06 164 ALA D CA 1
ATOM 9338 C C . ALA D 1 164 ? 47.427 -16.612 44.911 1.00 12.82 164 ALA D C 1
ATOM 9339 O O . ALA D 1 164 ? 46.683 -16.787 43.951 1.00 12.48 164 ALA D O 1
ATOM 9341 N N . ALA D 1 165 ? 48.753 -16.747 44.842 1.00 13.08 165 ALA D N 1
ATOM 9342 C CA . ALA D 1 165 ? 49.501 -16.922 43.598 1.00 13.63 165 ALA D CA 1
ATOM 9343 C C . ALA D 1 165 ? 50.409 -18.153 43.644 1.00 13.41 165 ALA D C 1
ATOM 9344 O O . ALA D 1 165 ? 50.398 -18.921 44.620 1.00 13.47 165 ALA D O 1
ATOM 9346 N N . HIS D 1 166 ? 51.161 -18.319 42.555 1.00 14.09 166 HIS D N 1
ATOM 9347 C CA . HIS D 1 166 ? 52.295 -19.241 42.449 1.00 13.57 166 HIS D CA 1
ATOM 9348 C C . HIS D 1 166 ? 51.935 -20.716 42.681 1.00 14.09 166 HIS D C 1
ATOM 9349 O O . HIS D 1 166 ? 52.758 -21.542 43.086 1.00 14.13 166 HIS D O 1
ATOM 9356 N N . GLY D 1 167 ? 50.683 -21.031 42.383 1.00 14.04 167 GLY D N 1
ATOM 9357 C CA . GLY D 1 167 ? 50.228 -22.393 42.371 1.00 14.27 167 GLY D CA 1
ATOM 9358 C C . GLY D 1 167 ? 49.884 -22.962 43.731 1.00 13.84 167 GLY D C 1
ATOM 9359 O O . GLY D 1 167 ? 49.628 -24.153 43.819 1.00 14.32 167 GLY D O 1
ATOM 9360 N N . TYR D 1 168 ? 49.846 -22.120 44.766 1.00 13.80 168 TYR D N 1
ATOM 9361 C CA . TYR D 1 168 ? 49.610 -22.540 46.142 1.00 13.47 168 TYR D CA 1
ATOM 9362 C C . TYR D 1 168 ? 48.097 -22.638 46.406 1.00 13.21 168 TYR D C 1
ATOM 9363 O O . TYR D 1 168 ? 47.325 -22.618 45.450 1.00 13.83 168 TYR D O 1
ATOM 9372 N N . LEU D 1 169 ? 47.684 -22.769 47.660 1.00 14.06 169 LEU D N 1
ATOM 9373 C CA . LEU D 1 169 ? 46.315 -23.240 47.940 1.00 14.29 169 LEU D CA 1
ATOM 9374 C C . LEU D 1 169 ? 45.212 -22.370 47.329 1.00 14.77 169 LEU D C 1
ATOM 9375 O O . LEU D 1 169 ? 44.307 -22.882 46.660 1.00 14.17 169 LEU D O 1
ATOM 9380 N N . ILE D 1 170 ? 45.266 -21.061 47.565 1.00 14.16 170 ILE D N 1
ATOM 9381 C CA . ILE D 1 170 ? 44.181 -20.193 47.098 1.00 14.33 170 ILE D CA 1
ATOM 9382 C C . ILE D 1 170 ? 44.150 -20.201 45.566 1.00 14.09 170 ILE D C 1
ATOM 9383 O O . ILE D 1 170 ? 43.099 -20.296 44.954 1.00 13.62 170 ILE D O 1
ATOM 9388 N N . HIS D 1 171 ? 45.319 -20.114 44.934 1.00 13.97 171 HIS D N 1
ATOM 9389 C CA . HIS D 1 171 ? 45.427 -20.175 43.475 1.00 13.93 171 HIS D CA 1
ATOM 9390 C C . HIS D 1 171 ? 44.819 -21.486 42.955 1.00 14.18 171 HIS D C 1
ATOM 9391 O O . HIS D 1 171 ? 44.152 -21.511 41.932 1.00 15.23 171 HIS D O 1
ATOM 9398 N N . GLU D 1 172 ? 45.025 -22.582 43.683 1.00 14.96 172 GLU D N 1
ATOM 9399 C CA . GLU D 1 172 ? 44.462 -23.875 43.286 1.00 15.28 172 GLU D CA 1
ATOM 9400 C C . GLU D 1 172 ? 42.930 -23.851 43.270 1.00 15.35 172 GLU D C 1
ATOM 9401 O O . GLU D 1 172 ? 42.322 -24.466 42.417 1.00 15.36 172 GLU D O 1
ATOM 9407 N N . PHE D 1 173 ? 42.326 -23.134 44.209 1.00 15.79 173 PHE D N 1
ATOM 9408 C CA . PHE D 1 173 ? 40.862 -22.944 44.191 1.00 16.21 173 PHE D CA 1
ATOM 9409 C C . PHE D 1 173 ? 40.428 -22.058 43.021 1.00 15.86 173 PHE D C 1
ATOM 9410 O O . PHE D 1 173 ? 39.402 -22.308 42.389 1.00 16.12 173 PHE D O 1
ATOM 9418 N N . LEU D 1 174 ? 41.211 -21.025 42.724 1.00 15.59 174 LEU D N 1
ATOM 9419 C CA . LEU D 1 174 ? 40.859 -20.085 41.658 1.00 15.80 174 LEU D CA 1
ATOM 9420 C C . LEU D 1 174 ? 40.928 -20.631 40.239 1.00 16.07 174 LEU D C 1
ATOM 9421 O O . LEU D 1 174 ? 40.193 -20.161 39.379 1.00 16.12 174 LEU D O 1
ATOM 9426 N N . SER D 1 175 ? 41.850 -21.555 39.958 1.00 15.92 175 SER D N 1
ATOM 9427 C CA . SER D 1 175 ? 42.045 -22.026 38.589 1.00 16.62 175 SER D CA 1
ATOM 9428 C C . SER D 1 175 ? 41.190 -23.244 38.282 1.00 16.94 175 SER D C 1
ATOM 9429 O O . SER D 1 175 ? 41.237 -24.207 39.039 1.00 16.24 175 SER D O 1
ATOM 9432 N N . PRO D 1 176 ? 40.445 -23.224 37.157 1.00 17.95 176 PRO D N 1
ATOM 9433 C CA . PRO D 1 176 ? 39.717 -24.418 36.683 1.00 18.46 176 PRO D CA 1
ATOM 9434 C C . PRO D 1 176 ? 40.596 -25.649 36.406 1.00 19.07 176 PRO D C 1
ATOM 9435 O O . PRO D 1 176 ? 40.090 -26.772 36.379 1.00 20.45 176 PRO D O 1
ATOM 9439 N N . LEU D 1 177 ? 41.894 -25.439 36.185 1.00 19.61 177 LEU D N 1
ATOM 9440 C CA . LEU D 1 177 ? 42.815 -26.553 35.917 1.00 19.78 177 LEU D CA 1
ATOM 9441 C C . LEU D 1 177 ? 43.101 -27.400 37.147 1.00 19.90 177 LEU D C 1
ATOM 9442 O O . LEU D 1 177 ? 43.484 -28.565 37.026 1.00 20.15 177 LEU D O 1
ATOM 9447 N N . SER D 1 178 ? 42.942 -26.805 38.325 1.00 19.70 178 SER D N 1
ATOM 9448 C CA . SER D 1 178 ? 43.244 -27.468 39.588 1.00 19.55 178 SER D CA 1
ATOM 9449 C C . SER D 1 178 ? 42.021 -27.653 40.480 1.00 19.89 178 SER D C 1
ATOM 9450 O O . SER D 1 178 ? 42.074 -28.421 41.437 1.00 19.30 178 SER D O 1
ATOM 9453 N N . ASN D 1 179 ? 40.946 -26.925 40.183 1.00 20.50 179 ASN D N 1
ATOM 9454 C CA . ASN D 1 179 ? 39.722 -26.986 40.976 1.00 21.06 179 ASN D CA 1
ATOM 9455 C C . ASN D 1 179 ? 38.627 -27.659 40.154 1.00 22.06 179 ASN D C 1
ATOM 9456 O O . ASN D 1 179 ? 38.062 -27.050 39.238 1.00 22.17 179 ASN D O 1
ATOM 9461 N N . LYS D 1 180 ? 38.343 -28.913 40.503 1.00 22.73 180 LYS D N 1
ATOM 9462 C CA . LYS D 1 180 ? 37.334 -29.735 39.826 1.00 23.94 180 LYS D CA 1
ATOM 9463 C C . LYS D 1 180 ? 36.124 -30.012 40.720 1.00 24.14 180 LYS D C 1
ATOM 9464 O O . LYS D 1 180 ? 35.309 -30.893 40.423 1.00 24.85 180 LYS D O 1
ATOM 9470 N N . ARG D 1 181 ? 35.999 -29.249 41.801 1.00 24.01 181 ARG D N 1
ATOM 9471 C CA . ARG D 1 181 ? 34.929 -29.462 42.771 1.00 24.03 181 ARG D CA 1
ATOM 9472 C C . ARG D 1 181 ? 33.573 -29.127 42.169 1.00 24.52 181 ARG D C 1
ATOM 9473 O O . ARG D 1 181 ? 33.455 -28.278 41.281 1.00 24.07 181 ARG D O 1
ATOM 9481 N N . LYS D 1 182 ? 32.550 -29.808 42.676 1.00 25.36 182 LYS D N 1
ATOM 9482 C CA . LYS D 1 182 ? 31.180 -29.581 42.235 1.00 25.78 182 LYS D CA 1
ATOM 9483 C C . LYS D 1 182 ? 30.287 -29.071 43.368 1.00 25.48 182 LYS D C 1
ATOM 9484 O O . LYS D 1 182 ? 29.066 -28.967 43.199 1.00 26.07 182 LYS D O 1
ATOM 9490 N N . ASP D 1 183 ? 30.890 -28.743 44.509 1.00 24.41 183 ASP D N 1
ATOM 9491 C CA . ASP D 1 183 ? 30.175 -28.110 45.613 1.00 23.39 183 ASP D CA 1
ATOM 9492 C C . ASP D 1 183 ? 30.276 -26.582 45.502 1.00 22.73 183 ASP D C 1
ATOM 9493 O O . ASP D 1 183 ? 30.605 -26.045 44.432 1.00 23.28 183 ASP D O 1
ATOM 9498 N N . GLU D 1 184 ? 29.991 -25.884 46.592 1.00 22.23 184 GLU D N 1
ATOM 9499 C CA . GLU D 1 184 ? 29.938 -24.431 46.559 1.00 21.82 184 GLU D CA 1
ATOM 9500 C C . GLU D 1 184 ? 31.311 -23.770 46.351 1.00 21.29 184 GLU D C 1
ATOM 9501 O O . GLU D 1 184 ? 31.367 -22.566 46.136 1.00 20.24 184 GLU D O 1
ATOM 9507 N N . TYR D 1 185 ? 32.391 -24.550 46.412 1.00 20.85 185 TYR D N 1
ATOM 9508 C CA . TYR D 1 185 ? 33.746 -24.016 46.154 1.00 20.89 185 TYR D CA 1
ATOM 9509 C C . TYR D 1 185 ? 34.257 -24.272 44.734 1.00 21.10 185 TYR D C 1
ATOM 9510 O O . TYR D 1 185 ? 35.417 -23.972 44.423 1.00 20.47 185 TYR D O 1
ATOM 9519 N N . GLY D 1 186 ? 33.395 -24.774 43.856 1.00 21.75 186 GLY D N 1
ATOM 9520 C CA . GLY D 1 186 ? 33.793 -25.058 42.475 1.00 22.37 186 GLY D CA 1
ATOM 9521 C C . GLY D 1 186 ? 32.682 -24.930 41.446 1.00 23.03 186 GLY D C 1
ATOM 9522 O O . GLY D 1 186 ? 31.519 -24.699 41.789 1.00 22.90 186 GLY D O 1
ATOM 9523 N N . ASN D 1 187 ? 33.076 -25.031 40.179 1.00 24.22 187 ASN D N 1
ATOM 9524 C CA . ASN D 1 187 ? 32.154 -25.138 39.031 1.00 25.42 187 ASN D CA 1
ATOM 9525 C C . ASN D 1 187 ? 31.433 -23.844 38.590 1.00 25.35 187 ASN D C 1
ATOM 9526 O O . ASN D 1 187 ? 30.496 -23.879 37.781 1.00 26.18 187 ASN D O 1
ATOM 9531 N N . SER D 1 188 ? 31.857 -22.710 39.127 1.00 24.29 188 SER D N 1
ATOM 9532 C CA . SER D 1 188 ? 31.462 -21.402 38.608 1.00 23.43 188 SER D CA 1
ATOM 9533 C C . SER D 1 188 ? 32.513 -20.412 39.079 1.00 22.50 188 SER D C 1
ATOM 9534 O O . SER D 1 188 ? 33.182 -20.655 40.074 1.00 22.05 188 SER D O 1
ATOM 9537 N N . ILE D 1 189 ? 32.661 -19.305 38.372 1.00 21.74 189 ILE D N 1
ATOM 9538 C CA . ILE D 1 189 ? 33.670 -18.320 38.765 1.00 21.22 189 ILE D CA 1
ATOM 9539 C C . ILE D 1 189 ? 33.404 -17.771 40.187 1.00 20.90 189 ILE D C 1
ATOM 9540 O O . ILE D 1 189 ? 34.335 -17.581 40.957 1.00 20.08 189 ILE D O 1
ATOM 9545 N N . GLU D 1 190 ? 32.139 -17.585 40.556 1.00 20.89 190 GLU D N 1
ATOM 9546 C CA . GLU D 1 190 ? 31.799 -17.114 41.900 1.00 21.14 190 GLU D CA 1
ATOM 9547 C C . GLU D 1 190 ? 32.164 -18.137 42.965 1.00 19.94 190 GLU D C 1
ATOM 9548 O O . GLU D 1 190 ? 32.638 -17.773 44.051 1.00 19.51 190 GLU D O 1
ATOM 9554 N N . ASN D 1 191 ? 31.941 -19.412 42.658 1.00 19.16 191 ASN D N 1
ATOM 9555 C CA . ASN D 1 191 ? 32.281 -20.486 43.567 1.00 19.13 191 ASN D CA 1
ATOM 9556 C C . ASN D 1 191 ? 33.783 -20.676 43.706 1.00 18.28 191 ASN D C 1
ATOM 9557 O O . ASN D 1 191 ? 34.269 -20.870 44.816 1.00 17.28 191 ASN D O 1
ATOM 9562 N N . ARG D 1 192 ? 34.507 -20.614 42.590 1.00 18.25 192 ARG D N 1
ATOM 9563 C CA . ARG D 1 192 ? 35.983 -20.726 42.653 1.00 18.05 192 ARG D CA 1
ATOM 9564 C C . ARG D 1 192 ? 36.619 -19.561 43.437 1.00 17.51 192 ARG D C 1
ATOM 9565 O O . ARG D 1 192 ? 37.683 -19.729 44.056 1.00 16.47 192 ARG D O 1
ATOM 9573 N N . ALA D 1 193 ? 35.977 -18.389 43.430 1.00 16.77 193 ALA D N 1
ATOM 9574 C CA . ALA D 1 193 ? 36.447 -17.227 44.205 1.00 16.58 193 ALA D CA 1
ATOM 9575 C C . ALA D 1 193 ? 36.126 -17.304 45.707 1.00 15.75 193 ALA D C 1
ATOM 9576 O O . ALA D 1 193 ? 36.693 -16.563 46.515 1.00 14.51 193 ALA D O 1
ATOM 9578 N N . ARG D 1 194 ? 35.188 -18.173 46.080 1.00 15.95 194 ARG D N 1
ATOM 9579 C CA . ARG D 1 194 ? 34.648 -18.205 47.431 1.00 16.66 194 ARG D CA 1
ATOM 9580 C C . ARG D 1 194 ? 35.718 -18.328 48.510 1.00 15.68 194 ARG D C 1
ATOM 9581 O O . ARG D 1 194 ? 35.682 -17.610 49.504 1.00 15.48 194 ARG D O 1
ATOM 9589 N N . PHE D 1 195 ? 36.644 -19.261 48.337 1.00 15.66 195 PHE D N 1
ATOM 9590 C CA . PHE D 1 195 ? 37.716 -19.441 49.327 1.00 15.96 195 PHE D CA 1
ATOM 9591 C C . PHE D 1 195 ? 38.531 -18.156 49.506 1.00 15.87 195 PHE D C 1
ATOM 9592 O O . PHE D 1 195 ? 38.741 -17.722 50.634 1.00 16.15 195 PHE D O 1
ATOM 9600 N N . LEU D 1 196 ? 38.962 -17.533 48.407 1.00 15.77 196 LEU D N 1
ATOM 9601 C CA . LEU D 1 196 ? 39.695 -16.266 48.507 1.00 16.11 196 LEU D CA 1
ATOM 9602 C C . LEU D 1 196 ? 38.874 -15.212 49.260 1.00 15.47 196 LEU D C 1
ATOM 9603 O O . LEU D 1 196 ? 39.379 -14.506 50.133 1.00 14.97 196 LEU D O 1
ATOM 9608 N N . ILE D 1 197 ? 37.595 -15.093 48.917 1.00 15.59 197 ILE D N 1
ATOM 9609 C CA . ILE D 1 197 ? 36.749 -14.080 49.552 1.00 16.15 197 ILE D CA 1
ATOM 9610 C C . ILE D 1 197 ? 36.589 -14.350 51.059 1.00 15.47 197 ILE D C 1
ATOM 9611 O O . ILE D 1 197 ? 36.681 -13.437 51.874 1.00 16.07 197 ILE D O 1
ATOM 9616 N N . GLU D 1 198 ? 36.381 -15.611 51.420 1.00 15.92 198 GLU D N 1
ATOM 9617 C CA . GLU D 1 198 ? 36.273 -15.991 52.828 1.00 16.64 198 GLU D CA 1
ATOM 9618 C C . GLU D 1 198 ? 37.570 -15.724 53.604 1.00 16.20 198 GLU D C 1
ATOM 9619 O O . GLU D 1 198 ? 37.540 -15.239 54.734 1.00 15.99 198 GLU D O 1
ATOM 9625 N N . VAL D 1 199 ? 38.707 -16.019 52.984 1.00 15.82 199 VAL D N 1
ATOM 9626 C CA . VAL D 1 199 ? 39.995 -15.704 53.593 1.00 15.83 199 VAL D CA 1
ATOM 9627 C C . VAL D 1 199 ? 40.154 -14.204 53.853 1.00 15.58 199 VAL D C 1
ATOM 9628 O O . VAL D 1 199 ? 40.520 -13.788 54.954 1.00 16.05 199 VAL D O 1
ATOM 9632 N N . ILE D 1 200 ? 39.867 -13.384 52.847 1.00 15.57 200 ILE D N 1
ATOM 9633 C CA . ILE D 1 200 ? 39.944 -11.939 53.007 1.00 15.46 200 ILE D CA 1
ATOM 9634 C C . ILE D 1 200 ? 39.017 -11.463 54.137 1.00 15.71 200 ILE D C 1
ATOM 9635 O O . ILE D 1 200 ? 39.429 -10.702 55.002 1.00 16.20 200 ILE D O 1
ATOM 9640 N N . ASP D 1 201 ? 37.773 -11.923 54.138 1.00 16.35 201 ASP D N 1
ATOM 9641 C CA . ASP D 1 201 ? 36.822 -11.488 55.170 1.00 16.80 201 ASP D CA 1
ATOM 9642 C C . ASP D 1 201 ? 37.311 -11.892 56.573 1.00 16.69 201 ASP D C 1
ATOM 9643 O O . ASP D 1 201 ? 37.173 -11.137 57.534 1.00 16.83 201 ASP D O 1
ATOM 9648 N N . GLU D 1 202 ? 37.886 -13.086 56.694 1.00 16.71 202 GLU D N 1
ATOM 9649 C CA . GLU D 1 202 ? 38.352 -13.557 58.005 1.00 16.82 202 GLU D CA 1
ATOM 9650 C C . GLU D 1 202 ? 39.600 -12.789 58.447 1.00 16.49 202 GLU D C 1
ATOM 9651 O O . GLU D 1 202 ? 39.761 -12.460 59.625 1.00 16.65 202 GLU D O 1
ATOM 9657 N N . VAL D 1 203 ? 40.490 -12.498 57.497 1.00 16.27 203 VAL D N 1
ATOM 9658 C CA . VAL D 1 203 ? 41.632 -11.632 57.793 1.00 16.46 203 VAL D CA 1
ATOM 9659 C C . VAL D 1 203 ? 41.182 -10.257 58.299 1.00 17.50 203 VAL D C 1
ATOM 9660 O O . VAL D 1 203 ? 41.687 -9.778 59.301 1.00 16.73 203 VAL D O 1
ATOM 9664 N N . ARG D 1 204 ? 40.181 -9.663 57.652 1.00 18.62 204 ARG D N 1
ATOM 9665 C CA A ARG D 1 204 ? 39.668 -8.357 58.057 0.50 19.32 204 ARG D CA 1
ATOM 9666 C CA B ARG D 1 204 ? 39.698 -8.341 58.059 0.50 19.41 204 ARG D CA 1
ATOM 9667 C C . ARG D 1 204 ? 39.079 -8.362 59.453 1.00 19.65 204 ARG D C 1
ATOM 9668 O O . ARG D 1 204 ? 39.171 -7.375 60.175 1.00 19.93 204 ARG D O 1
ATOM 9683 N N . LYS D 1 205 ? 38.464 -9.477 59.831 1.00 20.04 205 LYS D N 1
ATOM 9684 C CA . LYS D 1 205 ? 37.932 -9.611 61.195 1.00 20.95 205 LYS D CA 1
ATOM 9685 C C . LYS D 1 205 ? 39.054 -9.528 62.227 1.00 20.52 205 LYS D C 1
ATOM 9686 O O . LYS D 1 205 ? 38.823 -9.125 63.372 1.00 20.68 205 LYS D O 1
ATOM 9692 N N . ASN D 1 206 ? 40.271 -9.874 61.803 1.00 19.95 206 ASN D N 1
ATOM 9693 C CA . ASN D 1 206 ? 41.433 -9.989 62.689 1.00 19.70 206 ASN D CA 1
ATOM 9694 C C . ASN D 1 206 ? 42.567 -8.991 62.413 1.00 19.51 206 ASN D C 1
ATOM 9695 O O . ASN D 1 206 ? 43.661 -9.136 62.956 1.00 19.50 206 ASN D O 1
ATOM 9700 N N . TRP D 1 207 ? 42.297 -7.978 61.593 1.00 18.73 207 TRP D N 1
ATOM 9701 C CA . TRP D 1 207 ? 43.328 -7.044 61.126 1.00 18.43 207 TRP D CA 1
ATOM 9702 C C . TRP D 1 207 ? 42.771 -5.632 61.252 1.00 18.69 207 TRP D C 1
ATOM 9703 O O . TRP D 1 207 ? 41.675 -5.371 60.740 1.00 17.96 207 TRP D O 1
ATOM 9714 N N . PRO D 1 208 ? 43.495 -4.719 61.934 1.00 19.69 208 PRO D N 1
ATOM 9715 C CA . PRO D 1 208 ? 42.978 -3.366 62.162 1.00 20.40 208 PRO D CA 1
ATOM 9716 C C . PRO D 1 208 ? 42.581 -2.650 60.883 1.00 20.96 208 PRO D C 1
ATOM 9717 O O . PRO D 1 208 ? 43.310 -2.727 59.886 1.00 20.76 208 PRO D O 1
ATOM 9721 N N . GLU D 1 209 ? 41.444 -1.951 60.917 1.00 21.55 209 GLU D N 1
ATOM 9722 C CA . GLU D 1 209 ? 40.866 -1.326 59.730 1.00 22.58 209 GLU D CA 1
ATOM 9723 C C . GLU D 1 209 ? 41.777 -0.291 59.098 1.00 22.57 209 GLU D C 1
ATOM 9724 O O . GLU D 1 209 ? 41.626 0.020 57.911 1.00 23.60 209 GLU D O 1
ATOM 9727 N N . ASN D 1 210 ? 42.705 0.247 59.886 1.00 22.14 210 ASN D N 1
ATOM 9728 C CA . ASN D 1 210 ? 43.608 1.288 59.405 1.00 22.11 210 ASN D CA 1
ATOM 9729 C C . ASN D 1 210 ? 44.949 0.765 58.868 1.00 20.88 210 ASN D C 1
ATOM 9730 O O . ASN D 1 210 ? 45.847 1.561 58.564 1.00 20.14 210 ASN D O 1
ATOM 9735 N N . LYS D 1 211 ? 45.078 -0.560 58.756 1.00 19.56 211 LYS D N 1
ATOM 9736 C CA . LYS D 1 211 ? 46.258 -1.177 58.153 1.00 18.72 211 LYS D CA 1
ATOM 9737 C C . LYS D 1 211 ? 45.875 -1.829 56.819 1.00 18.13 211 LYS D C 1
ATOM 9738 O O . LYS D 1 211 ? 44.829 -2.453 56.726 1.00 18.47 211 LYS D O 1
ATOM 9744 N N . PRO D 1 212 ? 46.737 -1.700 55.788 1.00 17.57 212 PRO D N 1
ATOM 9745 C CA . PRO D 1 212 ? 46.462 -2.244 54.448 1.00 17.52 212 PRO D CA 1
ATOM 9746 C C . PRO D 1 212 ? 46.445 -3.776 54.367 1.00 15.92 212 PRO D C 1
ATOM 9747 O O . PRO D 1 212 ? 47.163 -4.449 55.115 1.00 15.84 212 PRO D O 1
ATOM 9751 N N . ILE D 1 213 ? 45.650 -4.300 53.436 1.00 15.06 213 ILE D N 1
ATOM 9752 C CA . ILE D 1 213 ? 45.689 -5.691 53.016 1.00 14.72 213 ILE D CA 1
ATOM 9753 C C . ILE D 1 213 ? 46.070 -5.720 51.537 1.00 13.91 213 ILE D C 1
ATOM 9754 O O . ILE D 1 213 ? 45.450 -5.041 50.717 1.00 13.96 213 ILE D O 1
ATOM 9759 N N . PHE D 1 214 ? 47.123 -6.464 51.233 1.00 12.86 214 PHE D N 1
ATOM 9760 C CA . PHE D 1 214 ? 47.525 -6.739 49.863 1.00 12.67 214 PHE D CA 1
ATOM 9761 C C . PHE D 1 214 ? 47.107 -8.161 49.502 1.00 12.57 214 PHE D C 1
ATOM 9762 O O . PHE D 1 214 ? 47.018 -9.055 50.378 1.00 12.42 214 PHE D O 1
ATOM 9770 N N . VAL D 1 215 ? 46.901 -8.415 48.209 1.00 12.53 215 VAL D N 1
ATOM 9771 C CA . VAL D 1 215 ? 46.736 -9.792 47.721 1.00 12.37 215 VAL D CA 1
ATOM 9772 C C . VAL D 1 215 ? 47.693 -10.052 46.563 1.00 13.09 215 VAL D C 1
ATOM 9773 O O . VAL D 1 215 ? 47.710 -9.296 45.601 1.00 12.70 215 VAL D O 1
ATOM 9777 N N . ARG D 1 216 ? 48.505 -11.099 46.654 1.00 12.68 216 ARG D N 1
ATOM 9778 C CA . ARG D 1 216 ? 49.346 -11.489 45.524 1.00 12.35 216 ARG D CA 1
ATOM 9779 C C . ARG D 1 216 ? 48.599 -12.497 44.688 1.00 12.53 216 ARG D C 1
ATOM 9780 O O . ARG D 1 216 ? 48.099 -13.486 45.216 1.00 12.52 216 ARG D O 1
ATOM 9788 N N . VAL D 1 217 ? 48.547 -12.264 43.379 1.00 11.89 217 VAL D N 1
ATOM 9789 C CA . VAL D 1 217 ? 47.861 -13.163 42.453 1.00 12.32 217 VAL D CA 1
ATOM 9790 C C . VAL D 1 217 ? 48.755 -13.592 41.294 1.00 12.67 217 VAL D C 1
ATOM 9791 O O . VAL D 1 217 ? 49.759 -12.937 40.987 1.00 13.47 217 VAL D O 1
ATOM 9795 N N . SER D 1 218 ? 48.372 -14.696 40.668 1.00 12.73 218 SER D N 1
ATOM 9796 C CA . SER D 1 218 ? 48.928 -15.134 39.392 1.00 12.65 218 SER D CA 1
ATOM 9797 C C . SER D 1 218 ? 47.888 -14.790 38.349 1.00 12.79 218 SER D C 1
ATOM 9798 O O . SER D 1 218 ? 46.834 -15.421 38.292 1.00 12.72 218 SER D O 1
ATOM 9801 N N . ALA D 1 219 ? 48.183 -13.780 37.528 1.00 12.15 219 ALA D N 1
ATOM 9802 C CA . ALA D 1 219 ? 47.226 -13.260 36.545 1.00 12.66 219 ALA D CA 1
ATOM 9803 C C . ALA D 1 219 ? 47.108 -14.138 35.298 1.00 13.05 219 ALA D C 1
ATOM 9804 O O . ALA D 1 219 ? 46.252 -13.905 34.446 1.00 13.40 219 ALA D O 1
ATOM 9806 N N . ASP D 1 220 ? 47.974 -15.141 35.166 1.00 13.18 220 ASP D N 1
ATOM 9807 C CA . ASP D 1 220 ? 47.955 -16.004 33.977 1.00 13.84 220 ASP D CA 1
ATOM 9808 C C . ASP D 1 220 ? 48.518 -17.379 34.331 1.00 14.79 220 ASP D C 1
ATOM 9809 O O . ASP D 1 220 ? 49.552 -17.461 34.985 1.00 15.39 220 ASP D O 1
ATOM 9814 N N . ASP D 1 221 ? 47.824 -18.443 33.909 1.00 16.11 221 ASP D N 1
ATOM 9815 C CA . ASP D 1 221 ? 48.314 -19.827 34.054 1.00 16.03 221 ASP D CA 1
ATOM 9816 C C . ASP D 1 221 ? 49.086 -20.259 32.808 1.00 17.05 221 ASP D C 1
ATOM 9817 O O . ASP D 1 221 ? 49.719 -21.300 32.818 1.00 17.30 221 ASP D O 1
ATOM 9822 N N . TYR D 1 222 ? 49.001 -19.462 31.738 1.00 17.07 222 TYR D N 1
ATOM 9823 C CA . TYR D 1 222 ? 49.685 -19.739 30.466 1.00 17.79 222 TYR D CA 1
ATOM 9824 C C . TYR D 1 222 ? 49.247 -21.079 29.870 1.00 19.55 222 TYR D C 1
ATOM 9825 O O . TYR D 1 222 ? 50.037 -21.772 29.206 1.00 19.73 222 TYR D O 1
ATOM 9834 N N . MET D 1 223 ? 47.982 -21.435 30.102 1.00 20.83 223 MET D N 1
ATOM 9835 C CA . MET D 1 223 ? 47.431 -22.711 29.663 1.00 23.01 223 MET D CA 1
ATOM 9836 C C . MET D 1 223 ? 45.962 -22.545 29.357 1.00 22.89 223 MET D C 1
ATOM 9837 O O . MET D 1 223 ? 45.232 -21.957 30.151 1.00 22.58 223 MET D O 1
ATOM 9842 N N . GLU D 1 224 ? 45.535 -23.082 28.214 1.00 22.86 224 GLU D N 1
ATOM 9843 C CA . GLU D 1 224 ? 44.134 -23.024 27.809 1.00 23.18 224 GLU D CA 1
ATOM 9844 C C . GLU D 1 224 ? 43.249 -23.650 28.890 1.00 22.85 224 GLU D C 1
ATOM 9845 O O . GLU D 1 224 ? 43.561 -24.716 29.427 1.00 22.64 224 GLU D O 1
ATOM 9848 N N . GLY D 1 225 ? 42.170 -22.960 29.241 1.00 22.58 225 GLY D N 1
ATOM 9849 C CA . GLY D 1 225 ? 41.290 -23.414 30.318 1.00 22.01 225 GLY D CA 1
ATOM 9850 C C . GLY D 1 225 ? 41.625 -22.878 31.705 1.00 21.96 225 GLY D C 1
ATOM 9851 O O . GLY D 1 225 ? 40.816 -22.996 32.628 1.00 22.93 225 GLY D O 1
ATOM 9852 N N . GLY D 1 226 ? 42.806 -22.283 31.865 1.00 20.45 226 GLY D N 1
ATOM 9853 C CA . GLY D 1 226 ? 43.214 -21.749 33.157 1.00 19.19 226 GLY D CA 1
ATOM 9854 C C . GLY D 1 226 ? 42.950 -20.265 33.305 1.00 18.10 226 GLY D C 1
ATOM 9855 O O . GLY D 1 226 ? 42.266 -19.648 32.484 1.00 18.43 226 GLY D O 1
ATOM 9856 N N . ILE D 1 227 ? 43.514 -19.690 34.360 1.00 16.67 227 ILE D N 1
ATOM 9857 C CA . ILE D 1 227 ? 43.402 -18.269 34.613 1.00 16.02 227 ILE D CA 1
ATOM 9858 C C . ILE D 1 227 ? 44.080 -17.504 33.473 1.00 15.54 227 ILE D C 1
ATOM 9859 O O . ILE D 1 227 ? 45.167 -17.879 33.014 1.00 14.76 227 ILE D O 1
ATOM 9864 N N . ASN D 1 228 ? 43.410 -16.462 32.999 1.00 14.89 228 ASN D N 1
ATOM 9865 C CA . ASN D 1 228 ? 44.003 -15.476 32.098 1.00 14.71 228 ASN D CA 1
ATOM 9866 C C . ASN D 1 228 ? 43.619 -14.087 32.595 1.00 13.97 228 ASN D C 1
ATOM 9867 O O . ASN D 1 228 ? 42.915 -13.963 33.593 1.00 13.02 228 ASN D O 1
ATOM 9872 N N . ILE D 1 229 ? 44.083 -13.040 31.929 1.00 13.89 229 ILE D N 1
ATOM 9873 C CA . ILE D 1 229 ? 43.896 -11.699 32.467 1.00 14.36 229 ILE D CA 1
ATOM 9874 C C . ILE D 1 229 ? 42.410 -11.346 32.624 1.00 14.44 229 ILE D C 1
ATOM 9875 O O . ILE D 1 229 ? 42.025 -10.707 33.606 1.00 14.82 229 ILE D O 1
ATOM 9880 N N . ASP D 1 230 ? 41.583 -11.768 31.671 1.00 14.64 230 ASP D N 1
ATOM 9881 C CA . ASP D 1 230 ? 40.141 -11.521 31.782 1.00 15.22 230 ASP D CA 1
ATOM 9882 C C . ASP D 1 230 ? 39.536 -12.133 33.042 1.00 15.22 230 ASP D C 1
ATOM 9883 O O . ASP D 1 230 ? 38.740 -11.485 33.739 1.00 15.84 230 ASP D O 1
ATOM 9888 N N . MET D 1 231 ? 39.899 -13.381 33.330 1.00 15.10 231 MET D N 1
ATOM 9889 C CA . MET D 1 231 ? 39.397 -14.075 34.509 1.00 14.92 231 MET D CA 1
ATOM 9890 C C . MET D 1 231 ? 39.909 -13.411 35.789 1.00 14.34 231 MET D C 1
ATOM 9891 O O . MET D 1 231 ? 39.165 -13.242 36.757 1.00 13.99 231 MET D O 1
ATOM 9896 N N . MET D 1 232 ? 41.177 -13.000 35.795 1.00 13.76 232 MET D N 1
ATOM 9897 C CA . MET D 1 232 ? 41.707 -12.364 37.004 1.00 13.71 232 MET D CA 1
ATOM 9898 C C . MET D 1 232 ? 41.066 -10.989 37.248 1.00 13.98 232 MET D C 1
ATOM 9899 O O . MET D 1 232 ? 40.817 -10.628 38.388 1.00 14.18 232 MET D O 1
ATOM 9904 N N . VAL D 1 233 ? 40.772 -10.233 36.190 1.00 13.86 233 VAL D N 1
ATOM 9905 C CA . VAL D 1 233 ? 40.031 -8.979 36.348 1.00 14.71 233 VAL D CA 1
ATOM 9906 C C . VAL D 1 233 ? 38.685 -9.240 37.040 1.00 14.82 233 VAL D C 1
ATOM 9907 O O . VAL D 1 233 ? 38.279 -8.498 37.949 1.00 14.52 233 VAL D O 1
ATOM 9911 N N . GLU D 1 234 ? 38.004 -10.299 36.636 1.00 15.67 234 GLU D N 1
ATOM 9912 C CA . GLU D 1 234 ? 36.744 -10.658 37.300 1.00 16.05 234 GLU D CA 1
ATOM 9913 C C . GLU D 1 234 ? 36.959 -10.990 38.785 1.00 15.76 234 GLU D C 1
ATOM 9914 O O . GLU D 1 234 ? 36.196 -10.550 39.638 1.00 15.91 234 GLU D O 1
ATOM 9920 N N . TYR D 1 235 ? 38.008 -11.745 39.112 1.00 14.51 235 TYR D N 1
ATOM 9921 C CA . TYR D 1 235 ? 38.270 -12.042 40.513 1.00 14.25 235 TYR D CA 1
ATOM 9922 C C . TYR D 1 235 ? 38.577 -10.765 41.310 1.00 14.31 235 TYR D C 1
ATOM 9923 O O . TYR D 1 235 ? 38.106 -10.593 42.438 1.00 15.26 235 TYR D O 1
ATOM 9932 N N . ILE D 1 236 ? 39.408 -9.892 40.747 1.00 13.84 236 ILE D N 1
ATOM 9933 C CA . ILE D 1 236 ? 39.787 -8.683 41.460 1.00 14.14 236 ILE D CA 1
ATOM 9934 C C . ILE D 1 236 ? 38.558 -7.782 41.672 1.00 14.49 236 ILE D C 1
ATOM 9935 O O . ILE D 1 236 ? 38.420 -7.168 42.724 1.00 14.30 236 ILE D O 1
ATOM 9940 N N . ASN D 1 237 ? 37.669 -7.714 40.683 1.00 15.09 237 ASN D N 1
ATOM 9941 C CA . ASN D 1 237 ? 36.429 -6.948 40.850 1.00 15.66 237 ASN D CA 1
ATOM 9942 C C . ASN D 1 237 ? 35.583 -7.437 42.032 1.00 16.27 237 ASN D C 1
ATOM 9943 O O . ASN D 1 237 ? 34.870 -6.646 42.659 1.00 16.92 237 ASN D O 1
ATOM 9948 N N . MET D 1 238 ? 35.693 -8.716 42.356 1.00 15.82 238 MET D N 1
ATOM 9949 C CA . MET D 1 238 ? 34.955 -9.293 43.489 1.00 17.09 238 MET D CA 1
ATOM 9950 C C . MET D 1 238 ? 35.522 -8.903 44.851 1.00 17.16 238 MET D C 1
ATOM 9951 O O . MET D 1 238 ? 34.814 -9.006 45.868 1.00 16.92 238 MET D O 1
ATOM 9956 N N . ILE D 1 239 ? 36.811 -8.550 44.887 1.00 17.00 239 ILE D N 1
ATOM 9957 C CA . ILE D 1 239 ? 37.514 -8.264 46.148 1.00 16.79 239 ILE D CA 1
ATOM 9958 C C . ILE D 1 239 ? 38.017 -6.832 46.305 1.00 16.69 239 ILE D C 1
ATOM 9959 O O . ILE D 1 239 ? 38.495 -6.443 47.375 1.00 15.68 239 ILE D O 1
ATOM 9964 N N . LYS D 1 240 ? 37.897 -6.016 45.261 1.00 17.40 240 LYS D N 1
ATOM 9965 C CA . LYS D 1 240 ? 38.569 -4.722 45.278 1.00 18.58 240 LYS D CA 1
ATOM 9966 C C . LYS D 1 240 ? 38.059 -3.730 46.338 1.00 19.02 240 LYS D C 1
ATOM 9967 O O . LYS D 1 240 ? 38.794 -2.846 46.732 1.00 19.34 240 LYS D O 1
ATOM 9973 N N . ASP D 1 241 ? 36.822 -3.887 46.806 1.00 19.72 241 ASP D N 1
ATOM 9974 C CA . ASP D 1 241 ? 36.314 -3.033 47.879 1.00 20.57 241 ASP D CA 1
ATOM 9975 C C . ASP D 1 241 ? 36.763 -3.492 49.276 1.00 20.12 241 ASP D C 1
ATOM 9976 O O . ASP D 1 241 ? 36.457 -2.829 50.267 1.00 21.74 241 ASP D O 1
ATOM 9981 N N . LYS D 1 242 ? 37.476 -4.619 49.350 1.00 19.30 242 LYS D N 1
ATOM 9982 C CA . LYS D 1 242 ? 37.954 -5.190 50.613 1.00 19.14 242 LYS D CA 1
ATOM 9983 C C . LYS D 1 242 ? 39.476 -5.165 50.779 1.00 17.78 242 LYS D C 1
ATOM 9984 O O . LYS D 1 242 ? 39.980 -5.404 51.864 1.00 17.20 242 LYS D O 1
ATOM 9990 N N . VAL D 1 243 ? 40.206 -4.874 49.716 1.00 16.70 243 VAL D N 1
ATOM 9991 C CA . VAL D 1 243 ? 41.665 -4.882 49.782 1.00 15.99 243 VAL D CA 1
ATOM 9992 C C . VAL D 1 243 ? 42.241 -3.646 49.100 1.00 15.65 243 VAL D C 1
ATOM 9993 O O . VAL D 1 243 ? 41.555 -2.952 48.342 1.00 16.48 243 VAL D O 1
ATOM 9997 N N . ASP D 1 244 ? 43.519 -3.389 49.366 1.00 14.52 244 ASP D N 1
ATOM 9998 C CA . ASP D 1 244 ? 44.121 -2.083 49.100 1.00 14.55 244 ASP D CA 1
ATOM 9999 C C . ASP D 1 244 ? 45.069 -2.057 47.910 1.00 13.71 244 ASP D C 1
ATOM 10000 O O . ASP D 1 244 ? 45.270 -1.003 47.313 1.00 14.00 244 ASP D O 1
ATOM 10005 N N . LEU D 1 245 ? 45.665 -3.201 47.586 1.00 12.97 245 LEU D N 1
ATOM 10006 C CA . LEU D 1 245 ? 46.662 -3.269 46.509 1.00 12.12 245 LEU D CA 1
ATOM 10007 C C . LEU D 1 245 ? 46.806 -4.709 46.042 1.00 12.42 245 LEU D C 1
ATOM 10008 O O . LEU D 1 245 ? 46.755 -5.648 46.851 1.00 12.82 245 LEU D O 1
ATOM 10013 N N . ILE D 1 246 ? 46.939 -4.882 44.733 1.00 12.47 246 ILE D N 1
ATOM 10014 C CA . ILE D 1 246 ? 47.134 -6.203 44.143 1.00 11.63 246 ILE D CA 1
ATOM 10015 C C . ILE D 1 246 ? 48.608 -6.301 43.717 1.00 12.01 246 ILE D C 1
ATOM 10016 O O . ILE D 1 246 ? 49.099 -5.520 42.905 1.00 11.28 246 ILE D O 1
ATOM 10021 N N . ASP D 1 247 ? 49.296 -7.268 44.308 1.00 12.74 247 ASP D N 1
ATOM 10022 C CA . ASP D 1 247 ? 50.692 -7.590 44.023 1.00 12.48 247 ASP D CA 1
ATOM 10023 C C . ASP D 1 247 ? 50.656 -8.612 42.877 1.00 12.24 247 ASP D C 1
ATOM 10024 O O . ASP D 1 247 ? 50.347 -9.788 43.075 1.00 12.36 247 ASP D O 1
ATOM 10029 N N . VAL D 1 248 ? 50.956 -8.152 41.663 1.00 12.14 248 VAL D N 1
ATOM 10030 C CA . VAL D 1 248 ? 50.615 -8.907 40.477 1.00 12.85 248 VAL D CA 1
ATOM 10031 C C . VAL D 1 248 ? 51.792 -9.745 39.981 1.00 13.02 248 VAL D C 1
ATOM 10032 O O . VAL D 1 248 ? 52.839 -9.206 39.609 1.00 12.98 248 VAL D O 1
ATOM 10036 N N . SER D 1 249 ? 51.587 -11.056 39.971 1.00 12.63 249 SER D N 1
ATOM 10037 C CA . SER D 1 249 ? 52.551 -12.021 39.440 1.00 12.98 249 SER D CA 1
ATOM 10038 C C . SER D 1 249 ? 51.848 -12.943 38.418 1.00 13.00 249 SER D C 1
ATOM 10039 O O . SER D 1 249 ? 50.789 -12.594 37.875 1.00 12.83 249 SER D O 1
ATOM 10042 N N . SER D 1 250 ? 52.439 -14.096 38.136 1.00 13.05 250 SER D N 1
ATOM 10043 C CA . SER D 1 250 ? 51.894 -15.068 37.191 1.00 13.30 250 SER D CA 1
ATOM 10044 C C . SER D 1 250 ? 52.527 -16.444 37.394 1.00 14.19 250 SER D C 1
ATOM 10045 O O . SER D 1 250 ? 53.567 -16.575 38.037 1.00 14.20 250 SER D O 1
ATOM 10048 N N . GLY D 1 251 ? 51.850 -17.462 36.886 1.00 14.13 251 GLY D N 1
ATOM 10049 C CA . GLY D 1 251 ? 52.374 -18.835 36.847 1.00 14.10 251 GLY D CA 1
ATOM 10050 C C . GLY D 1 251 ? 52.393 -19.575 38.176 1.00 14.19 251 GLY D C 1
ATOM 10051 O O . GLY D 1 251 ? 51.869 -19.100 39.179 1.00 13.48 251 GLY D O 1
ATOM 10052 N N . GLY D 1 252 ? 53.000 -20.761 38.157 1.00 15.16 252 GLY D N 1
ATOM 10053 C CA . GLY D 1 252 ? 53.206 -21.574 39.353 1.00 15.75 252 GLY D CA 1
ATOM 10054 C C . GLY D 1 252 ? 52.276 -22.766 39.505 1.00 16.16 252 GLY D C 1
ATOM 10055 O O . GLY D 1 252 ? 52.593 -23.711 40.243 1.00 16.55 252 GLY D O 1
ATOM 10056 N N . LEU D 1 253 ? 51.117 -22.729 38.844 1.00 16.74 253 LEU D N 1
ATOM 10057 C CA . LEU D 1 253 ? 50.114 -23.767 39.073 1.00 17.00 253 LEU D CA 1
ATOM 10058 C C . LEU D 1 253 ? 50.577 -25.126 38.533 1.00 17.96 253 LEU D C 1
ATOM 10059 O O . LEU D 1 253 ? 50.525 -26.128 39.239 1.00 17.60 253 LEU D O 1
ATOM 10064 N N . LEU D 1 254 ? 51.025 -25.113 37.283 1.00 18.95 254 LEU D N 1
ATOM 10065 C CA . LEU D 1 254 ? 51.564 -26.281 36.585 1.00 19.43 254 LEU D CA 1
ATOM 10066 C C . LEU D 1 254 ? 52.784 -25.835 35.796 1.00 20.72 254 LEU D C 1
ATOM 10067 O O . LEU D 1 254 ? 52.888 -24.659 35.413 1.00 20.60 254 LEU D O 1
ATOM 10072 N N . ASN D 1 255 ? 53.695 -26.774 35.544 1.00 21.84 255 ASN D N 1
ATOM 10073 C CA . ASN D 1 255 ? 54.906 -26.489 34.772 1.00 22.98 255 ASN D CA 1
ATOM 10074 C C . ASN D 1 255 ? 54.521 -26.075 33.359 1.00 23.07 255 ASN D C 1
ATOM 10075 O O . ASN D 1 255 ? 53.798 -26.801 32.662 1.00 22.84 255 ASN D O 1
ATOM 10080 N N . VAL D 1 256 ? 54.964 -24.877 32.980 1.00 23.85 256 VAL D N 1
ATOM 10081 C CA A VAL D 1 256 ? 54.750 -24.335 31.641 0.50 24.10 256 VAL D CA 1
ATOM 10082 C CA B VAL D 1 256 ? 54.756 -24.340 31.638 0.50 24.07 256 VAL D CA 1
ATOM 10083 C C . VAL D 1 256 ? 55.989 -23.553 31.216 1.00 24.53 256 VAL D C 1
ATOM 10084 O O . VAL D 1 256 ? 56.608 -22.876 32.036 1.00 24.55 256 VAL D O 1
ATOM 10091 N N . ASP D 1 257 ? 56.340 -23.661 29.938 1.00 25.36 257 ASP D N 1
ATOM 10092 C CA . ASP D 1 257 ? 57.484 -22.948 29.373 1.00 26.40 257 ASP D CA 1
ATOM 10093 C C . ASP D 1 257 ? 57.018 -21.566 28.991 1.00 25.89 257 ASP D C 1
ATOM 10094 O O . ASP D 1 257 ? 56.235 -21.423 28.049 1.00 27.79 257 ASP D O 1
ATOM 10099 N N . ILE D 1 258 ? 57.482 -20.540 29.687 1.00 24.53 258 ILE D N 1
ATOM 10100 C CA . ILE D 1 258 ? 57.097 -19.192 29.293 1.00 23.54 258 ILE D CA 1
ATOM 10101 C C . ILE D 1 258 ? 58.274 -18.300 28.959 1.00 21.80 258 ILE D C 1
ATOM 10102 O O . ILE D 1 258 ? 59.398 -18.519 29.400 1.00 21.33 258 ILE D O 1
ATOM 10107 N N . ASN D 1 259 ? 57.967 -17.290 28.157 1.00 20.46 259 ASN D N 1
ATOM 10108 C CA A ASN D 1 259 ? 58.958 -16.313 27.719 0.50 19.61 259 ASN D CA 1
ATOM 10109 C CA B ASN D 1 259 ? 58.935 -16.323 27.715 0.50 19.65 259 ASN D CA 1
ATOM 10110 C C . ASN D 1 259 ? 59.340 -15.405 28.872 1.00 18.72 259 ASN D C 1
ATOM 10111 O O . ASN D 1 259 ? 58.521 -14.654 29.366 1.00 18.08 259 ASN D O 1
ATOM 10120 N N . LEU D 1 260 ? 60.593 -15.485 29.300 1.00 17.32 260 LEU D N 1
ATOM 10121 C CA . LEU D 1 260 ? 61.086 -14.650 30.395 1.00 16.52 260 LEU D CA 1
ATOM 10122 C C . LEU D 1 260 ? 61.949 -13.509 29.852 1.00 15.62 260 LEU D C 1
ATOM 10123 O O . LEU D 1 260 ? 62.825 -13.736 29.022 1.00 16.78 260 LEU D O 1
ATOM 10128 N N . TYR D 1 261 ? 61.691 -12.295 30.338 1.00 14.10 261 TYR D N 1
ATOM 10129 C CA . TYR D 1 261 ? 62.394 -11.075 29.921 1.00 12.81 261 TYR D CA 1
ATOM 10130 C C . TYR D 1 261 ? 62.088 -9.978 30.938 1.00 12.17 261 TYR D C 1
ATOM 10131 O O . TYR D 1 261 ? 61.160 -10.113 31.714 1.00 11.28 261 TYR D O 1
ATOM 10140 N N . PRO D 1 262 ? 62.860 -8.885 30.942 1.00 12.19 262 PRO D N 1
ATOM 10141 C CA . PRO D 1 262 ? 62.588 -7.838 31.907 1.00 12.07 262 PRO D CA 1
ATOM 10142 C C . PRO D 1 262 ? 61.176 -7.258 31.774 1.00 11.40 262 PRO D C 1
ATOM 10143 O O . PRO D 1 262 ? 60.740 -6.879 30.664 1.00 12.00 262 PRO D O 1
ATOM 10147 N N . GLY D 1 263 ? 60.459 -7.206 32.891 1.00 11.48 263 GLY D N 1
ATOM 10148 C CA . GLY D 1 263 ? 59.109 -6.676 32.882 1.00 11.38 263 GLY D CA 1
ATOM 10149 C C . GLY D 1 263 ? 58.040 -7.569 32.274 1.00 11.97 263 GLY D C 1
ATOM 10150 O O . GLY D 1 263 ? 56.962 -7.074 31.910 1.00 11.70 263 GLY D O 1
ATOM 10151 N N . TYR D 1 264 ? 58.291 -8.881 32.233 1.00 11.85 264 TYR D N 1
ATOM 10152 C CA . TYR D 1 264 ? 57.363 -9.838 31.624 1.00 12.37 264 TYR D CA 1
ATOM 10153 C C . TYR D 1 264 ? 56.008 -9.952 32.328 1.00 12.17 264 TYR D C 1
ATOM 10154 O O . TYR D 1 264 ? 55.086 -10.495 31.733 1.00 12.89 264 TYR D O 1
ATOM 10163 N N . GLN D 1 265 ? 55.891 -9.429 33.544 1.00 12.47 265 GLN D N 1
ATOM 10164 C CA . GLN D 1 265 ? 54.597 -9.382 34.250 1.00 12.31 265 GLN D CA 1
ATOM 10165 C C . GLN D 1 265 ? 54.022 -7.972 34.409 1.00 12.18 265 GLN D C 1
ATOM 10166 O O . GLN D 1 265 ? 52.963 -7.812 35.022 1.00 11.89 265 GLN D O 1
ATOM 10172 N N . VAL D 1 266 ? 54.699 -6.961 33.867 1.00 12.24 266 VAL D N 1
ATOM 10173 C CA . VAL D 1 266 ? 54.262 -5.579 34.026 1.00 11.70 266 VAL D CA 1
ATOM 10174 C C . VAL D 1 266 ? 52.918 -5.301 33.342 1.00 12.08 266 VAL D C 1
ATOM 10175 O O . VAL D 1 266 ? 52.103 -4.568 33.886 1.00 12.06 266 VAL D O 1
ATOM 10179 N N . LYS D 1 267 ? 52.673 -5.894 32.184 1.00 12.60 267 LYS D N 1
ATOM 10180 C CA . LYS D 1 267 ? 51.384 -5.644 31.487 1.00 13.81 267 LYS D CA 1
ATOM 10181 C C . LYS D 1 267 ? 50.194 -6.152 32.294 1.00 13.24 267 LYS D C 1
ATOM 10182 O O . LYS D 1 267 ? 49.126 -5.546 32.255 1.00 14.13 267 LYS D O 1
ATOM 10188 N N . TYR D 1 268 ? 50.363 -7.232 33.049 1.00 12.40 268 TYR D N 1
ATOM 10189 C CA . TYR D 1 268 ? 49.284 -7.693 33.940 1.00 12.02 268 TYR D CA 1
ATOM 10190 C C . TYR D 1 268 ? 49.028 -6.674 35.045 1.00 11.93 268 TYR D C 1
ATOM 10191 O O . TYR D 1 268 ? 47.896 -6.395 35.410 1.00 12.37 268 TYR D O 1
ATOM 10200 N N . ALA D 1 269 ? 50.102 -6.143 35.615 1.00 11.50 269 ALA D N 1
ATOM 10201 C CA . ALA D 1 269 ? 49.990 -5.118 36.640 1.00 12.01 269 ALA D CA 1
ATOM 10202 C C . ALA D 1 269 ? 49.278 -3.856 36.155 1.00 12.85 269 ALA D C 1
ATOM 10203 O O . ALA D 1 269 ? 48.432 -3.307 36.863 1.00 12.63 269 ALA D O 1
ATOM 10205 N N . GLU D 1 270 ? 49.639 -3.381 34.973 1.00 13.44 270 GLU D N 1
ATOM 10206 C CA . GLU D 1 270 ? 49.002 -2.196 34.427 1.00 14.52 270 GLU D CA 1
ATOM 10207 C C . GLU D 1 270 ? 47.550 -2.469 34.074 1.00 13.88 270 GLU D C 1
ATOM 10208 O O . GLU D 1 270 ? 46.678 -1.611 34.298 1.00 14.51 270 GLU D O 1
ATOM 10214 N N . THR D 1 271 ? 47.295 -3.640 33.520 1.00 13.32 271 THR D N 1
ATOM 10215 C CA . THR D 1 271 ? 45.944 -3.996 33.060 1.00 13.54 271 THR D CA 1
ATOM 10216 C C . THR D 1 271 ? 44.967 -4.111 34.228 1.00 13.77 271 THR D C 1
ATOM 10217 O O . THR D 1 271 ? 43.838 -3.610 34.171 1.00 14.49 271 THR D O 1
ATOM 10221 N N . ILE D 1 272 ? 45.407 -4.737 35.313 1.00 13.25 272 ILE D N 1
ATOM 10222 C CA . ILE D 1 272 ? 44.584 -4.814 36.522 1.00 12.67 272 ILE D CA 1
ATOM 10223 C C . ILE D 1 272 ? 44.363 -3.430 37.149 1.00 12.80 272 ILE D C 1
ATOM 10224 O O . ILE D 1 272 ? 43.244 -3.108 37.579 1.00 12.24 272 ILE D O 1
ATOM 10229 N N . LYS D 1 273 ? 45.405 -2.598 37.162 1.00 12.90 273 LYS D N 1
ATOM 10230 C CA . LYS D 1 273 ? 45.331 -1.248 37.731 1.00 13.64 273 LYS D CA 1
ATOM 10231 C C . LYS D 1 273 ? 44.253 -0.417 37.040 1.00 14.18 273 LYS D C 1
ATOM 10232 O O . LYS D 1 273 ? 43.421 0.238 37.697 1.00 13.83 273 LYS D O 1
ATOM 10238 N N . LYS D 1 274 ? 44.246 -0.487 35.708 1.00 14.34 274 LYS D N 1
ATOM 10239 C CA . LYS D 1 274 ? 43.358 0.347 34.906 1.00 15.48 274 LYS D CA 1
ATOM 10240 C C . LYS D 1 274 ? 41.949 -0.245 34.822 1.00 14.93 274 LYS D C 1
ATOM 10241 O O . LYS D 1 274 ? 40.954 0.481 35.021 1.00 16.10 274 LYS D O 1
ATOM 10247 N N . ARG D 1 275 ? 41.838 -1.544 34.549 1.00 13.51 275 ARG D N 1
ATOM 10248 C CA . ARG D 1 275 ? 40.512 -2.168 34.399 1.00 13.90 275 ARG D CA 1
ATOM 10249 C C . ARG D 1 275 ? 39.738 -2.312 35.710 1.00 14.25 275 ARG D C 1
ATOM 10250 O O . ARG D 1 275 ? 38.497 -2.293 35.702 1.00 15.09 275 ARG D O 1
ATOM 10258 N N . CYS D 1 276 ? 40.449 -2.456 36.830 1.00 14.14 276 CYS D N 1
ATOM 10259 C CA . CYS D 1 276 ? 39.811 -2.625 38.150 1.00 15.14 276 CYS D CA 1
ATOM 10260 C C . CYS D 1 276 ? 39.850 -1.383 39.028 1.00 15.45 276 CYS D C 1
ATOM 10261 O O . CYS D 1 276 ? 39.195 -1.353 40.075 1.00 16.75 276 CYS D O 1
ATOM 10264 N N . ASN D 1 277 ? 40.598 -0.369 38.592 1.00 15.43 277 ASN D N 1
ATOM 10265 C CA . ASN D 1 277 ? 40.808 0.862 39.336 1.00 15.92 277 ASN D CA 1
ATOM 10266 C C . ASN D 1 277 ? 41.274 0.574 40.754 1.00 15.17 277 ASN D C 1
ATOM 10267 O O . ASN D 1 277 ? 40.637 0.946 41.747 1.00 15.67 277 ASN D O 1
ATOM 10272 N N . ILE D 1 278 ? 42.409 -0.106 40.840 1.00 14.38 278 ILE D N 1
ATOM 10273 C CA . ILE D 1 278 ? 42.978 -0.497 42.123 1.00 13.79 278 ILE D CA 1
ATOM 10274 C C . ILE D 1 278 ? 44.490 -0.324 42.024 1.00 13.49 278 ILE D C 1
ATOM 10275 O O . ILE D 1 278 ? 45.064 -0.424 40.939 1.00 13.82 278 ILE D O 1
ATOM 10280 N N A LYS D 1 279 ? 45.134 -0.056 43.154 0.50 12.32 279 LYS D N 1
ATOM 10281 N N B LYS D 1 279 ? 45.135 -0.036 43.152 0.50 12.54 279 LYS D N 1
ATOM 10282 C CA A LYS D 1 279 ? 46.592 0.021 43.185 0.50 12.11 279 LYS D CA 1
ATOM 10283 C CA B LYS D 1 279 ? 46.597 0.025 43.186 0.50 12.54 279 LYS D CA 1
ATOM 10284 C C A LYS D 1 279 ? 47.226 -1.337 42.886 0.50 11.57 279 LYS D C 1
ATOM 10285 C C B LYS D 1 279 ? 47.217 -1.336 42.870 0.50 11.79 279 LYS D C 1
ATOM 10286 O O A LYS D 1 279 ? 46.689 -2.389 43.262 0.50 10.61 279 LYS D O 1
ATOM 10287 O O B LYS D 1 279 ? 46.666 -2.388 43.226 0.50 10.87 279 LYS D O 1
ATOM 10298 N N . THR D 1 280 ? 48.377 -1.320 42.218 1.00 11.17 280 THR D N 1
ATOM 10299 C CA . THR D 1 280 ? 49.083 -2.566 41.923 1.00 11.38 280 THR D CA 1
ATOM 10300 C C . THR D 1 280 ? 50.575 -2.407 42.121 1.00 10.73 280 THR D C 1
ATOM 10301 O O . THR D 1 280 ? 51.089 -1.288 42.136 1.00 11.40 280 THR D O 1
ATOM 10305 N N . SER D 1 281 ? 51.227 -3.548 42.352 1.00 10.58 281 SER D N 1
ATOM 10306 C CA A SER D 1 281 ? 52.674 -3.618 42.307 0.50 10.50 281 SER D CA 1
ATOM 10307 C CA B SER D 1 281 ? 52.675 -3.659 42.340 0.50 11.22 281 SER D CA 1
ATOM 10308 C C . SER D 1 281 ? 53.094 -4.508 41.141 1.00 10.83 281 SER D C 1
ATOM 10309 O O . SER D 1 281 ? 52.419 -5.504 40.809 1.00 11.84 281 SER D O 1
ATOM 10314 N N . ALA D 1 282 ? 54.204 -4.128 40.508 1.00 11.34 282 ALA D N 1
ATOM 10315 C CA . ALA D 1 282 ? 54.796 -4.893 39.408 1.00 11.19 282 ALA D CA 1
ATOM 10316 C C . ALA D 1 282 ? 56.026 -5.622 39.905 1.00 10.63 282 ALA D C 1
ATOM 10317 O O . ALA D 1 282 ? 56.763 -5.084 40.711 1.00 11.91 282 ALA D O 1
ATOM 10319 N N . VAL D 1 283 ? 56.240 -6.830 39.402 1.00 10.18 283 VAL D N 1
ATOM 10320 C CA . VAL D 1 283 ? 57.420 -7.641 39.741 1.00 10.69 283 VAL D CA 1
ATOM 10321 C C . VAL D 1 283 ? 57.799 -8.559 38.587 1.00 10.65 283 VAL D C 1
ATOM 10322 O O . VAL D 1 283 ? 56.949 -8.954 37.806 1.00 11.13 283 VAL D O 1
ATOM 10326 N N . GLY D 1 284 ? 59.096 -8.871 38.457 1.00 10.21 284 GLY D N 1
ATOM 10327 C CA . GLY D 1 284 ? 59.560 -9.873 37.510 1.00 10.85 284 GLY D CA 1
ATOM 10328 C C . GLY D 1 284 ? 60.662 -9.382 36.611 1.00 11.06 284 GLY D C 1
ATOM 10329 O O . GLY D 1 284 ? 60.398 -8.682 35.626 1.00 11.14 284 GLY D O 1
ATOM 10330 N N . LEU D 1 285 ? 61.894 -9.744 36.961 1.00 11.81 285 LEU D N 1
ATOM 10331 C CA . LEU D 1 285 ? 63.090 -9.423 36.185 1.00 11.65 285 LEU D CA 1
ATOM 10332 C C . LEU D 1 285 ? 63.338 -7.915 35.986 1.00 11.66 285 LEU D C 1
ATOM 10333 O O . LEU D 1 285 ? 63.941 -7.499 34.972 1.00 12.58 285 LEU D O 1
ATOM 10338 N N . ILE D 1 286 ? 62.943 -7.120 36.975 1.00 11.24 286 ILE D N 1
ATOM 10339 C CA . ILE D 1 286 ? 63.227 -5.690 37.008 1.00 11.41 286 ILE D CA 1
ATOM 10340 C C . ILE D 1 286 ? 64.486 -5.519 37.837 1.00 11.57 286 ILE D C 1
ATOM 10341 O O . ILE D 1 286 ? 64.528 -5.929 39.010 1.00 11.80 286 ILE D O 1
ATOM 10346 N N . THR D 1 287 ? 65.511 -4.908 37.246 1.00 11.23 287 THR D N 1
ATOM 10347 C CA . THR D 1 287 ? 66.760 -4.682 37.978 1.00 11.35 287 THR D CA 1
ATOM 10348 C C . THR D 1 287 ? 67.339 -3.275 37.917 1.00 11.72 287 THR D C 1
ATOM 10349 O O . THR D 1 287 ? 68.217 -2.936 38.722 1.00 11.50 287 THR D O 1
ATOM 10353 N N . THR D 1 288 ? 66.906 -2.464 36.944 1.00 12.05 288 THR D N 1
ATOM 10354 C CA . THR D 1 288 ? 67.461 -1.135 36.752 1.00 12.65 288 THR D CA 1
ATOM 10355 C C . THR D 1 288 ? 66.559 -0.028 37.286 1.00 12.17 288 THR D C 1
ATOM 10356 O O . THR D 1 288 ? 65.323 -0.110 37.237 1.00 12.22 288 THR D O 1
ATOM 10360 N N . GLN D 1 289 ? 67.195 1.040 37.752 1.00 12.45 289 GLN D N 1
ATOM 10361 C CA . GLN D 1 289 ? 66.483 2.246 38.102 1.00 13.19 289 GLN D CA 1
ATOM 10362 C C . GLN D 1 289 ? 65.706 2.759 36.891 1.00 12.76 289 GLN D C 1
ATOM 10363 O O . GLN D 1 289 ? 64.592 3.260 37.041 1.00 12.02 289 GLN D O 1
ATOM 10369 N N . GLU D 1 290 ? 66.287 2.616 35.695 1.00 13.03 290 GLU D N 1
ATOM 10370 C CA . GLU D 1 290 ? 65.629 3.120 34.484 1.00 11.91 290 GLU D CA 1
ATOM 10371 C C . GLU D 1 290 ? 64.264 2.460 34.264 1.00 11.28 290 GLU D C 1
ATOM 10372 O O . GLU D 1 290 ? 63.262 3.140 34.065 1.00 12.10 290 GLU D O 1
ATOM 10378 N N . LEU D 1 291 ? 64.213 1.127 34.276 1.00 11.07 291 LEU D N 1
ATOM 10379 C CA . LEU D 1 291 ? 62.940 0.432 34.064 1.00 10.93 291 LEU D CA 1
ATOM 10380 C C . LEU D 1 291 ? 61.981 0.698 35.228 1.00 10.93 291 LEU D C 1
ATOM 10381 O O . LEU D 1 291 ? 60.786 0.858 35.025 1.00 11.45 291 LEU D O 1
ATOM 10386 N N . ALA D 1 292 ? 62.494 0.734 36.463 1.00 11.36 292 ALA D N 1
ATOM 10387 C CA . ALA D 1 292 ? 61.638 1.029 37.622 1.00 11.41 292 ALA D CA 1
ATOM 10388 C C . ALA D 1 292 ? 60.950 2.389 37.448 1.00 11.41 292 ALA D C 1
ATOM 10389 O O . ALA D 1 292 ? 59.745 2.526 37.662 1.00 11.17 292 ALA D O 1
ATOM 10391 N N . GLU D 1 293 ? 61.738 3.392 37.048 1.00 11.59 293 GLU D N 1
ATOM 10392 C CA . GLU D 1 293 ? 61.227 4.741 36.801 1.00 12.74 293 GLU D CA 1
ATOM 10393 C C . GLU D 1 293 ? 60.202 4.801 35.675 1.00 11.74 293 GLU D C 1
ATOM 10394 O O . GLU D 1 293 ? 59.201 5.513 35.789 1.00 12.99 293 GLU D O 1
ATOM 10400 N N . GLU D 1 294 ? 60.453 4.076 34.582 1.00 11.11 294 GLU D N 1
ATOM 10401 C CA . GLU D 1 294 ? 59.516 4.014 33.460 1.00 10.42 294 GLU D CA 1
ATOM 10402 C C . GLU D 1 294 ? 58.177 3.442 33.903 1.00 10.49 294 GLU D C 1
ATOM 10403 O O . GLU D 1 294 ? 57.102 3.982 33.580 1.00 11.59 294 GLU D O 1
ATOM 10409 N N . ILE D 1 295 ? 58.231 2.355 34.684 1.00 10.67 295 ILE D N 1
ATOM 10410 C CA . ILE D 1 295 ? 57.024 1.697 35.165 1.00 11.22 295 ILE D CA 1
ATOM 10411 C C . ILE D 1 295 ? 56.175 2.668 35.990 1.00 11.41 295 ILE D C 1
ATOM 10412 O O . ILE D 1 295 ? 54.961 2.768 35.795 1.00 11.93 295 ILE D O 1
ATOM 10417 N N . LEU D 1 296 ? 56.811 3.374 36.909 1.00 11.78 296 LEU D N 1
ATOM 10418 C CA . LEU D 1 296 ? 56.082 4.283 37.802 1.00 11.97 296 LEU D CA 1
ATOM 10419 C C . LEU D 1 296 ? 55.582 5.519 37.057 1.00 12.55 296 LEU D C 1
ATOM 10420 O O . LEU D 1 296 ? 54.425 5.935 37.235 1.00 12.12 296 LEU D O 1
ATOM 10425 N N . SER D 1 297 ? 56.436 6.079 36.198 1.00 12.42 297 SER D N 1
ATOM 10426 C CA . SER D 1 297 ? 56.132 7.334 35.511 1.00 12.92 297 SER D CA 1
ATOM 10427 C C . SER D 1 297 ? 55.060 7.176 34.451 1.00 13.32 297 SER D C 1
ATOM 10428 O O . SER D 1 297 ? 54.262 8.101 34.213 1.00 13.23 297 SER D O 1
ATOM 10431 N N . ASN D 1 298 ? 55.060 6.020 33.783 1.00 12.89 298 ASN D N 1
ATOM 10432 C CA . ASN D 1 298 ? 54.001 5.667 32.823 1.00 13.51 298 ASN D CA 1
ATOM 10433 C C . ASN D 1 298 ? 52.746 5.071 33.485 1.00 13.89 298 ASN D C 1
ATOM 10434 O O . ASN D 1 298 ? 51.849 4.571 32.798 1.00 13.85 298 ASN D O 1
ATOM 10439 N N A GLU D 1 299 ? 52.701 5.129 34.816 0.50 14.19 299 GLU D N 1
ATOM 10440 N N B GLU D 1 299 ? 52.700 5.128 34.816 0.50 14.20 299 GLU D N 1
ATOM 10441 C CA A GLU D 1 299 ? 51.528 4.721 35.589 0.50 15.44 299 GLU D CA 1
ATOM 10442 C CA B GLU D 1 299 ? 51.526 4.720 35.588 0.50 15.45 299 GLU D CA 1
ATOM 10443 C C A GLU D 1 299 ? 51.127 3.272 35.343 0.50 14.64 299 GLU D C 1
ATOM 10444 C C B GLU D 1 299 ? 51.125 3.270 35.340 0.50 14.66 299 GLU D C 1
ATOM 10445 O O A GLU D 1 299 ? 49.941 2.928 35.299 0.50 15.31 299 GLU D O 1
ATOM 10446 O O B GLU D 1 299 ? 49.940 2.925 35.293 0.50 15.32 299 GLU D O 1
ATOM 10454 N N . ARG D 1 300 ? 52.127 2.406 35.225 1.00 13.65 300 ARG D N 1
ATOM 10455 C CA A ARG D 1 300 ? 51.886 0.994 34.990 0.50 13.29 300 ARG D CA 1
ATOM 10456 C CA B ARG D 1 300 ? 51.895 0.994 34.987 0.50 13.44 300 ARG D CA 1
ATOM 10457 C C . ARG D 1 300 ? 51.702 0.219 36.297 1.00 12.95 300 ARG D C 1
ATOM 10458 O O . ARG D 1 300 ? 51.175 -0.886 36.298 1.00 13.18 300 ARG D O 1
ATOM 10473 N N . ALA D 1 301 ? 52.142 0.822 37.397 1.00 12.19 301 ALA D N 1
ATOM 10474 C CA . ALA D 1 301 ? 52.012 0.242 38.720 1.00 11.58 301 ALA D CA 1
ATOM 10475 C C . ALA D 1 301 ? 52.289 1.320 39.744 1.00 11.45 301 ALA D C 1
ATOM 10476 O O . ALA D 1 301 ? 52.850 2.373 39.417 1.00 12.02 301 ALA D O 1
ATOM 10478 N N . ASP D 1 302 ? 51.892 1.059 40.985 1.00 10.41 302 ASP D N 1
ATOM 10479 C CA . ASP D 1 302 ? 52.068 2.018 42.078 1.00 10.61 302 ASP D CA 1
ATOM 10480 C C . ASP D 1 302 ? 53.344 1.756 42.896 1.00 11.21 302 ASP D C 1
ATOM 10481 O O . ASP D 1 302 ? 53.901 2.657 43.521 1.00 11.51 302 ASP D O 1
ATOM 10486 N N . LEU D 1 303 ? 53.742 0.489 42.933 1.00 10.83 303 LEU D N 1
ATOM 10487 C CA . LEU D 1 303 ? 54.985 0.049 43.570 1.00 11.00 303 LEU D CA 1
ATOM 10488 C C . LEU D 1 303 ? 55.744 -0.829 42.587 1.00 10.91 303 LEU D C 1
ATOM 10489 O O . LEU D 1 303 ? 55.137 -1.506 41.744 1.00 10.49 303 LEU D O 1
ATOM 10494 N N . VAL D 1 304 ? 57.070 -0.801 42.695 1.00 10.27 304 VAL D N 1
ATOM 10495 C CA . VAL D 1 304 ? 57.932 -1.714 41.970 1.00 10.76 304 VAL D CA 1
ATOM 10496 C C . VAL D 1 304 ? 58.556 -2.656 42.983 1.00 10.69 304 VAL D C 1
ATOM 10497 O O . VAL D 1 304 ? 59.194 -2.214 43.926 1.00 11.47 304 VAL D O 1
ATOM 10501 N N . ALA D 1 305 ? 58.337 -3.948 42.769 1.00 10.83 305 ALA D N 1
ATOM 10502 C CA . ALA D 1 305 ? 58.911 -4.976 43.633 1.00 11.18 305 ALA D CA 1
ATOM 10503 C C . ALA D 1 305 ? 60.170 -5.556 43.008 1.00 10.79 305 ALA D C 1
ATOM 10504 O O . ALA D 1 305 ? 60.188 -5.925 41.834 1.00 11.18 305 ALA D O 1
ATOM 10506 N N . LEU D 1 306 ? 61.226 -5.628 43.810 1.00 11.18 306 LEU D N 1
ATOM 10507 C CA . LEU D 1 306 ? 62.477 -6.221 43.393 1.00 11.41 306 LEU D CA 1
ATOM 10508 C C . LEU D 1 306 ? 62.707 -7.478 44.259 1.00 11.17 306 LEU D C 1
ATOM 10509 O O . LEU D 1 306 ? 62.604 -7.408 45.490 1.00 11.55 306 LEU D O 1
ATOM 10514 N N . GLY D 1 307 ? 63.001 -8.588 43.609 1.00 11.94 307 GLY D N 1
ATOM 10515 C CA . GLY D 1 307 ? 63.359 -9.823 44.287 1.00 11.69 307 GLY D CA 1
ATOM 10516 C C . GLY D 1 307 ? 64.857 -10.069 44.193 1.00 11.90 307 GLY D C 1
ATOM 10517 O O . GLY D 1 307 ? 65.635 -9.587 45.015 1.00 10.95 307 GLY D O 1
ATOM 10518 N N . ARG D 1 308 ? 65.256 -10.809 43.171 1.00 11.51 308 ARG D N 1
ATOM 10519 C CA . ARG D 1 308 ? 66.652 -11.199 43.015 1.00 11.93 308 ARG D CA 1
ATOM 10520 C C . ARG D 1 308 ? 67.637 -10.035 43.025 1.00 11.86 308 ARG D C 1
ATOM 10521 O O . ARG D 1 308 ? 68.739 -10.165 43.564 1.00 11.66 308 ARG D O 1
ATOM 10529 N N . GLU D 1 309 ? 67.257 -8.884 42.462 1.00 11.94 309 GLU D N 1
ATOM 10530 C CA . GLU D 1 309 ? 68.172 -7.737 42.510 1.00 12.29 309 GLU D CA 1
ATOM 10531 C C . GLU D 1 309 ? 68.526 -7.336 43.947 1.00 12.46 309 GLU D C 1
ATOM 10532 O O . GLU D 1 309 ? 69.667 -6.952 44.215 1.00 13.02 309 GLU D O 1
ATOM 10538 N N . LEU D 1 310 ? 67.569 -7.432 44.875 1.00 11.57 310 LEU D N 1
ATOM 10539 C CA . LEU D 1 310 ? 67.831 -7.060 46.276 1.00 12.07 310 LEU D CA 1
ATOM 10540 C C . LEU D 1 310 ? 68.573 -8.157 47.031 1.00 12.57 310 LEU D C 1
ATOM 10541 O O . LEU D 1 310 ? 69.113 -7.895 48.097 1.00 13.31 310 LEU D O 1
ATOM 10546 N N . LEU D 1 311 ? 68.624 -9.364 46.479 1.00 13.06 311 LEU D N 1
ATOM 10547 C CA . LEU D 1 311 ? 69.487 -10.428 47.060 1.00 13.52 311 LEU D CA 1
ATOM 10548 C C . LEU D 1 311 ? 70.942 -10.138 46.732 1.00 14.26 311 LEU D C 1
ATOM 10549 O O . LEU D 1 311 ? 71.786 -10.161 47.628 1.00 15.10 311 LEU D O 1
ATOM 10554 N N . ARG D 1 312 ? 71.227 -9.827 45.463 1.00 14.57 312 ARG D N 1
ATOM 10555 C CA . ARG D 1 312 ? 72.601 -9.534 45.031 1.00 15.49 312 ARG D CA 1
ATOM 10556 C C . ARG D 1 312 ? 73.068 -8.102 45.364 1.00 14.27 312 ARG D C 1
ATOM 10557 O O . ARG D 1 312 ? 74.281 -7.867 45.488 1.00 14.41 312 ARG D O 1
ATOM 10565 N N . ASN D 1 313 ? 72.129 -7.163 45.480 1.00 13.66 313 ASN D N 1
ATOM 10566 C CA . ASN D 1 313 ? 72.418 -5.736 45.555 1.00 13.59 313 ASN D CA 1
ATOM 10567 C C . ASN D 1 313 ? 71.528 -5.079 46.619 1.00 13.67 313 ASN D C 1
ATOM 10568 O O . ASN D 1 313 ? 70.597 -4.328 46.300 1.00 13.18 313 ASN D O 1
ATOM 10573 N N . PRO D 1 314 ? 71.779 -5.392 47.902 1.00 13.20 314 PRO D N 1
ATOM 10574 C CA . PRO D 1 314 ? 70.842 -4.994 48.953 1.00 12.92 314 PRO D CA 1
ATOM 10575 C C . PRO D 1 314 ? 70.668 -3.491 49.166 1.00 12.82 314 PRO D C 1
ATOM 10576 O O . PRO D 1 314 ? 69.655 -3.063 49.743 1.00 12.56 314 PRO D O 1
ATOM 10580 N N . TYR D 1 315 ? 71.650 -2.690 48.735 1.00 12.82 315 TYR D N 1
ATOM 10581 C CA . TYR D 1 315 ? 71.596 -1.239 48.929 1.00 12.52 315 TYR D CA 1
ATOM 10582 C C . TYR D 1 315 ? 71.175 -0.493 47.650 1.00 12.54 315 TYR D C 1
ATOM 10583 O O . TYR D 1 315 ? 71.438 0.703 47.497 1.00 13.19 315 TYR D O 1
ATOM 10592 N N . TRP D 1 316 ? 70.492 -1.213 46.764 1.00 12.34 316 TRP D N 1
ATOM 10593 C CA . TRP D 1 316 ? 70.006 -0.653 45.483 1.00 12.38 316 TRP D CA 1
ATOM 10594 C C . TRP D 1 316 ? 69.363 0.714 45.656 1.00 12.60 316 TRP D C 1
ATOM 10595 O O . TRP D 1 316 ? 69.617 1.626 44.870 1.00 12.48 316 TRP D O 1
ATOM 10606 N N . VAL D 1 317 ? 68.515 0.867 46.670 1.00 12.34 317 VAL D N 1
ATOM 10607 C CA . VAL D 1 317 ? 67.813 2.147 46.873 1.00 11.99 317 VAL D CA 1
ATOM 10608 C C . VAL D 1 317 ? 68.790 3.269 47.246 1.00 12.46 317 VAL D C 1
ATOM 10609 O O . VAL D 1 317 ? 68.706 4.375 46.726 1.00 12.16 317 VAL D O 1
ATOM 10613 N N . LEU D 1 318 ? 69.749 2.977 48.116 1.00 13.06 318 LEU D N 1
ATOM 10614 C CA . LEU D 1 318 ? 70.705 4.006 48.532 1.00 13.48 318 LEU D CA 1
ATOM 10615 C C . LEU D 1 318 ? 71.418 4.556 47.308 1.00 14.28 318 LEU D C 1
ATOM 10616 O O . LEU D 1 318 ? 71.663 5.749 47.223 1.00 15.31 318 LEU D O 1
ATOM 10621 N N . HIS D 1 319 ? 71.727 3.678 46.359 1.00 15.21 319 HIS D N 1
ATOM 10622 C CA . HIS D 1 319 ? 72.456 4.071 45.155 1.00 16.30 319 HIS D CA 1
ATOM 10623 C C . HIS D 1 319 ? 71.652 5.041 44.277 1.00 16.78 319 HIS D C 1
ATOM 10624 O O . HIS D 1 319 ? 72.233 5.740 43.430 1.00 18.63 319 HIS D O 1
ATOM 10631 N N . THR D 1 320 ? 70.334 5.104 44.478 1.00 16.76 320 THR D N 1
ATOM 10632 C CA . THR D 1 320 ? 69.480 6.028 43.727 1.00 17.54 320 THR D CA 1
ATOM 10633 C C . THR D 1 320 ? 69.399 7.412 44.358 1.00 18.69 320 THR D C 1
ATOM 10634 O O . THR D 1 320 ? 68.883 8.336 43.735 1.00 18.87 320 THR D O 1
ATOM 10638 N N . TYR D 1 321 ? 69.863 7.561 45.595 1.00 19.54 321 TYR D N 1
ATOM 10639 C CA . TYR D 1 321 ? 69.785 8.842 46.279 1.00 21.04 321 TYR D CA 1
ATOM 10640 C C . TYR D 1 321 ? 70.784 9.835 45.702 1.00 21.81 321 TYR D C 1
ATOM 10641 O O . TYR D 1 321 ? 71.885 9.459 45.303 1.00 21.75 321 TYR D O 1
ATOM 10650 N N . THR D 1 322 ? 70.401 11.110 45.694 1.00 23.53 322 THR D N 1
ATOM 10651 C CA . THR D 1 322 ? 71.238 12.168 45.127 1.00 24.91 322 THR D CA 1
ATOM 10652 C C . THR D 1 322 ? 71.861 13.076 46.198 1.00 25.49 322 THR D C 1
ATOM 10653 O O . THR D 1 322 ? 72.556 14.042 45.876 1.00 25.83 322 THR D O 1
ATOM 10657 N N . SER D 1 323 ? 71.652 12.751 47.470 1.00 26.46 323 SER D N 1
ATOM 10658 C CA . SER D 1 323 ? 72.243 13.532 48.545 1.00 27.34 323 SER D CA 1
ATOM 10659 C C . SER D 1 323 ? 72.767 12.651 49.672 1.00 27.59 323 SER D C 1
ATOM 10660 O O . SER D 1 323 ? 72.129 11.660 50.025 1.00 27.23 323 SER D O 1
ATOM 10663 N N . LYS D 1 324 ? 73.911 13.033 50.251 1.00 28.08 324 LYS D N 1
ATOM 10664 C CA . LYS D 1 324 ? 74.514 12.241 51.331 1.00 28.57 324 LYS D CA 1
ATOM 10665 C C . LYS D 1 324 ? 73.623 12.157 52.574 1.00 28.37 324 LYS D C 1
ATOM 10666 O O . LYS D 1 324 ? 73.676 11.167 53.300 1.00 28.41 324 LYS D O 1
ATOM 10670 N N . GLU D 1 325 ? 72.794 13.176 52.807 1.00 28.55 325 GLU D N 1
ATOM 10671 C CA . GLU D 1 325 ? 71.902 13.174 53.988 1.00 28.45 325 GLU D CA 1
ATOM 10672 C C . GLU D 1 325 ? 70.740 12.178 53.869 1.00 27.05 325 GLU D C 1
ATOM 10673 O O . GLU D 1 325 ? 70.033 11.934 54.847 1.00 27.12 325 GLU D O 1
ATOM 10679 N N . ASP D 1 326 ? 70.546 11.603 52.682 1.00 25.57 326 ASP D N 1
ATOM 10680 C CA . ASP D 1 326 ? 69.561 10.544 52.494 1.00 24.24 326 ASP D CA 1
ATOM 10681 C C . ASP D 1 326 ? 70.090 9.180 52.943 1.00 22.77 326 ASP D C 1
ATOM 10682 O O . ASP D 1 326 ? 69.324 8.241 53.110 1.00 22.56 326 ASP D O 1
ATOM 10687 N N . TRP D 1 327 ? 71.402 9.071 53.115 1.00 21.28 327 TRP D N 1
ATOM 10688 C CA . TRP D 1 327 ? 72.022 7.818 53.562 1.00 20.15 327 TRP D CA 1
ATOM 10689 C C . TRP D 1 327 ? 71.947 7.655 55.076 1.00 19.55 327 TRP D C 1
ATOM 10690 O O . TRP D 1 327 ? 71.831 8.642 55.795 1.00 18.84 327 TRP D O 1
ATOM 10701 N N . PRO D 1 328 ? 72.069 6.404 55.567 1.00 18.65 328 PRO D N 1
ATOM 10702 C CA . PRO D 1 328 ? 72.259 6.205 57.010 1.00 18.49 328 PRO D CA 1
ATOM 10703 C C . PRO D 1 328 ? 73.440 7.039 57.474 1.00 18.36 328 PRO D C 1
ATOM 10704 O O . PRO D 1 328 ? 74.478 7.075 56.801 1.00 17.04 328 PRO D O 1
ATOM 10708 N N . LYS D 1 329 ? 73.278 7.728 58.600 1.00 17.50 329 LYS D N 1
ATOM 10709 C CA . LYS D 1 329 ? 74.314 8.627 59.089 1.00 18.27 329 LYS D CA 1
ATOM 10710 C C . LYS D 1 329 ? 75.672 7.923 59.158 1.00 17.10 329 LYS D C 1
ATOM 10711 O O . LYS D 1 329 ? 76.706 8.516 58.820 1.00 17.23 329 LYS D O 1
ATOM 10715 N N . GLN D 1 330 ? 75.671 6.659 59.574 1.00 16.24 330 GLN D N 1
ATOM 10716 C CA . GLN D 1 330 ? 76.934 5.923 59.729 1.00 16.46 330 GLN D CA 1
ATOM 10717 C C . GLN D 1 330 ? 77.682 5.738 58.406 1.00 16.41 330 GLN D C 1
ATOM 10718 O O . GLN D 1 330 ? 78.903 5.522 58.407 1.00 16.60 330 GLN D O 1
ATOM 10724 N N . TYR D 1 331 ? 76.955 5.809 57.288 1.00 16.21 331 TYR D N 1
ATOM 10725 C CA . TYR D 1 331 ? 77.543 5.550 55.962 1.00 16.16 331 TYR D CA 1
ATOM 10726 C C . TYR D 1 331 ? 77.657 6.784 55.064 1.00 17.45 331 TYR D C 1
ATOM 10727 O O . TYR D 1 331 ? 78.038 6.661 53.907 1.00 17.10 331 TYR D O 1
ATOM 10736 N N . GLU D 1 332 ? 77.319 7.945 55.611 1.00 18.24 332 GLU D N 1
ATOM 10737 C CA . GLU D 1 332 ? 77.348 9.226 54.915 1.00 19.82 332 GLU D CA 1
ATOM 10738 C C . GLU D 1 332 ? 78.679 9.479 54.199 1.00 19.48 332 GLU D C 1
ATOM 10739 O O . GLU D 1 332 ? 78.712 10.024 53.093 1.00 19.08 332 GLU D O 1
ATOM 10745 N N . ARG D 1 333 ? 79.774 9.068 54.831 1.00 19.39 333 ARG D N 1
ATOM 10746 C CA . ARG D 1 333 ? 81.101 9.278 54.264 1.00 19.88 333 ARG D CA 1
ATOM 10747 C C . ARG D 1 333 ? 81.325 8.493 52.974 1.00 20.08 333 ARG D C 1
ATOM 10748 O O . ARG D 1 333 ? 82.264 8.811 52.239 1.00 20.66 333 ARG D O 1
ATOM 10751 N N . ALA D 1 334 ? 80.489 7.484 52.709 1.00 19.88 334 ALA D N 1
ATOM 10752 C CA . ALA D 1 334 ? 80.577 6.670 51.482 1.00 20.41 334 ALA D CA 1
ATOM 10753 C C . ALA D 1 334 ? 79.747 7.177 50.297 1.00 21.45 334 ALA D C 1
ATOM 10754 O O . ALA D 1 334 ? 79.812 6.602 49.211 1.00 19.84 334 ALA D O 1
ATOM 10756 N N . PHE D 1 335 ? 78.958 8.229 50.496 1.00 22.87 335 PHE D N 1
ATOM 10757 C CA . PHE D 1 335 ? 78.184 8.810 49.394 1.00 25.01 335 PHE D CA 1
ATOM 10758 C C . PHE D 1 335 ? 79.109 9.362 48.295 1.00 26.13 335 PHE D C 1
ATOM 10759 O O . PHE D 1 335 ? 80.098 10.037 48.595 1.00 26.11 335 PHE D O 1
ATOM 10767 N N . LYS D 1 336 ? 78.753 9.097 47.037 1.00 27.50 336 LYS D N 1
ATOM 10768 C CA . LYS D 1 336 ? 79.477 9.620 45.859 1.00 28.30 336 LYS D CA 1
ATOM 10769 C C . LYS D 1 336 ? 80.541 10.669 46.189 1.00 29.68 336 LYS D C 1
ATOM 10770 O O . LYS D 1 336 ? 80.520 11.792 45.658 1.00 31.56 336 LYS D O 1
#

Radius of gyration: 36.49 Å; Cα contacts (8 Å, |Δi|>4): 3346; chains: 4; bounding box: 100×72×94 Å